Protein 3WOL (pdb70)

Nearest PDB structures (foldseek):
  3wop-assembly1_B  TM=1.001E+00  e=0.000E+00  Pseudoxanthomonas mexicana
  3wor-assembly1_B  TM=1.001E+00  e=0.000E+00  Pseudoxanthomonas mexicana
  4y06-assembly2_B  TM=1.000E+00  e=0.000E+00  Pseudoxanthomonas mexicana
  3woj-assembly1_B  TM=9.665E-01  e=0.000E+00  Pseudoxanthomonas mexicana
  3wok-assembly1_B  TM=9.609E-01  e=0.000E+00  Pseudoxanthomonas mexicana

InterPro domains:
  IPR009003 Peptidase S1, PA clan [SSF50494] (29-682)
  IPR019500 Peptidase S46 [PF10459] (24-719)
  IPR019500 Peptidase S46 [PTHR38469] (14-720)

B-factor: mean 26.21, std 12.06, range [4.96, 87.22]

Organism: Pseudoxanthomonas mexicana (NCBI:txid128785)

Sequence (1392 aa):
GEGMWVPQQLPEIAGPLKKAGLKLSPQQISDLTGDPMGAVVALGGCTASFVSPNGLVVTNHHCAYGAIQLNSTAENNLIKNGFNAPTTADEVSAGPNARVFVLDEITDVTKDAKAAIAAAGDDALARTKALEAFEKKLIADCEAEAGFRCRLYSFSGGNTYRLFKNLEIKDVRLAYAPPGSVGKFGGDIDNWMWPRHTGDFAFYRAYVGKDGKPAAFSKDNVPYQPKHWLKFADQPLGAGDFVMVAGYPGSTNRYALAAEFDNTAQWTYPTIARHYKNQIAMVEAAGKQNADIQVKYAATMAGWNNTSKNYDGQLEGFKRIDAAGQKLREEAAVLGWLKGQGAKGQPALDAHAKLLDLLEQSKATRDRDLTLALFNNTAMLGSATQLYRLSIEREKPNAERESGYQERDLPAIEGGLKQLERRYVAAMDRQLQEYWLNEYIKLPADQRVAAVDAWLGGNDAAAVKRALDRLAGTKLGSTEERLKWFAADRKAFEASNDPAIQYAVAVMPTLLKLEQERKTRAGENLAARPVYLQALADYKKSQGEFVYPDANLSLRITFGNVMGYAPKDGMEYTPFTTLEGVVAKETGQDPFDSPKALLDAVAAKRYGGLEDKRIGSVPVNYLSDLDITGGNSGSPVLDAHGKLVGLAFDGNWESVSSNWVFDPKMTRMIAVDGRYLRWIMQEVYPAPQLLKEMNVGEGMWVPQQLPEIAGPLKKAGLKLSPQQISDLTGDPMGAVVALGGCTASFVSPNGLVVTNHHCAYGAIQLNSTAENNLIKNGFNAPTTADEVSAGPNARVFVLDEITDVTKDAKAAIAAAGDDALARTKALEAFEKKLIADCEAEAGFRCRLYSFSGGNTYRLFKNLEIKDVRLAYAPPGSVGKFGGDIDNWMWPRHTGDFAFYRAYVGKDGKPAAFSKDNVPYQPKHWLKFADQPLGAGDFVMVAGYPGSTNRYALAAEFDNTAQWTYPTIARHYKNQIAMVEAAGKQNADIQVKYAATMAGWNNTSKNYDGQLEGFKRIDAAGQKLREEAAVLGWLKGQGAKGQPALDAHAKLLDLLEQSKATRDRDLTLALFNNTAMLGSATQLYRLSIEREKPNAERESGYQERDLPAIEGGLKQLERRYVAAMDRQLQEYWLNEYIKLPADQRVAAVDAWLGGNDAAAVKRALDRLAGTKLGSTEERLKWFAADRKAFEASNDPAIQYAVAVMPTLLKLEQERKTRAGENLAARPVYLQALADYKKSQGEFVYPDANLSLRITFGNVMGYAPKDGMEYTPFTTLEGVVAKETGQDPFDSPKALLDAVAAKRYGGLEDKRIGSVPVNYLSDLDITGGNSGSPVLDAHGKLVGLAFDGNWESVSSNWVFDPKMTRMIAVDGRYLRWIMQEVYPAPQLLKEMNV

Structure (mmCIF, N/CA/C/O backbone):
data_3WOL
#
_entry.id   3WOL
#
_cell.length_a   121.860
_cell.length_b   121.860
_cell.length_c   219.410
_cell.angle_alpha   90.00
_cell.angle_beta   90.00
_cell.angle_gamma   90.00
#
_symmetry.space_group_name_H-M   'P 43 21 2'
#
loop_
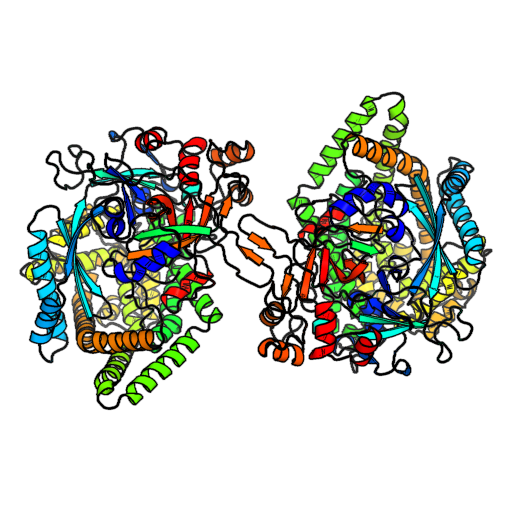_entity.id
_entity.type
_entity.pdbx_description
1 polymer 'dipeptidyl aminopeptidase BII'
2 non-polymer VALINE
3 non-polymer TYROSINE
4 non-polymer GLYCEROL
5 non-polymer 'ZINC ION'
6 water water
#
loop_
_atom_site.group_PDB
_atom_site.id
_atom_site.type_symbol
_atom_site.label_atom_id
_atom_site.label_alt_id
_atom_site.label_comp_id
_atom_site.label_asym_id
_atom_site.label_entity_id
_atom_site.label_seq_id
_atom_site.pdbx_PDB_ins_code
_atom_site.Cartn_x
_atom_site.Cartn_y
_atom_site.Cartn_z
_atom_site.occupancy
_atom_site.B_iso_or_equiv
_atom_site.auth_seq_id
_atom_site.auth_comp_id
_atom_site.auth_asym_id
_atom_site.auth_atom_id
_atom_site.pdbx_PDB_model_num
ATOM 1 N N . GLY A 1 1 ? 0.049 12.710 36.229 1.00 14.21 25 GLY A N 1
ATOM 2 C CA . GLY A 1 1 ? 1.246 12.313 35.424 1.00 15.47 25 GLY A CA 1
ATOM 3 C C . GLY A 1 1 ? 1.403 13.291 34.245 1.00 15.89 25 GLY A C 1
ATOM 4 O O . GLY A 1 1 ? 0.640 14.302 34.107 1.00 14.31 25 GLY A O 1
ATOM 5 N N . GLU A 1 2 ? 2.392 12.958 33.433 1.00 14.35 26 GLU A N 1
ATOM 6 C CA . GLU A 1 2 ? 2.826 13.717 32.295 1.00 15.66 26 GLU A CA 1
ATOM 7 C C . GLU A 1 2 ? 1.731 14.028 31.317 1.00 14.72 26 GLU A C 1
ATOM 8 O O . GLU A 1 2 ? 0.978 13.153 30.908 1.00 15.34 26 GLU A O 1
ATOM 14 N N . GLY A 1 3 ? 1.708 15.276 30.861 1.00 14.52 27 GLY A N 1
ATOM 15 C CA . GLY A 1 3 ? 1.061 15.584 29.626 1.00 14.57 27 GLY A CA 1
ATOM 16 C C . GLY A 1 3 ? 0.169 16.794 29.747 1.00 13.96 27 GLY A C 1
ATOM 17 O O . GLY A 1 3 ? -0.689 16.873 30.658 1.00 11.39 27 GLY A O 1
ATOM 18 N N . MET A 1 4 ? 0.441 17.792 28.860 1.00 13.54 28 MET A N 1
ATOM 19 C CA . MET A 1 4 ? -0.418 18.895 28.730 1.00 12.91 28 MET A CA 1
ATOM 20 C C . MET A 1 4 ? -1.278 18.651 27.488 1.00 13.36 28 MET A C 1
ATOM 21 O O . MET A 1 4 ? -0.935 19.092 26.344 1.00 11.29 28 MET A O 1
ATOM 26 N N . TRP A 1 5 ? -2.407 17.985 27.756 1.00 13.59 29 TRP A N 1
ATOM 27 C CA . TRP A 1 5 ? -3.249 17.407 26.701 1.00 14.95 29 TRP A CA 1
ATOM 28 C C . TRP A 1 5 ? -4.179 18.465 26.077 1.00 13.24 29 TRP A C 1
ATOM 29 O O . TRP A 1 5 ? -4.761 19.227 26.783 1.00 14.62 29 TRP A O 1
ATOM 40 N N . VAL A 1 6 ? -4.252 18.532 24.750 1.00 12.40 30 VAL A N 1
ATOM 41 C CA . VAL A 1 6 ? -5.191 19.421 24.132 1.00 12.38 30 VAL A CA 1
ATOM 42 C C . VAL A 1 6 ? -6.566 18.767 24.291 1.00 13.64 30 VAL A C 1
ATOM 43 O O . VAL A 1 6 ? -6.655 17.528 24.450 1.00 12.55 30 VAL A O 1
ATOM 47 N N . PRO A 1 7 ? -7.597 19.560 24.343 1.00 15.10 31 PRO A N 1
ATOM 48 C CA . PRO A 1 7 ? -8.973 19.032 24.376 1.00 18.10 31 PRO A CA 1
ATOM 49 C C . PRO A 1 7 ? -9.260 17.934 23.334 1.00 19.78 31 PRO A C 1
ATOM 50 O O . PRO A 1 7 ? -10.005 16.989 23.624 1.00 19.93 31 PRO A O 1
ATOM 54 N N . GLN A 1 8 ? -8.670 18.051 22.141 1.00 19.10 32 GLN A N 1
ATOM 55 C CA . GLN A 1 8 ? -8.958 17.129 21.081 1.00 18.80 32 GLN A CA 1
ATOM 56 C C . GLN A 1 8 ? -8.408 15.763 21.378 1.00 18.83 32 GLN A C 1
ATOM 57 O O . GLN A 1 8 ? -8.828 14.828 20.776 1.00 16.61 32 GLN A O 1
ATOM 63 N N . GLN A 1 9 ? -7.424 15.649 22.293 1.00 17.63 33 GLN A N 1
ATOM 64 C CA . GLN A 1 9 ? -6.925 14.372 22.780 1.00 16.38 33 GLN A CA 1
ATOM 65 C C . GLN A 1 9 ? -7.768 13.696 23.900 1.00 18.91 33 GLN A C 1
ATOM 66 O O . GLN A 1 9 ? -7.380 12.668 24.442 1.00 23.10 33 GLN A O 1
ATOM 72 N N . LEU A 1 10 ? -8.931 14.219 24.227 1.00 20.56 34 LEU A N 1
ATOM 73 C CA . LEU A 1 10 ? -9.743 13.539 25.244 1.00 22.46 34 LEU A CA 1
ATOM 74 C C . LEU A 1 10 ? -9.998 12.062 25.018 1.00 21.43 34 LEU A C 1
ATOM 75 O O . LEU A 1 10 ? -9.959 11.289 26.006 1.00 18.15 34 LEU A O 1
ATOM 80 N N . PRO A 1 11 ? -10.210 11.641 23.754 1.00 20.93 35 PRO A N 1
ATOM 81 C CA . PRO A 1 11 ? -10.465 10.190 23.573 1.00 22.49 35 PRO A CA 1
ATOM 82 C C . PRO A 1 11 ? -9.327 9.370 24.052 1.00 21.54 35 PRO A C 1
ATOM 83 O O . PRO A 1 11 ? -9.517 8.321 24.640 1.00 23.02 35 PRO A O 1
ATOM 87 N N . GLU A 1 12 ? -8.131 9.856 23.830 1.00 21.32 36 GLU A N 1
ATOM 88 C CA . GLU A 1 12 ? -6.924 9.200 24.250 1.00 22.26 36 GLU A CA 1
ATOM 89 C C . GLU A 1 12 ? -6.660 9.236 25.797 1.00 20.67 36 GLU A C 1
ATOM 90 O O . GLU A 1 12 ? -6.068 8.326 26.363 1.00 23.50 36 GLU A O 1
ATOM 96 N N . ILE A 1 13 ? -7.072 10.291 26.481 1.00 19.49 37 ILE A N 1
ATOM 97 C CA . ILE A 1 13 ? -6.918 10.261 27.924 1.00 17.55 37 ILE A CA 1
ATOM 98 C C . ILE A 1 13 ? -8.137 9.814 28.673 1.00 17.85 37 ILE A C 1
ATOM 99 O O . ILE A 1 13 ? -8.101 9.828 29.899 1.00 17.27 37 ILE A O 1
ATOM 104 N N . ALA A 1 14 ? -9.207 9.400 27.974 1.00 16.73 38 ALA A N 1
ATOM 105 C CA . ALA A 1 14 ? -10.475 9.067 28.670 1.00 17.89 38 ALA A CA 1
ATOM 106 C C . ALA A 1 14 ? -10.311 7.941 29.667 1.00 17.38 38 ALA A C 1
ATOM 107 O O . ALA A 1 14 ? -10.771 8.012 30.806 1.00 20.81 38 ALA A O 1
ATOM 109 N N . GLY A 1 15 ? -9.601 6.909 29.240 1.00 20.40 39 GLY A N 1
ATOM 110 C CA . GLY A 1 15 ? -9.290 5.741 30.035 1.00 19.00 39 GLY A CA 1
ATOM 111 C C . GLY A 1 15 ? -8.389 6.101 31.192 1.00 18.82 39 GLY A C 1
ATOM 112 O O . GLY A 1 15 ? -8.724 5.855 32.367 1.00 19.13 39 GLY A O 1
ATOM 113 N N . PRO A 1 16 ? -7.252 6.721 30.887 1.00 17.71 40 PRO A N 1
ATOM 114 C CA . PRO A 1 16 ? -6.412 7.157 31.980 1.00 17.44 40 PRO A CA 1
ATOM 115 C C . PRO A 1 16 ? -7.129 8.070 33.016 1.00 14.47 40 PRO A C 1
ATOM 116 O O . PRO A 1 16 ? -6.920 7.927 34.225 1.00 14.56 40 PRO A O 1
ATOM 120 N N . LEU A 1 17 ? -7.990 8.932 32.575 1.00 15.26 41 LEU A N 1
ATOM 121 C CA . LEU A 1 17 ? -8.718 9.789 33.516 1.00 15.64 41 LEU A CA 1
ATOM 122 C C . LEU A 1 17 ? -9.581 8.987 34.513 1.00 16.52 41 LEU A C 1
ATOM 123 O O . LEU A 1 17 ? -9.573 9.243 35.722 1.00 14.42 41 LEU A O 1
ATOM 128 N N . LYS A 1 18 ? -10.315 8.016 33.974 1.00 18.00 42 LYS A N 1
ATOM 129 C CA . LYS A 1 18 ? -11.128 7.075 34.772 1.00 19.04 42 LYS A CA 1
ATOM 130 C C . LYS A 1 18 ? -10.293 6.242 35.728 1.00 17.41 42 LYS A C 1
ATOM 131 O O . LYS A 1 18 ? -10.595 6.157 36.900 1.00 16.47 42 LYS A O 1
ATOM 137 N N . LYS A 1 19 ? -9.178 5.712 35.266 1.00 19.20 43 LYS A N 1
ATOM 138 C CA . LYS A 1 19 ? -8.283 4.977 36.126 1.00 19.95 43 LYS A CA 1
ATOM 139 C C . LYS A 1 19 ? -7.769 5.809 37.282 1.00 20.45 43 LYS A C 1
ATOM 140 O O . LYS A 1 19 ? -7.655 5.315 38.370 1.00 18.65 43 LYS A O 1
ATOM 146 N N . ALA A 1 20 ? -7.393 7.068 37.002 1.00 19.33 44 ALA A N 1
ATOM 147 C CA . ALA A 1 20 ? -6.900 7.980 38.022 1.00 17.80 44 ALA A CA 1
ATOM 148 C C . ALA A 1 20 ? -7.980 8.381 39.048 1.00 16.04 44 ALA A C 1
ATOM 149 O O . ALA A 1 20 ? -7.628 8.758 40.164 1.00 13.85 44 ALA A O 1
ATOM 151 N N . GLY A 1 21 ? -9.275 8.266 38.685 1.00 16.62 45 GLY A N 1
ATOM 152 C CA . GLY A 1 21 ? -10.379 8.506 39.593 1.00 16.41 45 GLY A CA 1
ATOM 153 C C . GLY A 1 21 ? -11.510 9.460 39.128 1.00 17.90 45 GLY A C 1
ATOM 154 O O . GLY A 1 21 ? -12.328 9.809 39.914 1.00 15.57 45 GLY A O 1
ATOM 155 N N . LEU A 1 22 ? -11.521 9.965 37.869 1.00 16.54 46 LEU A N 1
ATOM 156 C CA . LEU A 1 22 ? -12.515 10.944 37.452 1.00 15.85 46 LEU A CA 1
ATOM 157 C C . LEU A 1 22 ? -13.845 10.232 37.465 1.00 17.09 46 LEU A C 1
ATOM 158 O O . LEU A 1 22 ? -13.920 9.094 37.019 1.00 16.12 46 LEU A O 1
ATOM 163 N N . LYS A 1 23 ? -14.828 10.850 38.077 1.00 18.01 47 LYS A N 1
ATOM 164 C CA . LYS A 1 23 ? -16.183 10.272 38.160 1.00 20.30 47 LYS A CA 1
ATOM 165 C C . LYS A 1 23 ? -17.129 10.909 37.160 1.00 22.28 47 LYS A C 1
ATOM 166 O O . LYS A 1 23 ? -18.158 10.303 36.842 1.00 27.33 47 LYS A O 1
ATOM 172 N N . LEU A 1 24 ? -16.835 12.121 36.658 1.00 21.31 48 LEU A N 1
ATOM 173 C CA . LEU A 1 24 ? -17.536 12.708 35.487 1.00 23.00 48 LEU A CA 1
ATOM 174 C C . LEU A 1 24 ? -17.303 11.853 34.262 1.00 25.61 48 LEU A C 1
ATOM 175 O O . LEU A 1 24 ? -16.264 11.246 34.116 1.00 23.14 48 LEU A O 1
ATOM 180 N N . SER A 1 25 ? -18.262 11.811 33.352 1.00 28.88 49 SER A N 1
ATOM 181 C CA . SER A 1 25 ? -17.997 11.205 32.069 1.00 31.04 49 SER A CA 1
ATOM 182 C C . SER A 1 25 ? -17.004 12.045 31.316 1.00 33.05 49 SER A C 1
ATOM 183 O O . SER A 1 25 ? -16.996 13.278 31.399 1.00 25.61 49 SER A O 1
ATOM 186 N N . PRO A 1 26 ? -16.204 11.393 30.483 1.00 40.47 50 PRO A N 1
ATOM 187 C CA . PRO A 1 26 ? -15.362 12.174 29.577 1.00 37.82 50 PRO A CA 1
ATOM 188 C C . PRO A 1 26 ? -16.120 13.059 28.599 1.00 34.98 50 PRO A C 1
ATOM 189 O O . PRO A 1 26 ? -15.585 14.082 28.177 1.00 40.50 50 PRO A O 1
ATOM 193 N N . GLN A 1 27 ? -17.345 12.726 28.235 1.00 32.65 51 GLN A N 1
ATOM 194 C CA . GLN A 1 27 ? -18.046 13.613 27.324 1.00 37.34 51 GLN A CA 1
ATOM 195 C C . GLN A 1 27 ? -18.363 14.844 28.087 1.00 31.94 51 GLN A C 1
ATOM 196 O O . GLN A 1 27 ? -18.476 15.876 27.471 1.00 34.03 51 GLN A O 1
ATOM 202 N N . GLN A 1 28 ? -18.554 14.765 29.402 1.00 30.05 52 GLN A N 1
ATOM 203 C CA . GLN A 1 28 ? -18.948 15.966 30.130 1.00 29.14 52 GLN A CA 1
ATOM 204 C C . GLN A 1 28 ? -17.791 16.961 30.130 1.00 28.18 52 GLN A C 1
ATOM 205 O O . GLN A 1 28 ? -18.023 18.133 29.998 1.00 29.41 52 GLN A O 1
ATOM 211 N N . ILE A 1 29 ? -16.568 16.465 30.303 1.00 29.38 53 ILE A N 1
ATOM 212 C CA . ILE A 1 29 ? -15.313 17.222 30.142 1.00 30.55 53 ILE A CA 1
ATOM 213 C C . ILE A 1 29 ? -15.067 17.712 28.727 1.00 31.58 53 ILE A C 1
ATOM 214 O O . ILE A 1 29 ? -14.373 18.692 28.542 1.00 31.72 53 ILE A O 1
ATOM 219 N N . SER A 1 30 ? -15.583 17.008 27.712 1.00 28.64 54 SER A N 1
ATOM 220 C CA . SER A 1 30 ? -15.292 17.389 26.324 1.00 27.89 54 SER A CA 1
ATOM 221 C C . SER A 1 30 ? -16.103 18.600 25.880 1.00 26.33 54 SER A C 1
ATOM 222 O O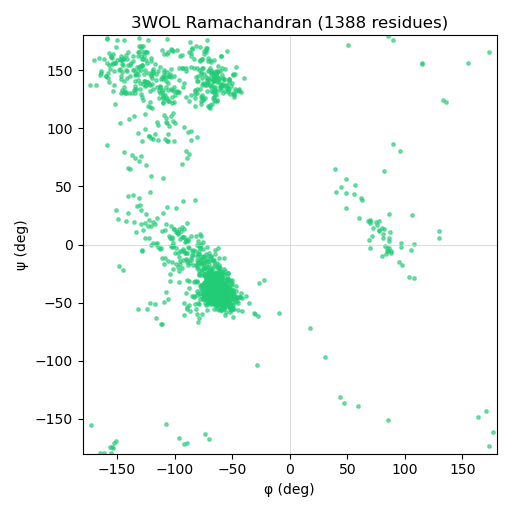 . SER A 1 30 ? -15.828 19.147 24.836 1.00 26.95 54 SER A O 1
ATOM 225 N N . ASP A 1 31 ? -17.120 18.993 26.633 1.00 25.85 55 ASP A N 1
ATOM 226 C CA . ASP A 1 31 ? -17.893 20.179 26.308 1.00 26.93 55 ASP A CA 1
ATOM 227 C C . ASP A 1 31 ? -17.225 21.482 26.904 1.00 24.20 55 ASP A C 1
ATOM 228 O O . ASP A 1 31 ? -17.378 21.856 28.066 1.00 21.71 55 ASP A O 1
ATOM 233 N N . LEU A 1 32 ? -16.481 22.174 26.071 1.00 23.52 56 LEU A N 1
ATOM 234 C CA . LEU A 1 32 ? -15.562 23.144 26.590 1.00 24.10 56 LEU A CA 1
ATOM 235 C C . LEU A 1 32 ? -16.286 24.417 26.930 1.00 24.97 56 LEU A C 1
ATOM 236 O O . LEU A 1 32 ? -15.708 25.310 27.563 1.00 23.32 56 LEU A O 1
ATOM 241 N N . THR A 1 33 ? -17.554 24.523 26.530 1.00 22.44 57 THR A N 1
ATOM 242 C CA . THR A 1 33 ? -18.386 25.641 26.966 1.00 22.54 57 THR A CA 1
ATOM 243 C C . THR A 1 33 ? -19.452 25.236 27.951 1.00 24.03 57 THR A C 1
ATOM 244 O O . THR A 1 33 ? -20.320 26.031 28.314 1.00 24.65 57 THR A O 1
ATOM 248 N N . GLY A 1 34 ? -19.324 24.013 28.469 1.00 24.85 58 GLY A N 1
ATOM 249 C CA . GLY A 1 34 ? -20.297 23.477 29.385 1.00 24.31 58 GLY A CA 1
ATOM 250 C C . GLY A 1 34 ? -19.830 23.398 30.819 1.00 25.89 58 GLY A C 1
ATOM 251 O O . GLY A 1 34 ? -18.954 24.151 31.250 1.00 22.25 58 GLY A O 1
ATOM 252 N N . ASP A 1 35 ? -20.425 22.488 31.564 1.00 22.03 59 ASP A N 1
ATOM 253 C CA . ASP A 1 35 ? -20.222 22.460 32.979 1.00 25.66 59 ASP A CA 1
ATOM 254 C C . ASP A 1 35 ? -19.329 21.288 33.208 1.00 24.26 59 ASP A C 1
ATOM 255 O O . ASP A 1 35 ? -19.677 20.194 32.773 1.00 26.07 59 ASP A O 1
ATOM 260 N N . PRO A 1 36 ? -18.136 21.488 33.850 1.00 23.21 60 PRO A N 1
ATOM 261 C CA . PRO A 1 36 ? -17.548 22.692 34.428 1.00 20.74 60 PRO A CA 1
ATOM 262 C C . PRO A 1 36 ? -16.503 23.412 33.552 1.00 20.28 60 PRO A C 1
ATOM 263 O O . PRO A 1 36 ? -16.058 24.479 33.958 1.00 19.21 60 PRO A O 1
ATOM 267 N N . MET A 1 37 ? -16.157 22.885 32.381 1.00 19.74 61 MET A N 1
ATOM 268 C CA . MET A 1 37 ? -15.021 23.424 31.632 1.00 18.49 61 MET A CA 1
ATOM 269 C C . MET A 1 37 ? -15.287 24.858 31.187 1.00 16.63 61 MET A C 1
ATOM 270 O O . MET A 1 37 ? -14.380 25.668 31.072 1.00 15.70 61 MET A O 1
ATOM 275 N N . GLY A 1 38 ? -16.561 25.212 30.953 1.00 14.55 62 GLY A N 1
ATOM 276 C CA . GLY A 1 38 ? -16.885 26.565 30.505 1.00 14.69 62 GLY A CA 1
ATOM 277 C C . GLY A 1 38 ? -16.701 27.634 31.553 1.00 14.53 62 GLY A C 1
ATOM 278 O O . GLY A 1 38 ? -16.732 28.871 31.217 1.00 16.69 62 GLY A O 1
ATOM 279 N N . ALA A 1 39 ? -16.408 27.218 32.789 1.00 15.44 63 ALA A N 1
ATOM 280 C CA . ALA A 1 39 ? -16.151 28.174 33.940 1.00 14.45 63 ALA A CA 1
ATOM 281 C C . ALA A 1 39 ? -14.697 28.591 33.946 1.00 14.85 63 ALA A C 1
ATOM 282 O O . ALA A 1 39 ? -14.348 29.602 34.581 1.00 15.65 63 ALA A O 1
ATOM 284 N N . VAL A 1 40 ? -13.885 27.885 33.191 1.00 13.67 64 VAL A N 1
ATOM 285 C CA . VAL A 1 40 ? -12.438 28.182 33.131 1.00 13.65 64 VAL A CA 1
ATOM 286 C C . VAL A 1 40 ? -12.143 29.267 32.108 1.00 14.53 64 VAL A C 1
ATOM 287 O O . VAL A 1 40 ? -12.650 29.210 30.965 1.00 13.63 64 VAL A O 1
ATOM 291 N N . VAL A 1 41 ? -11.405 30.282 32.550 1.00 13.52 65 VAL A N 1
ATOM 292 C CA . VAL A 1 41 ? -11.117 31.419 31.676 1.00 13.82 65 VAL A CA 1
ATOM 293 C C . VAL A 1 41 ? -9.666 31.738 31.568 1.00 14.49 65 VAL A C 1
ATOM 294 O O . VAL A 1 41 ? -8.875 31.388 32.431 1.00 14.45 65 VAL A O 1
ATOM 298 N N . ALA A 1 42 ? -9.329 32.449 30.506 1.00 15.00 66 ALA A N 1
ATOM 299 C CA . ALA A 1 42 ? -7.967 32.924 30.353 1.00 13.48 66 ALA A CA 1
ATOM 300 C C . ALA A 1 42 ? -7.873 34.358 30.737 1.00 13.72 66 ALA A C 1
ATOM 301 O O . ALA A 1 42 ? -8.766 35.157 30.474 1.00 14.05 66 ALA A O 1
ATOM 303 N N . LEU A 1 43 ? -6.746 34.750 31.326 1.00 13.11 67 LEU A N 1
ATOM 304 C CA . LEU A 1 43 ? -6.539 36.159 31.672 1.00 13.52 67 LEU A CA 1
ATOM 305 C C . LEU A 1 43 ? -5.489 36.875 30.775 1.00 16.32 67 LEU A C 1
ATOM 306 O O . LEU A 1 43 ? -5.384 38.131 30.787 1.00 16.83 67 LEU A O 1
ATOM 311 N N . GLY A 1 44 ? -4.755 36.079 29.984 1.00 17.62 68 GLY A N 1
ATOM 312 C CA . GLY A 1 44 ? -3.588 36.531 29.200 1.00 19.40 68 GLY A CA 1
ATOM 313 C C . GLY A 1 44 ? -2.371 36.382 30.063 1.00 19.74 68 GLY A C 1
ATOM 314 O O . GLY A 1 44 ? -2.055 37.280 30.767 1.00 25.41 68 GLY A O 1
ATOM 315 N N . GLY A 1 45 ? -1.764 35.200 30.059 1.00 17.22 69 GLY A N 1
ATOM 316 C CA . GLY A 1 45 ? -0.621 34.836 30.884 1.00 16.56 69 GLY A CA 1
ATOM 317 C C . GLY A 1 45 ? -0.928 34.264 32.290 1.00 15.54 69 GLY A C 1
ATOM 318 O O . GLY A 1 45 ? -0.051 33.853 32.983 1.00 15.34 69 GLY A O 1
ATOM 319 N N . CYS A 1 46 ? -2.181 34.237 32.700 1.00 14.52 70 CYS A N 1
ATOM 320 C CA . CYS A 1 46 ? -2.601 33.514 33.905 1.00 15.98 70 CYS A CA 1
ATOM 321 C C . CYS A 1 46 ? -3.946 32.882 33.518 1.00 14.42 70 CYS A C 1
ATOM 322 O O . CYS A 1 46 ? -4.535 33.256 32.498 1.00 12.45 70 CYS A O 1
ATOM 325 N N . THR A 1 47 ? -4.406 31.932 34.329 1.00 11.98 71 THR A N 1
ATOM 326 C CA . THR A 1 47 ? -5.747 31.363 34.193 1.00 11.71 71 THR A CA 1
ATOM 327 C C . THR A 1 47 ? -6.626 31.819 35.350 1.00 10.13 71 THR A C 1
ATOM 328 O O . THR A 1 47 ? -6.171 32.332 36.352 1.00 13.19 71 THR A O 1
ATOM 332 N N . ALA A 1 48 ? -7.924 31.670 35.219 1.00 10.47 72 ALA A N 1
ATOM 333 C CA . ALA A 1 48 ? -8.838 31.929 36.314 1.00 10.37 72 ALA A CA 1
ATOM 334 C C . ALA A 1 48 ? -10.090 31.087 36.102 1.00 11.66 72 ALA A C 1
ATOM 335 O O . ALA A 1 48 ? -10.152 30.248 35.164 1.00 11.74 72 ALA A O 1
ATOM 337 N N . SER A 1 49 ? -11.076 31.271 36.967 1.00 12.67 73 SER A N 1
ATOM 338 C CA . SER A 1 49 ? -12.393 30.656 36.767 1.00 12.33 73 SER A CA 1
ATOM 339 C C . SER A 1 49 ? -13.515 31.472 37.420 1.00 11.74 73 SER A C 1
ATOM 340 O O . SER A 1 49 ? -13.370 32.102 38.435 1.00 12.22 73 SER A O 1
ATOM 343 N N . PHE A 1 50 ? -14.685 31.398 36.824 1.00 12.10 74 PHE A N 1
ATOM 344 C CA . PHE A 1 50 ? -15.875 31.885 37.483 1.00 13.29 74 PHE A CA 1
ATOM 345 C C . PHE A 1 50 ? -16.293 30.999 38.613 1.00 13.89 74 PHE A C 1
ATOM 346 O O . PHE A 1 50 ? -16.328 29.786 38.458 1.00 14.79 74 PHE A O 1
ATOM 354 N N . VAL A 1 51 ? -16.725 31.602 39.683 1.00 13.93 75 VAL A N 1
ATOM 355 C CA . VAL A 1 51 ? -17.169 30.911 40.873 1.00 14.30 75 VAL A CA 1
ATOM 356 C C . VAL A 1 51 ? -18.479 31.461 41.405 1.00 15.11 75 VAL A C 1
ATOM 357 O O . VAL A 1 51 ? -18.837 31.117 42.533 1.00 14.11 75 VAL A O 1
ATOM 361 N N . SER A 1 52 ? -19.163 32.334 40.629 1.00 15.42 76 SER A N 1
ATOM 362 C CA . SER A 1 52 ? -20.571 32.707 40.909 1.00 16.53 76 SER A CA 1
ATOM 363 C C . SER A 1 52 ? -21.328 33.091 39.674 1.00 18.52 76 SER A C 1
ATOM 364 O O . SER A 1 52 ? -20.771 33.524 38.642 1.00 17.58 76 SER A O 1
ATOM 367 N N . PRO A 1 53 ? -22.659 32.956 39.759 1.00 18.63 77 PRO A N 1
ATOM 368 C CA . PRO A 1 53 ? -23.461 33.331 38.625 1.00 21.03 77 PRO A CA 1
ATOM 369 C C . PRO A 1 53 ? -23.463 34.820 38.377 1.00 21.03 77 PRO A C 1
ATOM 370 O O . PRO A 1 53 ? -23.953 35.252 37.336 1.00 23.85 77 PRO A O 1
ATOM 374 N N . ASN A 1 54 ? -22.915 35.600 39.307 1.00 19.66 78 ASN A N 1
ATOM 375 C CA . ASN A 1 54 ? -22.811 37.047 39.129 1.00 18.47 78 ASN A CA 1
ATOM 376 C C . ASN A 1 54 ? -21.359 37.535 38.826 1.00 17.77 78 ASN A C 1
ATOM 377 O O . ASN A 1 54 ? -21.003 38.654 39.110 1.00 17.96 78 ASN A O 1
ATOM 382 N N . GLY A 1 55 ? -20.594 36.702 38.130 1.00 19.38 79 GLY A N 1
ATOM 383 C CA . GLY A 1 55 ? -19.392 37.168 37.457 1.00 18.61 79 GLY A CA 1
ATOM 384 C C . GLY A 1 55 ? -18.133 37.168 38.336 1.00 16.82 79 GLY A C 1
ATOM 385 O O . GLY A 1 55 ? -17.116 37.676 37.921 1.00 15.58 79 GLY A O 1
ATOM 386 N N . LEU A 1 56 ? -18.199 36.555 39.509 1.00 15.20 80 LEU A N 1
ATOM 387 C CA . LEU A 1 56 ? -17.045 36.488 40.382 1.00 13.28 80 LEU A CA 1
ATOM 388 C C . LEU A 1 56 ? -16.051 35.490 39.801 1.00 13.68 80 LEU A C 1
ATOM 389 O O . LEU A 1 56 ? -16.438 34.355 39.439 1.00 13.01 80 LEU A O 1
ATOM 394 N N . VAL A 1 57 ? -14.772 35.885 39.839 1.00 13.44 81 VAL A N 1
ATOM 395 C CA . VAL A 1 57 ? -13.663 35.187 39.180 1.00 14.37 81 VAL A CA 1
ATOM 396 C C . VAL A 1 57 ? -12.554 34.976 40.232 1.00 13.25 81 VAL A C 1
ATOM 397 O O . VAL A 1 57 ? -12.178 35.885 40.915 1.00 14.30 81 VAL A O 1
ATOM 401 N N . VAL A 1 58 ? -12.052 33.762 40.377 1.00 11.92 82 VAL A N 1
ATOM 402 C CA . VAL A 1 58 ? -10.985 33.541 41.350 1.00 11.75 82 VAL A CA 1
ATOM 403 C C . VAL A 1 58 ? -9.714 33.222 40.554 1.00 10.79 82 VAL A C 1
ATOM 404 O O . VAL A 1 58 ? -9.764 32.476 39.532 1.00 9.00 82 VAL A O 1
ATOM 408 N N . THR A 1 59 ? -8.589 33.731 41.050 1.00 10.94 83 THR A N 1
ATOM 409 C CA . THR A 1 59 ? -7.260 33.478 40.466 1.00 10.72 83 THR A CA 1
ATOM 410 C C . THR A 1 59 ? -6.189 33.591 41.539 1.00 9.69 83 THR A C 1
ATOM 411 O O . THR A 1 59 ? -6.539 33.656 42.700 1.00 10.85 83 THR A O 1
ATOM 415 N N . ASN A 1 60 ? -4.885 33.588 41.218 1.00 9.70 84 ASN A N 1
ATOM 416 C CA . ASN A 1 60 ? -3.890 33.689 42.228 1.00 9.50 84 ASN A CA 1
ATOM 417 C C . ASN A 1 60 ? -3.686 35.133 42.570 1.00 11.33 84 ASN A C 1
ATOM 418 O O . ASN A 1 60 ? -4.009 36.006 41.757 1.00 13.11 84 ASN A O 1
ATOM 423 N N . HIS A 1 61 ? -3.271 35.370 43.805 1.00 11.94 85 HIS A N 1
ATOM 424 C CA . HIS A 1 61 ? -2.781 36.694 44.242 1.00 11.98 85 HIS A CA 1
ATOM 425 C C . HIS A 1 61 ? -1.690 37.140 43.295 1.00 12.37 85 HIS A C 1
ATOM 426 O O . HIS A 1 61 ? -1.692 38.288 42.873 1.00 14.53 85 HIS A O 1
ATOM 433 N N . HIS A 1 62 ? -0.718 36.298 43.008 1.00 14.00 86 HIS A N 1
ATOM 434 C CA . HIS A 1 62 ? 0.388 36.774 42.144 1.00 13.54 86 HIS A CA 1
ATOM 435 C C . HIS A 1 62 ? -0.109 37.097 40.702 1.00 15.75 86 HIS A C 1
ATOM 436 O O . HIS A 1 62 ? 0.488 37.960 40.005 1.00 19.85 86 HIS A O 1
ATOM 443 N N . CYS A 1 63 ? -1.281 36.589 40.296 1.00 14.64 87 CYS A N 1
ATOM 444 C CA . CYS A 1 63 ? -1.854 36.957 38.995 1.00 15.09 87 CYS A CA 1
ATOM 445 C C . CYS A 1 63 ? -2.497 38.328 39.085 1.00 15.20 87 CYS A C 1
ATOM 446 O O . CYS A 1 63 ? -2.456 39.061 38.106 1.00 17.00 87 CYS A O 1
ATOM 449 N N . ALA A 1 64 ? -3.109 38.670 40.239 1.00 13.54 88 ALA A N 1
ATOM 450 C CA . ALA A 1 64 ? -3.790 39.910 40.409 1.00 14.40 88 ALA A CA 1
ATOM 451 C C . ALA A 1 64 ? -2.824 40.941 40.884 1.00 15.01 88 ALA A C 1
ATOM 452 O O . ALA A 1 64 ? -3.226 42.115 41.143 1.00 14.03 88 ALA A O 1
ATOM 454 N N . TYR A 1 65 ? -1.573 40.538 41.100 1.00 16.61 89 TYR A N 1
ATOM 455 C CA . TYR A 1 65 ? -0.593 41.384 41.773 1.00 17.49 89 TYR A CA 1
ATOM 456 C C . TYR A 1 65 ? -0.430 42.717 41.001 1.00 20.38 89 TYR A C 1
ATOM 457 O O . TYR A 1 65 ? -0.337 43.794 41.603 1.00 19.22 89 TYR A O 1
ATOM 466 N N . GLY A 1 66 ? -0.374 42.619 39.674 1.00 19.90 90 GLY A N 1
ATOM 467 C CA . GLY A 1 66 ? -0.314 43.792 38.856 1.00 20.07 90 GLY A CA 1
ATOM 468 C C . GLY A 1 66 ? -1.470 44.704 39.188 1.00 19.38 90 GLY A C 1
ATOM 469 O O . GLY A 1 66 ? -1.292 45.876 39.346 1.00 17.57 90 GLY A O 1
ATOM 470 N N . ALA A 1 67 ? -2.676 44.182 39.280 1.00 20.38 91 ALA A N 1
ATOM 471 C CA . ALA A 1 67 ? -3.831 45.035 39.531 1.00 19.46 91 ALA A CA 1
ATOM 472 C C . ALA A 1 67 ? -3.905 45.636 40.919 1.00 23.06 91 ALA A C 1
ATOM 473 O O . ALA A 1 67 ? -4.348 46.772 41.123 1.00 23.18 91 ALA A O 1
ATOM 475 N N . ILE A 1 68 ? -3.533 44.836 41.905 1.00 20.30 92 ILE A N 1
ATOM 476 C CA . ILE A 1 68 ? -3.440 45.283 43.259 1.00 20.52 92 ILE A CA 1
ATOM 477 C C . ILE A 1 68 ? -2.386 46.444 43.315 1.00 22.11 92 ILE A C 1
ATOM 478 O O . ILE A 1 68 ? -2.615 47.494 43.940 1.00 22.31 92 ILE A O 1
ATOM 483 N N . GLN A 1 69 ? -1.234 46.208 42.683 1.00 22.42 93 GLN A N 1
ATOM 484 C CA . GLN A 1 69 ? -0.130 47.220 42.644 1.00 22.59 93 GLN A CA 1
ATOM 485 C C . GLN A 1 69 ? -0.544 48.513 41.950 1.00 23.17 93 GLN A C 1
ATOM 486 O O . GLN A 1 69 ? -0.166 49.616 42.376 1.00 23.91 93 GLN A O 1
ATOM 492 N N . LEU A 1 70 ? -1.327 48.384 40.871 1.00 23.29 94 LEU A N 1
ATOM 493 C CA . LEU A 1 70 ? -1.797 49.585 40.153 1.00 24.06 94 LEU A CA 1
ATOM 494 C C . LEU A 1 70 ? -2.751 50.371 41.016 1.00 23.15 94 LEU A C 1
ATOM 495 O O . LEU A 1 70 ? -2.825 51.576 40.884 1.00 25.35 94 LEU A O 1
ATOM 500 N N . ASN A 1 71 ? -3.425 49.731 41.947 1.00 20.84 95 ASN A N 1
ATOM 501 C CA . ASN A 1 71 ? -4.344 50.441 42.864 1.00 21.47 95 ASN A CA 1
ATOM 502 C C . ASN A 1 71 ? -3.685 50.783 44.193 1.00 21.91 95 ASN A C 1
ATOM 503 O O . ASN A 1 71 ? -4.381 51.153 45.153 1.00 21.27 95 ASN A O 1
ATOM 508 N N . SER A 1 72 ? -2.352 50.670 44.251 1.00 21.57 96 SER A N 1
ATOM 509 C CA . SER A 1 72 ? -1.615 50.890 45.512 1.00 24.29 96 SER A CA 1
ATOM 510 C C . SER A 1 72 ? -0.814 52.200 45.438 1.00 26.61 96 SER A C 1
ATOM 511 O O . SER A 1 72 ? -0.363 52.598 44.339 1.00 24.67 96 SER A O 1
ATOM 514 N N . THR A 1 73 ? -0.630 52.816 46.617 1.00 29.11 97 THR A N 1
ATOM 515 C CA . THR A 1 73 ? 0.318 53.952 46.837 1.00 32.35 97 THR A CA 1
ATOM 516 C C . THR A 1 73 ? 1.207 53.646 48.045 1.00 30.54 97 THR A C 1
ATOM 517 O O . THR A 1 73 ? 0.905 52.728 48.840 1.00 30.50 97 THR A O 1
ATOM 521 N N . ALA A 1 74 ? 2.329 54.355 48.162 1.00 28.99 98 ALA A N 1
ATOM 522 C CA . ALA A 1 74 ? 3.125 54.291 49.396 1.00 33.31 98 ALA A CA 1
ATOM 523 C C . ALA A 1 74 ? 2.216 54.472 50.630 1.00 33.14 98 ALA A C 1
ATOM 524 O O . ALA A 1 74 ? 2.317 53.711 51.571 1.00 33.43 98 ALA A O 1
ATOM 526 N N . GLU A 1 75 ? 1.279 55.419 50.578 1.00 31.34 99 GLU A N 1
ATOM 527 C CA . GLU A 1 75 ? 0.471 55.746 51.759 1.00 39.22 99 GLU A CA 1
ATOM 528 C C . GLU A 1 75 ? -0.665 54.762 51.946 1.00 38.86 99 GLU A C 1
ATOM 529 O O . GLU A 1 75 ? -1.067 54.539 53.056 1.00 36.77 99 GLU A O 1
ATOM 535 N N . ASN A 1 76 ? -1.211 54.232 50.846 1.00 35.55 100 ASN A N 1
ATOM 536 C CA . ASN A 1 76 ? -2.250 53.247 50.943 1.00 35.06 100 ASN A CA 1
ATOM 537 C C . ASN A 1 76 ? -1.967 51.979 50.105 1.00 34.28 100 ASN A C 1
ATOM 538 O O . ASN A 1 76 ? -2.375 51.855 48.932 1.00 31.16 100 ASN A O 1
ATOM 543 N N . ASN A 1 77 ? -1.283 51.041 50.747 1.00 29.52 101 ASN A N 1
ATOM 544 C CA . ASN A 1 77 ? -0.603 49.999 50.040 1.00 27.66 101 ASN A CA 1
ATOM 545 C C . ASN A 1 77 ? -1.409 48.718 50.192 1.00 23.39 101 ASN A C 1
ATOM 546 O O . ASN A 1 77 ? -1.388 48.097 51.250 1.00 25.10 101 ASN A O 1
ATOM 551 N N . LEU A 1 78 ? -2.142 48.386 49.132 1.00 21.77 102 LEU A N 1
ATOM 552 C CA . LEU A 1 78 ? -3.034 47.205 49.098 1.00 22.32 102 LEU A CA 1
ATOM 553 C C . LEU A 1 78 ? -2.260 45.915 49.033 1.00 20.11 102 LEU A C 1
ATOM 554 O O . LEU A 1 78 ? -2.794 44.829 49.406 1.00 21.37 102 LEU A O 1
ATOM 559 N N . ILE A 1 79 ? -1.037 45.970 48.498 1.00 20.68 103 ILE A N 1
ATOM 560 C CA . ILE A 1 79 ? -0.212 44.779 48.470 1.00 21.52 103 ILE A CA 1
ATOM 561 C C . ILE A 1 79 ? 0.003 44.402 49.917 1.00 25.04 103 ILE A C 1
ATOM 562 O O . ILE A 1 79 ? -0.185 43.218 50.284 1.00 23.33 103 ILE A O 1
ATOM 567 N N . LYS A 1 80 ? 0.385 45.394 50.738 1.00 23.24 104 LYS A N 1
ATOM 568 C CA . LYS A 1 80 ? 0.604 45.151 52.193 1.00 27.58 104 LYS A CA 1
ATOM 569 C C . LYS A 1 80 ? -0.727 44.772 52.882 1.00 22.54 104 LYS A C 1
ATOM 570 O O . LYS A 1 80 ? -0.838 43.728 53.504 1.00 24.05 104 LYS A O 1
ATOM 576 N N . ASN A 1 81 ? -1.785 45.535 52.659 1.00 21.88 105 ASN A N 1
ATOM 577 C CA . ASN A 1 81 ? -2.954 45.444 53.522 1.00 20.92 105 ASN A CA 1
ATOM 578 C C . ASN A 1 81 ? -4.110 44.552 53.096 1.00 22.31 105 ASN A C 1
ATOM 579 O O . ASN A 1 81 ? -4.974 44.263 53.919 1.00 18.62 105 ASN A O 1
ATOM 584 N N . GLY A 1 82 ? -4.155 44.164 51.813 1.00 19.80 106 GLY A N 1
ATOM 585 C CA . GLY A 1 82 ? -5.282 43.451 51.271 1.00 20.06 106 GLY A CA 1
ATOM 586 C C . GLY A 1 82 ? -6.273 44.441 50.746 1.00 22.82 106 GLY A C 1
ATOM 587 O O . GLY A 1 82 ? -6.077 45.653 50.883 1.00 23.36 106 GLY A O 1
ATOM 588 N N . PHE A 1 83 ? -7.329 43.923 50.146 1.00 22.10 107 PHE A N 1
ATOM 589 C CA . PHE A 1 83 ? -8.407 44.709 49.661 1.00 20.83 107 PHE A CA 1
ATOM 590 C C . PHE A 1 83 ? -9.650 43.920 49.810 1.00 22.75 107 PHE A C 1
ATOM 591 O O . PHE A 1 83 ? -9.670 42.676 49.615 1.00 19.16 107 PHE A O 1
ATOM 599 N N . ASN A 1 84 ? -10.735 44.620 50.118 1.00 24.38 108 ASN A N 1
ATOM 600 C CA . ASN A 1 84 ? -12.005 43.965 50.299 1.00 24.91 108 ASN A CA 1
ATOM 601 C C . ASN A 1 84 ? -13.148 44.922 49.958 1.00 27.71 108 ASN A C 1
ATOM 602 O O . ASN A 1 84 ? -13.247 45.961 50.543 1.00 32.49 108 ASN A O 1
ATOM 607 N N . ALA A 1 85 ? -13.983 44.569 49.000 1.00 27.35 109 ALA A N 1
ATOM 608 C CA . ALA A 1 85 ? -15.127 45.367 48.606 1.00 28.50 109 ALA A CA 1
ATOM 609 C C . ALA A 1 85 ? -16.407 44.830 49.223 1.00 29.01 109 ALA A C 1
ATOM 610 O O . ALA A 1 85 ? -16.962 43.815 48.758 1.00 30.11 109 ALA A O 1
ATOM 612 N N . PRO A 1 86 ? -16.926 45.520 50.258 1.00 33.48 110 PRO A N 1
ATOM 613 C CA . PRO A 1 86 ? -18.144 44.956 50.881 1.00 31.98 110 PRO A CA 1
ATOM 614 C C . PRO A 1 86 ? -19.320 44.822 49.933 1.00 33.98 110 PRO A C 1
ATOM 615 O O . PRO A 1 86 ? -20.117 43.899 50.074 1.00 37.74 110 PRO A O 1
ATOM 619 N N . THR A 1 87 ? -19.432 45.707 48.952 1.00 31.74 111 THR A N 1
ATOM 620 C CA . THR A 1 87 ? -20.457 45.565 47.919 1.00 30.52 111 THR A CA 1
ATOM 621 C C . THR A 1 87 ? -19.820 45.739 46.568 1.00 28.41 111 THR A C 1
ATOM 622 O O . THR A 1 87 ? -18.748 46.329 46.456 1.00 30.64 111 THR A O 1
ATOM 626 N N . THR A 1 88 ? -20.496 45.289 45.535 1.00 28.71 112 THR A N 1
ATOM 627 C CA . THR A 1 88 ? -19.936 45.369 44.187 1.00 29.58 112 THR A CA 1
ATOM 628 C C . THR A 1 88 ? -19.630 46.790 43.739 1.00 28.68 112 THR A C 1
ATOM 629 O O . THR A 1 88 ? -18.727 46.968 42.923 1.00 29.60 112 THR A O 1
ATOM 633 N N . ALA A 1 89 ? -20.299 47.808 44.302 1.00 28.22 113 ALA A N 1
ATOM 634 C CA . ALA A 1 89 ? -19.938 49.236 44.028 1.00 27.92 113 ALA A CA 1
ATOM 635 C C . ALA A 1 89 ? -18.586 49.633 44.540 1.00 27.53 113 ALA A C 1
ATOM 636 O O . ALA A 1 89 ? -17.959 50.579 44.027 1.00 26.49 113 ALA A O 1
ATOM 638 N N . ASP A 1 90 ? -18.146 48.939 45.576 1.00 25.47 114 ASP A N 1
ATOM 639 C CA . ASP A 1 90 ? -16.827 49.184 46.117 1.00 27.02 114 ASP A CA 1
ATOM 640 C C . ASP A 1 90 ? -15.649 48.553 45.332 1.00 25.61 114 ASP A C 1
ATOM 641 O O . ASP A 1 90 ? -14.492 48.783 45.645 1.00 28.94 114 ASP A O 1
ATOM 646 N N . GLU A 1 91 ? -15.923 47.763 44.330 1.00 23.96 115 GLU A N 1
ATOM 647 C CA . GLU A 1 91 ? -14.851 47.161 43.558 1.00 24.51 115 GLU A CA 1
ATOM 648 C C . GLU A 1 91 ? -14.077 48.234 42.811 1.00 24.98 115 GLU A C 1
ATOM 649 O O . GLU A 1 91 ? -14.677 49.176 42.385 1.00 27.64 115 GLU A O 1
ATOM 655 N N . VAL A 1 92 ? -12.751 48.130 42.727 1.00 26.64 116 VAL A N 1
ATOM 656 C CA . VAL A 1 92 ? -11.927 49.070 41.949 1.00 25.39 116 VAL A CA 1
ATOM 657 C C . VAL A 1 92 ? -11.480 48.464 40.609 1.00 25.29 116 VAL A C 1
ATOM 658 O O . VAL A 1 92 ? -11.256 47.249 40.503 1.00 20.56 116 VAL A O 1
ATOM 662 N N . SER A 1 93 ? -11.275 49.313 39.602 1.00 21.74 117 SER A N 1
ATOM 663 C CA . SER A 1 93 ? -10.833 48.806 38.309 1.00 22.14 117 SER A CA 1
ATOM 664 C C . SER A 1 93 ? -9.506 48.109 38.400 1.00 20.76 117 SER A C 1
ATOM 665 O O . SER A 1 93 ? -8.571 48.592 39.062 1.00 19.71 117 SER A O 1
ATOM 668 N N . ALA A 1 94 ? -9.393 46.965 37.731 1.00 19.58 118 ALA A N 1
ATOM 669 C CA . ALA A 1 94 ? -8.114 46.272 37.697 1.00 20.26 118 ALA A CA 1
ATOM 670 C C . ALA A 1 94 ? -7.101 46.866 36.715 1.00 18.84 118 ALA A C 1
ATOM 671 O O . ALA A 1 94 ? -5.982 46.349 36.583 1.00 21.18 118 ALA A O 1
ATOM 673 N N . GLY A 1 95 ? -7.509 47.893 36.007 1.00 19.64 119 GLY A N 1
ATOM 674 C CA . GLY A 1 95 ? -6.618 48.552 35.082 1.00 21.60 119 GLY A CA 1
ATOM 675 C C . GLY A 1 95 ? -7.124 48.366 33.665 1.00 22.52 119 GLY A C 1
ATOM 676 O O . GLY A 1 95 ? -7.871 47.412 33.364 1.00 17.70 119 GLY A O 1
ATOM 677 N N . PRO A 1 96 ? -6.739 49.281 32.773 1.00 21.61 120 PRO A N 1
ATOM 678 C CA . PRO A 1 96 ? -7.422 49.259 31.489 1.00 22.19 120 PRO A CA 1
ATOM 679 C C . PRO A 1 96 ? -7.046 48.032 30.653 1.00 19.54 120 PRO A C 1
ATOM 680 O O . PRO A 1 96 ? -7.797 47.613 29.744 1.00 21.40 120 PRO A O 1
ATOM 684 N N . ASN A 1 97 ? -5.894 47.459 30.926 1.00 18.97 121 ASN A N 1
ATOM 685 C CA . ASN A 1 97 ? -5.445 46.268 30.147 1.00 18.12 121 ASN A CA 1
ATOM 686 C C . ASN A 1 97 ? -5.870 44.929 30.743 1.00 18.44 121 ASN A C 1
ATOM 687 O O . ASN A 1 97 ? -5.546 43.864 30.163 1.00 16.98 121 ASN A O 1
ATOM 692 N N . ALA A 1 98 ? -6.609 44.945 31.840 1.00 17.20 122 ALA A N 1
ATOM 693 C CA . ALA A 1 98 ? -7.004 43.660 32.445 1.00 16.89 122 ALA A CA 1
ATOM 694 C C . ALA A 1 98 ? -8.092 43.029 31.601 1.00 17.60 122 ALA A C 1
ATOM 695 O O . ALA A 1 98 ? -8.915 43.706 30.985 1.00 17.98 122 ALA A O 1
ATOM 697 N N . ARG A 1 99 ? -8.100 41.699 31.528 1.00 17.56 123 ARG A N 1
ATOM 698 C CA . ARG A 1 99 ? -8.984 40.998 30.620 1.00 17.66 123 ARG A CA 1
ATOM 699 C C . ARG A 1 99 ? -9.441 39.659 31.268 1.00 17.85 123 ARG A C 1
ATOM 700 O O . ARG A 1 99 ? -8.713 39.025 32.043 1.00 16.66 123 ARG A O 1
ATOM 708 N N . VAL A 1 100 ? -10.643 39.277 30.906 1.00 16.33 124 VAL A N 1
ATOM 709 C CA . VAL A 1 100 ? -11.114 37.902 31.093 1.00 15.71 124 VAL A CA 1
ATOM 710 C C . VAL A 1 100 ? -11.633 37.431 29.768 1.00 16.54 124 VAL A C 1
ATOM 711 O O . VAL A 1 100 ? -12.531 38.048 29.202 1.00 17.58 124 VAL A O 1
ATOM 715 N N . PHE A 1 101 ? -11.090 36.312 29.284 1.00 17.11 125 PHE A N 1
ATOM 716 C CA . PHE A 1 101 ? -11.427 35.757 28.031 1.00 15.59 125 PHE A CA 1
ATOM 717 C C . PHE A 1 101 ? -12.218 34.450 28.224 1.00 16.59 125 PHE A C 1
ATOM 718 O O . PHE A 1 101 ? -11.822 33.573 2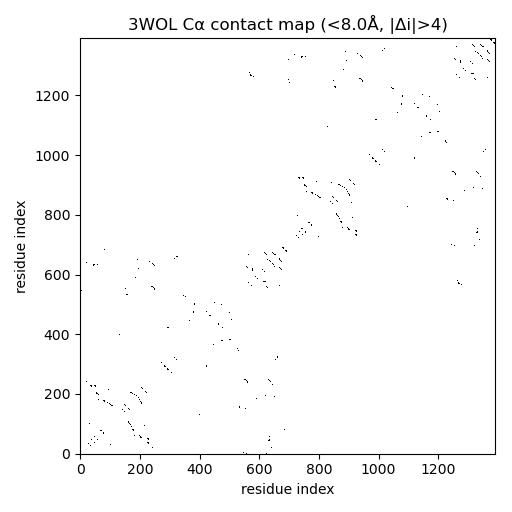8.952 1.00 15.24 125 PHE A O 1
ATOM 726 N N . VAL A 1 102 ? -13.415 34.398 27.665 1.00 15.45 126 VAL A N 1
ATOM 727 C CA . VAL A 1 102 ? -14.331 33.285 27.871 1.00 16.50 126 VAL A CA 1
ATOM 728 C C . VAL A 1 102 ? -14.401 32.562 26.566 1.00 16.88 126 VAL A C 1
ATOM 729 O O . VAL A 1 102 ? -14.813 33.143 25.541 1.00 17.87 126 VAL A O 1
ATOM 733 N N . LEU A 1 103 ? -14.053 31.288 26.581 1.00 17.50 127 LEU A N 1
ATOM 734 C CA . LEU A 1 103 ? -13.984 30.492 25.348 1.00 18.40 127 LEU A CA 1
ATOM 735 C C . LEU A 1 103 ? -15.385 30.334 24.711 1.00 19.05 127 LEU A C 1
ATOM 736 O O . LEU A 1 103 ? -16.372 30.036 25.377 1.00 18.18 127 LEU A O 1
ATOM 741 N N . ASP A 1 104 ? -15.427 30.639 23.436 1.00 20.47 128 ASP A N 1
ATOM 742 C CA . ASP A 1 104 ? -16.646 30.579 22.632 1.00 22.54 128 ASP A CA 1
ATOM 743 C C . ASP A 1 104 ? -16.568 29.441 21.660 1.00 21.35 128 ASP A C 1
ATOM 744 O O . ASP A 1 104 ? -17.488 28.638 21.639 1.00 24.76 128 ASP A O 1
ATOM 749 N N . GLU A 1 105 ? -15.461 29.332 20.911 1.00 22.20 129 GLU A N 1
ATOM 750 C CA . GLU A 1 105 ? -15.315 28.364 19.818 1.00 22.37 129 GLU A CA 1
ATOM 751 C C . GLU A 1 105 ? -13.827 28.060 19.479 1.00 20.44 129 GLU A C 1
ATOM 752 O O . GLU A 1 105 ? -12.983 28.936 19.579 1.00 20.08 129 GLU A O 1
ATOM 758 N N . ILE A 1 106 ? -13.544 26.821 19.051 1.00 19.16 130 ILE A N 1
ATOM 759 C CA . ILE A 1 106 ? -12.223 26.435 18.525 1.00 20.35 130 ILE A CA 1
ATOM 760 C C . ILE A 1 106 ? -12.418 25.785 17.164 1.00 23.72 130 ILE A C 1
ATOM 761 O O . ILE A 1 106 ? -13.338 24.961 17.012 1.00 23.63 130 ILE A O 1
ATOM 766 N N . THR A 1 107 ? -11.560 26.112 16.202 1.00 21.72 131 THR A N 1
ATOM 767 C CA . THR A 1 107 ? -11.730 25.699 14.798 1.00 22.80 131 THR A CA 1
ATOM 768 C C . THR A 1 107 ? -10.405 25.216 14.354 1.00 21.73 131 THR A C 1
ATOM 769 O O . THR A 1 107 ? -9.387 25.894 14.510 1.00 19.94 131 THR A O 1
ATOM 773 N N . ASP A 1 108 ? -10.379 24.038 13.756 1.00 19.43 132 ASP A N 1
ATOM 774 C CA . ASP A 1 108 ? -9.173 23.649 13.105 1.00 18.64 132 ASP A CA 1
ATOM 775 C C . ASP A 1 108 ? -9.004 24.354 11.757 1.00 21.21 132 ASP A C 1
ATOM 776 O O . ASP A 1 108 ? -9.896 24.270 10.922 1.00 20.76 132 ASP A O 1
ATOM 781 N N . VAL A 1 109 ? -7.869 25.020 11.517 1.00 19.19 133 VAL A N 1
ATOM 782 C CA . VAL A 1 109 ? -7.637 25.694 10.239 1.00 17.99 133 VAL A CA 1
ATOM 783 C C . VAL A 1 109 ? -6.366 25.229 9.595 1.00 18.23 133 VAL A C 1
ATOM 784 O O . VAL A 1 109 ? -5.786 25.946 8.796 1.00 19.42 133 VAL A O 1
ATOM 788 N N . THR A 1 110 ? -5.938 23.997 9.899 1.00 19.75 134 THR A N 1
ATOM 789 C CA . THR A 1 110 ? -4.595 23.462 9.493 1.00 18.98 134 THR A CA 1
ATOM 790 C C . THR A 1 110 ? -4.405 23.430 7.945 1.00 19.64 134 THR A C 1
ATOM 791 O O . THR A 1 110 ? -3.382 23.827 7.444 1.00 18.43 134 THR A O 1
ATOM 795 N N . LYS A 1 111 ? -5.425 22.959 7.240 1.00 21.75 135 LYS A N 1
ATOM 796 C CA . LYS A 1 111 ? -5.371 22.765 5.790 1.00 26.31 135 LYS A CA 1
ATOM 797 C C . LYS A 1 111 ? -5.205 24.154 5.130 1.00 23.92 135 LYS A C 1
ATOM 798 O O . LYS A 1 111 ? -4.285 24.371 4.336 1.00 25.76 135 LYS A O 1
ATOM 804 N N . ASP A 1 112 ? -6.058 25.087 5.511 1.00 23.80 136 ASP A N 1
ATOM 805 C CA . ASP A 1 112 ? -5.978 26.455 4.964 1.00 23.17 136 ASP A CA 1
ATOM 806 C C . ASP A 1 112 ? -4.654 27.170 5.295 1.00 23.87 136 ASP A C 1
ATOM 807 O O . ASP A 1 112 ? -4.030 27.860 4.442 1.00 21.71 136 ASP A O 1
ATOM 812 N N . ALA A 1 113 ? -4.212 27.026 6.538 1.00 22.08 137 ALA A N 1
ATOM 813 C CA . ALA A 1 113 ? -2.943 27.627 6.927 1.00 19.57 137 ALA A CA 1
ATOM 814 C C . ALA A 1 113 ? -1.803 27.056 6.152 1.00 18.92 137 ALA A C 1
ATOM 815 O O . ALA A 1 113 ? -0.986 27.809 5.665 1.00 19.89 137 ALA A O 1
ATOM 817 N N . LYS A 1 114 ? -1.719 25.738 5.997 1.00 18.80 138 LYS A N 1
ATOM 818 C CA . LYS A 1 114 ? -0.598 25.138 5.308 1.00 19.76 138 LYS A CA 1
ATOM 819 C C . LYS A 1 114 ? -0.570 25.479 3.764 1.00 21.17 138 LYS A C 1
ATOM 820 O O . LYS A 1 114 ? 0.475 25.476 3.129 1.00 23.17 138 LYS A O 1
ATOM 826 N N . ALA A 1 115 ? -1.730 25.697 3.210 1.00 21.06 139 ALA A N 1
ATOM 827 C CA . ALA A 1 115 ? -1.895 26.157 1.806 1.00 21.67 139 ALA A CA 1
ATOM 828 C C . ALA A 1 115 ? -1.444 27.569 1.616 1.00 21.96 139 ALA A C 1
ATOM 829 O O . ALA A 1 115 ? -0.854 27.885 0.607 1.00 20.04 139 ALA A O 1
ATOM 831 N N . ALA A 1 116 ? -1.834 28.443 2.555 1.00 22.55 140 ALA A N 1
ATOM 832 C CA . ALA A 1 116 ? -1.375 29.819 2.519 1.00 21.24 140 ALA A CA 1
ATOM 833 C C . ALA A 1 116 ? 0.145 29.863 2.520 1.00 22.09 140 ALA A C 1
ATOM 834 O O . ALA A 1 116 ? 0.781 30.641 1.783 1.00 23.24 140 ALA A O 1
ATOM 836 N N . ILE A 1 117 ? 0.758 29.022 3.349 1.00 22.26 141 ILE A N 1
ATOM 837 C CA . ILE A 1 117 ? 2.224 28.933 3.434 1.00 21.63 141 ILE A CA 1
ATOM 838 C C . ILE A 1 117 ? 2.821 28.361 2.134 1.00 24.75 141 ILE A C 1
ATOM 839 O O . ILE A 1 117 ? 3.866 28.857 1.598 1.00 23.57 141 ILE A O 1
ATOM 844 N N . ALA A 1 118 ? 2.230 27.268 1.669 1.00 22.65 142 ALA A N 1
ATOM 845 C CA . ALA A 1 118 ? 2.750 26.615 0.455 1.00 25.44 142 ALA A CA 1
ATOM 846 C C . ALA A 1 118 ? 2.704 27.574 -0.718 1.00 26.16 142 ALA A C 1
ATOM 847 O O . ALA A 1 118 ? 3.618 27.604 -1.511 1.00 24.95 142 ALA A O 1
ATOM 849 N N . ALA A 1 119 ? 1.621 28.359 -0.816 1.00 27.18 143 ALA A N 1
ATOM 850 C CA . ALA A 1 119 ? 1.485 29.337 -1.908 1.00 25.61 143 ALA A CA 1
ATOM 851 C C . ALA A 1 119 ? 2.556 30.420 -1.957 1.00 30.06 143 ALA A C 1
ATOM 852 O O . ALA A 1 119 ? 2.646 31.112 -2.968 1.00 29.21 143 ALA A O 1
ATOM 854 N N . ALA A 1 120 ? 3.396 30.581 -0.927 1.00 26.78 144 ALA A N 1
ATOM 855 C CA . ALA A 1 120 ? 4.497 31.550 -0.991 1.00 25.82 144 ALA A CA 1
ATOM 856 C C . ALA A 1 120 ? 5.680 31.123 -1.788 1.00 27.64 144 ALA A C 1
ATOM 857 O O . ALA A 1 120 ? 6.491 31.965 -2.141 1.00 34.54 144 ALA A O 1
ATOM 859 N N . GLY A 1 121 ? 5.873 29.826 -1.976 1.00 27.70 145 GLY A N 1
ATOM 860 C CA . GLY A 1 121 ? 7.009 29.347 -2.720 1.00 29.33 145 GLY A CA 1
ATOM 861 C C . GLY A 1 121 ? 8.283 29.171 -1.943 1.00 32.42 145 GLY A C 1
ATOM 862 O O . GLY A 1 121 ? 8.238 28.888 -0.718 1.00 31.01 145 GLY A O 1
ATOM 863 N N . ASP A 1 122 ? 9.426 29.326 -2.631 1.00 29.01 146 ASP A N 1
ATOM 864 C CA . ASP A 1 122 ? 10.716 29.080 -2.021 1.00 31.29 146 ASP A CA 1
ATOM 865 C C . ASP A 1 122 ? 11.191 30.129 -1.049 1.00 28.80 146 ASP A C 1
ATOM 866 O O . ASP A 1 122 ? 12.141 29.849 -0.379 1.00 29.91 146 ASP A O 1
ATOM 871 N N . ASP A 1 123 ? 10.623 31.332 -1.011 1.00 26.53 147 ASP A N 1
ATOM 872 C CA . ASP A 1 123 ? 11.296 32.448 -0.346 1.00 25.26 147 ASP A CA 1
ATOM 873 C C . ASP A 1 123 ? 10.887 32.507 1.133 1.00 22.37 147 ASP A C 1
ATOM 874 O O . ASP A 1 123 ? 9.684 32.624 1.433 1.00 23.30 147 ASP A O 1
ATOM 879 N N . ALA A 1 124 ? 11.878 32.529 2.022 1.00 19.85 148 ALA A N 1
ATOM 880 C CA . ALA A 1 124 ? 11.614 32.466 3.470 1.00 19.34 148 ALA A CA 1
ATOM 881 C C . ALA A 1 124 ? 10.867 33.663 3.939 1.00 17.43 148 ALA A C 1
ATOM 882 O O . ALA A 1 124 ? 9.852 33.529 4.641 1.00 19.53 148 ALA A O 1
ATOM 884 N N . LEU A 1 125 ? 11.268 34.880 3.524 1.00 19.13 149 LEU A N 1
ATOM 885 C CA . LEU A 1 125 ? 10.564 36.057 3.995 1.00 17.56 149 LEU A CA 1
ATOM 886 C C . LEU A 1 125 ? 9.129 36.098 3.440 1.00 18.70 149 LEU A C 1
ATOM 887 O O . LEU A 1 125 ? 8.219 36.486 4.124 1.00 18.14 149 LEU A O 1
ATOM 892 N N . ALA A 1 126 ? 8.908 35.731 2.178 1.00 18.34 150 ALA A N 1
ATOM 893 C CA . ALA A 1 126 ? 7.523 35.638 1.696 1.00 19.00 150 ALA A CA 1
ATOM 894 C C . ALA A 1 126 ? 6.636 34.673 2.474 1.00 18.22 150 ALA A C 1
ATOM 895 O O . ALA A 1 126 ? 5.403 34.907 2.614 1.00 17.09 150 ALA A O 1
ATOM 897 N N . ARG A 1 127 ? 7.229 33.563 2.877 1.00 18.41 151 ARG A N 1
ATOM 898 C CA . ARG A 1 127 ? 6.518 32.518 3.583 1.00 21.42 151 ARG A CA 1
ATOM 899 C C . ARG A 1 127 ? 6.002 33.060 4.941 1.00 20.98 151 ARG A C 1
ATOM 900 O O . ARG A 1 127 ? 4.810 32.941 5.297 1.00 19.09 151 ARG A O 1
ATOM 908 N N . THR A 1 128 ? 6.898 33.684 5.688 1.00 23.01 152 THR A N 1
ATOM 909 C CA . THR A 1 128 ? 6.456 34.491 6.867 1.00 21.13 152 THR A CA 1
ATOM 910 C C . THR A 1 128 ? 5.346 35.459 6.579 1.00 21.95 152 THR A C 1
ATOM 911 O O . THR A 1 128 ? 4.345 35.444 7.313 1.00 16.92 152 THR A O 1
ATOM 915 N N . LYS A 1 129 ? 5.495 36.323 5.541 1.00 19.67 153 LYS A N 1
ATOM 916 C CA . LYS A 1 129 ? 4.446 37.301 5.240 1.00 20.96 153 LYS A CA 1
ATOM 917 C C . LYS A 1 129 ? 3.141 36.665 4.804 1.00 19.26 153 LYS A C 1
ATOM 918 O O . LYS A 1 129 ? 2.051 37.178 5.127 1.00 19.98 153 LYS A O 1
ATOM 924 N N . ALA A 1 130 ? 3.221 35.490 4.166 1.00 17.80 154 ALA A N 1
ATOM 925 C CA . ALA A 1 130 ? 1.978 34.767 3.742 1.00 20.10 154 ALA A CA 1
ATOM 926 C C . ALA A 1 130 ? 1.221 34.304 4.985 1.00 19.09 154 ALA A C 1
ATOM 927 O O . ALA A 1 130 ? 0.003 34.341 5.042 1.00 15.59 154 ALA A O 1
ATOM 929 N N . LEU A 1 131 ? 1.983 33.841 5.980 1.00 20.28 155 LEU A N 1
ATOM 930 C CA . LEU A 1 131 ? 1.353 33.284 7.163 1.00 21.10 155 LEU A CA 1
ATOM 931 C C . LEU A 1 131 ? 0.796 34.435 7.938 1.00 20.57 155 LEU A C 1
ATOM 932 O O . LEU A 1 131 ? -0.334 34.389 8.390 1.00 17.31 155 LEU A O 1
ATOM 937 N N . GLU A 1 132 ? 1.551 35.526 8.015 1.00 22.12 156 GLU A N 1
ATOM 938 C CA . GLU A 1 132 ? 0.975 36.718 8.670 1.00 20.20 156 GLU A CA 1
ATOM 939 C C . GLU A 1 132 ? -0.375 37.130 8.063 1.00 19.78 156 GLU A C 1
ATOM 940 O O . GLU A 1 132 ? -1.380 37.431 8.757 1.00 17.73 156 GLU A O 1
ATOM 946 N N . ALA A 1 133 ? -0.432 37.163 6.721 1.00 19.24 157 ALA A N 1
ATOM 947 C CA . ALA A 1 133 ? -1.640 37.696 6.053 1.00 18.40 157 ALA A CA 1
ATOM 948 C C . ALA A 1 133 ? -2.781 36.771 6.207 1.00 18.23 157 ALA A C 1
ATOM 949 O O . ALA A 1 133 ? -3.903 37.183 6.420 1.00 16.70 157 ALA A O 1
ATOM 951 N N . PHE A 1 134 ? -2.515 35.474 6.079 1.00 19.90 158 PHE A N 1
ATOM 952 C CA . PHE A 1 134 ? -3.489 34.467 6.465 1.00 20.05 158 PHE A CA 1
ATOM 953 C C . PHE A 1 134 ? -4.081 34.673 7.890 1.00 19.45 158 PHE A C 1
ATOM 954 O O . PHE A 1 134 ? -5.313 34.771 8.099 1.00 19.62 158 PHE A O 1
ATOM 962 N N . GLU A 1 135 ? -3.203 34.773 8.870 1.00 18.48 159 GLU A N 1
ATOM 963 C CA . GLU A 1 135 ? -3.648 35.043 10.216 1.00 17.69 159 GLU A CA 1
ATOM 964 C C . GLU A 1 135 ? -4.452 36.342 10.343 1.00 15.85 159 GLU A C 1
ATOM 965 O O . GLU A 1 135 ? -5.536 36.384 10.877 1.00 15.87 159 GLU A O 1
ATOM 971 N N . LYS A 1 136 ? -3.910 37.424 9.816 1.00 17.78 160 LYS A N 1
ATOM 972 C CA . LYS A 1 136 ? -4.613 38.679 9.925 1.00 17.39 160 LYS A CA 1
ATOM 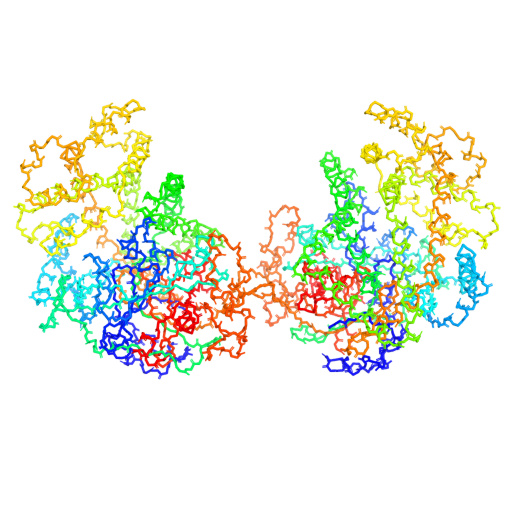973 C C . LYS A 1 136 ? -6.038 38.604 9.339 1.00 17.86 160 LYS A C 1
ATOM 974 O O . LYS A 1 136 ? -6.969 39.118 9.932 1.00 18.94 160 LYS A O 1
ATOM 980 N N . LYS A 1 137 ? -6.175 37.993 8.179 1.00 18.90 161 LYS A N 1
ATOM 981 C CA . LYS A 1 137 ? -7.489 37.849 7.553 1.00 24.73 161 LYS A CA 1
ATOM 982 C C . LYS A 1 137 ? -8.442 36.982 8.400 1.00 22.07 161 LYS A C 1
ATOM 983 O O . LYS A 1 137 ? -9.588 37.380 8.700 1.00 21.71 161 LYS A O 1
ATOM 989 N N . LEU A 1 138 ? -7.976 35.794 8.741 1.00 22.01 162 LEU A N 1
ATOM 990 C CA . LEU A 1 138 ? -8.703 34.908 9.653 1.00 22.36 162 LEU A CA 1
ATOM 991 C C . LEU A 1 138 ? -9.218 35.586 10.935 1.00 19.91 162 LEU A C 1
ATOM 992 O O . LEU A 1 138 ? -10.439 35.478 11.333 1.00 19.14 162 LEU A O 1
ATOM 997 N N . ILE A 1 139 ? -8.341 36.372 11.566 1.00 20.58 163 ILE A N 1
ATOM 998 C CA . ILE A 1 139 ? -8.665 37.058 12.817 1.00 19.66 163 ILE A CA 1
ATOM 999 C C . ILE A 1 139 ? -9.629 38.206 12.518 1.00 18.69 163 ILE A C 1
ATOM 1000 O O . ILE A 1 139 ? -10.589 38.376 13.239 1.00 20.11 163 ILE A O 1
ATOM 1005 N N . ALA A 1 140 ? -9.402 38.979 11.450 1.00 20.18 164 ALA A N 1
ATOM 1006 C CA . ALA A 1 140 ? -10.380 40.042 11.104 1.00 21.12 164 ALA A CA 1
ATOM 1007 C C . ALA A 1 140 ? -11.776 39.484 10.867 1.00 21.10 164 ALA A C 1
ATOM 1008 O O . ALA A 1 140 ? -12.751 40.009 11.351 1.00 22.50 164 ALA A O 1
ATOM 1010 N N . ASP A 1 141 ? -11.866 38.396 10.127 1.00 22.66 165 ASP A N 1
ATOM 1011 C CA . ASP A 1 141 ? -13.160 37.757 9.954 1.00 23.55 165 ASP A CA 1
ATOM 1012 C C . ASP A 1 141 ? -13.808 37.313 11.279 1.00 24.33 165 ASP A C 1
ATOM 1013 O O . ASP A 1 141 ? -15.001 37.470 11.490 1.00 22.19 165 ASP A O 1
ATOM 1018 N N . CYS A 1 142 ? -13.015 36.721 12.152 1.00 23.75 166 CYS A N 1
ATOM 1019 C CA . CYS A 1 142 ? -13.513 36.127 13.383 1.00 25.01 166 CYS A CA 1
ATOM 1020 C C . CYS A 1 142 ? -13.927 37.198 14.352 1.00 23.16 166 CYS A C 1
ATOM 1021 O O . CYS A 1 142 ? -14.886 37.029 15.092 1.00 26.44 166 CYS A O 1
ATOM 1024 N N . GLU A 1 143 ? -13.267 38.351 14.276 1.00 22.59 167 GLU A N 1
ATOM 1025 C CA . GLU A 1 143 ? -13.517 39.465 15.206 1.00 22.23 167 GLU A CA 1
ATOM 1026 C C . GLU A 1 143 ? -14.558 40.452 14.654 1.00 23.65 167 GLU A C 1
ATOM 1027 O O . GLU A 1 143 ? -14.809 41.480 15.285 1.00 22.84 167 GLU A O 1
ATOM 1033 N N . ALA A 1 144 ? -15.177 40.114 13.518 1.00 27.35 168 ALA A N 1
ATOM 1034 C CA . ALA A 1 144 ? -16.242 40.940 12.952 1.00 30.31 168 ALA A CA 1
ATOM 1035 C C . ALA A 1 144 ? -17.405 41.002 13.950 1.00 34.78 168 ALA A C 1
ATOM 1036 O O . ALA A 1 144 ? -17.962 42.049 14.144 1.00 38.62 168 ALA A O 1
ATOM 1038 N N . GLU A 1 145 ? -17.727 39.905 14.642 1.00 33.96 169 GLU A N 1
ATOM 1039 C CA . GLU A 1 145 ? -18.697 39.980 15.746 1.00 37.49 169 GLU A CA 1
ATOM 1040 C C . GLU A 1 145 ? -18.120 40.766 16.969 1.00 37.61 169 GLU A C 1
ATOM 1041 O O . GLU A 1 145 ? -17.096 40.396 17.582 1.00 32.76 169 GLU A O 1
ATOM 1047 N N . ALA A 1 146 ? -18.762 41.875 17.293 1.00 32.09 170 ALA A N 1
ATOM 1048 C CA . ALA A 1 146 ? -18.254 42.762 18.281 1.00 33.28 170 ALA A CA 1
ATOM 1049 C C . ALA A 1 146 ? -18.219 42.047 19.647 1.00 29.35 170 ALA A C 1
ATOM 1050 O O . ALA A 1 146 ? -19.115 41.260 19.989 1.00 25.71 170 ALA A O 1
ATOM 1052 N N . GLY A 1 147 ? -17.159 42.332 20.395 1.00 27.58 171 GLY A N 1
ATOM 1053 C CA . GLY A 1 147 ? -16.972 41.733 21.742 1.00 25.54 171 GLY A CA 1
ATOM 1054 C C . GLY A 1 147 ? -16.083 40.511 21.811 1.00 22.68 171 GLY A C 1
ATOM 1055 O O . GLY A 1 147 ? -15.764 40.045 22.920 1.00 26.49 171 GLY A O 1
ATOM 1056 N N . PHE A 1 148 ? -15.593 40.063 20.674 1.00 18.28 172 PHE A N 1
ATOM 1057 C CA . PHE A 1 148 ? -14.830 38.849 20.598 1.00 21.15 172 PHE A CA 1
ATOM 1058 C C . PHE A 1 148 ? -13.396 39.104 20.179 1.00 21.37 172 PHE A C 1
ATOM 1059 O O . PHE A 1 148 ? -13.115 39.893 19.263 1.00 21.49 172 PHE A O 1
ATOM 1067 N N . ARG A 1 149 ? -12.478 38.440 20.876 1.00 20.84 173 ARG A N 1
ATOM 1068 C CA . ARG A 1 149 ? -11.082 38.392 20.457 1.00 19.20 173 ARG A CA 1
ATOM 1069 C C . ARG A 1 149 ? -10.645 37.011 20.031 1.00 17.16 173 ARG A C 1
ATOM 1070 O O . ARG A 1 149 ? -10.928 36.090 20.733 1.00 18.93 173 ARG A O 1
ATOM 1078 N N . CYS A 1 150 ? -9.946 36.886 18.912 1.00 15.94 174 CYS A N 1
ATOM 1079 C CA . CYS A 1 150 ? -9.579 35.603 18.383 1.00 18.63 174 CYS A CA 1
ATOM 1080 C C . CYS A 1 150 ? -8.081 35.489 18.383 1.00 19.53 174 CYS A C 1
ATOM 1081 O O . CYS A 1 150 ? -7.383 36.505 18.380 1.00 18.70 174 CYS A O 1
ATOM 1084 N N . ARG A 1 151 ? -7.607 34.251 18.421 1.00 17.59 175 ARG A N 1
ATOM 1085 C CA . ARG A 1 151 ? -6.171 33.971 18.406 1.00 16.68 175 ARG A CA 1
ATOM 1086 C C . ARG A 1 151 ? -5.859 32.712 17.628 1.00 16.92 175 ARG A C 1
ATOM 1087 O O . ARG A 1 151 ? -6.545 31.681 17.727 1.00 17.52 175 ARG A O 1
ATOM 1095 N N . LEU A 1 152 ? -4.841 32.782 16.806 1.00 15.38 176 LEU A N 1
ATOM 1096 C CA . LEU A 1 152 ? -4.381 31.645 16.054 1.00 14.94 176 LEU A CA 1
ATOM 1097 C C . LEU A 1 152 ? -3.223 30.971 16.727 1.00 16.73 176 LEU A C 1
ATOM 1098 O O . LEU A 1 152 ? -2.203 31.614 17.037 1.00 16.26 176 LEU A O 1
ATOM 1103 N N . TYR A 1 153 ? -3.310 29.663 16.860 1.00 15.86 177 TYR A N 1
ATOM 1104 C CA . TYR A 1 153 ? -2.264 28.896 17.505 1.00 15.90 177 TYR A CA 1
ATOM 1105 C C . TYR A 1 153 ? -1.684 27.902 16.547 1.00 14.96 177 TYR A C 1
ATOM 1106 O O . TYR A 1 153 ? -2.428 27.220 15.847 1.00 14.20 177 TYR A O 1
ATOM 1115 N N . SER A 1 154 ? -0.372 27.834 16.517 1.00 13.65 178 SER A N 1
ATOM 1116 C CA . SER A 1 154 ? 0.397 26.772 15.875 1.00 15.17 178 SER A CA 1
ATOM 1117 C C . SER A 1 154 ? 0.832 25.744 16.892 1.00 16.40 178 SER A C 1
ATOM 1118 O O . SER A 1 154 ? 1.403 26.120 17.945 1.00 15.99 178 SER A O 1
ATOM 1121 N N . PHE A 1 155 ? 0.613 24.467 16.587 1.00 15.60 179 PHE A N 1
ATOM 1122 C CA . PHE A 1 155 ? 0.922 23.355 17.521 1.00 18.76 179 PHE A CA 1
ATOM 1123 C C . PHE A 1 155 ? 1.948 22.484 16.823 1.00 19.10 179 PHE A C 1
ATOM 1124 O O . PHE A 1 155 ? 1.928 22.363 15.583 1.00 17.40 179 PHE A O 1
ATOM 1132 N N . SER A 1 156 ? 2.798 21.853 17.613 1.00 19.74 180 SER A N 1
ATOM 1133 C CA . SER A 1 156 ? 3.683 20.761 17.199 1.00 21.71 180 SER A CA 1
ATOM 1134 C C . SER A 1 156 ? 4.556 21.215 15.997 1.00 22.44 180 SER A C 1
ATOM 1135 O O . SER A 1 156 ? 4.652 20.533 15.002 1.00 19.02 180 SER A O 1
ATOM 1138 N N . GLY A 1 157 ? 5.077 22.439 16.080 1.00 20.93 181 GLY A N 1
ATOM 1139 C CA . GLY A 1 157 ? 6.001 22.934 15.084 1.00 22.64 181 GLY A CA 1
ATOM 1140 C C . GLY A 1 157 ? 5.383 23.398 13.773 1.00 22.16 181 GLY A C 1
ATOM 1141 O O . GLY A 1 157 ? 6.083 23.484 12.756 1.00 22.98 181 GLY A O 1
ATOM 1142 N N . GLY A 1 158 ? 4.074 23.709 13.805 1.00 19.10 182 GLY A N 1
ATOM 1143 C CA . GLY A 1 158 ? 3.326 23.965 12.617 1.00 20.28 182 GLY A CA 1
ATOM 1144 C C . GLY A 1 158 ? 2.722 22.756 11.909 1.00 20.61 182 GLY A C 1
ATOM 1145 O O . GLY A 1 158 ? 2.452 22.869 10.709 1.00 19.81 182 GLY A O 1
ATOM 1146 N N . ASN A 1 159 ? 2.438 21.652 12.629 1.00 16.05 183 ASN A N 1
ATOM 1147 C CA . ASN A 1 159 ? 1.757 20.546 12.026 1.00 17.33 183 ASN A CA 1
ATOM 1148 C C . ASN A 1 159 ? 0.274 20.707 12.143 1.00 17.44 183 ASN A C 1
ATOM 1149 O O . ASN A 1 159 ? -0.422 20.093 11.402 1.00 19.23 183 ASN A O 1
ATOM 1154 N N . THR A 1 160 ? -0.195 21.564 13.025 1.00 15.44 184 THR A N 1
ATOM 1155 C CA . THR A 1 160 ? -1.643 21.713 13.273 1.00 16.36 184 THR A CA 1
ATOM 1156 C C . THR A 1 160 ? -1.801 23.208 13.615 1.00 16.57 184 THR A C 1
ATOM 1157 O O . THR A 1 160 ? -0.933 23.774 14.332 1.00 16.66 184 THR A O 1
ATOM 1161 N N . TYR A 1 161 ? -2.872 23.829 13.166 1.00 15.00 185 TYR A N 1
ATOM 1162 C CA . TYR A 1 161 ? -3.200 25.209 13.487 1.00 16.20 185 TYR A CA 1
ATOM 1163 C C . TYR A 1 161 ? -4.633 25.205 13.937 1.00 17.60 185 TYR A C 1
ATOM 1164 O O . TYR A 1 161 ? -5.481 24.550 13.255 1.00 20.35 185 TYR A O 1
ATOM 1173 N N . ARG A 1 162 ? -4.942 25.894 15.052 1.00 14.99 186 ARG A N 1
ATOM 1174 C CA . ARG A 1 162 ? -6.318 26.113 15.442 1.00 16.17 186 ARG A CA 1
ATOM 1175 C C . ARG A 1 162 ? -6.583 27.565 15.788 1.00 17.51 186 ARG A C 1
ATOM 1176 O O . ARG A 1 162 ? -5.718 28.299 16.341 1.00 15.74 186 ARG A O 1
ATOM 1184 N N . LEU A 1 163 ? -7.815 27.966 15.529 1.00 16.33 187 LEU A N 1
ATOM 1185 C CA . LEU A 1 163 ? -8.243 29.254 15.852 1.00 17.99 187 LEU A CA 1
ATOM 1186 C C . LEU A 1 163 ? -9.154 29.211 17.053 1.00 18.93 187 LEU A C 1
ATOM 1187 O O . LEU A 1 163 ? -10.126 28.418 17.095 1.00 19.96 187 LEU A O 1
ATOM 1192 N N . PHE A 1 164 ? -8.902 30.102 18.009 1.00 18.19 188 PHE A N 1
ATOM 1193 C CA . PHE A 1 164 ? -9.716 30.241 19.185 1.00 17.09 188 PHE A CA 1
ATOM 1194 C C . PHE A 1 164 ? -10.441 31.536 19.106 1.00 17.68 188 PHE A C 1
ATOM 1195 O O . PHE A 1 164 ? -9.788 32.588 18.957 1.00 22.94 188 PHE A O 1
ATOM 1203 N N . LYS A 1 165 ? -11.751 31.503 19.344 1.00 15.31 189 LYS A N 1
ATOM 1204 C CA . LYS A 1 165 ? -12.594 32.714 19.577 1.00 17.06 189 LYS A CA 1
ATOM 1205 C C . LYS A 1 165 ? -13.084 32.836 21.024 1.00 16.27 189 LYS A C 1
ATOM 1206 O O . LYS A 1 165 ? -13.611 31.887 21.609 1.00 15.15 189 LYS A O 1
ATOM 1212 N N . ASN A 1 166 ? -12.948 34.018 21.595 1.00 14.82 190 ASN A N 1
ATOM 1213 C CA . ASN A 1 166 ? -13.183 34.254 23.013 1.00 16.15 190 ASN A CA 1
ATOM 1214 C C . ASN A 1 166 ? -13.999 35.508 23.146 1.00 18.50 190 ASN A C 1
ATOM 1215 O O . ASN A 1 166 ? -13.731 36.497 22.402 1.00 18.27 190 ASN A O 1
ATOM 1220 N N . LEU A 1 167 ? -15.023 35.488 24.025 1.00 18.41 191 LEU A N 1
ATOM 1221 C CA . LEU A 1 167 ? -15.615 36.708 24.511 1.00 19.07 191 LEU A CA 1
ATOM 1222 C C . LEU A 1 167 ? -14.526 37.479 25.330 1.00 19.25 191 LEU A C 1
ATOM 1223 O O . LEU A 1 167 ? -13.853 36.905 26.194 1.00 16.70 191 LEU A O 1
ATOM 1228 N N . GLU A 1 168 ? -14.332 38.733 25.000 1.00 19.07 192 GLU A N 1
ATOM 1229 C CA . GLU A 1 168 ? -13.314 39.574 25.586 1.00 19.26 192 GLU A CA 1
ATOM 1230 C C . GLU A 1 168 ? -13.925 40.570 26.545 1.00 19.94 192 GLU A C 1
ATOM 1231 O O . GLU A 1 168 ? -14.414 41.642 26.173 1.00 19.77 192 GLU A O 1
ATOM 1237 N N . ILE A 1 169 ? -13.934 40.222 27.816 1.00 19.23 193 ILE A N 1
ATOM 1238 C CA . ILE A 1 169 ? -14.434 41.116 28.814 1.00 18.59 193 ILE A CA 1
ATOM 1239 C C . ILE A 1 169 ? -13.356 42.081 29.181 1.00 21.28 193 ILE A C 1
ATOM 1240 O O . ILE A 1 169 ? -12.189 41.709 29.418 1.00 21.00 193 ILE A O 1
ATOM 1245 N N . LYS A 1 170 ? -13.712 43.351 29.161 1.00 22.66 194 LYS A N 1
ATOM 1246 C CA . LYS A 1 170 ? -12.697 44.389 29.251 1.00 22.18 194 LYS A CA 1
ATOM 1247 C C . LYS A 1 170 ? -12.888 45.314 30.391 1.00 23.46 194 LYS A C 1
ATOM 1248 O O . LYS A 1 170 ? -12.244 46.348 30.393 1.00 22.63 194 LYS A O 1
ATOM 1254 N N . ASP A 1 171 ? -13.864 45.062 31.263 1.00 21.27 195 ASP A N 1
ATOM 1255 C CA . ASP A 1 171 ? -14.032 45.820 32.494 1.00 21.24 195 ASP A CA 1
ATOM 1256 C C . ASP A 1 171 ? -13.910 44.775 33.633 1.00 19.80 195 ASP A C 1
ATOM 1257 O O . ASP A 1 171 ? -14.863 44.079 33.933 1.00 19.82 195 ASP A O 1
ATOM 1262 N N . VAL A 1 172 ? -12.699 44.598 34.130 1.00 18.74 196 VAL A N 1
ATOM 1263 C CA . VAL A 1 172 ? -12.376 43.568 35.165 1.00 16.77 196 VAL A CA 1
ATOM 1264 C C . VAL A 1 172 ? -12.093 44.376 36.421 1.00 17.15 196 VAL A C 1
ATOM 1265 O O . VAL A 1 172 ? -11.338 45.331 36.357 1.00 18.93 196 VAL A O 1
ATOM 1269 N N . ARG A 1 173 ? -12.769 44.081 37.515 1.00 17.79 197 ARG A N 1
ATOM 1270 C CA . ARG A 1 173 ? -12.545 44.808 38.768 1.00 19.95 197 ARG A CA 1
ATOM 1271 C C . ARG A 1 173 ? -12.061 43.908 39.890 1.00 20.99 197 ARG A C 1
ATOM 1272 O O . ARG A 1 173 ? -12.461 42.726 39.987 1.00 18.70 197 ARG A O 1
ATOM 1280 N N . LEU A 1 174 ? -11.244 44.484 40.750 1.00 19.44 198 LEU A N 1
ATOM 1281 C CA . LEU A 1 174 ? -10.715 43.799 41.937 1.00 20.01 198 LEU A CA 1
ATOM 1282 C C . LEU A 1 174 ? -11.788 43.752 43.005 1.00 22.23 198 LEU A C 1
ATOM 1283 O O . LEU A 1 174 ? -12.282 44.808 43.415 1.00 21.71 198 LEU A O 1
ATOM 1288 N N . ALA A 1 175 ? -12.157 42.540 43.442 1.00 18.21 199 ALA A N 1
ATOM 1289 C CA . ALA A 1 175 ? -13.161 42.354 44.466 1.00 19.30 199 ALA A CA 1
ATOM 1290 C C . ALA A 1 175 ? -12.563 41.998 45.811 1.00 19.61 199 ALA A C 1
ATOM 1291 O O . ALA A 1 175 ? -13.123 42.366 46.843 1.00 21.59 199 ALA A O 1
ATOM 1293 N N . TYR A 1 176 ? -11.367 41.403 45.830 1.00 17.16 200 TYR A N 1
ATOM 1294 C CA . TYR A 1 176 ? -10.782 40.911 47.104 1.00 16.86 200 TYR A CA 1
ATOM 1295 C C . TYR A 1 176 ? -9.357 40.428 46.909 1.00 15.18 200 TYR A C 1
ATOM 1296 O O . TYR A 1 176 ? -9.094 39.774 45.928 1.00 13.53 200 TYR A O 1
ATOM 1305 N N . ALA A 1 177 ? -8.497 40.781 47.845 1.00 14.21 201 ALA A N 1
ATOM 1306 C CA . ALA A 1 177 ? -7.129 40.315 47.884 1.00 15.21 201 ALA A CA 1
ATOM 1307 C C . ALA A 1 177 ? -6.758 40.194 49.331 1.00 16.94 201 ALA A C 1
ATOM 1308 O O . ALA A 1 177 ? -6.962 41.130 50.111 1.00 17.03 201 ALA A O 1
ATOM 1310 N N . PRO A 1 178 ? -6.192 39.032 49.726 1.00 15.83 202 PRO A N 1
ATOM 1311 C CA . PRO A 1 178 ? -5.821 38.939 51.108 1.00 15.70 202 PRO A CA 1
ATOM 1312 C C . PRO A 1 178 ? -4.590 39.819 51.305 1.00 15.17 202 PRO A C 1
ATOM 1313 O O . PRO A 1 178 ? -3.992 40.247 50.355 1.00 15.13 202 PRO A O 1
ATOM 1317 N N . PRO A 1 179 ? -4.206 40.062 52.521 1.00 15.47 203 PRO A N 1
ATOM 1318 C CA . PRO A 1 179 ? -2.928 40.744 52.740 1.00 15.13 203 PRO A CA 1
ATOM 1319 C C . PRO A 1 179 ? -1.800 40.055 52.006 1.00 14.73 203 PRO A C 1
ATOM 1320 O O . PRO A 1 179 ? -1.827 38.831 51.861 1.00 12.71 203 PRO A O 1
ATOM 1324 N N . GLY A 1 180 ? -0.877 40.844 51.468 1.00 13.25 204 GLY A N 1
ATOM 1325 C CA . GLY A 1 180 ? 0.390 40.406 50.922 1.00 12.73 204 GLY A CA 1
ATOM 1326 C C . GLY A 1 180 ? 1.077 39.275 51.676 1.00 13.70 204 GLY A C 1
ATOM 1327 O O . GLY A 1 180 ? 1.627 38.373 51.065 1.00 12.40 204 GLY A O 1
ATOM 1328 N N . SER A 1 181 ? 1.118 39.346 53.007 1.00 13.52 205 SER A N 1
ATOM 1329 C CA . SER A 1 181 ? 1.823 38.359 53.790 1.00 14.53 205 SER A CA 1
ATOM 1330 C C . SER A 1 181 ? 1.043 37.050 53.847 1.00 13.55 205 SER A C 1
ATOM 1331 O O . SER A 1 181 ? 1.557 36.061 54.307 1.00 15.13 205 SER A O 1
ATOM 1334 N N . VAL A 1 182 ? -0.196 37.043 53.389 1.00 11.82 206 VAL A N 1
ATOM 1335 C CA . VAL A 1 182 ? -0.876 35.766 53.115 1.00 11.13 206 VAL A CA 1
ATOM 1336 C C . VAL A 1 182 ? -0.654 35.361 51.630 1.00 10.47 206 VAL A C 1
ATOM 1337 O O . VAL A 1 182 ? -0.207 34.233 51.323 1.00 10.69 206 VAL A O 1
ATOM 1341 N N . GLY A 1 183 ? -0.926 36.292 50.727 1.00 9.60 207 GLY A N 1
ATOM 1342 C CA . GLY A 1 183 ? -0.889 36.081 49.310 1.00 9.62 207 GLY A CA 1
ATOM 1343 C C . GLY A 1 183 ? 0.445 35.678 48.712 1.00 10.30 207 GLY A C 1
ATOM 1344 O O . GLY A 1 183 ? 0.487 34.935 47.693 1.00 12.59 207 GLY A O 1
ATOM 1345 N N . LYS A 1 184 ? 1.476 36.165 49.353 1.00 9.45 208 LYS A N 1
ATOM 1346 C CA . LYS A 1 184 ? 2.907 35.956 49.073 1.00 11.53 208 LYS A CA 1
ATOM 1347 C C . LYS A 1 184 ? 3.695 35.609 50.320 1.00 10.45 208 LYS A C 1
ATOM 1348 O O . LYS A 1 184 ? 4.943 35.871 50.431 1.00 11.37 208 LYS A O 1
ATOM 1354 N N . PHE A 1 185 ? 3.075 34.897 51.269 1.00 10.30 209 PHE A N 1
ATOM 1355 C CA . PHE A 1 185 ? 3.785 34.416 52.422 1.00 10.78 209 PHE A CA 1
ATOM 1356 C C . PHE A 1 185 ? 5.039 33.652 52.040 1.00 10.76 209 PHE A C 1
ATOM 1357 O O . PHE A 1 185 ? 4.982 32.776 51.177 1.00 10.05 209 PHE A O 1
ATOM 1365 N N . GLY A 1 186 ? 6.158 34.029 52.654 1.00 10.84 210 GLY A N 1
ATOM 1366 C CA . GLY A 1 186 ? 7.477 33.454 52.294 1.00 11.06 210 GLY A CA 1
ATOM 1367 C C . GLY A 1 186 ? 8.217 34.059 51.097 1.00 11.20 210 GLY A C 1
ATOM 1368 O O . GLY A 1 186 ? 9.412 33.751 50.870 1.00 11.71 210 GLY A O 1
ATOM 1369 N N . GLY A 1 187 ? 7.541 34.932 50.381 1.00 11.14 211 GLY A N 1
ATOM 1370 C CA . GLY A 1 187 ? 8.149 35.740 49.317 1.00 13.12 211 GLY A CA 1
ATOM 1371 C C . GLY A 1 187 ? 9.017 34.961 48.356 1.00 12.18 211 GLY A C 1
ATOM 1372 O O . GLY A 1 187 ? 8.729 33.810 47.929 1.00 11.53 211 GLY A O 1
ATOM 1373 N N . ASP A 1 188 ? 10.142 35.552 48.062 1.00 12.82 212 ASP A N 1
ATOM 1374 C CA . ASP A 1 188 ? 11.110 34.919 47.168 1.00 13.22 212 ASP A CA 1
ATOM 1375 C C . ASP A 1 188 ? 11.909 33.813 47.781 1.00 12.11 212 ASP A C 1
ATOM 1376 O O . ASP A 1 188 ? 12.586 33.010 47.090 1.00 12.95 212 ASP A O 1
ATOM 1381 N N . ILE A 1 189 ? 11.911 33.734 49.090 1.00 11.65 213 ILE A N 1
ATOM 1382 C CA . ILE A 1 189 ? 12.623 32.633 49.758 1.00 11.81 213 ILE A CA 1
ATOM 1383 C C . ILE A 1 189 ? 11.872 31.340 49.547 1.00 10.40 213 ILE A C 1
ATOM 1384 O O . ILE A 1 189 ? 12.462 30.353 49.187 1.00 10.77 213 ILE A O 1
ATOM 1389 N N . ASP A 1 190 ? 10.509 31.359 49.633 1.00 10.30 214 ASP A N 1
ATOM 1390 C CA . ASP A 1 190 ? 9.729 30.126 49.413 1.00 9.60 214 ASP A CA 1
ATOM 1391 C C . ASP A 1 190 ? 9.240 29.881 47.970 1.00 8.53 214 ASP A C 1
ATOM 1392 O O . ASP A 1 190 ? 8.741 28.806 47.643 1.00 8.30 214 ASP A O 1
ATOM 1397 N N . ASN A 1 191 ? 9.324 30.943 47.132 1.00 8.28 215 ASN A N 1
ATOM 1398 C CA . ASN A 1 191 ? 9.126 30.808 45.669 1.00 8.21 215 ASN A CA 1
ATOM 1399 C C . ASN A 1 191 ? 9.849 29.615 45.113 1.00 7.97 215 ASN A C 1
ATOM 1400 O O . ASN A 1 191 ? 11.074 29.442 45.386 1.00 6.95 215 ASN A O 1
ATOM 1405 N N . TRP A 1 192 ? 9.136 28.881 44.298 1.00 7.50 216 TRP A N 1
ATOM 1406 C CA . TRP A 1 192 ? 9.599 27.618 43.666 1.00 8.85 216 TRP A CA 1
ATOM 1407 C C . TRP A 1 192 ? 9.950 26.586 44.690 1.00 9.98 216 TRP A C 1
ATOM 1408 O O . TRP A 1 192 ? 10.792 25.696 44.399 1.00 10.92 216 TRP A O 1
ATOM 1419 N N . MET A 1 193 ? 9.409 26.680 45.924 1.00 10.05 217 MET A N 1
ATOM 1420 C CA . MET A 1 193 ? 9.745 25.646 46.962 1.00 12.41 217 MET A CA 1
ATOM 1421 C C . MET A 1 193 ? 8.562 25.037 47.649 1.00 10.69 217 MET A C 1
ATOM 1422 O O . MET A 1 193 ? 7.468 25.660 47.722 1.00 9.08 217 MET A O 1
ATOM 1427 N N . TRP A 1 194 ? 8.784 23.789 48.043 1.00 9.93 218 TRP A N 1
ATOM 1428 C CA . TRP A 1 194 ? 7.992 23.030 49.017 1.00 9.97 218 TRP A CA 1
ATOM 1429 C C . TRP A 1 194 ? 8.876 22.642 50.155 1.00 9.65 218 TRP A C 1
ATOM 1430 O O . TRP A 1 194 ? 10.083 22.292 49.910 1.00 10.10 218 TRP A O 1
ATOM 1441 N N . PRO A 1 195 ? 8.383 22.635 51.394 1.00 9.45 219 PRO A N 1
ATOM 1442 C CA . PRO A 1 195 ? 7.074 22.974 51.910 1.00 8.93 219 PRO A CA 1
ATOM 1443 C C . PRO A 1 195 ? 6.648 24.380 51.600 1.00 10.28 219 PRO A C 1
ATOM 1444 O O . PRO A 1 195 ? 7.448 25.299 51.670 1.00 8.94 219 PRO A O 1
ATOM 1448 N N . ARG A 1 196 ? 5.360 24.578 51.318 1.00 8.73 220 ARG A N 1
ATOM 1449 C CA . ARG A 1 196 ? 4.930 25.816 50.917 1.00 9.30 220 ARG A CA 1
ATOM 1450 C C . ARG A 1 196 ? 3.660 26.180 51.746 1.00 9.73 220 ARG A C 1
ATOM 1451 O O . ARG A 1 196 ? 2.922 25.272 52.098 1.00 9.83 220 ARG A O 1
ATOM 1459 N N . HIS A 1 197 ? 3.515 27.446 52.144 1.00 9.13 221 HIS A N 1
ATOM 1460 C CA . HIS A 1 197 ? 2.478 27.906 53.118 1.00 9.49 221 HIS A CA 1
ATOM 1461 C C . HIS A 1 197 ? 1.779 29.238 52.641 1.00 8.69 221 HIS A C 1
ATOM 1462 O O . HIS A 1 197 ? 1.515 30.137 53.432 1.00 9.80 221 HIS A O 1
ATOM 1469 N N . THR A 1 198 ? 1.454 29.331 51.388 1.00 7.86 222 THR A N 1
ATOM 1470 C CA . THR A 1 198 ? 1.168 30.571 50.731 1.00 7.89 222 THR A CA 1
ATOM 1471 C C . THR A 1 198 ? -0.335 30.524 50.389 1.00 9.29 222 THR A C 1
ATOM 1472 O O . THR A 1 198 ? -0.779 29.685 49.624 1.00 10.35 222 THR A O 1
ATOM 1476 N N . GLY A 1 199 ? -1.022 31.598 50.758 1.00 9.59 223 GLY A N 1
ATOM 1477 C CA . GLY A 1 199 ? -2.443 31.761 50.440 1.00 9.32 223 GLY A CA 1
ATOM 1478 C C . GLY A 1 199 ? -2.565 32.542 49.146 1.00 9.31 223 GLY A C 1
ATOM 1479 O O . GLY A 1 199 ? -2.975 33.752 49.122 1.00 10.18 223 GLY A O 1
ATOM 1480 N N . ASP A 1 200 ? -2.178 31.905 48.058 1.00 10.16 224 ASP A N 1
ATOM 1481 C CA . ASP A 1 200 ? -2.051 32.611 46.765 1.00 10.35 224 ASP A CA 1
ATOM 1482 C C . ASP A 1 200 ? -3.346 32.634 45.975 1.00 9.76 224 ASP A C 1
ATOM 1483 O O . ASP A 1 200 ? -3.551 31.824 45.064 1.00 11.28 224 ASP A O 1
ATOM 1488 N N . PHE A 1 201 ? -4.262 33.535 46.386 1.00 10.63 225 PHE A N 1
ATOM 1489 C CA . PHE A 1 201 ? -5.584 33.752 45.754 1.00 10.11 225 PHE A CA 1
ATOM 1490 C C . PHE A 1 201 ? -5.996 35.231 45.791 1.00 10.94 225 PHE A C 1
ATOM 1491 O O . PHE A 1 201 ? -5.517 35.962 46.676 1.00 10.60 225 PHE A O 1
ATOM 1499 N N . ALA A 1 202 ? -6.938 35.587 44.914 1.00 11.16 226 ALA A N 1
ATOM 1500 C CA . ALA A 1 202 ? -7.531 36.870 44.834 1.00 11.30 226 ALA A CA 1
ATOM 1501 C C . ALA A 1 202 ? -8.763 36.726 43.959 1.00 11.56 226 ALA A C 1
ATOM 1502 O O . ALA A 1 202 ? -8.925 35.739 43.204 1.00 10.18 226 ALA A O 1
ATOM 1504 N N . PHE A 1 203 ? -9.670 37.673 44.063 1.00 10.71 227 PHE A N 1
ATOM 1505 C CA . PHE A 1 203 ? -10.877 37.645 43.262 1.00 11.17 227 PHE A CA 1
ATOM 1506 C C . PHE A 1 203 ? -11.058 38.953 42.470 1.00 12.48 227 PHE A C 1
ATOM 1507 O O . PHE A 1 203 ? -10.811 40.080 43.027 1.00 13.90 227 PHE A O 1
ATOM 1515 N N . TYR A 1 204 ? -11.502 38.763 41.242 1.00 13.41 228 TYR A N 1
ATOM 1516 C CA . TYR A 1 204 ? -12.023 39.785 40.349 1.00 14.03 228 TYR A CA 1
ATOM 1517 C C . TYR A 1 204 ? -13.534 39.639 40.227 1.00 15.82 228 TYR A C 1
ATOM 1518 O O . TYR A 1 204 ? -14.063 38.572 40.540 1.00 15.85 228 TYR A O 1
ATOM 1527 N N . ARG A 1 205 ? -14.210 40.677 39.725 1.00 15.95 229 ARG A N 1
ATOM 1528 C CA . ARG A 1 205 ? -15.533 40.529 39.081 1.00 16.90 229 ARG A CA 1
ATOM 1529 C C . ARG A 1 205 ? -15.497 41.038 37.661 1.00 17.90 229 ARG A C 1
ATOM 1530 O O . ARG A 1 205 ? -14.952 42.087 37.366 1.00 18.05 229 ARG A O 1
ATOM 1538 N N . ALA A 1 206 ? -16.028 40.222 36.773 1.00 18.69 230 ALA A N 1
ATOM 1539 C CA . ALA A 1 206 ? -16.181 40.561 35.393 1.00 17.64 230 ALA A CA 1
ATOM 1540 C C . ALA A 1 206 ? -17.476 41.416 35.141 1.00 18.68 230 ALA A C 1
ATOM 1541 O O . ALA A 1 206 ? -18.566 41.101 35.644 1.00 16.55 230 ALA A O 1
ATOM 1543 N N . TYR A 1 207 ? -17.310 42.504 34.387 1.00 18.71 231 TYR A N 1
ATOM 1544 C CA . TYR A 1 207 ? -18.419 43.461 34.036 1.00 21.02 231 TYR A CA 1
ATOM 1545 C C . TYR A 1 207 ? -18.644 43.592 32.493 1.00 20.25 231 TYR A C 1
ATOM 1546 O O . TYR A 1 207 ? -17.709 43.518 31.666 1.00 19.45 231 TYR A O 1
ATOM 1555 N N . VAL A 1 208 ? -19.898 43.765 32.100 1.00 21.56 232 VAL A N 1
ATOM 1556 C CA . VAL A 1 208 ? -20.231 44.055 30.694 1.00 24.34 232 VAL A CA 1
ATOM 1557 C C . VAL A 1 208 ? -21.192 45.279 30.666 1.00 24.38 232 VAL A C 1
ATOM 1558 O O . VAL A 1 208 ? -21.530 45.815 31.703 1.00 23.34 232 VAL A O 1
ATOM 1562 N N . GLY A 1 209 ? -21.559 45.721 29.469 1.00 28.89 233 GLY A N 1
ATOM 1563 C CA . GLY A 1 209 ? -22.560 46.805 29.301 1.00 31.29 233 GLY A CA 1
ATOM 1564 C C . GLY A 1 209 ? -23.912 46.358 29.778 1.00 31.03 233 GLY A C 1
ATOM 1565 O O . GLY A 1 209 ? -24.209 45.138 29.813 1.00 30.50 233 GLY A O 1
ATOM 1566 N N . LYS A 1 210 ? -24.769 47.331 30.095 1.00 35.97 234 LYS A N 1
ATOM 1567 C CA . LYS A 1 210 ? -26.184 47.039 30.319 1.00 37.91 234 LYS A CA 1
ATOM 1568 C C . LYS A 1 210 ? -26.812 46.275 29.164 1.00 34.65 234 LYS A C 1
ATOM 1569 O O . LYS A 1 210 ? -27.689 45.446 29.393 1.00 33.89 234 LYS A O 1
ATOM 1575 N N . ASP A 1 211 ? -26.330 46.493 27.937 1.00 32.30 235 ASP A N 1
ATOM 1576 C CA . ASP A 1 211 ? -26.790 45.681 26.804 1.00 33.70 235 ASP A CA 1
ATOM 1577 C C . ASP A 1 211 ? -26.166 44.276 26.714 1.00 37.80 235 ASP A C 1
ATOM 1578 O O . ASP A 1 211 ? -26.322 43.626 25.693 1.00 31.67 235 ASP A O 1
ATOM 1583 N N . GLY A 1 212 ? -25.416 43.824 27.730 1.00 35.47 236 GLY A N 1
ATOM 1584 C CA . GLY A 1 212 ? -24.811 42.487 27.710 1.00 33.94 236 GLY A CA 1
ATOM 1585 C C . GLY A 1 212 ? -23.469 42.356 26.998 1.00 32.53 236 GLY A C 1
ATOM 1586 O O . GLY A 1 212 ? -22.843 41.302 26.990 1.00 33.20 236 GLY A O 1
ATOM 1587 N N . LYS A 1 213 ? -23.012 43.415 26.364 1.00 32.61 237 LYS A N 1
ATOM 1588 C CA . LYS A 1 213 ? -21.919 43.277 25.438 1.00 30.97 237 LYS A CA 1
ATOM 1589 C C . LYS A 1 213 ? -20.663 43.848 26.139 1.00 27.81 237 LYS A C 1
ATOM 1590 O O . LYS A 1 213 ? -20.769 44.828 26.848 1.00 26.66 237 LYS A O 1
ATOM 1596 N N . PRO A 1 214 ? -19.461 43.260 25.908 1.00 25.25 238 PRO A N 1
ATOM 1597 C CA . PRO A 1 214 ? -18.252 43.801 26.529 1.00 23.62 238 PRO A CA 1
ATOM 1598 C C . PRO A 1 214 ? -18.105 45.315 26.357 1.00 24.55 238 PRO A C 1
ATOM 1599 O O . PRO A 1 214 ? -18.519 45.855 25.332 1.00 20.45 238 PRO A O 1
ATOM 1603 N N . ALA A 1 215 ? -17.540 45.980 27.352 1.00 24.68 239 ALA A N 1
ATOM 1604 C CA . ALA A 1 215 ? -17.211 47.409 27.271 1.00 27.51 239 ALA A CA 1
ATOM 1605 C C . ALA A 1 215 ? -16.022 47.696 28.113 1.00 29.10 239 ALA A C 1
ATOM 1606 O O . ALA A 1 215 ? -15.784 46.990 29.092 1.00 29.96 239 ALA A O 1
ATOM 1608 N N . ALA A 1 216 ? -15.341 48.793 27.827 1.00 26.42 240 ALA A N 1
ATOM 1609 C CA . ALA A 1 216 ? -14.304 49.270 28.743 1.00 27.13 240 ALA A CA 1
ATOM 1610 C C . ALA A 1 216 ? -14.963 49.843 29.992 1.00 26.33 240 ALA A C 1
ATOM 1611 O O . ALA A 1 216 ? -16.211 49.886 30.085 1.00 26.80 240 ALA A O 1
ATOM 1613 N N . PHE A 1 217 ? -14.152 50.245 30.954 1.00 24.97 241 PHE A N 1
ATOM 1614 C CA . PHE A 1 217 ? -14.655 50.461 32.297 1.00 27.93 241 PHE A CA 1
ATOM 1615 C C . PHE A 1 217 ? -15.635 51.599 32.231 1.00 31.58 241 PHE A C 1
ATOM 1616 O O . PHE A 1 217 ? -15.350 52.630 31.597 1.00 24.83 241 PHE A O 1
ATOM 1624 N N . SER A 1 218 ? -16.767 51.430 32.897 1.00 30.14 242 SER A N 1
ATOM 1625 C CA . SER A 1 218 ? -17.732 52.498 33.031 1.00 32.53 242 SER A CA 1
ATOM 1626 C C . SER A 1 218 ? -18.556 52.176 34.238 1.00 32.53 242 SER A C 1
ATOM 1627 O O . SER A 1 218 ? -18.876 51.018 34.487 1.00 30.87 242 SER A O 1
ATOM 1630 N N . LYS A 1 219 ? -18.938 53.203 34.985 1.00 34.73 243 LYS A N 1
ATOM 1631 C CA . LYS A 1 219 ? -19.915 53.033 36.059 1.00 34.52 243 LYS A CA 1
ATOM 1632 C C . LYS A 1 219 ? -21.326 52.633 35.656 1.00 29.87 243 LYS A C 1
ATOM 1633 O O . LYS A 1 219 ? -22.124 52.310 36.524 1.00 32.31 243 LYS A O 1
ATOM 1639 N N . ASP A 1 220 ? -21.667 52.618 34.380 1.00 30.73 244 ASP A N 1
ATOM 1640 C CA . ASP A 1 220 ? -22.944 52.054 33.964 1.00 32.72 244 ASP A CA 1
ATOM 1641 C C . ASP A 1 220 ? -22.855 50.560 33.661 1.00 30.38 244 ASP A C 1
ATOM 1642 O O . ASP A 1 220 ? -23.890 49.913 33.442 1.00 29.67 244 ASP A O 1
ATOM 1647 N N . ASN A 1 221 ? -21.645 49.995 33.668 1.00 28.66 245 ASN A N 1
ATOM 1648 C CA . ASN A 1 221 ? -21.524 48.549 33.459 1.00 26.44 245 ASN A CA 1
ATOM 1649 C C . ASN A 1 221 ? -22.069 47.772 34.631 1.00 25.67 245 ASN A C 1
ATOM 1650 O O . ASN A 1 221 ? -22.141 48.244 35.776 1.00 25.92 245 ASN A O 1
ATOM 1655 N N . VAL A 1 222 ? -22.406 46.530 34.358 1.00 24.19 246 VAL A N 1
ATOM 1656 C CA . VAL A 1 222 ? -22.936 45.670 35.403 1.00 24.68 246 VAL A CA 1
ATOM 1657 C C . VAL A 1 222 ? -22.298 44.267 35.339 1.00 22.04 246 VAL A C 1
ATOM 1658 O O . VAL A 1 222 ? -21.734 43.905 34.295 1.00 21.70 246 VAL A O 1
ATOM 1662 N N . PRO A 1 223 ? -22.419 43.499 36.442 1.00 22.54 247 PRO A N 1
ATOM 1663 C CA . PRO A 1 223 ? -21.712 42.226 36.431 1.00 23.83 247 PRO A CA 1
ATOM 1664 C C . PRO A 1 223 ? -22.116 41.315 35.296 1.00 23.83 247 PRO A C 1
ATOM 1665 O O . PRO A 1 223 ? -23.289 41.109 35.008 1.00 23.38 247 PRO A O 1
ATOM 1669 N N . TYR A 1 224 ? -21.132 40.699 34.695 1.00 22.70 248 TYR A N 1
ATOM 1670 C CA . TYR A 1 224 ? -21.361 39.620 33.767 1.00 23.81 248 TYR A CA 1
ATOM 1671 C C . TYR A 1 224 ? -22.016 38.423 34.463 1.00 22.28 248 TYR A C 1
ATOM 1672 O O . TYR A 1 224 ? -21.696 38.136 35.602 1.00 23.36 248 TYR A O 1
ATOM 1681 N N . GLN A 1 225 ? -22.965 37.794 33.764 1.00 21.65 249 GLN A N 1
ATOM 1682 C CA . GLN A 1 225 ? -23.693 36.607 34.173 1.00 22.73 249 GLN A CA 1
ATOM 1683 C C . GLN A 1 225 ? -23.203 35.398 33.384 1.00 23.62 249 GLN A C 1
ATOM 1684 O O . GLN A 1 225 ? -23.679 35.110 32.281 1.00 25.65 249 GLN A O 1
ATOM 1690 N N . PRO A 1 226 ? -22.173 34.704 33.907 1.00 22.10 250 PRO A N 1
ATOM 1691 C CA . PRO A 1 226 ? -21.600 33.541 33.204 1.00 21.43 250 PRO A CA 1
ATOM 1692 C C . PRO A 1 226 ? -22.566 32.395 33.058 1.00 21.16 250 PRO A C 1
ATOM 1693 O O . PRO A 1 226 ? -23.377 32.141 33.962 1.00 20.38 250 PRO A O 1
ATOM 1697 N N . LYS A 1 227 ? -22.406 31.687 31.956 1.00 20.61 251 LYS A N 1
ATOM 1698 C CA . LYS A 1 227 ? -23.168 30.476 31.689 1.00 26.34 251 LYS A CA 1
ATOM 1699 C C . LYS A 1 227 ? -22.836 29.418 32.711 1.00 23.37 251 LYS A C 1
ATOM 1700 O O . LYS A 1 227 ? -23.726 28.775 33.237 1.00 25.31 251 LYS A O 1
ATOM 1706 N N . HIS A 1 228 ? -21.549 29.266 33.033 1.00 18.94 252 HIS A N 1
ATOM 1707 C CA . HIS A 1 228 ? -21.168 28.255 33.988 1.00 22.27 252 HIS A CA 1
ATOM 1708 C C . HIS A 1 228 ? -20.175 28.804 34.987 1.00 20.28 252 HIS A C 1
ATOM 1709 O O . HIS A 1 228 ? -19.398 29.724 34.689 1.00 19.55 252 HIS A O 1
ATOM 1716 N N . TRP A 1 229 ? -20.234 28.247 36.177 1.00 18.69 253 TRP A N 1
ATOM 1717 C CA . TRP A 1 229 ? -19.292 28.602 37.262 1.00 18.92 253 TRP A CA 1
ATOM 1718 C C . TRP A 1 229 ? -18.983 27.399 38.122 1.00 18.35 253 TRP A C 1
ATOM 1719 O O . TRP A 1 229 ? -19.720 26.373 38.133 1.00 16.96 253 TRP A O 1
ATOM 1730 N N . LEU A 1 230 ? -17.821 27.438 38.763 1.00 14.57 254 LEU A N 1
ATOM 1731 C CA . LEU A 1 230 ? -17.424 26.317 39.613 1.00 13.67 254 LEU A CA 1
ATOM 1732 C C . LEU A 1 230 ? -18.116 26.344 40.976 1.00 15.78 254 LEU A C 1
ATOM 1733 O O . LEU A 1 230 ? -18.473 27.421 41.555 1.00 15.96 254 LEU A O 1
ATOM 1738 N N . LYS A 1 231 ? -18.318 25.156 41.517 1.00 13.63 255 LYS A N 1
ATOM 1739 C CA . LYS A 1 231 ? -18.619 25.061 42.933 1.00 16.00 255 LYS A CA 1
ATOM 1740 C C . LYS A 1 231 ? -17.519 24.478 43.819 1.00 15.60 255 LYS A C 1
ATOM 1741 O O . LYS A 1 231 ? -16.934 23.493 43.418 1.00 13.50 255 LYS A O 1
ATOM 1747 N N . PHE A 1 232 ? -17.430 24.928 45.089 1.00 14.62 256 PHE A N 1
ATOM 1748 C CA . PHE A 1 232 ? -16.517 24.360 46.024 1.00 16.42 256 PHE A CA 1
ATOM 1749 C C . PHE A 1 232 ? -16.884 22.909 46.372 1.00 16.69 256 PHE A C 1
ATOM 1750 O O . PHE A 1 232 ? -18.052 22.539 46.501 1.00 14.36 256 PHE A O 1
ATOM 1758 N N . ALA A 1 233 ? -15.864 22.091 46.492 1.00 15.26 257 ALA A N 1
ATOM 1759 C CA . ALA A 1 233 ? -16.033 20.736 46.935 1.00 16.62 257 ALA A CA 1
ATOM 1760 C C . ALA A 1 233 ? -16.812 20.672 48.263 1.00 16.60 257 ALA A C 1
ATOM 1761 O O . ALA A 1 233 ? -16.625 21.493 49.173 1.00 15.53 257 ALA A O 1
ATOM 1763 N N . ASP A 1 234 ? -17.676 19.663 48.369 1.00 18.48 258 ASP A N 1
ATOM 1764 C CA . ASP A 1 234 ? -18.275 19.301 49.652 1.00 20.76 258 ASP A CA 1
ATOM 1765 C C . ASP A 1 234 ? -17.601 18.050 50.197 1.00 20.57 258 ASP A C 1
ATOM 1766 O O . ASP A 1 234 ? -17.899 17.650 51.323 1.00 24.06 258 ASP A O 1
ATOM 1771 N N . GLN A 1 235 ? -16.642 17.460 49.480 1.00 17.47 259 GLN A N 1
ATOM 1772 C CA . GLN A 1 235 ? -15.896 16.306 50.055 1.00 17.33 259 GLN A CA 1
ATOM 1773 C C . GLN A 1 235 ? -14.457 16.739 50.288 1.00 17.94 259 GLN A C 1
ATOM 1774 O O . GLN A 1 235 ? -13.894 17.432 49.414 1.00 19.48 259 GLN A O 1
ATOM 1780 N N . PRO A 1 236 ? -13.904 16.378 51.434 1.00 16.64 260 PRO A N 1
ATOM 1781 C CA . PRO A 1 236 ? -12.549 16.747 51.860 1.00 16.40 260 PRO A CA 1
ATOM 1782 C C . PRO A 1 236 ? -11.481 16.121 51.012 1.00 14.93 260 PRO A C 1
ATOM 1783 O O . PRO A 1 236 ? -11.495 14.903 50.821 1.00 13.65 260 PRO A O 1
ATOM 1787 N N . LEU A 1 237 ? -10.584 16.934 50.469 1.00 13.44 261 LEU A N 1
ATOM 1788 C CA . LEU A 1 237 ? -9.520 16.383 49.610 1.00 13.39 261 LEU A CA 1
ATOM 1789 C C . LEU A 1 237 ? -8.466 15.738 50.418 1.00 11.91 261 LEU A C 1
ATOM 1790 O O . LEU A 1 237 ? -7.939 16.327 51.372 1.00 14.01 261 LEU A O 1
ATOM 1795 N N . GLY A 1 238 ? -8.129 14.494 50.059 1.00 12.37 262 GLY A N 1
ATOM 1796 C CA . GLY A 1 238 ? -7.063 13.791 50.738 1.00 12.23 262 GLY A CA 1
ATOM 1797 C C . GLY A 1 238 ? -5.962 13.205 49.874 1.00 11.74 262 GLY A C 1
ATOM 1798 O O . GLY A 1 238 ? -6.070 13.102 48.661 1.00 10.35 262 GLY A O 1
ATOM 1799 N N . ALA A 1 239 ? -4.925 12.735 50.535 1.00 12.93 263 ALA A N 1
ATOM 1800 C CA . ALA A 1 239 ? -3.826 12.121 49.864 1.00 13.94 263 ALA A CA 1
ATOM 1801 C C . ALA A 1 239 ? -4.313 10.963 48.949 1.00 14.49 263 ALA A C 1
ATOM 1802 O O . ALA A 1 239 ? -5.218 10.226 49.301 1.00 13.32 263 ALA A O 1
ATOM 1804 N N . GLY A 1 240 ? -3.758 10.891 47.754 1.00 13.75 264 GLY A N 1
ATOM 1805 C CA . GLY A 1 240 ? -4.114 9.935 46.702 1.00 13.00 264 GLY A CA 1
ATOM 1806 C C . GLY A 1 240 ? -5.353 10.267 45.872 1.00 12.43 264 GLY A C 1
ATOM 1807 O O . GLY A 1 240 ? -5.527 9.671 44.863 1.00 11.97 264 GLY A O 1
ATOM 1808 N N . ASP A 1 241 ? -6.154 11.282 46.259 1.00 13.99 265 ASP A N 1
ATOM 1809 C CA . ASP A 1 241 ? -7.412 11.617 45.583 1.00 15.58 265 ASP A CA 1
ATOM 1810 C C . ASP A 1 241 ? -7.107 12.187 44.170 1.00 13.20 265 ASP A C 1
ATOM 1811 O O . ASP A 1 241 ? -6.122 12.850 43.974 1.00 11.85 265 ASP A O 1
ATOM 1816 N N . PHE A 1 242 ? -7.999 11.895 43.240 1.00 12.08 266 PHE A N 1
ATOM 1817 C CA . PHE A 1 242 ? -7.953 12.445 41.857 1.00 11.20 266 PHE A CA 1
ATOM 1818 C C . PHE A 1 242 ? -8.019 13.990 41.882 1.00 9.63 266 PHE A C 1
ATOM 1819 O O . PHE A 1 242 ? -8.878 14.563 42.577 1.00 10.27 266 PHE A O 1
ATOM 1827 N N . VAL A 1 243 ? -7.161 14.601 41.072 1.00 9.33 267 VAL A N 1
ATOM 1828 C CA . VAL A 1 243 ? -7.317 15.988 40.723 1.00 9.04 267 VAL A CA 1
ATOM 1829 C C . VAL A 1 243 ? -7.037 16.218 39.216 1.00 10.06 267 VAL A C 1
ATOM 1830 O O . VAL A 1 243 ? -6.254 15.488 38.585 1.00 9.79 267 VAL A O 1
ATOM 1834 N N . MET A 1 244 ? -7.608 17.311 38.663 1.00 11.19 268 MET A N 1
ATOM 1835 C CA . MET A 1 244 ? -7.397 17.691 37.288 1.00 10.88 268 MET A CA 1
ATOM 1836 C C . MET A 1 244 ? -7.378 19.220 37.236 1.00 11.04 268 MET A C 1
ATOM 1837 O O . MET A 1 244 ? -7.939 19.835 38.089 1.00 11.56 268 MET A O 1
ATOM 1842 N N . VAL A 1 245 ? -6.700 19.743 36.241 1.00 11.06 269 VAL A N 1
ATOM 1843 C CA . VAL A 1 245 ? -6.542 21.189 36.042 1.00 11.03 269 VAL A CA 1
ATOM 1844 C C . VAL A 1 245 ? -6.811 21.367 34.578 1.00 11.21 269 VAL A C 1
ATOM 1845 O O . VAL A 1 245 ? -6.367 20.615 33.724 1.00 12.12 269 VAL A O 1
ATOM 1849 N N . ALA A 1 246 ? -7.493 22.439 34.266 1.00 11.91 270 ALA A N 1
ATOM 1850 C CA . ALA A 1 246 ? -7.549 22.910 32.903 1.00 12.11 270 ALA A CA 1
ATOM 1851 C C . ALA A 1 246 ? -7.082 24.358 32.979 1.00 10.96 270 ALA A C 1
ATOM 1852 O O . ALA A 1 246 ? -7.387 25.080 33.953 1.00 11.46 270 ALA A O 1
ATOM 1854 N N . GLY A 1 247 ? -6.254 24.733 32.032 1.00 11.78 271 GLY A N 1
ATOM 1855 C CA . GLY A 1 247 ? -5.759 26.135 32.009 1.00 10.61 271 GLY A CA 1
ATOM 1856 C C . GLY A 1 247 ? -4.975 26.408 30.740 1.00 11.59 271 GLY A C 1
ATOM 1857 O O . GLY A 1 247 ? -5.010 25.617 29.777 1.00 12.71 271 GLY A O 1
ATOM 1858 N N . TYR A 1 248 ? -4.074 27.392 30.801 1.00 10.54 272 TYR A N 1
ATOM 1859 C CA . TYR A 1 248 ? -3.463 27.906 29.605 1.00 9.88 272 TYR A CA 1
ATOM 1860 C C . TYR A 1 248 ? -1.944 27.978 29.758 1.00 10.20 272 TYR A C 1
ATOM 1861 O O . TYR A 1 248 ? -1.392 29.073 29.834 1.00 9.09 272 TYR A O 1
ATOM 1870 N N . PRO A 1 249 ? -1.286 26.842 29.760 1.00 10.19 273 PRO A N 1
ATOM 1871 C CA . PRO A 1 249 ? 0.170 26.913 29.901 1.00 10.40 273 PRO A CA 1
ATOM 1872 C C . PRO A 1 249 ? 0.858 27.594 28.707 1.00 11.77 273 PRO A C 1
ATOM 1873 O O . PRO A 1 249 ? 0.443 27.408 27.594 1.00 10.65 273 PRO A O 1
ATOM 1877 N N . GLY A 1 250 ? 1.905 28.382 28.961 1.00 11.13 274 GLY A N 1
ATOM 1878 C CA . GLY A 1 250 ? 2.384 29.332 28.002 1.00 14.15 274 GLY A CA 1
ATOM 1879 C C . GLY A 1 250 ? 3.359 28.686 27.055 1.00 13.79 274 GLY A C 1
ATOM 1880 O O . GLY A 1 250 ? 3.105 28.644 25.818 1.00 13.76 274 GLY A O 1
ATOM 1881 N N . SER A 1 251 ? 4.438 28.110 27.596 1.00 14.14 275 SER A N 1
ATOM 1882 C CA . SER A 1 251 ? 5.507 27.584 26.732 1.00 16.22 275 SER A CA 1
ATOM 1883 C C . SER A 1 251 ? 6.317 26.423 27.372 1.00 14.65 275 SER A C 1
ATOM 1884 O O . SER A 1 251 ? 6.591 26.428 28.563 1.00 11.80 275 SER A O 1
ATOM 1887 N N . THR A 1 252 ? 6.512 25.343 26.635 1.00 13.54 276 THR A N 1
ATOM 1888 C CA . THR A 1 252 ? 7.467 24.309 27.024 1.00 12.40 276 THR A CA 1
ATOM 1889 C C . THR A 1 252 ? 8.412 24.061 25.850 1.00 12.95 276 THR A C 1
ATOM 1890 O O . THR A 1 252 ? 8.095 24.425 24.716 1.00 12.36 276 THR A O 1
ATOM 1894 N N . ASN A 1 253 ? 9.518 23.365 26.125 1.00 11.53 277 ASN A N 1
ATOM 1895 C CA . ASN A 1 253 ? 10.538 23.086 25.131 1.00 11.82 277 ASN A CA 1
ATOM 1896 C C . ASN A 1 253 ? 10.957 21.639 25.088 1.00 10.66 277 ASN A C 1
ATOM 1897 O O . ASN A 1 253 ? 12.115 21.337 24.961 1.00 12.79 277 ASN A O 1
ATOM 1902 N N . ARG A 1 254 ? 9.995 20.786 25.224 1.00 9.96 278 ARG A N 1
ATOM 1903 C CA . ARG A 1 254 ? 10.267 19.341 25.313 1.00 10.60 278 ARG A CA 1
ATOM 1904 C C . ARG A 1 254 ? 10.645 18.743 23.957 1.00 12.37 278 ARG A C 1
ATOM 1905 O O . ARG A 1 254 ? 11.317 17.674 23.906 1.00 11.45 278 ARG A O 1
ATOM 1913 N N . TYR A 1 255 ? 10.247 19.401 22.884 1.00 13.39 279 TYR A N 1
ATOM 1914 C CA . TYR A 1 255 ? 10.635 19.004 21.512 1.00 13.93 279 TYR A CA 1
ATOM 1915 C C . TYR A 1 255 ? 11.647 20.069 21.135 1.00 16.73 279 TYR A C 1
ATOM 1916 O O . TYR A 1 255 ? 11.297 21.250 21.029 1.00 19.81 279 TYR A O 1
ATOM 1925 N N . ALA A 1 256 ? 12.914 19.755 21.136 1.00 17.57 280 ALA A N 1
ATOM 1926 C CA . ALA A 1 256 ? 13.897 20.799 20.966 1.00 18.00 280 ALA A CA 1
ATOM 1927 C C . ALA A 1 256 ? 15.125 20.038 20.505 1.00 17.15 280 ALA A C 1
ATOM 1928 O O . ALA A 1 256 ? 15.364 18.877 20.946 1.00 16.12 280 ALA A O 1
ATOM 1930 N N . LEU A 1 257 ? 15.899 20.669 19.636 1.00 16.89 281 LEU A N 1
ATOM 1931 C CA . LEU A 1 257 ? 17.237 20.129 19.285 1.00 18.84 281 LEU A CA 1
ATOM 1932 C C . LEU A 1 257 ? 18.121 20.123 20.531 1.00 19.06 281 LEU A C 1
ATOM 1933 O O . LEU A 1 257 ? 17.999 21.023 21.397 1.00 17.67 281 LEU A O 1
ATOM 1938 N N . ALA A 1 258 ? 19.040 19.171 20.628 1.00 18.32 282 ALA A N 1
ATOM 1939 C CA . ALA A 1 258 ? 20.021 19.210 21.684 1.00 19.32 282 ALA A CA 1
ATOM 1940 C C . ALA A 1 258 ? 20.807 20.486 21.739 1.00 19.74 282 ALA A C 1
ATOM 1941 O O . ALA A 1 258 ? 21.074 21.005 22.829 1.00 16.19 282 ALA A O 1
ATOM 1943 N N . ALA A 1 259 ? 21.106 21.056 20.579 1.00 20.22 283 ALA A N 1
ATOM 1944 C CA . ALA A 1 259 ? 21.754 22.349 20.526 1.00 18.66 283 ALA A CA 1
ATOM 1945 C C . ALA A 1 259 ? 20.970 23.536 21.047 1.00 16.42 283 ALA A C 1
ATOM 1946 O O . ALA A 1 259 ? 21.593 24.451 21.583 1.00 15.72 283 ALA A O 1
ATOM 1948 N N . GLU A 1 260 ? 19.647 23.522 20.906 1.00 14.17 284 GLU A N 1
ATOM 1949 C CA . GLU A 1 260 ? 18.791 24.540 21.443 1.00 16.08 284 GLU A CA 1
ATOM 1950 C C . GLU A 1 260 ? 18.872 24.434 22.984 1.00 13.78 284 GLU A C 1
ATOM 1951 O O . GLU A 1 260 ? 18.975 25.404 23.647 1.00 14.07 284 GLU A O 1
ATOM 1957 N N . PHE A 1 261 ? 18.830 23.216 23.513 1.00 12.94 285 PHE A N 1
ATOM 1958 C CA . PHE A 1 261 ? 18.989 22.991 24.930 1.00 13.56 285 PHE A CA 1
ATOM 1959 C C . PHE A 1 261 ? 20.369 23.458 25.392 1.00 14.82 285 PHE A C 1
ATOM 1960 O O . PHE A 1 261 ? 20.508 24.203 26.386 1.00 13.82 285 PHE A O 1
ATOM 1968 N N . ASP A 1 262 ? 21.407 23.140 24.629 1.00 14.78 286 ASP A N 1
ATOM 1969 C CA . ASP A 1 262 ? 22.740 23.470 25.068 1.00 15.13 286 ASP A CA 1
ATOM 1970 C C . ASP A 1 262 ? 22.917 24.991 25.130 1.00 14.79 286 ASP A C 1
ATOM 1971 O O . ASP A 1 262 ? 23.518 25.473 26.040 1.00 15.29 286 ASP A O 1
ATOM 1976 N N . ASN A 1 263 ? 22.457 25.704 24.140 1.00 14.23 287 ASN A N 1
ATOM 1977 C CA . ASN A 1 263 ? 22.533 27.175 24.202 1.00 16.36 287 ASN A CA 1
ATOM 1978 C C . ASN A 1 263 ? 21.750 27.806 25.329 1.00 15.34 287 ASN A C 1
ATOM 1979 O O . ASN A 1 263 ? 22.170 28.815 25.879 1.00 15.95 287 ASN A O 1
ATOM 1984 N N . THR A 1 264 ? 20.577 27.251 25.609 1.00 16.13 288 THR A N 1
ATOM 1985 C CA . THR A 1 264 ? 19.761 27.722 26.688 1.00 15.27 288 THR A CA 1
ATOM 1986 C C . THR A 1 264 ? 20.445 27.569 28.070 1.00 14.08 288 THR A C 1
ATOM 1987 O O . THR A 1 264 ? 20.541 28.533 28.826 1.00 13.64 288 THR A O 1
ATOM 1991 N N . ALA A 1 265 ? 20.982 26.390 28.340 1.00 12.80 289 ALA A N 1
ATOM 1992 C CA . ALA A 1 265 ? 21.593 26.061 29.587 1.00 15.12 289 ALA A CA 1
ATOM 1993 C C . ALA A 1 265 ? 22.921 26.744 29.737 1.00 15.14 289 ALA A C 1
ATOM 1994 O O . ALA A 1 265 ? 23.247 27.218 30.785 1.00 14.52 289 ALA A O 1
ATOM 1996 N N . GLN A 1 266 ? 23.622 26.957 28.619 1.00 18.49 290 GLN A N 1
ATOM 1997 C CA . GLN A 1 266 ? 24.977 27.455 28.729 1.00 16.63 290 GLN A CA 1
ATOM 1998 C C . GLN A 1 266 ? 25.065 28.960 28.568 1.00 16.28 290 GLN A C 1
ATOM 1999 O O . GLN A 1 266 ? 26.006 29.523 29.015 1.00 17.85 290 GLN A O 1
ATOM 2005 N N . TRP A 1 267 ? 24.102 29.570 27.931 1.00 14.00 291 TRP A N 1
ATOM 2006 C CA . TRP A 1 267 ? 24.128 30.975 27.659 1.00 15.57 291 TRP A CA 1
ATOM 2007 C C . TRP A 1 267 ? 22.827 31.683 28.033 1.00 14.35 291 TRP A C 1
ATOM 2008 O O . TRP A 1 267 ? 22.874 32.598 28.857 1.00 15.39 291 TRP A O 1
ATOM 2019 N N . THR A 1 268 ? 21.685 31.247 27.521 1.00 14.85 292 THR A N 1
ATOM 2020 C CA . THR A 1 268 ? 20.466 32.041 27.701 1.00 14.85 292 THR A CA 1
ATOM 2021 C C . THR A 1 268 ? 20.066 32.270 29.201 1.00 14.61 292 THR A C 1
ATOM 2022 O O . THR A 1 268 ? 19.896 33.382 29.655 1.00 14.58 292 THR A O 1
ATOM 2026 N N . TYR A 1 269 ? 19.898 31.179 29.910 1.00 13.94 293 TYR A N 1
ATOM 2027 C CA . TYR A 1 269 ? 19.540 31.191 31.348 1.00 12.09 293 TYR A CA 1
ATOM 2028 C C . TYR A 1 269 ? 20.561 31.858 32.215 1.00 12.49 293 TYR A C 1
ATOM 2029 O O . TYR A 1 269 ? 20.203 32.768 32.940 1.00 12.55 293 TYR A O 1
ATOM 2038 N N . PRO A 1 270 ? 21.849 31.495 32.111 1.00 13.11 294 PRO A N 1
ATOM 2039 C CA . PRO A 1 270 ? 22.746 32.242 32.978 1.00 12.73 294 PRO A CA 1
ATOM 2040 C C . PRO A 1 270 ? 22.800 33.714 32.699 1.00 13.09 294 PRO A C 1
ATOM 2041 O O . PRO A 1 270 ? 22.921 34.490 33.613 1.00 15.50 294 PRO A O 1
ATOM 2045 N N . THR A 1 271 ? 22.818 34.095 31.446 1.00 13.30 295 THR A N 1
ATOM 2046 C CA . THR A 1 271 ? 22.910 35.547 31.077 1.00 13.31 295 THR A CA 1
ATOM 2047 C C . THR A 1 271 ? 21.724 36.309 31.600 1.00 13.56 295 THR A C 1
ATOM 2048 O O . THR A 1 271 ? 21.876 37.399 32.255 1.00 14.20 295 THR A O 1
ATOM 2052 N N . ILE A 1 272 ? 20.527 35.806 31.314 1.00 12.81 296 ILE A N 1
ATOM 2053 C CA . ILE A 1 272 ? 19.303 36.486 31.811 1.00 13.43 296 ILE A CA 1
ATOM 2054 C C . ILE A 1 272 ? 19.202 36.560 33.339 1.00 13.28 296 ILE A C 1
ATOM 2055 O O . ILE A 1 272 ? 18.884 37.602 33.919 1.00 13.45 296 ILE A O 1
ATOM 2060 N N . ALA A 1 273 ? 19.514 35.458 33.981 1.00 12.96 297 ALA A N 1
ATOM 2061 C CA . ALA A 1 273 ? 19.535 35.414 35.427 1.00 13.21 297 ALA A CA 1
ATOM 2062 C C . ALA A 1 273 ? 20.458 36.466 36.005 1.00 14.09 297 ALA A C 1
ATOM 2063 O O . ALA A 1 273 ? 20.110 37.125 36.959 1.00 14.56 297 ALA A O 1
ATOM 2065 N N . ARG A 1 274 ? 21.666 36.593 35.461 1.00 14.98 298 ARG A N 1
ATOM 2066 C CA . ARG A 1 274 ? 22.594 37.579 35.946 1.00 16.10 298 ARG A CA 1
ATOM 2067 C C . ARG A 1 274 ? 22.022 38.997 35.781 1.00 14.39 298 ARG A C 1
ATOM 2068 O O . ARG A 1 274 ? 22.119 39.792 36.713 1.00 13.64 298 ARG A O 1
ATOM 2076 N N . HIS A 1 275 ? 21.515 39.338 34.584 1.00 16.09 299 HIS A N 1
ATOM 2077 C CA . HIS A 1 275 ? 20.993 40.680 34.310 1.00 16.73 299 HIS A CA 1
ATOM 2078 C C . HIS A 1 275 ? 19.821 41.028 35.259 1.00 15.35 299 HIS A C 1
ATOM 2079 O O . HIS A 1 275 ? 19.667 42.140 35.777 1.00 14.40 299 HIS A O 1
ATOM 2086 N N . TYR A 1 276 ? 18.977 40.048 35.458 1.00 14.56 300 TYR A N 1
ATOM 2087 C CA . TYR A 1 276 ? 17.850 40.231 36.337 1.00 14.94 300 TYR A CA 1
ATOM 2088 C C . TYR A 1 276 ? 18.299 40.385 37.779 1.00 15.47 300 TYR A C 1
ATOM 2089 O O . TYR A 1 276 ? 17.747 41.217 38.447 1.00 15.52 300 TYR A O 1
ATOM 2098 N N . LYS A 1 277 ? 19.284 39.619 38.238 1.00 16.52 301 LYS A N 1
ATOM 2099 C CA . LYS A 1 277 ? 19.773 39.789 39.589 1.00 17.62 301 LYS A CA 1
ATOM 2100 C C . LYS A 1 277 ? 20.457 41.155 39.820 1.00 17.84 301 LYS A C 1
ATOM 2101 O O . LYS A 1 277 ? 20.285 41.759 40.891 1.00 15.27 301 LYS A O 1
ATOM 2107 N N . ASN A 1 278 ? 21.140 41.673 38.793 1.00 16.48 302 ASN A N 1
ATOM 2108 C CA . ASN A 1 278 ? 21.780 42.995 38.855 1.00 16.69 302 ASN A CA 1
ATOM 2109 C C . ASN A 1 278 ? 20.776 44.068 38.944 1.00 15.52 302 ASN A C 1
ATOM 2110 O O . ASN A 1 278 ? 20.935 45.012 39.737 1.00 18.26 302 ASN A O 1
ATOM 2115 N N . GLN A 1 279 ? 19.686 43.968 38.185 1.00 14.23 303 GLN A N 1
ATOM 2116 C CA . GLN A 1 279 ? 18.610 44.940 38.267 1.00 14.26 303 GLN A CA 1
ATOM 2117 C C . GLN A 1 279 ? 17.849 44.886 39.587 1.00 13.30 303 GLN A C 1
ATOM 2118 O O . GLN A 1 279 ? 17.473 45.916 40.162 1.00 13.81 303 GLN A O 1
ATOM 2124 N N . ILE A 1 280 ? 17.589 43.674 40.072 1.00 13.81 304 ILE A N 1
ATOM 2125 C CA . ILE A 1 280 ? 16.969 43.473 41.404 1.00 12.80 304 ILE A CA 1
ATOM 2126 C C . ILE A 1 280 ? 17.772 44.235 42.424 1.00 12.71 304 ILE A C 1
ATOM 2127 O O . ILE A 1 280 ? 17.220 44.973 43.246 1.00 14.21 304 ILE A O 1
ATOM 2132 N N . ALA A 1 281 ? 19.081 44.069 42.406 1.00 12.79 305 ALA A N 1
ATOM 2133 C CA . ALA A 1 281 ? 19.875 44.562 43.484 1.00 13.81 305 ALA A CA 1
ATOM 2134 C C . ALA A 1 281 ? 19.806 46.089 43.491 1.00 13.67 305 ALA A C 1
ATOM 2135 O O . ALA A 1 281 ? 19.667 46.676 44.530 1.00 14.76 305 ALA A O 1
ATOM 2137 N N . MET A 1 282 ? 19.782 46.723 42.331 1.00 14.39 306 MET A N 1
ATOM 2138 C CA . MET A 1 282 ? 19.717 48.233 42.268 1.00 16.35 306 MET A CA 1
ATOM 2139 C C . MET A 1 282 ? 18.392 48.734 42.716 1.00 16.32 306 MET A C 1
ATOM 2140 O O . MET A 1 282 ? 18.289 49.730 43.422 1.00 16.39 306 MET A O 1
ATOM 2145 N N . VAL A 1 283 ? 17.331 48.064 42.284 1.00 15.24 307 VAL A N 1
ATOM 2146 C CA . VAL A 1 283 ? 15.989 48.520 42.626 1.00 17.15 307 VAL A CA 1
ATOM 2147 C C . VAL A 1 283 ? 15.637 48.313 44.124 1.00 17.67 307 VAL A C 1
ATOM 2148 O O . VAL A 1 283 ? 14.928 49.088 44.715 1.00 18.16 307 VAL A O 1
ATOM 2152 N N . GLU A 1 284 ? 16.022 47.155 44.637 1.00 19.81 308 GLU A N 1
ATOM 2153 C CA . GLU A 1 284 ? 15.980 46.826 46.046 1.00 21.89 308 GLU A CA 1
ATOM 2154 C C . GLU A 1 284 ? 16.655 47.893 46.893 1.00 21.99 308 GLU A C 1
ATOM 2155 O O . GLU A 1 284 ? 16.043 48.371 47.837 1.00 21.40 308 GLU A O 1
ATOM 2161 N N . ALA A 1 285 ? 17.920 48.175 46.601 1.00 21.96 309 ALA A N 1
ATOM 2162 C CA . ALA A 1 285 ? 18.671 49.235 47.294 1.00 24.96 309 ALA A CA 1
ATOM 2163 C C . ALA A 1 285 ? 17.975 50.591 47.246 1.00 24.54 309 ALA A C 1
ATOM 2164 O O . ALA A 1 285 ? 17.906 51.300 48.257 1.00 25.59 309 ALA A O 1
ATOM 2166 N N . ALA A 1 286 ? 17.391 50.968 46.120 1.00 23.76 310 ALA A N 1
ATOM 2167 C CA . ALA A 1 286 ? 16.795 52.302 46.034 1.00 21.18 310 ALA A CA 1
ATOM 2168 C C . ALA A 1 286 ? 15.401 52.333 46.676 1.00 22.23 310 ALA A C 1
ATOM 2169 O O . ALA A 1 286 ? 14.950 53.357 47.271 1.00 22.35 310 ALA A O 1
ATOM 2171 N N . GLY A 1 287 ? 14.699 51.217 46.603 1.00 19.94 311 GLY A N 1
ATOM 2172 C CA . GLY A 1 287 ? 13.394 51.156 47.200 1.00 21.47 311 GLY A CA 1
ATOM 2173 C C . GLY A 1 287 ? 13.448 51.229 48.741 1.00 24.71 311 GLY A C 1
ATOM 2174 O O . GLY A 1 287 ? 12.464 51.546 49.367 1.00 27.63 311 GLY A O 1
ATOM 2175 N N . LYS A 1 288 ? 14.577 50.842 49.328 1.00 29.61 312 LYS A N 1
ATOM 2176 C CA . LYS A 1 288 ? 14.778 50.931 50.775 1.00 37.20 312 LYS A CA 1
ATOM 2177 C C . LYS A 1 288 ? 14.742 52.385 51.247 1.00 41.28 312 LYS A C 1
ATOM 2178 O O . LYS A 1 288 ? 14.268 52.634 52.335 1.00 45.45 312 LYS A O 1
ATOM 2184 N N . GLN A 1 289 ? 15.192 53.322 50.404 1.00 40.26 313 GLN A N 1
ATOM 2185 C CA . GLN A 1 289 ? 15.208 54.765 50.727 1.00 42.93 313 GLN A CA 1
ATOM 2186 C C . GLN A 1 289 ? 13.931 55.489 50.310 1.00 39.98 313 GLN A C 1
ATOM 2187 O O . GLN A 1 289 ? 13.715 56.637 50.668 1.00 40.90 313 GLN A O 1
ATOM 2193 N N . ASN A 1 290 ? 13.103 54.853 49.509 1.00 31.66 314 ASN A N 1
ATOM 2194 C CA . ASN A 1 290 ? 12.118 55.577 48.798 1.00 25.98 314 ASN A CA 1
ATOM 2195 C C . ASN A 1 290 ? 10.947 54.673 48.671 1.00 25.98 314 ASN A C 1
ATOM 2196 O O . ASN A 1 290 ? 10.937 53.753 47.847 1.00 24.76 314 ASN A O 1
ATOM 2201 N N . ALA A 1 291 ? 9.929 54.914 49.451 1.00 25.47 315 ALA A N 1
ATOM 2202 C CA . ALA A 1 291 ? 8.818 54.010 49.431 1.00 25.98 315 ALA A CA 1
ATOM 2203 C C . ALA A 1 291 ? 7.993 54.173 48.149 1.00 26.38 315 ALA A C 1
ATOM 2204 O O . ALA A 1 291 ? 7.252 53.274 47.800 1.00 25.07 315 ALA A O 1
ATOM 2206 N N . ASP A 1 292 ? 8.104 55.310 47.459 1.00 27.10 316 ASP A N 1
ATOM 2207 C CA . ASP A 1 292 ? 7.469 55.455 46.124 1.00 25.19 316 ASP A CA 1
ATOM 2208 C C . ASP A 1 292 ? 8.121 54.545 45.072 1.00 21.84 316 ASP A C 1
ATOM 2209 O O . ASP A 1 292 ? 7.409 53.880 44.322 1.00 21.64 316 ASP A O 1
ATOM 2214 N N . ILE A 1 293 ? 9.447 54.486 44.992 1.00 18.03 317 ILE A N 1
ATOM 2215 C CA . ILE A 1 293 ? 10.060 53.524 44.102 1.00 18.48 317 ILE A CA 1
ATOM 2216 C C . ILE A 1 293 ? 9.680 52.063 44.479 1.00 18.56 317 ILE A C 1
ATOM 2217 O O . ILE A 1 293 ? 9.508 51.159 43.595 1.00 15.34 317 ILE A O 1
ATOM 2222 N N . GLN A 1 294 ? 9.578 51.789 45.787 1.00 18.77 318 GLN A N 1
ATOM 2223 C CA . GLN A 1 294 ? 9.367 50.396 46.213 1.00 18.91 318 GLN A CA 1
ATOM 2224 C C . GLN A 1 294 ? 8.017 49.950 45.737 1.00 18.49 318 GLN A C 1
ATOM 2225 O O . GLN A 1 294 ? 7.897 48.852 45.224 1.00 19.50 318 GLN A O 1
ATOM 2231 N N . VAL A 1 295 ? 7.004 50.774 45.909 1.00 16.79 319 VAL A N 1
ATOM 2232 C CA . VAL A 1 295 ? 5.673 50.392 45.461 1.00 20.42 319 VAL A CA 1
ATOM 2233 C C . VAL A 1 295 ? 5.474 50.410 43.923 1.00 18.51 319 VAL A C 1
ATOM 2234 O O . VAL A 1 295 ? 4.864 49.525 43.335 1.00 17.21 319 VAL A O 1
ATOM 2238 N N . LYS A 1 296 ? 6.094 51.377 43.258 1.00 17.33 320 LYS A N 1
ATOM 2239 C CA . LYS A 1 296 ? 6.025 51.443 41.817 1.00 15.97 320 LYS A CA 1
ATOM 2240 C C . LYS A 1 296 ? 6.788 50.322 41.082 1.00 15.76 320 LYS A C 1
ATOM 2241 O O . LYS A 1 296 ? 6.338 49.916 40.018 1.00 16.38 320 LYS A O 1
ATOM 2247 N N . TYR A 1 297 ? 7.906 49.849 41.612 1.00 14.71 321 TYR A N 1
ATOM 2248 C CA . TYR A 1 297 ? 8.692 48.793 40.958 1.00 16.86 321 TYR A CA 1
ATOM 2249 C C . TYR A 1 297 ? 8.329 47.362 41.460 1.00 17.56 321 TYR A C 1
ATOM 2250 O O . TYR A 1 297 ? 9.017 46.418 41.095 1.00 16.79 321 TYR A O 1
ATOM 2259 N N . ALA A 1 298 ? 7.294 47.228 42.290 1.00 16.54 322 ALA A N 1
ATOM 2260 C CA . ALA A 1 298 ? 7.118 45.949 42.992 1.00 16.52 322 ALA A CA 1
ATOM 2261 C C . ALA A 1 298 ? 6.722 44.887 42.006 1.00 15.91 322 ALA A C 1
ATOM 2262 O O . ALA A 1 298 ? 7.127 43.777 42.154 1.00 15.64 322 ALA A O 1
ATOM 2264 N N . ALA A 1 299 ? 5.866 45.176 41.032 1.00 18.08 323 ALA A N 1
ATOM 2265 C CA . ALA A 1 299 ? 5.465 44.112 40.092 1.00 18.37 323 ALA A CA 1
ATOM 2266 C C . ALA A 1 299 ? 6.584 43.699 39.164 1.00 19.71 323 ALA A C 1
ATOM 2267 O O . ALA A 1 299 ? 6.751 42.502 38.885 1.00 17.35 323 ALA A O 1
ATOM 2269 N N . THR A 1 300 ? 7.345 44.679 38.663 1.00 17.31 324 THR A N 1
ATOM 2270 C CA . THR A 1 300 ? 8.610 44.419 37.958 1.00 16.55 324 THR A CA 1
ATOM 2271 C C . THR A 1 300 ? 9.617 43.566 38.731 1.00 16.10 324 THR A C 1
ATOM 2272 O O . THR A 1 300 ? 10.229 42.610 38.209 1.00 15.77 324 THR A O 1
ATOM 2276 N N . MET A 1 301 ? 9.845 43.930 39.979 1.00 14.96 325 MET A N 1
ATOM 2277 C CA . MET A 1 301 ? 10.761 43.218 40.812 1.00 14.73 325 MET A CA 1
ATOM 2278 C C . MET A 1 301 ? 10.235 41.798 41.063 1.00 12.77 325 MET A C 1
ATOM 2279 O O . MET A 1 301 ? 11.001 40.834 41.105 1.00 12.69 325 MET A O 1
ATOM 2284 N N . ALA A 1 302 ? 8.919 41.650 41.211 1.00 12.11 326 ALA A N 1
ATOM 2285 C CA . ALA A 1 302 ? 8.421 40.246 41.354 1.00 12.68 326 ALA A CA 1
ATOM 2286 C C . ALA A 1 302 ? 8.729 39.347 40.130 1.00 12.88 326 ALA A C 1
ATOM 2287 O O . ALA A 1 302 ? 9.112 38.168 40.275 1.00 11.61 326 ALA A O 1
ATOM 2289 N N . GLY A 1 303 ? 8.617 39.917 38.929 1.00 12.53 327 GLY A N 1
ATOM 2290 C CA . GLY A 1 303 ? 8.844 39.171 37.722 1.00 11.85 327 GLY A CA 1
ATOM 2291 C C . GLY A 1 303 ? 10.330 38.832 37.624 1.00 11.80 327 GLY A C 1
ATOM 2292 O O . GLY A 1 303 ? 10.676 37.727 37.267 1.00 11.40 327 GLY A O 1
ATOM 2293 N N . TRP A 1 304 ? 11.194 39.786 37.863 1.00 11.26 328 TRP A N 1
ATOM 2294 C CA . TRP A 1 304 ? 12.626 39.507 37.797 1.00 10.50 328 TRP A CA 1
ATOM 2295 C C . TRP A 1 304 ? 13.049 38.405 38.751 1.00 9.93 328 TRP A C 1
ATOM 2296 O O . TRP A 1 304 ? 13.907 37.577 38.436 1.00 13.24 328 TRP A O 1
ATOM 2307 N N . ASN A 1 305 ? 12.557 38.484 39.981 1.00 10.30 329 ASN A N 1
ATOM 2308 C CA . ASN A 1 305 ? 12.883 37.490 41.041 1.00 10.24 329 ASN A CA 1
ATOM 2309 C C . ASN A 1 305 ? 12.397 36.174 40.530 1.00 9.57 329 ASN A C 1
ATOM 2310 O O . ASN A 1 305 ? 13.090 35.205 40.574 1.00 9.23 329 ASN A O 1
ATOM 2315 N N . ASN A 1 306 ? 11.139 36.121 40.095 1.00 9.44 330 ASN A N 1
ATOM 2316 C CA . ASN A 1 306 ? 10.582 34.817 39.769 1.00 9.72 330 ASN A CA 1
ATOM 2317 C C . ASN A 1 306 ? 11.271 34.122 38.601 1.00 9.01 330 ASN A C 1
ATOM 2318 O O . ASN A 1 306 ? 11.505 32.891 38.627 1.00 8.40 330 ASN A O 1
ATOM 2323 N N . THR A 1 307 ? 11.625 34.880 37.587 1.00 9.25 331 THR A N 1
ATOM 2324 C CA . THR A 1 307 ? 12.268 34.337 36.394 1.00 10.07 331 THR A CA 1
ATOM 2325 C C . THR A 1 307 ? 13.680 33.989 36.707 1.00 9.69 331 THR A C 1
ATOM 2326 O O . THR A 1 307 ? 14.080 32.929 36.370 1.00 9.97 331 THR A O 1
ATOM 2330 N N . SER A 1 308 ? 14.417 34.848 37.380 1.00 10.34 332 SER A N 1
ATOM 2331 C CA . SER A 1 308 ? 15.796 34.544 37.665 1.00 10.10 332 SER A CA 1
ATOM 2332 C C . SER A 1 308 ? 15.897 33.304 38.590 1.00 10.72 332 SER A C 1
ATOM 2333 O O . SER A 1 308 ? 16.807 32.493 38.457 1.00 12.01 332 SER A O 1
ATOM 2336 N N . LYS A 1 309 ? 15.043 33.216 39.601 1.00 9.39 333 LYS A N 1
ATOM 2337 C CA . LYS A 1 309 ? 15.040 31.993 40.425 1.00 9.57 333 LYS A CA 1
ATOM 2338 C C . LYS A 1 309 ? 14.648 30.763 39.660 1.00 9.17 333 LYS A C 1
ATOM 2339 O O . LYS A 1 309 ? 15.215 29.679 39.910 1.00 8.05 333 LYS A O 1
ATOM 2345 N N . ASN A 1 310 ? 13.653 30.870 38.764 1.00 10.00 334 ASN A N 1
ATOM 2346 C CA . ASN A 1 310 ? 13.313 29.765 37.898 1.00 10.75 334 ASN A CA 1
ATOM 2347 C C . ASN A 1 310 ? 14.515 29.281 37.123 1.00 11.39 334 ASN A C 1
ATOM 2348 O O . ASN A 1 310 ? 14.773 28.111 37.060 1.00 10.20 334 ASN A O 1
ATOM 2353 N N . TYR A 1 311 ? 15.251 30.209 36.513 1.00 11.14 335 TYR A N 1
ATOM 2354 C CA . TYR A 1 311 ? 16.436 29.846 35.713 1.00 11.68 335 TYR A CA 1
ATOM 2355 C C . TYR A 1 311 ? 17.540 29.166 36.521 1.00 11.17 335 TYR A C 1
ATOM 2356 O O . TYR A 1 311 ? 18.019 28.131 36.137 1.00 11.95 335 TYR A O 1
ATOM 2365 N N . ASP A 1 312 ? 17.816 29.622 37.741 1.00 11.88 336 ASP A N 1
ATOM 2366 C CA . ASP A 1 312 ? 18.749 28.968 38.662 1.00 11.43 336 ASP A CA 1
ATOM 2367 C C . ASP A 1 312 ? 18.271 27.564 38.932 1.00 11.52 336 ASP A C 1
ATOM 2368 O O . ASP A 1 312 ? 19.061 26.654 38.969 1.00 13.10 336 ASP A O 1
ATOM 2373 N N . GLY A 1 313 ? 16.947 27.393 39.129 1.00 10.48 337 GLY A N 1
ATOM 2374 C CA . GLY A 1 313 ? 16.423 26.075 39.397 1.00 10.86 337 GLY A CA 1
ATOM 2375 C C . GLY A 1 313 ? 16.533 25.167 38.194 1.00 9.83 337 GLY A C 1
ATOM 2376 O O . GLY A 1 313 ? 16.787 23.984 38.332 1.00 10.81 337 GLY A O 1
ATOM 2377 N N . GLN A 1 314 ? 16.269 25.693 37.002 1.00 10.11 338 GLN A N 1
ATOM 2378 C CA . GLN A 1 314 ? 16.410 24.841 35.826 1.00 10.59 338 GLN A CA 1
ATOM 2379 C C . GLN A 1 314 ? 17.844 24.352 35.667 1.00 10.77 338 GLN A C 1
ATOM 2380 O O . GLN A 1 314 ? 18.074 23.144 35.437 1.00 9.85 338 GLN A O 1
ATOM 2386 N N . LEU A 1 315 ? 18.802 25.253 35.851 1.00 10.83 339 LEU A N 1
ATOM 2387 C CA . LEU A 1 315 ? 20.193 24.878 35.709 1.00 12.53 339 LEU A CA 1
ATOM 2388 C C . LEU A 1 315 ? 20.583 23.764 36.699 1.00 15.29 339 LEU A C 1
ATOM 2389 O O . LEU A 1 315 ? 21.275 22.779 36.348 1.00 15.77 339 LEU A O 1
ATOM 2394 N N . GLU A 1 316 ? 20.093 23.874 37.942 1.00 13.52 340 GLU A N 1
ATOM 2395 C CA . GLU A 1 316 ? 20.370 22.879 38.890 1.00 14.47 340 GLU A CA 1
ATOM 2396 C C . GLU A 1 316 ? 19.663 21.572 38.524 1.00 11.70 340 GLU A C 1
ATOM 2397 O O . GLU A 1 316 ? 20.231 20.497 38.682 1.00 11.80 340 GLU A O 1
ATOM 2403 N N . GLY A 1 317 ? 18.375 21.597 38.083 1.00 11.07 341 GLY A N 1
ATOM 2404 C CA . GLY A 1 317 ? 17.694 20.391 37.668 1.00 11.29 341 GLY A CA 1
ATOM 2405 C C . GLY A 1 317 ? 18.370 19.712 36.485 1.00 12.12 341 GLY A C 1
ATOM 2406 O O . GLY A 1 317 ? 18.476 18.479 36.467 1.00 12.52 341 GLY A O 1
ATOM 2407 N N . PHE A 1 318 ? 18.808 20.490 35.502 1.00 12.94 342 PHE A N 1
ATOM 2408 C CA . PHE A 1 318 ? 19.610 19.907 34.390 1.00 15.32 342 PHE A CA 1
ATOM 2409 C C . PHE A 1 318 ? 20.786 19.088 34.916 1.00 16.30 342 PHE A C 1
ATOM 2410 O O . PHE A 1 318 ? 21.081 17.969 34.395 1.00 15.78 342 PHE A O 1
ATOM 2418 N N . LYS A 1 319 ? 21.484 19.602 35.922 1.00 16.77 343 LYS A N 1
ATOM 2419 C CA . LYS A 1 319 ? 22.604 18.842 36.453 1.00 21.82 343 LYS A CA 1
ATOM 2420 C C . LYS A 1 319 ? 22.115 17.597 37.131 1.00 22.24 343 LYS A C 1
ATOM 2421 O O . LYS A 1 319 ? 22.710 16.560 36.923 1.00 20.46 343 LYS A O 1
ATOM 2427 N N . ARG A 1 320 ? 20.991 17.677 37.861 1.00 20.58 344 ARG A N 1
ATOM 2428 C CA . ARG A 1 320 ? 20.520 16.567 38.657 1.00 19.87 344 ARG A CA 1
ATOM 2429 C C . ARG A 1 320 ? 20.144 15.414 37.750 1.00 20.17 344 ARG A C 1
ATOM 2430 O O . ARG A 1 320 ? 20.407 14.300 38.062 1.00 16.91 344 ARG A O 1
ATOM 2438 N N . ILE A 1 321 ? 19.512 15.686 36.617 1.00 19.23 345 ILE A N 1
ATOM 2439 C CA . ILE A 1 321 ? 19.017 14.608 35.748 1.00 18.93 345 ILE A CA 1
ATOM 2440 C C . ILE A 1 321 ? 19.961 14.382 34.518 1.00 18.12 345 ILE A C 1
ATOM 2441 O O . ILE A 1 321 ? 19.670 13.590 33.690 1.00 21.95 345 ILE A O 1
ATOM 2446 N N . ASP A 1 322 ? 21.095 15.073 34.452 1.00 19.65 346 ASP A N 1
ATOM 2447 C CA . ASP A 1 322 ? 21.967 15.127 33.280 1.00 21.02 346 ASP A CA 1
ATOM 2448 C C . ASP A 1 322 ? 21.185 15.429 32.019 1.00 19.35 346 ASP A C 1
ATOM 2449 O O . ASP A 1 322 ? 21.252 14.704 31.052 1.00 21.97 346 ASP A O 1
ATOM 2454 N N . ALA A 1 323 ? 20.447 16.538 31.982 1.00 17.18 347 ALA A N 1
ATOM 2455 C CA . ALA A 1 323 ? 19.619 16.829 30.837 1.00 15.08 347 ALA A CA 1
ATOM 2456 C C . ALA A 1 323 ? 20.437 16.912 29.516 1.00 16.76 347 ALA A C 1
ATOM 2457 O O . ALA A 1 323 ? 19.929 16.517 28.445 1.00 16.39 347 ALA A O 1
ATOM 2459 N N . ALA A 1 324 ? 21.682 17.399 29.607 1.00 15.63 348 ALA A N 1
ATOM 2460 C CA . ALA A 1 324 ? 22.568 17.569 28.452 1.00 18.99 348 ALA A CA 1
ATOM 2461 C C . ALA A 1 324 ? 22.773 16.208 27.818 1.00 22.60 348 ALA A C 1
ATOM 2462 O O . ALA A 1 324 ? 22.564 16.032 26.614 1.00 18.73 348 ALA A O 1
ATOM 2464 N N . GLY A 1 325 ? 23.204 15.261 28.668 1.00 22.96 349 GLY A N 1
ATOM 2465 C CA . GLY A 1 325 ? 23.388 13.869 28.261 1.00 21.41 349 GLY A CA 1
ATOM 2466 C C . GLY A 1 325 ? 22.129 13.218 27.748 1.00 22.53 349 GLY A C 1
ATOM 2467 O O . GLY A 1 325 ? 22.144 12.476 26.729 1.00 20.88 349 GLY A O 1
ATOM 2468 N N . GLN A 1 326 ? 21.001 13.483 28.392 1.00 18.97 350 GLN A N 1
ATOM 2469 C CA . GLN A 1 326 ? 19.785 12.929 27.858 1.00 19.25 350 GLN A CA 1
ATOM 2470 C C . GLN A 1 326 ? 19.464 13.481 26.490 1.00 18.09 350 GLN A C 1
ATOM 2471 O O . GLN A 1 326 ? 19.013 12.756 25.610 1.00 20.42 350 GLN A O 1
ATOM 2477 N N . LYS A 1 327 ? 19.625 14.781 26.299 1.00 17.61 351 LYS A N 1
ATOM 2478 C CA . LYS A 1 327 ? 19.250 15.385 25.037 1.00 18.21 351 LYS A CA 1
ATOM 2479 C C . LYS A 1 327 ? 20.203 14.827 23.919 1.00 19.90 351 LYS A C 1
ATOM 2480 O O . LYS A 1 327 ? 19.788 14.560 22.815 1.00 20.64 351 LYS A O 1
ATOM 2486 N N . LEU A 1 328 ? 21.462 14.609 24.246 1.00 21.47 352 LEU A N 1
ATOM 2487 C CA . LEU A 1 328 ? 22.432 14.148 23.271 1.00 24.46 352 LEU A CA 1
ATOM 2488 C C . LEU A 1 328 ? 22.154 12.717 22.833 1.00 25.59 352 LEU A C 1
ATOM 2489 O O . LEU A 1 328 ? 22.217 12.408 21.662 1.00 25.40 352 LEU A O 1
ATOM 2494 N N . ARG A 1 329 ? 21.863 11.844 23.772 1.00 23.54 353 ARG A N 1
ATOM 2495 C CA . ARG A 1 329 ? 21.551 10.447 23.470 1.00 26.16 353 ARG A CA 1
ATOM 2496 C C . ARG A 1 329 ? 20.219 10.314 22.788 1.00 27.23 353 ARG A C 1
ATOM 2497 O O . ARG A 1 329 ? 20.036 9.480 21.910 1.00 29.07 353 ARG A O 1
ATOM 2505 N N . GLU A 1 330 ? 19.261 11.145 23.155 1.00 27.18 354 GLU A N 1
ATOM 2506 C CA . GLU A 1 330 ? 17.982 11.071 22.488 1.00 27.64 354 GLU A CA 1
ATOM 2507 C C . GLU A 1 330 ? 18.138 11.468 21.017 1.00 25.12 354 GLU A C 1
ATOM 2508 O O . GLU A 1 330 ? 17.610 10.827 20.158 1.00 25.83 354 GLU A O 1
ATOM 2514 N N . GLU A 1 331 ? 18.850 12.540 20.755 1.00 25.66 355 GLU A N 1
ATOM 2515 C CA . GLU A 1 331 ? 19.020 13.020 19.395 1.00 27.94 355 GLU A CA 1
ATOM 2516 C C . GLU A 1 331 ? 19.824 12.019 18.536 1.00 28.55 355 GLU A C 1
ATOM 2517 O O . GLU A 1 331 ? 19.453 11.761 17.395 1.00 21.65 355 GLU A O 1
ATOM 2523 N N . ALA A 1 332 ? 20.940 11.508 19.075 1.00 28.99 356 ALA A N 1
ATOM 2524 C CA . ALA A 1 332 ? 21.636 10.354 18.474 1.00 27.98 356 ALA A CA 1
ATOM 2525 C C . ALA A 1 332 ? 20.667 9.224 18.083 1.00 28.02 356 ALA A C 1
ATOM 2526 O O . ALA A 1 332 ? 20.728 8.719 16.950 1.00 24.82 356 ALA A O 1
ATOM 2528 N N . ALA A 1 333 ? 19.742 8.867 18.969 1.00 25.49 357 ALA A N 1
ATOM 2529 C CA . ALA A 1 333 ? 18.732 7.832 18.668 1.00 27.72 357 ALA A CA 1
ATOM 2530 C C . ALA A 1 333 ? 17.790 8.193 17.545 1.00 28.78 357 ALA A C 1
ATOM 2531 O O . ALA A 1 333 ? 17.433 7.345 16.707 1.00 26.49 357 ALA A O 1
ATOM 2533 N N . VAL A 1 334 ? 17.323 9.432 17.549 1.00 26.68 358 VAL A N 1
ATOM 2534 C CA . VAL A 1 334 ? 16.318 9.842 16.556 1.00 25.63 358 VAL A CA 1
ATOM 2535 C C . VAL A 1 334 ? 16.973 9.878 15.181 1.00 23.58 358 VAL A C 1
ATOM 2536 O O . VAL A 1 334 ? 16.392 9.466 14.197 1.00 23.69 358 VAL A O 1
ATOM 2540 N N . LEU A 1 335 ? 18.198 10.353 15.140 1.00 21.49 359 LEU A N 1
ATOM 2541 C CA . LEU A 1 335 ? 18.930 10.491 13.863 1.00 26.92 359 LEU A CA 1
ATOM 2542 C C . LEU A 1 335 ? 19.331 9.085 13.317 1.00 27.74 359 LEU A C 1
ATOM 2543 O O . LEU A 1 335 ? 19.102 8.806 12.134 1.00 26.96 359 LEU A O 1
ATOM 2548 N N . GLY A 1 336 ? 19.844 8.231 14.189 1.00 26.23 360 GLY A N 1
ATOM 2549 C CA . GLY A 1 336 ? 19.948 6.798 13.907 1.00 28.71 360 GLY A CA 1
ATOM 2550 C C . GLY A 1 336 ? 18.711 6.162 13.300 1.00 31.27 360 GLY A C 1
ATOM 2551 O O . GLY A 1 336 ? 18.800 5.558 12.224 1.00 32.34 360 GLY A O 1
ATOM 2552 N N . TRP A 1 337 ? 17.569 6.299 13.996 1.00 27.76 361 TRP A N 1
ATOM 2553 C CA . TRP A 1 337 ? 16.287 5.782 13.576 1.00 28.20 361 TRP A CA 1
ATOM 2554 C C . TRP A 1 337 ? 15.916 6.338 12.208 1.00 31.91 361 TRP A C 1
ATOM 2555 O O . TRP A 1 337 ? 15.310 5.636 11.383 1.00 31.50 361 TRP A O 1
ATOM 2566 N N . LEU A 1 338 ? 16.258 7.603 11.963 1.00 28.44 362 LEU A N 1
ATOM 2567 C CA . LEU A 1 338 ? 15.901 8.225 10.701 1.00 29.54 362 LEU A CA 1
ATOM 2568 C C . LEU A 1 338 ? 16.744 7.668 9.564 1.00 29.25 362 LEU A C 1
ATOM 2569 O O . LEU A 1 338 ? 16.214 7.373 8.491 1.00 27.96 362 LEU A O 1
ATOM 2574 N N . LYS A 1 339 ? 18.047 7.562 9.794 1.00 31.75 363 LYS A N 1
ATOM 2575 C CA . LYS A 1 339 ? 18.985 7.012 8.835 1.00 36.31 363 LYS A CA 1
ATOM 2576 C C . LYS A 1 339 ? 18.660 5.557 8.498 1.00 37.13 363 LYS A C 1
ATOM 2577 O O . LYS A 1 339 ? 18.562 5.186 7.335 1.00 38.65 363 LYS A O 1
ATOM 2583 N N . GLY A 1 340 ? 18.410 4.767 9.522 1.00 36.90 364 GLY A N 1
ATOM 2584 C CA . GLY A 1 340 ? 17.568 3.594 9.423 1.00 38.42 364 GLY A CA 1
ATOM 2585 C C . GLY A 1 340 ? 16.469 3.521 8.375 1.00 39.29 364 GLY A C 1
ATOM 2586 O O . GLY A 1 340 ? 16.191 2.455 7.890 1.00 41.27 364 GLY A O 1
ATOM 2587 N N . GLN A 1 341 ? 15.820 4.612 8.010 1.00 38.81 365 GLN A N 1
ATOM 2588 C CA . GLN A 1 341 ? 14.586 4.505 7.229 1.00 40.79 365 GLN A CA 1
ATOM 2589 C C . GLN A 1 341 ? 14.790 4.757 5.720 1.00 39.86 365 GLN A C 1
ATOM 2590 O O . GLN A 1 341 ? 13.834 4.938 4.962 1.00 43.43 365 GLN A O 1
ATOM 2596 N N . GLY A 1 342 ? 16.038 4.757 5.283 1.00 42.58 366 GLY A N 1
ATOM 2597 C CA . GLY A 1 342 ? 16.349 5.050 3.908 1.00 40.10 366 GLY A CA 1
ATOM 2598 C C . GLY A 1 342 ? 15.861 6.417 3.524 1.00 42.43 366 GLY A C 1
ATOM 2599 O O . GLY A 1 342 ? 15.943 7.360 4.314 1.00 38.72 366 GLY A O 1
ATOM 2600 N N . ALA A 1 343 ? 15.304 6.493 2.319 1.00 38.62 367 ALA A N 1
ATOM 2601 C CA . ALA A 1 343 ? 15.006 7.733 1.669 1.00 39.87 367 ALA A CA 1
ATOM 2602 C C . ALA A 1 343 ? 13.833 8.441 2.372 1.00 38.89 367 ALA A C 1
ATOM 2603 O O . ALA A 1 343 ? 13.726 9.694 2.360 1.00 34.27 367 ALA A O 1
ATOM 2605 N N . LYS A 1 344 ? 12.940 7.621 2.918 1.00 34.75 368 LYS A N 1
ATOM 2606 C CA . LYS A 1 344 ? 11.778 8.056 3.702 1.00 39.23 368 LYS A CA 1
ATOM 2607 C C . LYS A 1 344 ? 12.169 8.997 4.882 1.00 38.20 368 LYS A C 1
ATOM 2608 O O . LYS A 1 344 ? 11.386 9.869 5.269 1.00 37.06 368 LYS A O 1
ATOM 2614 N N . GLY A 1 345 ? 13.374 8.807 5.413 1.00 30.42 369 GLY A N 1
ATOM 2615 C CA . GLY A 1 345 ? 13.886 9.614 6.506 1.00 32.22 369 GLY A CA 1
ATOM 2616 C C . GLY A 1 345 ? 14.663 10.864 6.116 1.00 28.94 369 GLY A C 1
ATOM 2617 O O . GLY A 1 345 ? 15.001 11.708 6.972 1.00 24.40 369 GLY A O 1
ATOM 2618 N N . GLN A 1 346 ? 14.924 11.018 4.821 1.00 23.74 370 GLN A N 1
ATOM 2619 C CA . GLN A 1 346 ? 15.796 12.068 4.414 1.00 26.88 370 GLN A CA 1
ATOM 2620 C C . GLN A 1 346 ? 15.178 13.429 4.671 1.00 23.78 370 GLN A C 1
ATOM 2621 O O . GLN A 1 346 ? 15.885 14.328 4.976 1.00 22.34 370 GLN A O 1
ATOM 2627 N N . PRO A 1 347 ? 13.866 13.593 4.484 1.00 22.79 371 PRO A N 1
ATOM 2628 C CA . PRO A 1 347 ? 13.438 14.986 4.660 1.00 23.69 371 PRO A CA 1
ATOM 2629 C C . PRO A 1 347 ? 13.623 15.460 6.136 1.00 20.89 371 PRO A C 1
ATOM 2630 O O . PRO A 1 347 ? 13.916 16.623 6.388 1.00 20.24 371 PRO A O 1
ATOM 2634 N N . ALA A 1 348 ? 13.468 14.569 7.074 1.00 20.87 372 ALA A N 1
ATOM 2635 C CA . ALA A 1 348 ? 13.628 14.937 8.520 1.00 22.52 372 ALA A CA 1
ATOM 2636 C C . ALA A 1 348 ? 15.098 15.170 8.843 1.00 22.56 372 ALA A C 1
ATOM 2637 O O . ALA A 1 348 ? 15.424 16.052 9.618 1.00 19.91 372 ALA A O 1
ATOM 2639 N N . LEU A 1 349 ? 15.986 14.393 8.228 1.00 21.36 373 LEU A N 1
ATOM 2640 C CA . LEU A 1 349 ? 17.404 14.569 8.462 1.00 22.32 373 LEU A CA 1
ATOM 2641 C C . LEU A 1 349 ? 17.852 15.905 7.925 1.00 23.19 373 LEU A C 1
ATOM 2642 O O . LEU A 1 349 ? 18.649 16.558 8.555 1.00 23.14 373 LEU A O 1
ATOM 2647 N N . ASP A 1 350 ? 17.342 16.318 6.777 1.00 24.34 374 ASP A N 1
ATOM 2648 C CA . ASP A 1 350 ? 17.733 17.597 6.195 1.00 25.61 374 ASP A CA 1
ATOM 2649 C C . ASP A 1 350 ? 17.140 18.754 6.998 1.00 24.23 374 ASP A C 1
ATOM 2650 O O . ASP A 1 350 ? 17.791 19.788 7.168 1.00 20.84 374 ASP A O 1
ATOM 2655 N N . ALA A 1 351 ? 15.878 18.608 7.380 1.00 22.68 375 ALA A N 1
ATOM 2656 C CA . ALA A 1 351 ? 15.233 19.563 8.288 1.00 20.97 375 ALA A CA 1
ATOM 2657 C C . ALA A 1 351 ? 16.050 19.679 9.565 1.00 20.39 375 ALA A C 1
ATOM 2658 O O . ALA A 1 351 ? 16.331 20.781 9.985 1.00 18.43 375 ALA A O 1
ATOM 2660 N N . HIS A 1 352 ? 16.538 18.573 10.135 1.00 18.52 376 HIS A N 1
ATOM 2661 C CA . HIS A 1 352 ? 17.403 18.723 11.276 1.00 21.97 376 HIS A CA 1
ATOM 2662 C C . HIS A 1 352 ? 18.618 19.611 10.990 1.00 22.33 376 HIS A C 1
ATOM 2663 O O . HIS A 1 352 ? 18.974 20.467 11.796 1.00 21.72 376 HIS A O 1
ATOM 2670 N N . ALA A 1 353 ? 19.261 19.411 9.831 1.00 21.00 377 ALA A N 1
ATOM 2671 C CA . ALA A 1 353 ? 20.400 20.198 9.483 1.00 19.62 377 ALA A CA 1
ATOM 2672 C C . ALA A 1 353 ? 20.059 21.634 9.283 1.00 18.75 377 ALA A C 1
ATOM 2673 O O . ALA A 1 353 ? 20.816 22.486 9.683 1.00 20.32 377 ALA A O 1
ATOM 2675 N N . LYS A 1 354 ? 18.929 21.934 8.691 1.00 19.22 378 LYS A N 1
ATOM 2676 C CA . LYS A 1 354 ? 18.539 23.321 8.500 1.00 20.26 378 LYS A CA 1
ATOM 2677 C C . LYS A 1 354 ? 18.267 24.017 9.831 1.00 19.80 378 LYS A C 1
ATOM 2678 O O . LYS A 1 354 ? 18.629 25.148 10.013 1.00 18.23 378 LYS A O 1
ATOM 2684 N N . LEU A 1 355 ? 17.608 23.321 10.748 1.00 19.39 379 LEU A N 1
ATOM 2685 C CA . LEU A 1 355 ? 17.282 23.889 12.084 1.00 20.21 379 LEU A CA 1
ATOM 2686 C C . LEU A 1 355 ? 18.572 24.187 12.884 1.00 18.89 379 LEU A C 1
ATOM 2687 O O . LEU A 1 355 ? 18.702 25.253 13.475 1.00 19.46 379 LEU A O 1
ATOM 2692 N N . LEU A 1 356 ? 19.532 23.290 12.797 1.00 17.88 380 LEU A N 1
ATOM 2693 C CA . LEU A 1 356 ? 20.822 23.501 13.397 1.00 21.24 380 LEU A CA 1
ATOM 2694 C C . LEU A 1 356 ? 21.535 24.748 12.855 1.00 23.55 380 LEU A C 1
ATOM 2695 O O . LEU A 1 356 ? 22.055 25.591 13.624 1.00 21.16 380 LEU A O 1
ATOM 2700 N N . ASP A 1 357 ? 21.476 24.934 11.533 1.00 23.03 381 ASP A N 1
ATOM 2701 C CA . ASP A 1 357 ? 22.049 26.124 10.938 1.00 22.97 381 ASP A CA 1
ATOM 2702 C C . ASP A 1 357 ? 21.366 27.411 11.354 1.00 21.88 381 ASP A C 1
ATOM 2703 O O . ASP A 1 357 ? 22.011 28.404 11.518 1.00 25.23 381 ASP A O 1
ATOM 2708 N N . LEU A 1 358 ? 20.045 27.410 11.447 1.00 18.80 382 LEU A N 1
ATOM 2709 C CA . LEU A 1 358 ? 19.355 28.600 11.838 1.00 21.26 382 LEU A CA 1
ATOM 2710 C C . LEU A 1 358 ? 19.655 28.959 13.285 1.00 20.32 382 LEU A C 1
ATOM 2711 O O . LEU A 1 358 ? 19.687 30.175 13.638 1.00 21.04 382 LEU A O 1
ATOM 2716 N N . LEU A 1 359 ? 19.892 27.934 14.117 1.00 21.83 383 LEU A N 1
ATOM 2717 C CA . LEU A 1 359 ? 20.334 28.189 15.509 1.00 24.52 383 LEU A CA 1
ATOM 2718 C C . LEU A 1 359 ? 21.676 28.837 15.523 1.00 23.87 383 LEU A C 1
ATOM 2719 O O . LEU A 1 359 ? 21.891 29.781 16.301 1.00 21.76 383 LEU A O 1
ATOM 2724 N N . GLU A 1 360 ? 22.572 28.372 14.656 1.00 26.36 384 GLU A N 1
ATOM 2725 C CA . GLU A 1 360 ? 23.888 29.022 14.524 1.00 28.42 384 GLU A CA 1
ATOM 2726 C C . GLU A 1 360 ? 23.828 30.480 14.067 1.00 25.91 384 GLU A C 1
ATOM 2727 O O . GLU A 1 360 ? 24.560 31.346 14.559 1.00 27.50 384 GLU A O 1
ATOM 2733 N N . GLN A 1 361 ? 22.941 30.765 13.158 1.00 23.73 385 GLN A N 1
ATOM 2734 C CA . GLN A 1 361 ? 22.714 32.124 12.727 1.00 23.55 385 GLN A CA 1
ATOM 2735 C C . GLN A 1 361 ? 22.201 33.041 13.823 1.00 21.66 385 GLN A C 1
ATOM 2736 O O . GLN A 1 361 ? 22.678 34.186 13.977 1.00 18.80 385 GLN A O 1
ATOM 2742 N N . SER A 1 362 ? 21.182 32.607 14.556 1.00 22.03 386 SER A N 1
ATOM 2743 C CA . SER A 1 362 ? 20.745 33.429 15.713 1.00 23.96 386 SER A CA 1
ATOM 2744 C C . SER A 1 362 ? 21.840 33.580 16.810 1.00 21.90 386 SER A C 1
ATOM 2745 O O . SER A 1 362 ? 21.970 34.646 17.394 1.00 22.87 386 SER A O 1
ATOM 2748 N N . LYS A 1 363 ? 22.688 32.581 16.972 1.00 22.14 387 LYS A N 1
ATOM 2749 C CA . LYS A 1 363 ? 23.729 32.595 17.980 1.00 25.18 387 LYS A CA 1
ATOM 2750 C C . LYS A 1 363 ? 24.811 33.650 17.713 1.00 25.53 387 LYS A C 1
ATOM 2751 O O . LYS A 1 363 ? 25.237 34.353 18.629 1.00 25.60 387 LYS A O 1
ATOM 2757 N N . ALA A 1 364 ? 25.180 33.840 16.456 1.00 24.70 388 ALA A N 1
ATOM 2758 C CA . ALA A 1 364 ? 26.190 34.808 16.089 1.00 22.23 388 ALA A CA 1
ATOM 2759 C C . ALA A 1 364 ? 25.887 36.210 16.603 1.00 24.38 388 ALA A C 1
ATOM 2760 O O . ALA A 1 364 ? 26.786 36.991 16.777 1.00 24.81 388 ALA A O 1
ATOM 2762 N N . THR A 1 365 ? 24.621 36.557 16.749 1.00 19.60 389 THR A N 1
ATOM 2763 C CA . THR A 1 365 ? 24.303 37.911 17.207 1.00 19.67 389 THR A CA 1
ATOM 2764 C C . THR A 1 365 ? 23.536 37.967 18.540 1.00 17.73 389 THR A C 1
ATOM 2765 O O . THR A 1 365 ? 22.914 38.988 18.872 1.00 18.56 389 THR A O 1
ATOM 2769 N N . ARG A 1 366 ? 23.586 36.893 19.321 1.00 16.18 390 ARG A N 1
ATOM 2770 C CA . ARG A 1 366 ? 22.736 36.793 20.506 1.00 17.71 390 ARG A CA 1
ATOM 2771 C C . ARG A 1 366 ? 23.007 37.864 21.581 1.00 19.18 390 ARG A C 1
ATOM 2772 O O . ARG A 1 366 ? 22.085 38.382 22.193 1.00 18.96 390 ARG A O 1
ATOM 2780 N N . ASP A 1 367 ? 24.255 38.243 21.796 1.00 19.08 391 ASP A N 1
ATOM 2781 C CA . ASP A 1 367 ? 24.553 39.224 22.793 1.00 21.04 391 ASP A CA 1
ATOM 2782 C C . ASP A 1 367 ? 24.017 40.576 22.381 1.00 19.28 391 ASP A C 1
ATOM 2783 O O . ASP A 1 367 ? 23.406 41.262 23.206 1.00 17.15 391 ASP A O 1
ATOM 2788 N N . ARG A 1 368 ? 24.205 40.934 21.113 1.00 18.58 392 ARG A N 1
ATOM 2789 C CA . ARG A 1 368 ? 23.763 42.204 20.593 1.00 17.33 392 ARG A CA 1
ATOM 2790 C C . ARG A 1 368 ? 22.246 42.226 20.704 1.00 16.37 392 ARG A C 1
ATOM 2791 O O . ARG A 1 368 ? 21.627 43.199 21.091 1.00 15.36 392 ARG A O 1
ATOM 2799 N N . ASP A 1 369 ? 21.661 41.108 20.338 1.00 16.42 393 ASP A N 1
ATOM 2800 C CA . ASP A 1 369 ? 20.177 41.055 20.154 1.00 18.17 393 ASP A CA 1
ATOM 2801 C C . ASP A 1 369 ? 19.542 41.180 21.493 1.00 17.43 393 ASP A C 1
ATOM 2802 O O . ASP A 1 369 ? 18.609 41.939 21.626 1.00 20.43 393 ASP A O 1
ATOM 2807 N N . LEU A 1 370 ? 20.070 40.497 22.499 1.00 18.73 394 LEU A N 1
ATOM 2808 C CA . LEU A 1 370 ? 19.513 40.565 23.812 1.00 18.72 394 LEU A CA 1
ATOM 2809 C C . LEU A 1 370 ? 19.761 41.921 24.475 1.00 17.97 394 LEU A C 1
ATOM 2810 O O . LEU A 1 370 ? 18.895 42.511 25.067 1.00 15.11 394 LEU A O 1
ATOM 2815 N N . THR A 1 371 ? 21.004 42.362 24.455 1.00 17.83 395 THR A N 1
ATOM 2816 C CA . THR A 1 371 ? 21.312 43.602 25.051 1.00 17.03 395 THR A CA 1
ATOM 2817 C C . THR A 1 371 ? 20.559 44.776 24.481 1.00 17.27 395 THR A C 1
ATOM 2818 O O . THR A 1 371 ? 20.138 45.645 25.229 1.00 17.43 395 THR A O 1
ATOM 2822 N N . LEU A 1 372 ? 20.404 44.838 23.152 1.00 16.53 396 LEU A N 1
ATOM 2823 C CA . LEU A 1 372 ? 19.642 45.914 22.533 1.00 16.90 396 LEU A CA 1
ATOM 2824 C C . LEU A 1 372 ? 18.146 45.827 22.914 1.00 16.66 396 LEU A C 1
ATOM 2825 O O . LEU A 1 372 ? 17.564 46.816 23.304 1.00 15.43 396 LEU A O 1
ATOM 2830 N N . ALA A 1 373 ? 17.597 44.623 22.890 1.00 15.05 397 ALA A N 1
ATOM 2831 C CA . ALA A 1 373 ? 16.160 44.434 23.257 1.00 16.70 397 ALA A CA 1
ATOM 2832 C C . ALA A 1 373 ? 15.917 44.929 24.705 1.00 18.01 397 ALA A C 1
ATOM 2833 O O . ALA A 1 373 ? 14.958 45.667 24.952 1.00 17.98 397 ALA A O 1
ATOM 2835 N N . LEU A 1 374 ? 16.797 44.592 25.656 1.00 15.28 398 LEU A N 1
ATOM 2836 C CA . LEU A 1 374 ? 16.564 44.991 27.069 1.00 16.13 398 LEU A CA 1
ATOM 2837 C C . LEU A 1 374 ? 16.867 46.457 27.432 1.00 15.78 398 LEU A C 1
ATOM 2838 O O . LEU A 1 374 ? 16.138 47.083 28.182 1.00 15.01 398 LEU A O 1
ATOM 2843 N N . PHE A 1 375 ? 17.885 47.011 26.796 1.00 16.82 399 PHE A N 1
ATOM 2844 C CA . PHE A 1 375 ? 18.087 48.452 26.773 1.00 18.10 399 PHE A CA 1
ATOM 2845 C C . PHE A 1 375 ? 16.862 49.193 26.310 1.00 18.01 399 PHE A C 1
ATOM 2846 O O . PHE A 1 375 ? 16.439 50.106 26.966 1.00 17.86 399 PHE A O 1
ATOM 2854 N N . ASN A 1 376 ? 16.296 48.793 25.176 1.00 18.54 400 ASN A N 1
ATOM 2855 C CA . ASN A 1 376 ? 15.118 49.453 24.659 1.00 18.16 400 ASN A CA 1
ATOM 2856 C C . ASN A 1 376 ? 13.878 49.094 25.397 1.00 19.28 400 ASN A C 1
ATOM 2857 O O . ASN A 1 376 ? 12.824 49.660 25.079 1.00 19.55 400 ASN A O 1
ATOM 2862 N N . ASN A 1 377 ? 13.971 48.182 26.367 1.00 18.63 401 ASN A N 1
ATOM 2863 C CA . ASN A 1 377 ? 12.775 47.824 27.254 1.00 20.07 401 ASN A CA 1
ATOM 2864 C C . ASN A 1 377 ? 12.745 48.647 28.557 1.00 19.16 401 ASN A C 1
ATOM 2865 O O . ASN A 1 377 ? 11.753 48.643 29.233 1.00 20.96 401 ASN A O 1
ATOM 2870 N N . THR A 1 378 ? 13.755 49.466 28.839 1.00 18.11 402 THR A N 1
ATOM 2871 C CA . THR A 1 378 ? 13.576 50.522 29.854 1.00 18.81 402 THR A CA 1
ATOM 2872 C C . THR A 1 378 ? 12.443 51.464 29.455 1.00 17.64 402 THR A C 1
ATOM 2873 O O . THR A 1 378 ? 11.987 51.460 28.305 1.00 17.53 402 THR A O 1
ATOM 2877 N N . ALA A 1 379 ? 11.928 52.236 30.403 1.00 17.40 403 ALA A N 1
ATOM 2878 C CA . ALA A 1 379 ? 10.571 52.702 30.357 1.00 18.70 403 ALA A CA 1
ATOM 2879 C C . ALA A 1 379 ? 10.415 53.836 29.329 1.00 18.31 403 ALA A C 1
ATOM 2880 O O . ALA A 1 379 ? 9.416 53.891 28.633 1.00 16.68 403 ALA A O 1
ATOM 2882 N N . MET A 1 380 ? 11.383 54.752 29.310 1.00 17.43 404 MET A N 1
ATOM 2883 C CA . MET A 1 380 ? 11.323 55.862 28.369 1.00 16.79 404 MET A CA 1
ATOM 2884 C C . MET A 1 380 ? 11.714 55.454 26.961 1.00 16.26 404 MET A C 1
ATOM 2885 O O . MET A 1 380 ? 11.043 55.845 25.984 1.00 16.38 404 MET A O 1
ATOM 2890 N N . LEU A 1 381 ? 12.780 54.693 26.819 1.00 15.68 405 LEU A N 1
ATOM 2891 C CA . LEU A 1 381 ? 13.185 54.219 25.496 1.00 16.92 405 LEU A CA 1
ATOM 2892 C C . LEU A 1 381 ? 12.159 53.268 24.887 1.00 17.26 405 LEU A C 1
ATOM 2893 O O . LEU A 1 381 ? 11.935 53.244 23.675 1.00 17.81 405 LEU A O 1
ATOM 2898 N N . GLY A 1 382 ? 11.516 52.482 25.743 1.00 17.19 406 GLY A N 1
ATOM 2899 C CA . GLY A 1 382 ? 10.474 51.548 25.319 1.00 16.37 406 GLY A CA 1
ATOM 2900 C C . GLY A 1 382 ? 9.236 52.323 24.874 1.00 16.96 406 GLY A C 1
ATOM 2901 O O . GLY A 1 382 ? 8.709 52.062 23.819 1.00 17.92 406 GLY A O 1
ATOM 2902 N N . SER A 1 383 ? 8.836 53.320 25.625 1.00 16.82 407 SER A N 1
ATOM 2903 C CA . SER A 1 383 ? 7.723 54.171 25.210 1.00 17.73 407 SER A CA 1
ATOM 2904 C C . SER A 1 383 ? 8.056 54.882 23.865 1.00 15.91 407 SER A C 1
ATOM 2905 O O . SER A 1 383 ? 7.243 54.882 22.951 1.00 15.38 407 SER A O 1
ATOM 2908 N N . ALA A 1 384 ? 9.279 55.417 23.761 1.00 16.39 408 ALA A N 1
ATOM 2909 C CA . ALA A 1 384 ? 9.673 56.192 22.577 1.00 15.27 408 ALA A CA 1
ATOM 2910 C C . ALA A 1 384 ? 9.646 55.311 21.347 1.00 14.77 408 ALA A C 1
ATOM 2911 O O . ALA A 1 384 ? 8.986 55.646 20.336 1.00 14.25 408 ALA A O 1
ATOM 2913 N N . THR A 1 385 ? 10.303 54.158 21.426 1.00 14.76 409 THR A N 1
ATOM 2914 C CA . THR A 1 385 ? 10.381 53.248 20.287 1.00 14.53 409 THR A CA 1
ATOM 2915 C C . THR A 1 385 ? 9.009 52.655 19.895 1.00 15.58 409 THR A C 1
ATOM 2916 O O . THR A 1 385 ? 8.729 52.565 18.687 1.00 16.55 409 THR A O 1
ATOM 2920 N N . GLN A 1 386 ? 8.184 52.288 20.869 1.00 14.46 410 GLN A N 1
ATOM 2921 C CA . GLN A 1 386 ? 6.849 51.736 20.592 1.00 16.18 410 GLN A CA 1
ATOM 2922 C C . GLN A 1 386 ? 6.022 52.785 19.839 1.00 16.94 410 GLN A C 1
ATOM 2923 O O . GLN A 1 386 ? 5.356 52.521 18.851 1.00 16.35 410 GLN A O 1
ATOM 2929 N N . LEU A 1 387 ? 6.054 53.990 20.338 1.00 15.26 411 LEU A N 1
ATOM 2930 C CA . LEU A 1 387 ? 5.156 54.992 19.835 1.00 17.18 411 LEU A CA 1
ATOM 2931 C C . LEU A 1 387 ? 5.643 55.458 18.451 1.00 15.44 411 LEU A C 1
ATOM 2932 O O . LEU A 1 387 ? 4.880 55.698 17.551 1.00 18.02 411 LEU A O 1
ATOM 2937 N N . TYR A 1 388 ? 6.932 55.630 18.299 1.00 13.25 412 TYR A N 1
ATOM 2938 C CA . TYR A 1 388 ? 7.467 55.916 16.983 1.00 14.95 412 TYR A CA 1
ATOM 2939 C C . TYR A 1 388 ? 7.087 54.825 15.979 1.00 14.33 412 TYR A C 1
ATOM 2940 O O . TYR A 1 388 ? 6.660 55.107 14.860 1.00 14.78 412 TYR A O 1
ATOM 2949 N N . ARG A 1 389 ? 7.183 53.557 16.370 1.00 14.54 413 ARG A N 1
ATOM 2950 C CA . ARG A 1 389 ? 6.828 52.484 15.449 1.00 13.38 413 ARG A CA 1
ATOM 2951 C C . ARG A 1 389 ? 5.344 52.549 15.077 1.00 13.15 413 ARG A C 1
ATOM 2952 O O . ARG A 1 389 ? 4.965 52.406 13.927 1.00 14.95 413 ARG A O 1
ATOM 2960 N N . LEU A 1 390 ? 4.518 52.840 16.053 1.00 13.31 414 LEU A N 1
ATOM 2961 C CA . LEU A 1 390 ? 3.052 52.991 15.782 1.00 14.50 414 LEU A CA 1
ATOM 2962 C C . LEU A 1 390 ? 2.801 54.069 14.739 1.00 17.14 414 LEU A C 1
ATOM 2963 O O . LEU A 1 390 ? 2.049 53.845 13.780 1.00 18.88 414 LEU A O 1
ATOM 2968 N N . SER A 1 391 ? 3.524 55.193 14.866 1.00 19.49 415 SER A N 1
ATOM 2969 C CA . SER A 1 391 ? 3.345 56.311 13.920 1.00 21.37 415 SER A CA 1
ATOM 2970 C C . SER A 1 391 ? 3.726 55.852 12.497 1.00 19.86 415 SER A C 1
ATOM 2971 O O . SER A 1 391 ? 3.078 56.195 11.543 1.00 21.12 415 SER A O 1
ATOM 2974 N N . ILE A 1 392 ? 4.729 55.000 12.373 1.00 19.85 416 ILE A N 1
ATOM 2975 C CA . ILE A 1 392 ? 5.107 54.434 11.082 1.00 21.22 416 ILE A CA 1
ATOM 2976 C C . ILE A 1 392 ? 4.024 53.473 10.561 1.00 22.23 416 ILE A C 1
ATOM 2977 O O . ILE A 1 392 ? 3.635 53.561 9.416 1.00 21.25 416 ILE A O 1
ATOM 2982 N N . GLU A 1 393 ? 3.548 52.568 11.408 1.00 20.33 417 GLU A N 1
ATOM 2983 C CA . GLU A 1 393 ? 2.613 51.570 10.995 1.00 20.57 417 GLU A CA 1
ATOM 2984 C C . GLU A 1 393 ? 1.315 52.240 10.611 1.00 20.16 417 GLU A C 1
ATOM 2985 O O . GLU A 1 393 ? 0.634 51.797 9.682 1.00 20.68 417 GLU A O 1
ATOM 2991 N N . ARG A 1 394 ? 0.980 53.346 11.276 1.00 23.70 418 ARG A N 1
ATOM 2992 C CA . ARG A 1 394 ? -0.337 54.016 11.071 1.00 24.40 418 ARG A CA 1
ATOM 2993 C C . ARG A 1 394 ? -0.490 54.533 9.590 1.00 28.47 418 ARG A C 1
ATOM 2994 O O . ARG A 1 394 ? -1.602 54.741 9.086 1.00 26.53 418 ARG A O 1
ATOM 3002 N N . GLU A 1 395 ? 0.619 54.684 8.879 1.00 26.62 419 GLU A N 1
ATOM 3003 C CA . GLU A 1 395 ? 0.597 55.156 7.502 1.00 32.86 419 GLU A CA 1
ATOM 3004 C C . GLU A 1 395 ? 0.332 54.073 6.478 1.00 33.22 419 GLU A C 1
ATOM 3005 O O . GLU A 1 395 ? 0.126 54.370 5.318 1.00 36.81 419 GLU A O 1
ATOM 3011 N N . LYS A 1 396 ? 0.339 52.813 6.894 1.00 28.98 420 LYS A N 1
ATOM 3012 C CA . LYS A 1 396 ? -0.054 51.703 6.028 1.00 28.28 420 LYS A CA 1
ATOM 3013 C C . LYS A 1 396 ? -1.507 51.360 6.255 1.00 26.83 420 LYS A C 1
ATOM 3014 O O . LYS A 1 396 ? -2.101 51.752 7.272 1.00 23.99 420 LYS A O 1
ATOM 3020 N N . PRO A 1 397 ? -2.108 50.637 5.293 1.00 28.42 421 PRO A N 1
ATOM 3021 C CA . PRO A 1 397 ? -3.460 50.191 5.507 1.00 27.41 421 PRO A CA 1
ATOM 3022 C C . PRO A 1 397 ? -3.422 49.191 6.671 1.00 25.70 421 PRO A C 1
ATOM 3023 O O . PRO A 1 397 ? -2.426 48.476 6.813 1.00 23.98 421 PRO A O 1
ATOM 3027 N N . ASN A 1 398 ? -4.474 49.161 7.483 1.00 26.10 422 ASN A N 1
ATOM 3028 C CA . ASN A 1 398 ? -4.516 48.292 8.678 1.00 23.47 422 ASN A CA 1
ATOM 3029 C C . ASN A 1 398 ? -4.099 46.839 8.428 1.00 25.28 422 ASN A C 1
ATOM 3030 O O . ASN A 1 398 ? -3.353 46.244 9.220 1.00 21.97 422 ASN A O 1
ATOM 3035 N N . ALA A 1 399 ? -4.570 46.248 7.341 1.00 22.24 423 ALA A N 1
ATOM 3036 C CA . ALA A 1 399 ? -4.265 44.851 7.062 1.00 23.16 423 ALA A CA 1
ATOM 3037 C C . ALA A 1 399 ? -2.797 44.614 6.882 1.00 22.31 423 ALA A C 1
ATOM 3038 O O . ALA A 1 399 ? -2.373 43.492 6.969 1.00 24.50 423 ALA A O 1
ATOM 3040 N N . GLU A 1 400 ? -2.028 45.638 6.587 1.00 21.54 424 GLU A N 1
ATOM 3041 C CA . GLU A 1 400 ? -0.617 45.475 6.354 1.00 23.97 424 GLU A CA 1
ATOM 3042 C C . GLU A 1 400 ? 0.202 45.927 7.573 1.00 21.79 424 GLU A C 1
ATOM 3043 O O . GLU A 1 400 ? 1.443 45.856 7.564 1.00 22.00 424 GLU A O 1
ATOM 3049 N N . ARG A 1 401 ? -0.468 46.432 8.609 1.00 21.79 425 ARG A N 1
ATOM 3050 C CA . ARG A 1 401 ? 0.247 46.904 9.816 1.00 21.30 425 ARG A CA 1
ATOM 3051 C C . ARG A 1 401 ? 0.767 45.690 10.592 1.00 20.55 425 ARG A C 1
ATOM 3052 O O . ARG A 1 401 ? 0.162 44.658 10.613 1.00 18.47 425 ARG A O 1
ATOM 3060 N N . GLU A 1 402 ? 1.941 45.842 11.185 1.00 20.15 426 GLU A N 1
ATOM 3061 C CA . GLU A 1 402 ? 2.609 44.796 11.952 1.00 21.18 426 GLU A CA 1
ATOM 3062 C C . GLU A 1 402 ? 1.699 44.405 13.113 1.00 19.97 426 GLU A C 1
ATOM 3063 O O . GLU A 1 402 ? 1.096 45.242 13.767 1.00 16.56 426 GLU A O 1
ATOM 3069 N N . SER A 1 403 ? 1.553 43.112 13.324 1.00 19.70 427 SER A N 1
ATOM 3070 C CA . SER A 1 403 ? 0.919 42.621 14.525 1.00 19.92 427 SER A CA 1
ATOM 3071 C C . SER A 1 403 ? 1.388 43.314 15.802 1.00 17.55 427 SER A C 1
ATOM 3072 O O . SER A 1 403 ? 2.552 43.513 16.020 1.00 16.17 427 SER A O 1
ATOM 3075 N N . GLY A 1 404 ? 0.470 43.704 16.631 1.00 18.77 428 GLY A N 1
ATOM 3076 C CA . GLY A 1 404 ? 0.810 44.560 17.772 1.00 18.11 428 GLY A CA 1
ATOM 3077 C C . GLY A 1 404 ? 0.612 46.057 17.529 1.00 19.98 428 GLY A C 1
ATOM 3078 O O . GLY A 1 404 ? 0.613 46.840 18.473 1.00 18.29 428 GLY A O 1
ATOM 3079 N N . TYR A 1 405 ? 0.459 46.458 16.259 1.00 18.25 429 TYR A N 1
ATOM 3080 C CA . TYR A 1 405 ? 0.309 47.872 15.897 1.00 16.87 429 TYR A CA 1
ATOM 3081 C C . TYR A 1 405 ? -0.906 48.078 14.991 1.00 19.39 429 TYR A C 1
ATOM 3082 O O . TYR A 1 405 ? -1.050 49.179 14.431 1.00 16.59 429 TYR A O 1
ATOM 3091 N N . GLN A 1 406 ? -1.825 47.097 14.966 1.00 16.18 430 GLN A N 1
ATOM 3092 C CA . GLN A 1 406 ? -3.089 47.247 14.242 1.00 17.23 430 GLN A CA 1
ATOM 3093 C C . GLN A 1 406 ? -4.151 47.942 15.031 1.00 17.44 430 GLN A C 1
ATOM 3094 O O . GLN A 1 406 ? -4.024 48.125 16.226 1.00 17.14 430 GLN A O 1
ATOM 3100 N N . GLU A 1 407 ? -5.254 48.317 14.392 1.00 17.80 431 GLU A N 1
ATOM 3101 C CA . GLU A 1 407 ? -6.365 48.924 15.137 1.00 20.64 431 GLU A CA 1
ATOM 3102 C C . GLU A 1 407 ? -6.820 48.119 16.374 1.00 18.97 431 GLU A C 1
ATOM 3103 O O . GLU A 1 407 ? -7.071 48.684 17.445 1.00 18.07 431 GLU A O 1
ATOM 3109 N N . ARG A 1 408 ? -6.834 46.795 16.240 1.00 18.01 432 ARG A N 1
ATOM 3110 C CA . ARG A 1 408 ? -7.205 45.910 17.329 1.00 17.54 432 ARG A CA 1
ATOM 3111 C C . ARG A 1 408 ? -6.220 45.895 18.516 1.00 18.42 432 ARG A C 1
ATOM 3112 O O . ARG A 1 408 ? -6.567 45.424 19.628 1.00 16.43 432 ARG A O 1
ATOM 3120 N N . ASP A 1 409 ? -5.029 46.460 18.303 1.00 16.09 433 ASP A N 1
ATOM 3121 C CA . ASP A 1 409 ? -4.046 46.580 19.346 1.00 17.18 433 ASP A CA 1
ATOM 3122 C C . ASP A 1 409 ? -4.067 47.936 20.066 1.00 16.83 433 ASP A C 1
ATOM 3123 O O . ASP A 1 409 ? -3.447 48.094 21.123 1.00 15.01 433 ASP A O 1
ATOM 3128 N N . LEU A 1 410 ? -4.741 48.909 19.490 1.00 15.70 434 LEU A N 1
ATOM 3129 C CA . LEU A 1 410 ? -4.649 50.281 20.032 1.00 16.15 434 LEU A CA 1
ATOM 3130 C C . LEU A 1 410 ? -5.105 50.361 21.501 1.00 17.68 434 LEU A C 1
ATOM 3131 O O . LEU A 1 410 ? -4.484 51.051 22.262 1.00 18.92 434 LEU A O 1
ATOM 3136 N N . PRO A 1 411 ? -6.211 49.679 21.892 1.00 18.37 435 PRO A N 1
ATOM 3137 C CA . PRO A 1 411 ? -6.553 49.686 23.305 1.00 19.20 435 PRO A CA 1
ATOM 3138 C C . PRO A 1 411 ? -5.432 49.244 24.217 1.00 19.27 435 PRO A C 1
ATOM 3139 O O . PRO A 1 411 ? -5.206 49.914 25.181 1.00 19.50 435 PRO A O 1
ATOM 3143 N N . ALA A 1 412 ? -4.774 48.105 23.968 1.00 18.91 436 ALA A N 1
ATOM 3144 C CA . ALA A 1 412 ? -3.619 47.682 24.791 1.00 17.83 436 ALA A CA 1
ATOM 3145 C C . ALA A 1 412 ? -2.479 48.688 24.844 1.00 17.44 436 ALA A C 1
ATOM 3146 O O . ALA A 1 412 ? -1.891 48.887 25.888 1.00 16.15 436 ALA A O 1
ATOM 3148 N N . ILE A 1 413 ? -2.110 49.254 23.697 1.00 15.62 437 ILE A N 1
ATOM 3149 C CA . ILE A 1 413 ? -0.981 50.161 23.624 1.00 19.14 437 ILE A CA 1
ATOM 3150 C C . ILE A 1 413 ? -1.316 51.365 24.510 1.00 16.88 437 ILE A C 1
ATOM 3151 O O . ILE A 1 413 ? -0.541 51.722 25.380 1.00 16.98 437 ILE A O 1
ATOM 3156 N N . GLU A 1 414 ? -2.513 51.935 24.354 1.00 16.53 438 GLU A N 1
ATOM 3157 C CA . GLU A 1 414 ? -2.926 53.104 25.154 1.00 18.00 438 GLU A CA 1
ATOM 3158 C C . GLU A 1 414 ? -2.957 52.807 26.654 1.00 17.17 438 GLU A C 1
ATOM 3159 O O . GLU A 1 414 ? -2.446 53.579 27.477 1.00 18.81 438 GLU A O 1
ATOM 3165 N N . GLY A 1 415 ? -3.551 51.666 27.005 1.00 16.33 439 GLY A N 1
ATOM 3166 C CA . GLY A 1 415 ? -3.600 51.160 28.391 1.00 15.16 439 GLY A CA 1
ATOM 3167 C C . GLY A 1 415 ? -2.254 51.019 29.002 1.00 13.97 439 GLY A C 1
ATOM 3168 O O . GLY A 1 415 ? -2.060 51.339 30.171 1.00 17.49 439 GLY A O 1
ATOM 3169 N N . GLY A 1 416 ? -1.344 50.512 28.208 1.00 13.12 440 GLY A N 1
ATOM 3170 C CA . GLY A 1 416 ? 0.073 50.304 28.655 1.00 14.48 440 GLY A CA 1
ATOM 3171 C C . GLY A 1 416 ? 0.651 51.654 29.042 1.00 15.36 440 GLY A C 1
ATOM 3172 O O . GLY A 1 416 ? 1.216 51.827 30.148 1.00 15.37 440 GLY A O 1
ATOM 3173 N N . LEU A 1 417 ? 0.435 52.630 28.157 1.00 15.27 441 LEU A N 1
ATOM 3174 C CA . LEU A 1 417 ? 0.990 54.006 28.412 1.00 16.13 441 LEU A CA 1
ATOM 3175 C C . LEU A 1 417 ? 0.481 54.654 29.708 1.00 18.81 441 LEU A C 1
ATOM 3176 O O . LEU A 1 417 ? 1.207 55.441 30.334 1.00 17.86 441 LEU A O 1
ATOM 3181 N N . LYS A 1 418 ? -0.790 54.407 30.078 1.00 18.25 442 LYS A N 1
ATOM 3182 C CA . LYS A 1 418 ? -1.352 54.906 31.280 1.00 19.07 442 LYS A CA 1
ATOM 3183 C C . LYS A 1 418 ? -0.888 54.116 32.490 1.00 20.27 442 LYS A C 1
ATOM 3184 O O . LYS A 1 418 ? -0.644 54.683 33.554 1.00 20.50 442 LYS A O 1
ATOM 3190 N N . GLN A 1 419 ? -0.769 52.795 32.347 1.00 18.74 443 GLN A N 1
ATOM 3191 C CA . GLN A 1 419 ? -0.426 51.957 33.492 1.00 18.24 443 GLN A CA 1
ATOM 3192 C C . GLN A 1 419 ? 0.982 52.223 33.930 1.00 18.35 443 GLN A C 1
ATOM 3193 O O . GLN A 1 419 ? 1.310 52.091 35.089 1.00 19.94 443 GLN A O 1
ATOM 3199 N N . LEU A 1 420 ? 1.815 52.642 32.988 1.00 18.79 444 LEU A N 1
ATOM 3200 C CA . LEU A 1 420 ? 3.188 52.988 33.310 1.00 18.79 444 LEU A CA 1
ATOM 3201 C C . LEU A 1 420 ? 3.360 54.106 34.379 1.00 17.52 444 LEU A C 1
ATOM 3202 O O . LEU A 1 420 ? 4.398 54.167 35.065 1.00 15.64 444 LEU A O 1
ATOM 3207 N N . GLU A 1 421 ? 2.376 54.951 34.525 1.00 19.53 445 GLU A N 1
ATOM 3208 C CA . GLU A 1 421 ? 2.393 56.005 35.549 1.00 23.14 445 GLU A CA 1
ATOM 3209 C C . GLU A 1 421 ? 2.621 55.403 36.922 1.00 23.72 445 GLU A C 1
ATOM 3210 O O . GLU A 1 421 ? 3.193 56.029 37.762 1.00 20.59 445 GLU A O 1
ATOM 3216 N N . ARG A 1 422 ? 2.180 54.161 37.117 1.00 24.06 446 ARG A N 1
ATOM 3217 C CA . ARG A 1 422 ? 2.249 53.499 38.413 1.00 23.80 446 ARG A CA 1
ATOM 3218 C C . ARG A 1 422 ? 3.441 52.625 38.510 1.00 20.08 446 ARG A C 1
ATOM 3219 O O . ARG A 1 422 ? 3.609 51.951 39.486 1.00 17.41 446 ARG A O 1
ATOM 3227 N N . ARG A 1 423 ? 4.344 52.713 37.556 1.00 21.24 447 ARG A N 1
ATOM 3228 C CA . ARG A 1 423 ? 5.415 51.779 37.435 1.00 19.54 447 ARG A CA 1
ATOM 3229 C C . ARG A 1 423 ? 6.732 52.408 37.013 1.00 19.11 447 ARG A C 1
ATOM 3230 O O . ARG A 1 423 ? 7.627 51.740 36.562 1.00 18.67 447 ARG A O 1
ATOM 3238 N N . TYR A 1 424 ? 6.888 53.707 37.193 1.00 18.99 448 TYR A N 1
ATOM 3239 C CA . TYR A 1 424 ? 8.045 54.441 36.607 1.00 18.93 448 TYR A CA 1
ATOM 3240 C C . TYR A 1 424 ? 8.433 55.524 37.600 1.00 15.84 448 TYR A C 1
ATOM 3241 O O . TYR A 1 424 ? 7.582 56.272 38.055 1.00 16.16 448 TYR A O 1
ATOM 3250 N N . VAL A 1 425 ? 9.699 55.593 37.894 1.00 17.06 449 VAL A N 1
ATOM 3251 C CA . VAL A 1 425 ? 10.289 56.754 38.576 1.00 17.07 449 VAL A CA 1
ATOM 3252 C C . VAL A 1 425 ? 11.600 57.080 37.891 1.00 16.78 449 VAL A C 1
ATOM 3253 O O . VAL A 1 425 ? 12.407 56.208 37.638 1.00 16.24 449 VAL A O 1
ATOM 3257 N N . ALA A 1 426 ? 11.803 58.362 37.540 1.00 18.97 450 ALA A N 1
ATOM 3258 C CA . ALA A 1 426 ? 12.880 58.777 36.643 1.00 16.53 450 ALA A CA 1
ATOM 3259 C C . ALA A 1 426 ? 14.192 58.396 37.211 1.00 14.31 450 ALA A C 1
ATOM 3260 O O . ALA A 1 426 ? 15.067 57.964 36.514 1.00 17.63 450 ALA A O 1
ATOM 3262 N N . ALA A 1 427 ? 14.357 58.571 38.496 1.00 15.64 451 ALA A N 1
ATOM 3263 C CA . ALA A 1 427 ? 15.693 58.371 39.070 1.00 15.36 451 ALA A CA 1
ATOM 3264 C C . ALA A 1 427 ? 15.956 56.865 39.131 1.00 14.91 451 ALA A C 1
ATOM 3265 O O . ALA A 1 427 ? 17.097 56.424 39.088 1.00 15.07 451 ALA A O 1
ATOM 3267 N N . MET A 1 428 ? 14.889 56.090 39.210 1.00 13.86 452 MET A N 1
ATOM 3268 C CA . MET A 1 428 ? 15.074 54.599 39.118 1.00 14.81 452 MET A CA 1
ATOM 3269 C C . MET A 1 428 ? 15.413 54.160 37.677 1.00 14.36 452 MET A C 1
ATOM 3270 O O . MET A 1 428 ? 16.390 53.454 37.461 1.00 16.20 452 MET A O 1
ATOM 3275 N N . ASP A 1 429 ? 14.617 54.580 36.723 1.00 15.25 453 ASP A N 1
ATOM 3276 C CA . ASP A 1 429 ? 14.854 54.264 35.302 1.00 15.62 453 ASP A CA 1
ATOM 3277 C C . ASP A 1 429 ? 16.253 54.690 34.819 1.00 16.05 453 ASP A C 1
ATOM 3278 O O . ASP A 1 429 ? 16.915 53.958 34.100 1.00 14.35 453 ASP A O 1
ATOM 3283 N N . ARG A 1 430 ? 16.692 55.890 35.213 1.00 16.17 454 ARG A N 1
ATOM 3284 C CA . ARG A 1 430 ? 18.052 56.269 34.965 1.00 17.38 454 ARG A CA 1
ATOM 3285 C C . ARG A 1 430 ? 19.155 55.214 35.318 1.00 15.98 454 ARG A C 1
ATOM 3286 O O . ARG A 1 430 ? 20.051 54.959 34.536 1.00 16.40 454 ARG A O 1
ATOM 3294 N N . GLN A 1 431 ? 19.081 54.618 36.494 1.00 15.35 455 GLN A N 1
ATOM 3295 C CA . GLN A 1 431 ? 20.042 53.642 36.877 1.00 15.29 455 GLN A CA 1
ATOM 3296 C C . GLN A 1 431 ? 19.946 52.363 36.012 1.00 12.79 455 GLN A C 1
ATOM 3297 O O . GLN A 1 431 ? 20.919 51.743 35.756 1.00 11.60 455 GLN A O 1
ATOM 3303 N N . LEU A 1 432 ? 18.758 52.008 35.579 1.00 13.80 456 LEU A N 1
ATOM 3304 C CA . LEU A 1 432 ? 18.550 50.873 34.638 1.00 13.21 456 LEU A CA 1
ATOM 3305 C C . LEU A 1 432 ? 19.093 51.194 33.259 1.00 13.74 456 LEU A C 1
ATOM 3306 O O . LEU A 1 432 ? 19.793 50.388 32.673 1.00 13.21 456 LEU A O 1
ATOM 3311 N N . GLN A 1 433 ? 18.819 52.396 32.787 1.00 14.51 457 GLN A N 1
ATOM 3312 C CA . GLN A 1 433 ? 19.455 52.884 31.513 1.00 15.77 457 GLN A CA 1
ATOM 3313 C C . GLN A 1 433 ? 20.955 52.733 31.668 1.00 14.54 457 GLN A C 1
ATOM 3314 O O . GLN A 1 433 ? 21.617 52.270 30.782 1.00 15.18 457 GLN A O 1
ATOM 3320 N N . GLU A 1 434 ? 21.501 53.132 32.802 1.00 16.71 458 GLU A N 1
ATOM 3321 C CA . GLU A 1 434 ? 22.961 53.149 32.973 1.00 18.16 458 GLU A CA 1
ATOM 3322 C C . GLU A 1 434 ? 23.520 51.773 32.990 1.00 17.40 458 GLU A C 1
ATOM 3323 O O . GLU A 1 434 ? 24.560 51.528 32.379 1.00 18.23 458 GLU A O 1
ATOM 3329 N N . TYR A 1 435 ? 22.846 50.852 33.721 1.00 16.34 459 TYR A N 1
ATOM 3330 C CA . TYR A 1 435 ? 23.244 49.433 33.666 1.00 14.74 459 TYR A CA 1
ATOM 3331 C C . TYR A 1 435 ? 23.330 48.977 32.216 1.00 14.36 459 TYR A C 1
ATOM 3332 O O . TYR A 1 435 ? 24.352 48.371 31.768 1.00 13.09 459 TYR A O 1
ATOM 3341 N N . TRP A 1 436 ? 22.278 49.231 31.437 1.00 15.00 460 TRP A N 1
ATOM 3342 C CA . TRP A 1 436 ? 22.265 48.647 30.084 1.00 16.85 460 TRP A CA 1
ATOM 3343 C C . TRP A 1 436 ? 23.285 49.308 29.125 1.00 16.35 460 TRP A C 1
ATOM 3344 O O . TRP A 1 436 ? 23.884 48.639 28.322 1.00 18.41 460 TRP A O 1
ATOM 3355 N N . LEU A 1 437 ? 23.477 50.619 29.264 1.00 18.19 461 LEU A N 1
ATOM 3356 C CA . LEU A 1 437 ? 24.546 51.284 28.551 1.00 19.55 461 LEU A CA 1
ATOM 3357 C C . LEU A 1 437 ? 25.893 50.673 28.860 1.00 17.40 461 LEU A C 1
ATOM 3358 O O . LEU A 1 437 ? 26.650 50.413 27.912 1.00 19.82 461 LEU A O 1
ATOM 3363 N N . ASN A 1 438 ? 26.186 50.376 30.143 1.00 16.75 462 ASN A N 1
ATOM 3364 C CA . ASN A 1 438 ? 27.455 49.773 30.521 1.00 17.67 462 ASN A CA 1
ATOM 3365 C C . ASN A 1 438 ? 27.567 48.354 29.995 1.00 18.45 462 ASN A C 1
ATOM 3366 O O . ASN A 1 438 ? 28.657 47.932 29.608 1.00 19.35 462 ASN A O 1
ATOM 3371 N N . GLU A 1 439 ? 26.449 47.611 29.959 1.00 17.28 463 GLU A N 1
ATOM 3372 C CA . GLU A 1 439 ? 26.431 46.300 29.285 1.00 18.69 463 GLU A CA 1
ATOM 3373 C C . GLU A 1 439 ? 26.652 46.417 27.754 1.00 18.55 463 GLU A C 1
ATOM 3374 O O . GLU A 1 439 ? 27.380 45.647 27.178 1.00 19.36 463 GLU A O 1
ATOM 3380 N N . TYR A 1 440 ? 26.012 47.397 27.122 1.00 18.53 464 TYR A N 1
ATOM 3381 C CA . TYR A 1 440 ? 26.201 47.646 25.709 1.00 17.50 464 TYR A CA 1
ATOM 3382 C C . TYR A 1 440 ? 27.718 47.792 25.366 1.00 18.76 464 TYR A C 1
ATOM 3383 O O . TYR A 1 440 ? 28.189 47.224 24.416 1.00 18.63 464 TYR A O 1
ATOM 3392 N N . ILE A 1 441 ? 28.440 48.513 26.200 1.00 19.74 465 ILE A N 1
ATOM 3393 C CA . ILE A 1 441 ? 29.796 48.980 25.930 1.00 24.13 465 ILE A CA 1
ATOM 3394 C C . ILE A 1 441 ? 30.755 47.857 26.045 1.00 24.94 465 ILE A C 1
ATOM 3395 O O . ILE A 1 441 ? 31.857 47.902 25.514 1.00 26.31 465 ILE A O 1
ATOM 3400 N N . LYS A 1 442 ? 30.328 46.831 26.745 1.00 27.68 466 LYS A N 1
ATOM 3401 C CA . LYS A 1 442 ? 31.118 45.630 26.867 1.00 28.99 466 LYS A CA 1
ATOM 3402 C C . LYS A 1 442 ? 31.032 44.741 25.684 1.00 29.09 466 LYS A C 1
ATOM 3403 O O . LYS A 1 442 ? 31.829 43.837 25.560 1.00 28.26 466 LYS A O 1
ATOM 3409 N N . LEU A 1 443 ? 30.033 44.944 24.824 1.00 28.78 467 LEU A N 1
ATOM 3410 C CA . LEU A 1 443 ? 29.956 44.156 23.628 1.00 26.87 467 LEU A CA 1
ATOM 3411 C C . LEU A 1 443 ? 31.196 44.404 22.780 1.00 29.05 467 LEU A C 1
ATOM 3412 O O . LEU A 1 443 ? 31.645 45.569 22.614 1.00 25.18 467 LEU A O 1
ATOM 3417 N N . PRO A 1 444 ? 31.661 43.350 22.145 1.00 28.24 468 PRO A N 1
ATOM 3418 C CA . PRO A 1 444 ? 32.717 43.472 21.156 1.00 29.15 468 PRO A CA 1
ATOM 3419 C C . PRO A 1 444 ? 32.223 44.088 19.885 1.00 33.99 468 PRO A C 1
ATOM 3420 O O . PRO A 1 444 ? 31.002 44.199 19.636 1.00 32.98 468 PRO A O 1
ATOM 3424 N N . ALA A 1 445 ? 33.202 44.460 19.076 1.00 36.12 469 ALA A N 1
ATOM 3425 C CA . ALA A 1 445 ? 33.031 45.354 17.962 1.00 37.16 469 ALA A CA 1
ATOM 3426 C C . ALA A 1 445 ? 32.057 44.793 16.959 1.00 35.91 469 ALA A C 1
ATOM 3427 O O . ALA A 1 445 ? 31.322 45.524 16.357 1.00 37.20 469 ALA A O 1
ATOM 3429 N N . ASP A 1 446 ? 32.018 43.483 16.792 1.00 35.55 470 ASP A N 1
ATOM 3430 C CA . ASP A 1 446 ? 31.093 42.922 15.843 1.00 34.13 470 ASP A CA 1
ATOM 3431 C C . ASP A 1 446 ? 29.661 42.701 16.404 1.00 30.43 470 ASP A C 1
ATOM 3432 O O . ASP A 1 446 ? 28.758 42.310 15.684 1.00 30.36 470 ASP A O 1
ATOM 3437 N N . GLN A 1 447 ? 29.444 42.935 17.676 1.00 28.32 471 GLN A N 1
ATOM 3438 C CA . GLN A 1 447 ? 28.085 42.861 18.224 1.00 29.92 471 GLN A CA 1
ATOM 3439 C C . GLN A 1 447 ? 27.492 44.224 18.472 1.00 29.10 471 GLN A C 1
ATOM 3440 O O . GLN A 1 447 ? 26.446 44.334 19.110 1.00 34.48 471 GLN A O 1
ATOM 3446 N N . ARG A 1 448 ? 28.204 45.267 18.065 1.00 25.01 472 ARG A N 1
ATOM 3447 C CA . ARG A 1 448 ? 27.750 46.654 18.249 1.00 23.00 472 ARG A CA 1
ATOM 3448 C C . ARG A 1 448 ? 26.841 47.116 17.102 1.00 20.85 472 ARG A C 1
ATOM 3449 O O . ARG A 1 448 ? 26.811 46.519 16.038 1.00 20.07 472 ARG A O 1
ATOM 3457 N N . VAL A 1 449 ? 26.147 48.210 17.326 1.00 21.10 473 VAL A N 1
ATOM 3458 C CA . VAL A 1 449 ? 25.110 48.725 16.448 1.00 21.51 473 VAL A CA 1
ATOM 3459 C C . VAL A 1 449 ? 25.597 50.150 16.137 1.00 19.05 473 VAL A C 1
ATOM 3460 O O . VAL A 1 449 ? 25.766 50.936 17.038 1.00 19.85 473 VAL A O 1
ATOM 3464 N N . ALA A 1 450 ? 25.847 50.465 14.879 1.00 17.27 474 ALA A N 1
ATOM 3465 C CA . ALA A 1 450 ? 26.343 51.822 14.538 1.00 16.09 474 ALA A CA 1
ATOM 3466 C C . ALA A 1 450 ? 25.483 52.903 15.079 1.00 17.01 474 ALA A C 1
ATOM 3467 O O . ALA A 1 450 ? 25.988 53.914 15.543 1.00 17.81 474 ALA A O 1
ATOM 3469 N N . ALA A 1 451 ? 24.175 52.756 15.024 1.00 16.02 475 ALA A N 1
ATOM 3470 C CA . ALA A 1 451 ? 23.327 53.841 15.418 1.00 16.88 475 ALA A CA 1
ATOM 3471 C C . ALA A 1 451 ? 23.453 54.182 16.894 1.00 17.23 475 ALA A C 1
ATOM 3472 O O . ALA A 1 451 ? 23.367 55.334 17.298 1.00 18.14 475 ALA A O 1
ATOM 3474 N N . VAL A 1 452 ? 23.578 53.159 17.719 1.00 17.27 476 VAL A N 1
ATOM 3475 C CA . VAL A 1 452 ? 23.752 53.386 19.139 1.00 17.54 476 VAL A CA 1
ATOM 3476 C C . VAL A 1 452 ? 25.184 53.913 19.414 1.00 17.26 476 VAL A C 1
ATOM 3477 O O . VAL A 1 452 ? 25.361 54.770 20.240 1.00 20.13 476 VAL A O 1
ATOM 3481 N N . ASP A 1 453 ? 26.195 53.323 18.809 1.00 20.55 477 ASP A N 1
ATOM 3482 C CA . ASP A 1 453 ? 27.546 53.849 18.967 1.00 20.72 477 ASP A CA 1
ATOM 3483 C C . ASP A 1 453 ? 27.638 55.344 18.596 1.00 22.53 477 ASP A C 1
ATOM 3484 O O . ASP A 1 453 ? 28.172 56.102 19.355 1.00 19.38 477 ASP A O 1
ATOM 3489 N N . ALA A 1 454 ? 27.119 55.751 17.446 1.00 22.38 478 ALA A N 1
ATOM 3490 C CA . ALA A 1 454 ? 27.087 57.168 17.119 1.00 25.74 478 ALA A CA 1
ATOM 3491 C C . ALA A 1 454 ? 26.292 57.974 18.109 1.00 27.06 478 ALA A C 1
ATOM 3492 O O . ALA A 1 454 ? 26.707 59.055 18.463 1.00 23.30 478 ALA A O 1
ATOM 3494 N N . TRP A 1 455 ? 25.147 57.485 18.578 1.00 25.56 479 TRP A N 1
ATOM 3495 C CA . TRP A 1 455 ? 24.368 58.283 19.538 1.00 23.05 479 TRP A CA 1
ATOM 3496 C C . TRP A 1 455 ? 25.140 58.425 20.860 1.00 23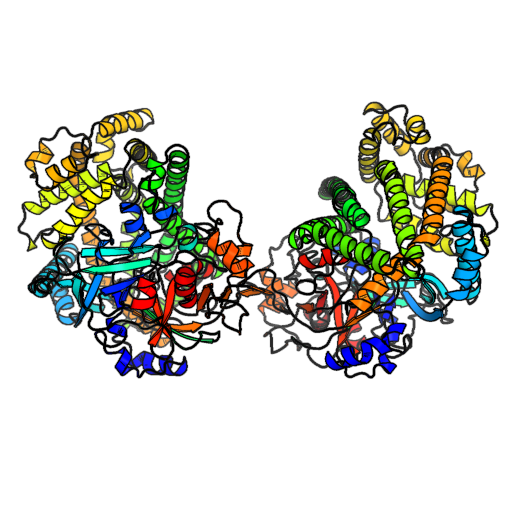.42 479 TRP A C 1
ATOM 3497 O O . TRP A 1 455 ? 25.200 59.487 21.457 1.00 22.83 479 TRP A O 1
ATOM 3508 N N . LEU A 1 456 ? 25.789 57.383 21.288 1.00 24.65 480 LEU A N 1
ATOM 3509 C CA . LEU A 1 456 ? 26.611 57.456 22.493 1.00 29.18 480 LEU A CA 1
ATOM 3510 C C . LEU A 1 456 ? 27.820 58.370 22.318 1.00 33.77 480 LEU A C 1
ATOM 3511 O O . LEU A 1 456 ? 28.194 59.104 23.263 1.00 29.93 480 LEU A O 1
ATOM 3516 N N . GLY A 1 457 ? 28.458 58.281 21.137 1.00 33.12 481 GLY A N 1
ATOM 3517 C CA . GLY A 1 457 ? 29.581 59.162 20.762 1.00 36.94 481 GLY A CA 1
ATOM 3518 C C . GLY A 1 457 ? 30.676 59.062 21.796 1.00 38.28 481 GLY A C 1
ATOM 3519 O O . GLY A 1 457 ? 31.122 60.061 22.335 1.00 46.71 481 GLY A O 1
ATOM 3520 N N . GLY A 1 458 ? 31.091 57.847 22.115 1.00 35.95 482 GLY A N 1
ATOM 3521 C CA . GLY A 1 458 ? 32.006 57.631 23.207 1.00 34.67 482 GLY A CA 1
ATOM 3522 C C . GLY A 1 458 ? 31.872 56.227 23.766 1.00 39.38 482 GLY A C 1
ATOM 3523 O O . GLY A 1 458 ? 30.816 55.603 23.650 1.00 39.21 482 GLY A O 1
ATOM 3524 N N . ASN A 1 459 ? 32.929 55.742 24.408 1.00 36.13 483 ASN A N 1
ATOM 3525 C CA . ASN A 1 459 ? 32.952 54.379 24.882 1.00 37.90 483 ASN A CA 1
ATOM 3526 C C . ASN A 1 459 ? 33.340 54.175 26.341 1.00 36.41 483 ASN A C 1
ATOM 3527 O O . ASN A 1 459 ? 33.893 53.151 26.701 1.00 38.39 483 ASN A O 1
ATOM 3532 N N . ASP A 1 460 ? 33.035 55.162 27.175 1.00 35.48 484 ASP A N 1
ATOM 3533 C CA . ASP A 1 460 ? 33.605 55.263 28.518 1.00 34.37 484 ASP A CA 1
ATOM 3534 C C . ASP A 1 460 ? 32.572 55.810 29.450 1.00 30.93 484 ASP A C 1
ATOM 3535 O O . ASP A 1 460 ? 31.481 56.196 29.013 1.00 26.99 484 ASP A O 1
ATOM 3540 N N . ALA A 1 461 ? 32.928 55.882 30.727 1.00 34.15 485 ALA A N 1
ATOM 3541 C CA . ALA A 1 461 ? 31.998 56.307 31.764 1.00 30.63 485 ALA A CA 1
ATOM 3542 C C . ALA A 1 461 ? 31.513 57.741 31.508 1.00 32.20 485 ALA A C 1
ATOM 3543 O O . ALA A 1 461 ? 30.334 58.046 31.732 1.00 29.05 485 ALA A O 1
ATOM 3545 N N . ALA A 1 462 ? 32.370 58.625 30.984 1.00 32.21 486 ALA A N 1
ATOM 3546 C CA . ALA A 1 462 ? 31.893 59.995 30.711 1.00 31.16 486 ALA A CA 1
ATOM 3547 C C . ALA A 1 462 ? 30.850 60.019 29.599 1.00 29.81 486 ALA A C 1
ATOM 3548 O O . ALA A 1 462 ? 29.844 60.767 29.714 1.00 28.52 486 ALA A O 1
ATOM 3550 N N . ALA A 1 463 ? 31.051 59.222 28.538 1.00 24.97 487 ALA A N 1
ATOM 3551 C CA . ALA A 1 463 ? 30.041 59.218 27.456 1.00 26.22 487 ALA A CA 1
ATOM 3552 C C . ALA A 1 463 ? 28.678 58.696 28.011 1.00 25.83 487 ALA A C 1
ATOM 3553 O O . ALA A 1 463 ? 27.592 59.218 27.681 1.00 24.43 487 ALA A O 1
ATOM 3555 N N . VAL A 1 464 ? 28.757 57.687 28.888 1.00 26.51 488 VAL A N 1
ATOM 3556 C CA . VAL A 1 464 ? 27.541 57.119 29.503 1.00 23.01 488 VAL A CA 1
ATOM 3557 C C . VAL A 1 464 ? 26.850 58.196 30.285 1.00 23.45 488 VAL A C 1
ATOM 3558 O O . VAL A 1 464 ? 25.654 58.429 30.078 1.00 22.12 488 VAL A O 1
ATOM 3562 N N . LYS A 1 465 ? 27.595 58.957 31.093 1.00 22.83 489 LYS A N 1
ATOM 3563 C CA . LYS A 1 465 ? 26.962 59.986 31.864 1.00 25.22 489 LYS A CA 1
ATOM 3564 C C . LYS A 1 465 ? 26.361 61.043 30.965 1.00 24.03 489 LYS A C 1
ATOM 3565 O O . LYS A 1 465 ? 25.237 61.478 31.237 1.00 22.13 489 LYS A O 1
ATOM 3571 N N . ARG A 1 466 ? 27.044 61.414 29.867 1.00 24.21 490 ARG A N 1
ATOM 3572 C CA . ARG A 1 466 ? 26.485 62.478 28.997 1.00 25.05 490 ARG A CA 1
ATOM 3573 C C . ARG A 1 466 ? 25.174 61.990 28.346 1.00 24.18 490 ARG A C 1
ATOM 3574 O O . ARG A 1 466 ? 24.171 62.724 28.305 1.00 21.40 490 ARG A O 1
ATOM 3582 N N . ALA A 1 467 ? 25.152 60.724 27.920 1.00 22.29 491 ALA A N 1
ATOM 3583 C CA . ALA A 1 467 ? 23.907 60.173 27.363 1.00 21.73 491 ALA A CA 1
ATOM 3584 C C . ALA A 1 467 ? 22.742 60.149 28.334 1.00 22.38 491 ALA A C 1
ATOM 3585 O O . ALA A 1 467 ? 21.579 60.440 27.968 1.00 24.32 491 ALA A O 1
ATOM 3587 N N . LEU A 1 468 ? 23.024 59.818 29.575 1.00 21.73 492 LEU A N 1
ATOM 3588 C CA . LEU A 1 468 ? 21.970 59.762 30.556 1.00 24.41 492 LEU A CA 1
ATOM 3589 C C . LEU A 1 468 ? 21.422 61.135 30.854 1.00 23.42 492 LEU A C 1
ATOM 3590 O O . LEU A 1 468 ? 20.202 61.295 31.058 1.00 22.24 492 LEU A O 1
ATOM 3595 N N . ASP A 1 469 ? 22.348 62.081 30.987 1.00 21.30 493 ASP A N 1
ATOM 3596 C CA . ASP A 1 469 ? 22.001 63.479 31.178 1.00 21.66 493 ASP A CA 1
ATOM 3597 C C . ASP A 1 469 ? 21.121 64.005 30.017 1.00 23.97 493 ASP A C 1
ATOM 3598 O O . ASP A 1 469 ? 20.124 64.741 30.232 1.00 20.02 493 ASP A O 1
ATOM 3603 N N . ARG A 1 470 ? 21.479 63.629 28.800 1.00 23.12 494 ARG A N 1
ATOM 3604 C CA . ARG A 1 470 ? 20.641 63.928 27.646 1.00 26.45 494 ARG A CA 1
ATOM 3605 C C . ARG A 1 470 ? 19.260 63.273 27.791 1.00 24.66 494 ARG A C 1
ATOM 3606 O O . ARG A 1 470 ? 18.250 63.953 27.751 1.00 20.64 494 ARG A O 1
ATOM 3614 N N . LEU A 1 471 ? 19.195 61.945 27.990 1.00 21.73 495 LEU A N 1
ATOM 3615 C CA . LEU A 1 471 ? 17.870 61.358 28.077 1.00 21.15 495 LEU A CA 1
ATOM 3616 C C . LEU A 1 471 ? 17.015 61.895 29.202 1.00 22.50 495 LEU A C 1
ATOM 3617 O O . LEU A 1 471 ? 15.795 61.906 29.120 1.00 20.85 495 LEU A O 1
ATOM 3622 N N . ALA A 1 472 ? 17.634 62.345 30.278 1.00 24.66 496 ALA A N 1
ATOM 3623 C CA . ALA A 1 472 ? 16.861 62.827 31.404 1.00 25.64 496 ALA A CA 1
ATOM 3624 C C . ALA A 1 472 ? 15.979 64.031 31.058 1.00 26.84 496 ALA A C 1
ATOM 3625 O O . ALA A 1 472 ? 14.996 64.274 31.736 1.00 30.28 496 ALA A O 1
ATOM 3627 N N . GLY A 1 473 ? 16.253 64.720 29.946 1.00 26.39 497 GLY A N 1
ATOM 3628 C CA . GLY A 1 473 ? 15.431 65.834 29.477 1.00 23.86 497 GLY A CA 1
ATOM 3629 C C . GLY A 1 473 ? 14.168 65.458 28.730 1.00 23.22 497 GLY A C 1
ATOM 3630 O O . GLY A 1 473 ? 13.360 66.336 28.325 1.00 19.57 497 GLY A O 1
ATOM 3631 N N . THR A 1 474 ? 13.925 64.147 28.564 1.00 21.17 498 THR A N 1
ATOM 3632 C CA . THR A 1 474 ? 12.652 63.727 27.958 1.00 18.51 498 THR A CA 1
ATOM 3633 C C . THR A 1 474 ? 11.477 64.195 28.707 1.00 17.40 498 THR A C 1
ATOM 3634 O O . THR A 1 474 ? 11.542 64.350 29.935 1.00 19.40 498 THR A O 1
ATOM 3638 N N . LYS A 1 475 ? 10.368 64.391 27.999 1.00 17.91 499 LYS A N 1
ATOM 3639 C CA . LYS A 1 475 ? 9.092 64.676 28.653 1.00 21.21 499 LYS A CA 1
ATOM 3640 C C . LYS A 1 475 ? 8.113 63.466 28.747 1.00 20.88 499 LYS A C 1
ATOM 3641 O O . LYS A 1 475 ? 6.957 63.600 29.174 1.00 20.26 499 LYS A O 1
ATOM 3647 N N . LEU A 1 476 ? 8.544 62.330 28.256 1.00 21.48 500 LEU A N 1
ATOM 3648 C CA . LEU A 1 476 ? 7.697 61.127 28.221 1.00 20.87 500 LEU A CA 1
ATOM 3649 C C . LEU A 1 476 ? 7.483 60.534 29.600 1.00 20.61 500 LEU A C 1
ATOM 3650 O O . LEU A 1 476 ? 6.746 59.537 29.736 1.00 18.79 500 LEU A O 1
ATOM 3655 N N . GLY A 1 477 ? 8.102 61.123 30.605 1.00 19.60 501 GLY A N 1
ATOM 3656 C CA . GLY A 1 477 ? 7.847 60.774 32.007 1.00 20.16 501 GLY A CA 1
ATOM 3657 C C . GLY A 1 477 ? 6.386 60.922 32.408 1.00 20.69 501 GLY A C 1
ATOM 3658 O O . GLY A 1 477 ? 5.977 60.299 33.386 1.00 21.28 501 GLY A O 1
ATOM 3659 N N . SER A 1 478 ? 5.619 61.781 31.738 1.00 20.38 502 SER A N 1
ATOM 3660 C CA . SER A 1 478 ? 4.204 61.971 32.154 1.00 21.17 502 SER A CA 1
ATOM 3661 C C . SER A 1 478 ? 3.257 61.260 31.204 1.00 21.13 502 SER A C 1
ATOM 3662 O O . SER A 1 478 ? 3.520 61.126 30.008 1.00 22.57 502 SER A O 1
ATOM 3665 N N . THR A 1 479 ? 2.164 60.766 31.766 1.00 20.86 503 THR A N 1
ATOM 3666 C CA . THR A 1 479 ? 1.176 60.065 31.016 1.00 22.47 503 THR A CA 1
ATOM 3667 C C . THR A 1 479 ? 0.642 60.945 29.871 1.00 21.39 503 THR A C 1
ATOM 3668 O O . THR A 1 479 ? 0.416 60.485 28.751 1.00 18.97 503 THR A O 1
ATOM 3672 N N . GLU A 1 480 ? 0.467 62.246 30.138 1.00 20.54 504 GLU A N 1
ATOM 3673 C CA . GLU A 1 480 ? -0.201 63.103 29.160 1.00 22.90 504 GLU A CA 1
ATOM 3674 C C . GLU A 1 480 ? 0.657 63.283 27.928 1.00 18.72 504 GLU A C 1
ATOM 3675 O O . GLU A 1 480 ? 0.161 63.304 26.819 1.00 20.16 504 GLU A O 1
ATOM 3681 N N . GLU A 1 481 ? 1.957 63.389 28.132 1.00 18.92 505 GLU A N 1
ATOM 3682 C CA . GLU A 1 481 ? 2.894 63.440 27.032 1.00 19.82 505 GLU A CA 1
ATOM 3683 C C . GLU A 1 481 ? 2.975 62.132 26.233 1.00 19.18 505 GLU A C 1
ATOM 3684 O O . GLU A 1 481 ? 3.098 62.146 25.004 1.00 18.57 505 GLU A O 1
ATOM 3690 N N . ARG A 1 482 ? 2.981 61.009 26.927 1.00 16.91 506 ARG A N 1
ATOM 3691 C CA . ARG A 1 482 ? 2.890 59.752 26.214 1.00 16.21 506 ARG A CA 1
ATOM 3692 C C . ARG A 1 482 ? 1.621 59.655 25.404 1.00 14.90 506 ARG A C 1
ATOM 3693 O O . ARG A 1 482 ? 1.672 59.245 24.251 1.00 15.95 506 ARG A O 1
ATOM 3701 N N . LEU A 1 483 ? 0.483 60.050 25.925 1.00 17.10 507 LEU A N 1
ATOM 3702 C CA . LEU A 1 483 ? -0.733 59.960 25.074 1.00 17.40 507 LEU A CA 1
ATOM 3703 C C . LEU A 1 483 ? -0.789 60.959 23.893 1.00 18.09 507 LEU A C 1
ATOM 3704 O O . LEU A 1 483 ? -1.372 60.687 22.837 1.00 20.74 507 LEU A O 1
ATOM 3709 N N . LYS A 1 484 ? -0.178 62.123 24.066 1.00 19.42 508 LYS A N 1
ATOM 3710 C CA . LYS A 1 484 ? -0.036 63.054 22.965 1.00 20.40 508 LYS A CA 1
ATOM 3711 C C . LYS A 1 484 ? 0.701 62.345 21.827 1.00 20.72 508 LYS A C 1
ATOM 3712 O O . LYS A 1 484 ? 0.223 62.267 20.666 1.00 18.99 508 LYS A O 1
ATOM 3718 N N . TRP A 1 485 ? 1.857 61.786 22.154 1.00 19.04 509 TRP A N 1
ATOM 3719 C CA . TRP A 1 485 ? 2.655 61.081 21.146 1.00 20.35 509 TRP A CA 1
ATOM 3720 C C . TRP A 1 485 ? 1.966 59.834 20.564 1.00 19.01 509 TRP A C 1
ATOM 3721 O O . TRP A 1 485 ? 2.216 59.444 19.422 1.00 19.80 509 TRP A O 1
ATOM 3732 N N . PHE A 1 486 ? 1.061 59.242 21.341 1.00 20.57 510 PHE A N 1
ATOM 3733 C CA . PHE A 1 486 ? 0.266 58.096 20.870 1.00 19.30 510 PHE A CA 1
ATOM 3734 C C . PHE A 1 486 ? -0.572 58.418 19.679 1.00 18.60 510 PHE A C 1
ATOM 3735 O O . PHE A 1 486 ? -0.739 57.560 18.844 1.00 19.11 510 PHE A O 1
ATOM 3743 N N . ALA A 1 487 ? -1.104 59.643 19.607 1.00 18.90 511 ALA A N 1
ATOM 3744 C CA . ALA A 1 487 ? -1.943 60.119 18.519 1.00 20.46 511 ALA A CA 1
ATOM 3745 C C . ALA A 1 487 ? -1.221 60.900 17.423 1.00 23.08 511 ALA A C 1
ATOM 3746 O O . ALA A 1 487 ? -1.842 61.266 16.440 1.00 24.10 511 ALA A O 1
ATOM 3748 N N . ALA A 1 488 ? 0.077 61.182 17.602 1.00 21.50 512 ALA A N 1
ATOM 3749 C CA . ALA A 1 488 ? 0.840 62.115 16.722 1.00 22.39 512 ALA A CA 1
ATOM 3750 C C . ALA A 1 488 ? 1.332 61.367 15.463 1.00 24.44 512 ALA A C 1
ATOM 3751 O O . ALA A 1 488 ? 1.476 60.131 15.450 1.00 20.96 512 ALA A O 1
ATOM 3753 N N . ASP A 1 489 ? 1.646 62.104 14.414 1.00 23.21 513 ASP A N 1
ATOM 3754 C CA . ASP A 1 489 ? 2.112 61.409 13.237 1.00 25.39 513 ASP A CA 1
ATOM 3755 C C . ASP A 1 489 ? 3.598 61.396 13.114 1.00 22.11 513 ASP A C 1
ATOM 3756 O O . ASP A 1 489 ? 4.363 62.041 13.866 1.00 23.69 513 ASP A O 1
ATOM 3761 N N . ARG A 1 490 ? 4.008 60.550 12.191 1.00 22.87 514 ARG A N 1
ATOM 3762 C CA . ARG A 1 490 ? 5.385 60.267 11.947 1.00 24.71 514 ARG A CA 1
ATOM 3763 C C . ARG A 1 490 ? 6.255 61.558 11.805 1.00 26.72 514 ARG A C 1
ATOM 3764 O O . ARG A 1 490 ? 7.399 61.654 12.340 1.00 23.25 514 ARG A O 1
ATOM 3772 N N . LYS A 1 491 ? 5.743 62.559 11.111 1.00 28.04 515 LYS A N 1
ATOM 3773 C CA . LYS A 1 491 ? 6.594 63.712 10.844 1.00 30.68 515 LYS A CA 1
ATOM 3774 C C . LYS A 1 491 ? 6.761 64.437 12.137 1.00 27.01 515 LYS A C 1
ATOM 3775 O O . LYS A 1 491 ? 7.809 64.996 12.369 1.00 27.63 515 LYS A O 1
ATOM 3781 N N . ALA A 1 492 ? 5.725 64.464 12.980 1.00 28.34 516 ALA A N 1
ATOM 3782 C CA . ALA A 1 492 ? 5.887 65.060 14.299 1.00 24.83 516 ALA A CA 1
ATOM 3783 C C . ALA A 1 492 ? 6.979 64.386 15.153 1.00 25.65 516 ALA A C 1
ATOM 3784 O O . ALA A 1 492 ? 7.680 65.080 15.877 1.00 25.14 516 ALA A O 1
ATOM 3786 N N . PHE A 1 493 ? 7.105 63.053 15.105 1.00 23.08 517 PHE A N 1
ATOM 3787 C CA . PHE A 1 493 ? 8.178 62.387 15.831 1.00 20.90 517 PHE A CA 1
ATOM 3788 C C . PHE A 1 493 ? 9.542 62.804 15.261 1.00 22.56 517 PHE A C 1
ATOM 3789 O O . PHE A 1 493 ? 10.488 63.040 16.011 1.00 20.84 517 PHE A O 1
ATOM 3797 N N . GLU A 1 494 ? 9.619 62.841 13.923 1.00 23.67 518 GLU A N 1
ATOM 3798 C CA . GLU A 1 494 ? 10.863 63.189 13.246 1.00 24.94 518 GLU A CA 1
ATOM 3799 C C . GLU A 1 494 ? 11.306 64.662 13.447 1.00 24.67 518 GLU A C 1
ATOM 3800 O O . GLU A 1 494 ? 12.495 64.934 13.301 1.00 25.05 518 GLU A O 1
ATOM 3806 N N . ALA A 1 495 ? 10.383 65.556 13.819 1.00 27.06 519 ALA A N 1
ATOM 3807 C CA . ALA A 1 495 ? 10.728 66.973 14.093 1.00 28.34 519 ALA A CA 1
ATOM 3808 C C . ALA A 1 495 ? 11.068 67.194 15.578 1.00 31.49 519 ALA A C 1
ATOM 3809 O O . ALA A 1 495 ? 11.467 68.297 15.951 1.00 27.42 519 ALA A O 1
ATOM 3811 N N . SER A 1 496 ? 10.875 66.186 16.441 1.00 26.05 520 SER A N 1
ATOM 3812 C CA . SER A 1 496 ? 10.843 66.467 17.883 1.00 26.66 520 SER A CA 1
ATOM 3813 C C . SER A 1 496 ? 12.255 66.651 18.322 1.00 23.69 520 SER A C 1
ATOM 3814 O O . SER A 1 496 ? 13.115 65.974 17.827 1.00 25.49 520 SER A O 1
ATOM 3817 N N . ASN A 1 497 ? 12.472 67.528 19.303 1.00 25.85 521 ASN A N 1
ATOM 3818 C CA . ASN A 1 497 ? 13.716 67.596 20.028 1.00 28.74 521 ASN A CA 1
ATOM 3819 C C . ASN A 1 497 ? 13.666 66.872 21.368 1.00 26.10 521 ASN A C 1
ATOM 3820 O O . ASN A 1 497 ? 14.577 67.032 22.166 1.00 24.23 521 ASN A O 1
ATOM 3825 N N . ASP A 1 498 ? 12.622 66.093 21.652 1.00 24.88 522 ASP A N 1
ATOM 3826 C CA . ASP A 1 498 ? 12.658 65.213 22.846 1.00 23.26 522 ASP A CA 1
ATOM 3827 C C . ASP A 1 498 ? 13.733 64.152 22.708 1.00 23.58 522 ASP A C 1
ATOM 3828 O O . ASP A 1 498 ? 13.731 63.396 21.765 1.00 21.32 522 ASP A O 1
ATOM 3833 N N . PRO A 1 499 ? 14.667 64.082 23.665 1.00 23.44 523 PRO A N 1
ATOM 3834 C CA . PRO A 1 499 ? 15.836 63.224 23.474 1.00 23.16 523 PRO A CA 1
ATOM 3835 C C . PRO A 1 499 ? 15.563 61.700 23.428 1.00 23.12 523 PRO A C 1
ATOM 3836 O O . PRO A 1 499 ? 16.348 60.917 22.810 1.00 20.07 523 PRO A O 1
ATOM 3840 N N . ALA A 1 500 ? 14.470 61.274 24.062 1.00 21.57 524 ALA A N 1
ATOM 3841 C CA . ALA A 1 500 ? 14.089 59.839 23.955 1.00 19.03 524 ALA A CA 1
ATOM 3842 C C . ALA A 1 500 ? 13.470 59.593 22.588 1.00 18.15 524 ALA A C 1
ATOM 3843 O O . ALA A 1 500 ? 13.772 58.574 21.938 1.00 17.89 524 ALA A O 1
ATOM 3845 N N . ILE A 1 501 ? 12.661 60.533 22.091 1.00 18.20 525 ILE A N 1
ATOM 3846 C CA . ILE A 1 501 ? 12.140 60.451 20.698 1.00 19.06 525 ILE A CA 1
ATOM 3847 C C . ILE A 1 501 ? 13.302 60.452 19.715 1.00 21.61 525 ILE A C 1
ATOM 3848 O O . ILE A 1 501 ? 13.366 59.634 18.767 1.00 18.25 525 ILE A O 1
ATOM 3853 N N . GLN A 1 502 ? 14.266 61.321 19.975 1.00 20.50 526 GLN A N 1
ATOM 3854 C CA . GLN A 1 502 ? 15.427 61.366 19.089 1.00 22.37 526 GLN A CA 1
ATOM 3855 C C . GLN A 1 502 ? 16.160 60.065 19.057 1.00 19.43 526 GLN A C 1
ATOM 3856 O O . GLN A 1 502 ? 16.615 59.619 18.013 1.00 19.29 526 GLN A O 1
ATOM 3862 N N . TYR A 1 503 ? 16.292 59.422 20.218 1.00 20.21 527 TYR A N 1
ATOM 3863 C CA . TYR A 1 503 ? 16.851 58.081 20.206 1.00 17.73 527 TYR A CA 1
ATOM 3864 C C . TYR A 1 503 ? 16.046 57.077 19.374 1.00 17.56 527 TYR A C 1
ATOM 3865 O O . TYR A 1 503 ? 16.602 56.353 18.597 1.00 16.04 527 TYR A O 1
ATOM 3874 N N . ALA A 1 504 ? 14.726 57.026 19.556 1.00 16.82 528 ALA A N 1
ATOM 3875 C CA . ALA A 1 504 ? 13.868 56.100 18.863 1.00 16.71 528 ALA A CA 1
ATOM 3876 C C . ALA A 1 504 ? 14.052 56.372 17.352 1.00 18.76 528 ALA A C 1
ATOM 3877 O O . ALA A 1 504 ? 14.205 55.472 16.558 1.00 18.36 528 ALA A O 1
ATOM 3879 N N . VAL A 1 505 ? 14.107 57.634 16.946 1.00 18.84 529 VAL A N 1
ATOM 3880 C CA . VAL A 1 505 ? 14.237 57.915 15.506 1.00 17.72 529 VAL A CA 1
ATOM 3881 C C . VAL A 1 505 ? 15.576 57.436 14.958 1.00 17.78 529 VAL A C 1
ATOM 3882 O O . VAL A 1 505 ? 15.653 56.856 13.873 1.00 16.66 529 VAL A O 1
ATOM 3886 N N . ALA A 1 506 ? 16.624 57.645 15.714 1.00 18.36 530 ALA A N 1
ATOM 3887 C CA . ALA A 1 506 ? 17.928 57.254 15.301 1.00 18.13 530 ALA A CA 1
ATOM 3888 C C . ALA A 1 506 ? 18.058 55.705 15.134 1.00 17.93 530 ALA A C 1
ATOM 3889 O O . ALA A 1 506 ? 18.816 55.243 14.295 1.00 16.31 530 ALA A O 1
ATOM 3891 N N . VAL A 1 507 ? 17.435 54.940 16.017 1.00 17.27 531 VAL A N 1
ATOM 3892 C CA . VAL A 1 507 ? 17.641 53.484 15.999 1.00 17.66 531 VAL A CA 1
ATOM 3893 C C . VAL A 1 507 ? 16.655 52.676 15.222 1.00 17.50 531 VAL A C 1
ATOM 3894 O O . VAL A 1 507 ? 16.962 51.461 14.901 1.00 17.96 531 VAL A O 1
ATOM 3898 N N . MET A 1 508 ? 15.495 53.257 14.975 1.00 16.37 532 MET A N 1
ATOM 3899 C CA . MET A 1 508 ? 14.408 52.565 14.321 1.00 17.25 532 MET A CA 1
ATOM 3900 C C . MET A 1 508 ? 14.794 51.834 13.025 1.00 17.34 532 MET A C 1
ATOM 3901 O O . MET A 1 508 ? 14.432 50.640 12.866 1.00 15.96 532 MET A O 1
ATOM 3906 N N . PRO A 1 509 ? 15.588 52.491 12.120 1.00 18.38 533 PRO A N 1
ATOM 3907 C CA . PRO A 1 509 ? 15.938 51.702 10.900 1.00 20.07 533 PRO A CA 1
ATOM 3908 C C . PRO A 1 509 ? 16.667 50.422 11.222 1.00 17.98 533 PRO A C 1
ATOM 3909 O O . PRO A 1 509 ? 16.378 49.382 10.567 1.00 21.63 533 PRO A O 1
ATOM 3913 N N . THR A 1 510 ? 17.510 50.443 12.253 1.00 17.54 534 THR A N 1
ATOM 3914 C CA . THR A 1 510 ? 18.236 49.249 12.690 1.00 19.37 534 THR A CA 1
ATOM 3915 C C . THR A 1 510 ? 17.271 48.171 13.310 1.00 18.87 534 THR A C 1
ATOM 3916 O O . THR A 1 510 ? 17.377 46.950 13.026 1.00 19.66 534 THR A O 1
ATOM 3920 N N . LEU A 1 511 ? 16.403 48.639 14.189 1.00 17.27 535 LEU A N 1
ATOM 3921 C CA . LEU A 1 511 ? 15.310 47.757 14.709 1.00 19.10 535 LEU A CA 1
ATOM 3922 C C . LEU A 1 511 ? 14.545 47.070 13.617 1.00 18.81 535 LEU A C 1
ATOM 3923 O O . LEU A 1 511 ? 14.332 45.839 13.672 1.00 18.42 535 LEU A O 1
ATOM 3928 N N . LEU A 1 512 ? 14.176 47.835 12.593 1.00 19.13 536 LEU A N 1
ATOM 3929 C CA . LEU A 1 512 ? 13.422 47.260 11.473 1.00 20.61 536 LEU A CA 1
ATOM 3930 C C . LEU A 1 512 ? 14.237 46.268 10.647 1.00 21.83 536 LEU A C 1
ATOM 3931 O O . LEU A 1 512 ? 13.714 45.204 10.245 1.00 21.73 536 LEU A O 1
ATOM 3936 N N . LYS A 1 513 ? 15.525 46.527 10.461 1.00 21.62 537 LYS A N 1
ATOM 3937 C CA . LYS A 1 513 ? 16.390 45.572 9.790 1.00 23.96 537 LYS A CA 1
ATOM 3938 C C . LYS A 1 513 ? 16.453 44.306 10.611 1.00 22.48 537 LYS A C 1
ATOM 3939 O O . LYS A 1 513 ? 16.279 43.213 10.086 1.00 24.78 537 LYS A O 1
ATOM 3945 N N . LEU A 1 514 ? 16.725 44.436 11.911 1.00 23.15 538 LEU A N 1
ATOM 3946 C CA . LEU A 1 514 ? 16.798 43.255 12.776 1.00 22.68 538 LEU A CA 1
ATOM 3947 C C . LEU A 1 514 ? 15.508 42.413 12.754 1.00 20.71 538 LEU A C 1
ATOM 3948 O O . LEU A 1 514 ? 15.542 41.179 12.725 1.00 21.27 538 LEU A O 1
ATOM 3953 N N . GLU A 1 515 ? 14.373 43.079 12.701 1.00 20.37 539 GLU A N 1
ATOM 3954 C CA . GLU A 1 515 ? 13.070 42.420 12.652 1.00 19.91 539 GLU A CA 1
ATOM 3955 C C . GLU A 1 515 ? 12.904 41.628 11.322 1.00 20.38 539 GLU A C 1
ATOM 3956 O O . GLU A 1 515 ? 12.444 40.447 11.308 1.00 19.99 539 GLU A O 1
ATOM 3962 N N . GLN A 1 516 ? 13.286 42.247 10.198 1.00 21.30 540 GLN A N 1
ATOM 3963 C CA . GLN A 1 516 ? 13.310 41.516 8.925 1.00 24.03 540 GLN A CA 1
ATOM 3964 C C . GLN A 1 516 ? 14.162 40.262 8.973 1.00 23.10 540 GLN A C 1
ATOM 3965 O O . GLN A 1 516 ? 13.754 39.216 8.407 1.00 18.70 540 GLN A O 1
ATOM 3971 N N . GLU A 1 517 ? 15.329 40.364 9.590 1.00 24.26 541 GLU A N 1
ATOM 3972 C CA . GLU A 1 517 ? 16.176 39.201 9.816 1.00 26.49 541 GLU A CA 1
ATOM 3973 C C . GLU A 1 517 ? 15.441 38.132 10.613 1.00 26.70 541 GLU A C 1
ATOM 3974 O O . GLU A 1 517 ? 15.511 36.936 10.263 1.00 22.93 541 GLU A O 1
ATOM 3980 N N . ARG A 1 518 ? 14.794 38.519 11.733 1.00 23.75 542 ARG A N 1
ATOM 3981 C CA . ARG A 1 518 ? 14.110 37.503 12.525 1.00 21.34 542 ARG A CA 1
ATOM 3982 C C . ARG A 1 518 ? 12.963 36.898 11.691 1.00 22.12 542 ARG A C 1
ATOM 3983 O O . ARG A 1 518 ? 12.719 35.698 11.774 1.00 21.18 542 ARG A O 1
ATOM 3991 N N . LYS A 1 519 ? 12.279 37.704 10.893 1.00 18.19 543 LYS A N 1
ATOM 3992 C CA . LYS A 1 519 ? 11.186 37.151 10.044 1.00 21.07 543 LYS A CA 1
ATOM 3993 C C . LYS A 1 519 ? 11.681 36.179 8.959 1.00 20.40 543 LYS A C 1
ATOM 3994 O O . LYS A 1 519 ? 11.045 35.160 8.641 1.00 17.68 543 LYS A O 1
ATOM 4000 N N . THR A 1 520 ? 12.877 36.472 8.463 1.00 21.56 544 THR A N 1
ATOM 4001 C CA . THR A 1 520 ? 13.518 35.623 7.489 1.00 22.16 544 THR A CA 1
ATOM 4002 C C . THR A 1 520 ? 13.865 34.303 8.091 1.00 20.39 544 THR A C 1
ATOM 4003 O O . THR A 1 520 ? 13.510 33.285 7.528 1.00 18.39 544 THR A O 1
ATOM 4007 N N . ARG A 1 521 ? 14.548 34.278 9.234 1.00 20.98 545 ARG A N 1
ATOM 4008 C CA . ARG A 1 521 ? 14.748 33.008 9.937 1.00 21.79 545 ARG A CA 1
ATOM 4009 C C . ARG A 1 521 ? 13.458 32.285 10.248 1.00 22.24 545 ARG A C 1
ATOM 4010 O O . ARG A 1 521 ? 13.444 31.028 10.187 1.00 23.17 545 ARG A O 1
ATOM 4018 N N . ALA A 1 522 ? 12.415 33.019 10.662 1.00 21.13 546 ALA A N 1
ATOM 4019 C CA . ALA A 1 522 ? 11.179 32.403 11.086 1.00 21.96 546 ALA A CA 1
ATOM 4020 C C . ALA A 1 522 ? 10.609 31.690 9.850 1.00 20.50 546 ALA A C 1
ATOM 4021 O O . ALA A 1 522 ? 10.046 30.608 9.976 1.00 16.59 546 ALA A O 1
ATOM 4023 N N . GLY A 1 523 ? 10.781 32.307 8.666 1.00 19.51 547 GLY A N 1
ATOM 4024 C CA . GLY A 1 523 ? 10.225 31.725 7.454 1.00 19.43 547 GLY A CA 1
ATOM 4025 C C . GLY A 1 523 ? 10.942 30.428 7.077 1.00 18.99 547 GLY A C 1
ATOM 4026 O O . GLY A 1 523 ? 10.342 29.476 6.573 1.00 20.26 547 GLY A O 1
ATOM 4027 N N . GLU A 1 524 ? 12.228 30.377 7.319 1.00 18.53 548 GLU A N 1
ATOM 4028 C CA . GLU A 1 524 ? 12.960 29.113 7.092 1.00 22.77 548 GLU A CA 1
ATOM 4029 C C . GLU A 1 524 ? 12.568 28.069 8.105 1.00 22.07 548 GLU A C 1
ATOM 4030 O O . GLU A 1 524 ? 12.406 26.893 7.779 1.00 20.67 548 GLU A O 1
ATOM 4036 N N . ASN A 1 525 ? 12.435 28.490 9.368 1.00 22.15 549 ASN A N 1
ATOM 4037 C CA . ASN A 1 525 ? 11.853 27.615 10.381 1.00 23.63 549 ASN A CA 1
ATOM 4038 C C . ASN A 1 525 ? 10.475 27.043 10.022 1.00 22.99 549 ASN A C 1
ATOM 4039 O O . ASN A 1 525 ? 10.186 25.819 10.287 1.00 21.52 549 ASN A O 1
ATOM 4044 N N . LEU A 1 526 ? 9.649 27.857 9.382 1.00 23.04 550 LEU A N 1
ATOM 4045 C CA . LEU A 1 526 ? 8.330 27.345 8.977 1.00 25.38 550 LEU A CA 1
ATOM 4046 C C . LEU A 1 526 ? 8.498 26.123 8.035 1.00 22.83 550 LEU A C 1
ATOM 4047 O O . LEU A 1 526 ? 7.638 25.307 7.984 1.00 25.27 550 LEU A O 1
ATOM 4052 N N . ALA A 1 527 ? 9.588 26.035 7.298 1.00 20.28 551 ALA A N 1
ATOM 4053 C CA . ALA A 1 527 ? 9.721 24.974 6.317 1.00 23.94 551 ALA A CA 1
ATOM 4054 C C . ALA A 1 527 ? 10.209 23.711 7.037 1.00 25.36 551 ALA A C 1
ATOM 4055 O O . ALA A 1 527 ? 9.643 22.621 6.849 1.00 30.73 551 ALA A O 1
ATOM 4057 N N . ALA A 1 528 ? 11.193 23.883 7.921 1.00 21.14 552 ALA A N 1
ATOM 4058 C CA . ALA A 1 528 ? 11.912 22.768 8.519 1.00 20.77 552 ALA A CA 1
ATOM 4059 C C . ALA A 1 528 ? 11.277 22.240 9.831 1.00 20.36 552 ALA A C 1
ATOM 4060 O O . ALA A 1 528 ? 11.215 21.036 10.066 1.00 21.27 552 ALA A O 1
ATOM 4062 N N . ARG A 1 529 ? 10.833 23.152 10.669 1.00 20.72 553 ARG A N 1
ATOM 4063 C CA . ARG A 1 529 ? 10.254 22.786 11.978 1.00 21.91 553 ARG A CA 1
ATOM 4064 C C . ARG A 1 529 ? 9.163 21.705 11.906 1.00 18.35 553 ARG A C 1
ATOM 4065 O O . ARG A 1 529 ? 9.325 20.691 12.608 1.00 18.38 553 ARG A O 1
ATOM 4073 N N . PRO A 1 530 ? 8.090 21.849 11.071 1.00 18.34 554 PRO A N 1
ATOM 4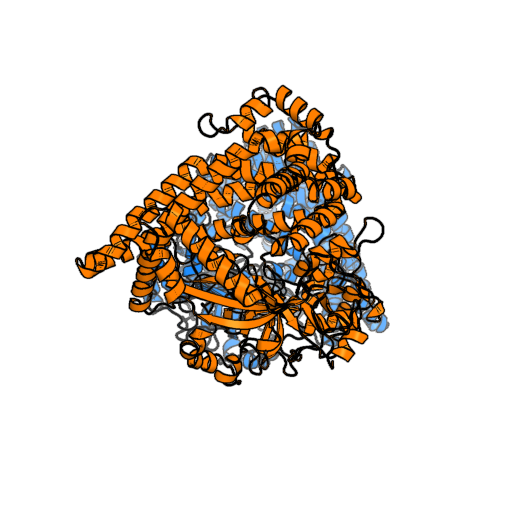074 C CA . PRO A 1 530 ? 7.056 20.814 11.127 1.00 20.95 554 PRO A CA 1
ATOM 4075 C C . PRO A 1 530 ? 7.599 19.448 10.802 1.00 21.89 554 PRO A C 1
ATOM 4076 O O . PRO A 1 530 ? 7.220 18.444 11.419 1.00 19.80 554 PRO A O 1
ATOM 4080 N N . VAL A 1 531 ? 8.544 19.390 9.872 1.00 21.16 555 VAL A N 1
ATOM 4081 C CA . VAL A 1 531 ? 8.972 18.065 9.431 1.00 21.01 555 VAL A CA 1
ATOM 4082 C C . VAL A 1 531 ? 9.841 17.364 10.485 1.00 19.69 555 VAL A C 1
ATOM 4083 O O . VAL A 1 531 ? 9.720 16.162 10.733 1.00 20.17 555 VAL A O 1
ATOM 4087 N N . TYR A 1 532 ? 10.775 18.060 11.087 1.00 19.30 556 TYR A N 1
ATOM 4088 C CA . TYR A 1 532 ? 11.553 17.446 12.160 1.00 19.48 556 TYR A CA 1
ATOM 4089 C C . TYR A 1 532 ? 10.695 17.096 13.391 1.00 19.42 556 TYR A C 1
ATOM 4090 O O . TYR A 1 532 ? 10.827 16.026 13.952 1.00 18.34 556 TYR A O 1
ATOM 4099 N N . LEU A 1 533 ? 9.774 17.971 13.759 1.00 21.53 557 LEU A N 1
ATOM 4100 C CA . LEU A 1 533 ? 9.016 17.768 15.019 1.00 20.24 557 LEU A CA 1
ATOM 4101 C C . LEU A 1 533 ? 8.031 16.633 14.790 1.00 23.40 557 LEU A C 1
ATOM 4102 O O . LEU A 1 533 ? 7.791 15.839 15.723 1.00 20.49 557 LEU A O 1
ATOM 4107 N N . GLN A 1 534 ? 7.524 16.481 13.552 1.00 22.40 558 GLN A N 1
ATOM 4108 C CA . GLN A 1 534 ? 6.737 15.258 13.229 1.00 23.28 558 GLN A CA 1
ATOM 4109 C C . GLN A 1 534 ? 7.553 13.993 13.335 1.00 21.19 558 GLN A C 1
ATOM 4110 O O . GLN A 1 534 ? 7.066 12.990 13.873 1.00 19.77 558 GLN A O 1
ATOM 4116 N N . ALA A 1 535 ? 8.816 14.032 12.906 1.00 19.56 559 ALA A N 1
ATOM 4117 C CA . ALA A 1 535 ? 9.697 12.922 13.142 1.00 19.39 559 ALA A CA 1
ATOM 4118 C C . ALA A 1 535 ? 9.915 12.573 14.618 1.00 20.61 559 ALA A C 1
ATOM 4119 O O . ALA A 1 535 ? 9.896 11.384 14.976 1.00 21.30 559 ALA A O 1
ATOM 4121 N N . LEU A 1 536 ? 10.172 13.584 15.437 1.00 19.80 560 LEU A N 1
ATOM 4122 C CA . LEU A 1 536 ? 10.303 13.462 16.904 1.00 19.42 560 LEU A CA 1
ATOM 4123 C C . LEU A 1 536 ? 9.055 12.834 17.482 1.00 18.78 560 LEU A C 1
ATOM 4124 O O . LEU A 1 536 ? 9.176 11.918 18.240 1.00 20.28 560 LEU A O 1
ATOM 4129 N N . ALA A 1 537 ? 7.869 13.268 17.069 1.00 20.06 561 ALA A N 1
ATOM 4130 C CA . ALA A 1 537 ? 6.650 12.706 17.559 1.00 22.58 561 ALA A CA 1
ATOM 4131 C C . ALA A 1 537 ? 6.477 11.229 17.178 1.00 26.52 561 ALA A C 1
ATOM 4132 O O . ALA A 1 537 ? 6.037 10.403 17.981 1.00 27.99 561 ALA A O 1
ATOM 4134 N N . ASP A 1 538 ? 6.759 10.936 15.918 1.00 27.60 562 ASP A N 1
ATOM 4135 C CA . ASP A 1 538 ? 6.691 9.595 15.395 1.00 28.02 562 ASP A CA 1
ATOM 4136 C C . ASP A 1 538 ? 7.700 8.735 16.157 1.00 24.85 562 ASP A C 1
ATOM 4137 O O . ASP A 1 538 ? 7.423 7.584 16.507 1.00 30.12 562 ASP A O 1
ATOM 4142 N N . TYR A 1 539 ? 8.876 9.254 16.435 1.00 25.66 563 TYR A N 1
ATOM 4143 C CA . TYR A 1 539 ? 9.879 8.449 17.136 1.00 24.39 563 TYR A CA 1
ATOM 4144 C C . TYR A 1 539 ? 9.427 8.109 18.567 1.00 26.34 563 TYR A C 1
ATOM 4145 O O . TYR A 1 539 ? 9.477 6.946 19.026 1.00 25.27 563 TYR A O 1
ATOM 4154 N N . LYS A 1 540 ? 8.959 9.133 19.277 1.00 27.46 564 LYS A N 1
ATOM 4155 C CA . LYS A 1 540 ? 8.430 8.959 20.636 1.00 26.34 564 LYS A CA 1
ATOM 4156 C C . LYS A 1 540 ? 7.300 7.942 20.679 1.00 23.81 564 LYS A C 1
ATOM 4157 O O . LYS A 1 540 ? 7.261 7.105 21.584 1.00 22.67 564 LYS A O 1
ATOM 4163 N N . LYS A 1 541 ? 6.407 7.990 19.701 1.00 22.94 565 LYS A N 1
ATOM 4164 C CA . LYS A 1 541 ? 5.315 7.037 19.667 1.00 28.82 565 LYS A CA 1
ATOM 4165 C C . LYS A 1 541 ? 5.872 5.606 19.441 1.00 31.02 565 LYS A C 1
ATOM 4166 O O . LYS A 1 541 ? 5.319 4.618 19.969 1.00 29.48 565 LYS A O 1
ATOM 4172 N N . SER A 1 542 ? 6.989 5.489 18.716 1.00 29.77 566 SER A N 1
ATOM 4173 C CA . SER A 1 542 ? 7.523 4.160 18.362 1.00 29.79 566 SER A CA 1
ATOM 4174 C C . SER A 1 542 ? 8.180 3.624 19.615 1.00 30.98 566 SER A C 1
ATOM 4175 O O . SER A 1 542 ? 8.330 2.453 19.745 1.00 30.98 566 SER A O 1
ATOM 4178 N N . GLN A 1 543 ? 8.543 4.497 20.550 1.00 28.63 567 GLN A N 1
ATOM 4179 C CA . GLN A 1 543 ? 9.047 4.106 21.859 1.00 28.57 567 GLN A CA 1
ATOM 4180 C C . GLN A 1 543 ? 7.979 3.951 22.934 1.00 28.84 567 GLN A C 1
ATOM 4181 O O . GLN A 1 543 ? 8.329 3.737 24.101 1.00 28.47 567 GLN A O 1
ATOM 4187 N N . GLY A 1 544 ? 6.705 4.115 22.582 1.00 27.59 568 GLY A N 1
ATOM 4188 C CA . GLY A 1 544 ? 5.633 4.055 23.531 1.00 29.47 568 GLY A CA 1
ATOM 4189 C C . GLY A 1 544 ? 5.546 5.221 24.531 1.00 33.90 568 GLY A C 1
ATOM 4190 O O . GLY A 1 544 ? 4.930 5.058 25.571 1.00 33.06 568 GLY A O 1
ATOM 4191 N N . GLU A 1 545 ? 6.146 6.382 24.232 1.00 25.91 569 GLU A N 1
ATOM 4192 C CA . GLU A 1 545 ? 6.081 7.568 25.096 1.00 25.54 569 GLU A CA 1
ATOM 4193 C C . GLU A 1 545 ? 4.831 8.425 24.831 1.00 24.08 569 GLU A C 1
ATOM 4194 O O . GLU A 1 545 ? 4.198 8.334 23.776 1.00 25.43 569 GLU A O 1
ATOM 4200 N N . PHE A 1 546 ? 4.501 9.289 25.785 1.00 20.91 570 PHE A N 1
ATOM 4201 C CA . PHE A 1 546 ? 3.335 10.125 25.689 1.00 21.78 570 PHE A CA 1
ATOM 4202 C C . PHE A 1 546 ? 3.620 11.187 24.628 1.00 19.24 570 PHE A C 1
ATOM 4203 O O . PHE A 1 546 ? 4.747 11.749 24.581 1.00 18.51 570 PHE A O 1
ATOM 4211 N N . VAL A 1 547 ? 2.632 11.438 23.785 1.00 20.47 571 VAL A N 1
ATOM 4212 C CA . VAL A 1 547 ? 2.774 12.442 22.746 1.00 19.25 571 VAL A CA 1
ATOM 4213 C C . VAL A 1 547 ? 1.747 13.524 22.843 1.00 18.04 571 VAL A C 1
ATOM 4214 O O . VAL A 1 547 ? 0.572 13.295 22.638 1.00 16.02 571 VAL A O 1
ATOM 4218 N N . TYR A 1 548 ? 2.226 14.751 23.049 1.00 16.54 572 TYR A N 1
ATOM 4219 C CA . TYR A 1 548 ? 1.320 15.860 23.204 1.00 13.91 572 TYR A CA 1
ATOM 4220 C C . TYR A 1 548 ? 2.178 17.074 22.803 1.00 13.56 572 TYR A C 1
ATOM 4221 O O . TYR A 1 548 ? 3.398 17.110 22.993 1.00 13.41 572 TYR A O 1
ATOM 4230 N N . PRO A 1 549 ? 1.544 18.094 22.279 1.00 13.86 573 PRO A N 1
ATOM 4231 C CA . PRO A 1 549 ? 2.302 19.279 21.849 1.00 14.20 573 PRO A CA 1
ATOM 4232 C C . PRO A 1 549 ? 2.885 20.084 23.010 1.00 13.89 573 PRO A C 1
ATOM 4233 O O . PRO A 1 549 ? 2.284 20.204 24.069 1.00 12.39 573 PRO A O 1
ATOM 4237 N N . ASP A 1 550 ? 4.081 20.601 22.833 1.00 14.68 574 ASP A N 1
ATOM 4238 C CA . ASP A 1 550 ? 4.534 21.744 23.637 1.00 14.69 574 ASP A CA 1
ATOM 4239 C C . ASP A 1 550 ? 3.438 22.798 23.886 1.00 14.02 574 ASP A C 1
ATOM 4240 O O . ASP A 1 550 ? 2.521 23.077 23.022 1.00 13.40 574 ASP A O 1
ATOM 4245 N N . ALA A 1 551 ? 3.485 23.359 25.098 1.00 11.27 575 ALA A N 1
ATOM 4246 C CA . ALA A 1 551 ? 2.645 24.470 25.450 1.00 12.29 575 ALA A CA 1
ATOM 4247 C C . ALA A 1 551 ? 2.815 25.656 24.545 1.00 11.71 575 ALA A C 1
ATOM 4248 O O . ALA A 1 551 ? 3.895 25.965 24.119 1.00 12.09 575 ALA A O 1
ATOM 4250 N N . ASN A 1 552 ? 1.698 26.304 24.280 1.00 11.65 576 ASN A N 1
ATOM 4251 C CA . ASN A 1 552 ? 1.641 27.415 23.370 1.00 12.25 576 ASN A CA 1
ATOM 4252 C C . ASN A 1 552 ? 0.567 28.429 23.662 1.00 12.78 576 ASN A C 1
ATOM 4253 O O . ASN A 1 552 ? 0.108 29.067 22.752 1.00 12.91 576 ASN A O 1
ATOM 4258 N N . LEU A 1 553 ? 0.209 28.580 24.933 1.00 12.89 577 LEU A N 1
ATOM 4259 C CA . LEU A 1 553 ? -0.794 29.476 25.479 1.00 14.70 577 LEU A CA 1
ATOM 4260 C C . LEU A 1 553 ? -2.237 29.132 25.222 1.00 13.16 577 LEU A C 1
ATOM 4261 O O . LEU A 1 553 ? -3.129 29.969 25.471 1.00 15.22 577 LEU A O 1
ATOM 4266 N N . SER A 1 554 ? -2.508 27.913 24.770 1.00 13.34 578 SER A N 1
ATOM 4267 C CA . SER A 1 554 ? -3.902 27.495 24.539 1.00 13.53 578 SER A CA 1
ATOM 4268 C C . SER A 1 554 ? -4.281 26.517 25.659 1.00 13.15 578 SER A C 1
ATOM 4269 O O . SER A 1 554 ? -3.442 26.127 26.465 1.00 11.99 578 SER A O 1
ATOM 4272 N N . LEU A 1 555 ? -5.539 26.104 25.630 1.00 13.23 579 LEU A N 1
ATOM 4273 C CA . LEU A 1 555 ? -6.192 25.446 26.690 1.00 12.30 579 LEU A CA 1
ATOM 4274 C C . LEU A 1 555 ? -5.711 24.039 26.743 1.00 11.83 579 LEU A C 1
ATOM 4275 O O . LEU A 1 555 ? -5.790 23.362 25.725 1.00 11.68 579 LEU A O 1
ATOM 4280 N N . ARG A 1 556 ? -5.208 23.617 27.902 1.00 10.52 580 ARG A N 1
ATOM 4281 C CA . ARG A 1 556 ? -4.807 22.212 28.110 1.00 10.97 580 ARG A CA 1
ATOM 4282 C C . ARG A 1 556 ? -5.406 21.587 29.352 1.00 10.98 580 ARG A C 1
ATOM 4283 O O . ARG A 1 556 ? -5.806 22.270 30.269 1.00 10.53 580 ARG A O 1
ATOM 4291 N N . ILE A 1 557 ? -5.455 20.245 29.407 1.00 10.95 581 ILE A N 1
ATOM 4292 C CA . ILE A 1 557 ? -5.884 19.502 30.589 1.00 14.34 581 ILE A CA 1
ATOM 4293 C C . ILE A 1 557 ? -4.764 18.616 31.071 1.00 12.80 581 ILE A C 1
ATOM 4294 O O . ILE A 1 557 ? -4.043 18.013 30.249 1.00 12.26 581 ILE A O 1
ATOM 4299 N N . THR A 1 558 ? -4.589 18.575 32.382 1.00 12.04 582 THR A N 1
ATOM 4300 C CA . THR A 1 558 ? -3.652 17.679 33.050 1.00 11.93 582 THR A CA 1
ATOM 4301 C C . THR A 1 558 ? -4.342 17.096 34.257 1.00 11.53 582 THR A C 1
ATOM 4302 O O . THR A 1 558 ? -5.353 17.678 34.728 1.00 12.05 582 THR A O 1
ATOM 4306 N N . PHE A 1 559 ? -3.956 15.889 34.623 1.00 10.48 583 PHE A N 1
ATOM 4307 C CA . PHE A 1 559 ? -4.619 15.106 35.653 1.00 11.22 583 PHE A CA 1
ATOM 4308 C C . PHE A 1 559 ? -3.704 14.113 36.279 1.00 10.81 583 PHE A C 1
ATOM 4309 O O . PHE A 1 559 ? -2.548 13.870 35.803 1.00 12.16 583 PHE A O 1
ATOM 4317 N N . GLY A 1 560 ? -4.105 13.647 37.448 1.00 11.81 584 GLY A N 1
ATOM 4318 C CA . GLY A 1 560 ? -3.235 12.874 38.336 1.00 11.83 584 GLY A CA 1
ATOM 4319 C C . GLY A 1 560 ? -3.856 12.846 39.727 1.00 12.14 584 GLY A C 1
ATOM 4320 O O . GLY A 1 560 ? -5.104 12.789 39.885 1.00 10.22 584 GLY A O 1
ATOM 4321 N N . ASN A 1 561 ? -3.012 12.800 40.721 1.00 11.22 585 ASN A N 1
ATOM 4322 C CA . ASN A 1 561 ? -3.499 12.567 42.060 1.00 10.08 585 ASN A CA 1
ATOM 4323 C C . ASN A 1 561 ? -2.655 13.384 43.042 1.00 10.78 585 ASN A C 1
ATOM 4324 O O . ASN A 1 561 ? -1.471 13.644 42.765 1.00 9.24 585 ASN A O 1
ATOM 4329 N N . VAL A 1 562 ? -3.221 13.611 44.215 1.00 10.19 586 VAL A N 1
ATOM 4330 C CA . VAL A 1 562 ? -2.530 14.232 45.338 1.00 10.25 586 VAL A CA 1
ATOM 4331 C C . VAL A 1 562 ? -1.501 13.312 45.872 1.00 10.48 586 VAL A C 1
ATOM 4332 O O . VAL A 1 562 ? -1.802 12.146 46.254 1.00 11.86 586 VAL A O 1
ATOM 4336 N N . MET A 1 563 ? -0.272 13.759 45.846 1.00 10.64 587 MET A N 1
ATOM 4337 C CA . MET A 1 563 ? 0.903 13.003 46.363 1.00 11.31 587 MET A CA 1
ATOM 4338 C C . MET A 1 563 ? 2.091 13.872 46.555 1.00 11.60 587 MET A C 1
ATOM 4339 O O . MET A 1 563 ? 2.276 14.877 45.840 1.00 11.38 587 MET A O 1
ATOM 4344 N N . GLY A 1 564 ? 2.881 13.495 47.528 1.00 9.77 588 GLY A N 1
ATOM 4345 C CA . GLY A 1 564 ? 4.234 14.042 47.770 1.00 10.11 588 GLY A CA 1
ATOM 4346 C C . GLY A 1 564 ? 5.274 13.613 46.829 1.00 10.02 588 GLY A C 1
ATOM 4347 O O . GLY A 1 564 ? 4.967 13.064 45.747 1.00 10.44 588 GLY A O 1
ATOM 4348 N N . TYR A 1 565 ? 6.559 13.804 47.216 1.00 9.50 589 TYR A N 1
ATOM 4349 C CA . TYR A 1 565 ? 7.643 13.286 46.438 1.00 11.26 589 TYR A CA 1
ATOM 4350 C C . TYR A 1 565 ? 8.841 13.135 47.344 1.00 11.08 589 TYR A C 1
ATOM 4351 O O . TYR A 1 565 ? 8.818 13.735 48.459 1.00 10.30 589 TYR A O 1
ATOM 4360 N N . ALA A 1 566 ? 9.873 12.393 46.928 1.00 12.50 590 ALA A N 1
ATOM 4361 C CA . ALA A 1 566 ? 11.052 12.107 47.755 1.00 14.81 590 ALA A CA 1
ATOM 4362 C C . ALA A 1 566 ? 12.311 12.753 47.172 1.00 17.03 590 ALA A C 1
ATOM 4363 O O . ALA A 1 566 ? 12.797 12.340 46.133 1.00 17.82 590 ALA A O 1
ATOM 4365 N N . PRO A 1 567 ? 12.753 13.866 47.762 1.00 18.73 591 PRO A N 1
ATOM 4366 C CA . PRO A 1 567 ? 13.868 14.642 47.226 1.00 19.40 591 PRO A CA 1
ATOM 4367 C C . PRO A 1 567 ? 15.233 13.961 47.461 1.00 19.57 591 PRO A C 1
ATOM 4368 O O . PRO A 1 567 ? 16.154 14.165 46.678 1.00 18.21 591 PRO A O 1
ATOM 4372 N N . LYS A 1 568 ? 15.352 13.121 48.489 1.00 16.59 592 LYS A N 1
ATOM 4373 C CA . LYS A 1 568 ? 16.593 12.430 48.799 1.00 16.77 592 LYS A CA 1
ATOM 4374 C C . LYS A 1 568 ? 16.317 11.214 49.717 1.00 15.88 592 LYS A C 1
ATOM 4375 O O . LYS A 1 568 ? 15.248 11.099 50.335 1.00 13.78 592 LYS A O 1
ATOM 4381 N N . ASP A 1 569 ? 17.243 10.261 49.753 1.00 12.53 593 ASP A N 1
ATOM 4382 C CA . ASP A 1 569 ? 17.070 9.061 50.500 1.00 13.57 593 ASP A CA 1
ATOM 4383 C C . ASP A 1 569 ? 16.870 9.456 51.985 1.00 14.41 593 ASP A C 1
ATOM 4384 O O . ASP A 1 569 ? 17.560 10.366 52.495 1.00 14.06 593 ASP A O 1
ATOM 4389 N N . GLY A 1 570 ? 15.919 8.795 52.638 1.00 13.00 594 GLY A N 1
ATOM 4390 C CA . GLY A 1 570 ? 15.661 8.981 54.091 1.00 12.59 594 GLY A CA 1
ATOM 4391 C C . GLY A 1 570 ? 14.714 10.152 54.381 1.00 14.28 594 GLY A C 1
ATOM 4392 O O . GLY A 1 570 ? 14.407 10.369 55.547 1.00 12.15 594 GLY A O 1
ATOM 4393 N N . MET A 1 571 ? 14.141 10.786 53.343 1.00 13.27 595 MET A N 1
ATOM 4394 C CA . MET A 1 571 ? 13.178 11.841 53.503 1.00 15.57 595 MET A CA 1
ATOM 4395 C C . MET A 1 571 ? 12.064 11.738 52.467 1.00 14.65 595 MET A C 1
ATOM 4396 O O . MET A 1 571 ? 12.246 11.201 51.362 1.00 14.63 595 MET A O 1
ATOM 4401 N N . GLU A 1 572 ? 10.906 12.286 52.820 1.00 13.95 596 GLU A N 1
ATOM 4402 C CA . GLU A 1 572 ? 9.788 12.436 51.935 1.00 16.33 596 GLU A CA 1
ATOM 4403 C C . GLU A 1 572 ? 9.116 13.757 52.222 1.00 14.70 596 GLU A C 1
ATOM 4404 O O . GLU A 1 572 ? 9.094 14.224 53.415 1.00 13.26 596 GLU A O 1
ATOM 4410 N N . TYR A 1 573 ? 8.504 14.354 51.195 1.00 11.49 597 TYR A N 1
ATOM 4411 C CA . TYR A 1 573 ? 7.684 15.528 51.426 1.00 11.56 597 TYR A CA 1
ATOM 4412 C C . TYR A 1 573 ? 6.267 15.027 51.421 1.00 11.05 597 TYR A C 1
ATOM 4413 O O . TYR A 1 573 ? 5.935 14.177 50.618 1.00 13.11 597 TYR A O 1
ATOM 4422 N N . THR A 1 574 ? 5.513 15.427 52.409 1.00 10.30 598 THR A N 1
ATOM 4423 C CA . THR A 1 574 ? 4.109 14.988 52.551 1.00 10.17 598 THR A CA 1
ATOM 4424 C C . THR A 1 574 ? 3.289 15.789 51.590 1.00 10.62 598 THR A C 1
ATOM 4425 O O . THR A 1 574 ? 3.655 16.954 51.192 1.00 9.31 598 THR A O 1
ATOM 4429 N N . PRO A 1 575 ? 2.100 15.242 51.262 1.00 10.31 599 PRO A N 1
ATOM 4430 C CA . PRO A 1 575 ? 1.262 15.901 50.278 1.00 10.49 599 PRO A CA 1
ATOM 4431 C C . PRO A 1 575 ? 0.741 17.297 50.736 1.00 11.07 599 PRO A C 1
ATOM 4432 O O . PRO A 1 575 ? 0.527 18.139 49.876 1.00 10.59 599 PRO A O 1
ATOM 4436 N N . PHE A 1 576 ? 0.477 17.477 52.040 1.00 9.63 600 PHE A N 1
ATOM 4437 C CA . PHE A 1 576 ? -0.143 18.707 52.580 1.00 9.51 600 PHE A CA 1
ATOM 4438 C C . PHE A 1 576 ? 0.776 19.469 53.484 1.00 8.37 600 PHE A C 1
ATOM 4439 O O . PHE A 1 576 ? 1.688 18.894 54.135 1.00 9.92 600 PHE A O 1
ATOM 4447 N N . THR A 1 577 ? 0.625 20.810 53.514 1.00 7.44 601 THR A N 1
ATOM 4448 C CA . THR A 1 577 ? 0.969 21.569 54.647 1.00 7.47 601 THR A CA 1
ATOM 4449 C C . THR A 1 577 ? -0.255 22.003 55.446 1.00 8.48 601 THR A C 1
ATOM 4450 O O . THR A 1 577 ? -1.362 21.934 54.940 1.00 7.83 601 THR A O 1
ATOM 4454 N N . THR A 1 578 ? -0.007 22.512 56.656 1.00 9.02 602 THR A N 1
ATOM 4455 C CA . THR A 1 578 ? -1.083 22.826 57.612 1.00 10.92 602 THR A CA 1
ATOM 4456 C C . THR A 1 578 ? -0.965 24.219 58.215 1.00 10.85 602 THR A C 1
ATOM 4457 O O . THR A 1 578 ? 0.077 24.832 58.133 1.00 11.41 602 THR A O 1
ATOM 4461 N N . LEU A 1 579 ? -2.002 24.659 58.941 1.00 10.98 603 LEU A N 1
ATOM 4462 C CA . LEU A 1 579 ? -1.934 26.007 59.545 1.00 11.37 603 LEU A CA 1
ATOM 4463 C C . LEU A 1 579 ? -0.743 26.168 60.453 1.00 11.43 603 LEU A C 1
ATOM 4464 O O . LEU A 1 579 ? -0.186 27.265 60.534 1.00 11.92 603 LEU A O 1
ATOM 4469 N N . GLU A 1 580 ? -0.457 25.141 61.257 1.00 12.49 604 GLU A N 1
ATOM 4470 C CA . GLU A 1 580 ? 0.636 25.233 62.242 1.00 13.49 604 GLU A CA 1
ATOM 4471 C C . GLU A 1 580 ? 1.979 25.401 61.532 1.00 13.23 604 GLU A C 1
ATOM 4472 O O . GLU A 1 580 ? 2.903 25.966 62.102 1.00 10.64 604 GLU A O 1
ATOM 4478 N N . GLY A 1 581 ? 2.092 24.978 60.271 1.00 12.15 605 GLY A N 1
ATOM 4479 C CA . GLY A 1 581 ? 3.382 25.144 59.620 1.00 11.05 605 GLY A CA 1
ATOM 4480 C C . GLY A 1 581 ? 3.542 26.588 59.155 1.00 10.77 605 GLY A C 1
ATOM 4481 O O . GLY A 1 581 ? 4.644 27.026 58.948 1.00 10.27 605 GLY A O 1
ATOM 4482 N N . VAL A 1 582 ? 2.457 27.278 58.914 1.00 10.31 606 VAL A N 1
ATOM 4483 C CA . VAL A 1 582 ? 2.548 28.683 58.588 1.00 11.88 606 VAL A CA 1
ATOM 4484 C C . VAL A 1 582 ? 3.118 29.461 59.820 1.00 13.08 606 VAL A C 1
ATOM 4485 O O . VAL A 1 582 ? 4.010 30.319 59.733 1.00 12.08 606 VAL A O 1
ATOM 4489 N N . VAL A 1 583 ? 2.507 29.210 60.964 1.00 13.86 607 VAL A N 1
ATOM 4490 C CA . VAL A 1 583 ? 2.902 29.907 62.197 1.00 14.77 607 VAL A CA 1
ATOM 4491 C C . VAL A 1 583 ? 4.334 29.568 62.575 1.00 13.28 607 VAL A C 1
ATOM 4492 O O . VAL A 1 583 ? 5.042 30.454 63.055 1.00 14.48 607 VAL A O 1
ATOM 4496 N N . ALA A 1 584 ? 4.746 28.311 62.348 1.00 12.45 608 ALA A N 1
ATOM 4497 C CA . ALA A 1 584 ? 6.118 27.875 62.657 1.00 13.32 608 ALA A CA 1
ATOM 4498 C C . ALA A 1 584 ? 7.147 28.646 61.930 1.00 12.00 608 ALA A C 1
ATOM 4499 O O . ALA A 1 584 ? 8.286 28.764 62.453 1.00 13.34 608 ALA A O 1
ATOM 4501 N N . LYS A 1 585 ? 6.818 29.185 60.737 1.00 12.50 609 LYS A N 1
ATOM 4502 C CA . LYS A 1 585 ? 7.755 30.007 59.936 1.00 12.19 609 LYS A CA 1
ATOM 4503 C C . LYS A 1 585 ? 7.739 31.497 60.281 1.00 12.90 609 LYS A C 1
ATOM 4504 O O . LYS A 1 585 ? 8.547 32.254 59.780 1.00 12.86 609 LYS A O 1
ATOM 4510 N N . GLU A 1 586 ? 6.864 31.894 61.194 1.00 13.63 610 GLU A N 1
ATOM 4511 C CA . GLU A 1 586 ? 6.743 33.285 61.584 1.00 14.49 610 GLU A CA 1
ATOM 4512 C C . GLU A 1 586 ? 8.013 33.910 62.112 1.00 16.74 610 GLU A C 1
ATOM 4513 O O . GLU A 1 586 ? 8.612 33.351 62.983 1.00 16.60 610 GLU A O 1
ATOM 4519 N N . THR A 1 587 ? 8.419 35.094 61.617 1.00 15.96 611 THR A N 1
ATOM 4520 C CA . THR A 1 587 ? 9.535 35.791 62.213 1.00 16.03 611 THR A CA 1
ATOM 4521 C C . THR A 1 587 ? 9.180 37.237 62.543 1.00 16.23 611 THR A C 1
ATOM 4522 O O . THR A 1 587 ? 9.993 37.971 63.096 1.00 17.34 611 THR A O 1
ATOM 4526 N N . GLY A 1 588 ? 7.999 37.679 62.184 1.00 16.54 612 GLY A N 1
ATOM 4527 C CA . GLY A 1 588 ? 7.677 39.106 62.317 1.00 17.85 612 GLY A CA 1
ATOM 4528 C C . GLY A 1 588 ? 8.333 40.070 61.388 1.00 18.89 612 GLY A C 1
ATOM 4529 O O . GLY A 1 588 ? 8.156 41.282 61.528 1.00 19.19 612 GLY A O 1
ATOM 4530 N N . GLN A 1 589 ? 9.048 39.569 60.401 1.00 19.06 613 GLN A N 1
ATOM 4531 C CA . GLN A 1 589 ? 9.739 40.378 59.398 1.00 21.52 613 GLN A CA 1
ATOM 4532 C C . GLN A 1 589 ? 9.352 39.812 58.011 1.00 19.69 613 GLN A C 1
ATOM 4533 O O . GLN A 1 589 ? 9.359 38.623 57.828 1.00 18.37 613 GLN A O 1
ATOM 4539 N N . ASP A 1 590 ? 9.104 40.677 57.061 1.00 19.12 614 ASP A N 1
ATOM 4540 C CA . ASP A 1 590 ? 8.961 40.281 55.657 1.00 18.58 614 ASP A CA 1
ATOM 4541 C C . ASP A 1 590 ? 10.029 39.280 55.223 1.00 17.62 614 ASP A C 1
ATOM 4542 O O . ASP A 1 590 ? 11.194 39.497 55.515 1.00 18.23 614 ASP A O 1
ATOM 4547 N N . PRO A 1 591 ? 9.686 38.145 54.544 1.00 16.00 615 PRO A N 1
ATOM 4548 C CA . PRO A 1 591 ? 8.417 37.699 54.037 1.00 16.60 615 PRO A CA 1
ATOM 4549 C C . PRO A 1 591 ? 7.633 36.775 54.980 1.00 15.41 615 PRO A C 1
ATOM 4550 O O . PRO A 1 591 ? 6.664 36.190 54.569 1.00 15.05 615 PRO A O 1
ATOM 4554 N N . PHE A 1 592 ? 8.000 36.698 56.241 1.00 16.22 616 PHE A N 1
ATOM 4555 C CA . PHE A 1 592 ? 7.448 35.680 57.129 1.00 15.43 616 PHE A CA 1
ATOM 4556 C C . PHE A 1 592 ? 6.755 36.460 58.268 1.00 16.13 616 PHE A C 1
ATOM 4557 O O . PHE A 1 592 ? 7.082 36.261 59.444 1.00 16.10 616 PHE A O 1
ATOM 4565 N N . ASP A 1 593 ? 5.775 37.310 57.921 1.00 13.78 617 ASP A N 1
ATOM 4566 C CA . ASP A 1 593 ? 5.145 38.156 58.901 1.00 15.09 617 ASP A CA 1
ATOM 4567 C C . ASP A 1 593 ? 3.650 38.086 58.667 1.00 13.63 617 ASP A C 1
ATOM 4568 O O . ASP A 1 593 ? 3.087 38.996 58.070 1.00 13.16 617 ASP A O 1
ATOM 4573 N N . SER A 1 594 ? 3.035 36.969 59.050 1.00 13.02 618 SER A N 1
ATOM 4574 C CA . SER A 1 594 ? 1.593 36.809 58.858 1.00 14.64 618 SER A CA 1
ATOM 4575 C C . SER A 1 594 ? 0.762 37.832 59.623 1.00 14.48 618 SER A C 1
ATOM 4576 O O . SER A 1 594 ? 1.198 38.336 60.658 1.00 17.12 618 SER A O 1
ATOM 4579 N N . PRO A 1 595 ? -0.421 38.110 59.118 1.00 14.43 619 PRO A N 1
ATOM 4580 C CA . PRO A 1 595 ? -1.386 38.930 59.856 1.00 15.87 619 PRO A CA 1
ATOM 4581 C C . PRO A 1 595 ? -1.615 38.410 61.245 1.00 17.30 619 PRO A C 1
ATOM 4582 O O . PRO A 1 595 ? -1.631 37.210 61.501 1.00 13.68 619 PRO A O 1
ATOM 4586 N N . LYS A 1 596 ? -1.769 39.344 62.175 1.00 18.44 620 LYS A N 1
ATOM 4587 C CA . LYS A 1 596 ? -1.865 38.961 63.567 1.00 19.32 620 LYS A CA 1
ATOM 4588 C C . LYS A 1 596 ? -3.134 38.148 63.776 1.00 16.03 620 LYS A C 1
ATOM 4589 O O . LYS A 1 596 ? -3.177 37.279 64.626 1.00 15.24 620 LYS A O 1
ATOM 4595 N N . ALA A 1 597 ? -4.192 38.414 63.018 1.00 16.63 621 ALA A N 1
ATOM 4596 C CA . ALA A 1 597 ? -5.398 37.612 63.102 1.00 14.72 621 ALA A CA 1
ATOM 4597 C C . ALA A 1 597 ? -5.193 36.117 62.726 1.00 14.96 621 ALA A C 1
ATOM 4598 O O . ALA A 1 597 ? -5.855 35.216 63.242 1.00 12.64 621 ALA A O 1
ATOM 4600 N N . LEU A 1 598 ? -4.167 35.859 61.897 1.00 14.77 622 LEU A N 1
ATOM 4601 C CA . LEU A 1 598 ? -3.802 34.515 61.537 1.00 13.88 622 LEU A CA 1
ATOM 4602 C C . LEU A 1 598 ? -3.120 33.831 62.670 1.00 13.38 622 LEU A C 1
ATOM 4603 O O . LEU A 1 598 ? -3.490 32.689 63.074 1.00 15.95 622 LEU A O 1
ATOM 4608 N N . LEU A 1 599 ? -2.127 34.503 63.215 1.00 14.52 623 LEU A N 1
ATOM 4609 C CA . LEU A 1 599 ? -1.401 33.972 64.320 1.00 16.87 623 LEU A CA 1
ATOM 4610 C C . LEU A 1 599 ? -2.296 33.624 65.504 1.00 17.62 623 LEU A C 1
ATOM 4611 O O . LEU A 1 599 ? -2.156 32.503 66.051 1.00 15.57 623 LEU A O 1
ATOM 4616 N N . ASP A 1 600 ? -3.232 34.529 65.802 1.00 18.27 624 ASP A N 1
ATOM 4617 C CA . ASP A 1 600 ? -4.216 34.354 66.894 1.00 19.72 624 ASP A CA 1
ATOM 4618 C C . ASP A 1 600 ? -5.157 33.196 66.596 1.00 16.78 624 ASP A C 1
ATOM 4619 O O . ASP A 1 600 ? -5.399 32.423 67.475 1.00 17.18 624 ASP A O 1
ATOM 4624 N N . ALA A 1 601 ? -5.692 33.096 65.366 1.00 13.85 625 ALA A N 1
ATOM 4625 C CA . ALA A 1 601 ? -6.669 32.074 65.042 1.00 13.42 625 ALA A CA 1
ATOM 4626 C C . ALA A 1 601 ? -6.043 30.703 65.066 1.00 14.55 625 ALA A C 1
ATOM 4627 O O . ALA A 1 601 ? -6.630 29.731 65.531 1.00 13.93 625 ALA A O 1
ATOM 4629 N N . VAL A 1 602 ? -4.779 30.597 64.694 1.00 15.50 626 VAL A N 1
ATOM 4630 C CA . VAL A 1 602 ? -4.174 29.281 64.743 1.00 15.27 626 VAL A CA 1
ATOM 4631 C C . VAL A 1 602 ? -3.861 28.831 66.186 1.00 16.66 626 VAL A C 1
ATOM 4632 O O . VAL A 1 602 ? -4.116 27.670 66.525 1.00 16.18 626 VAL A O 1
ATOM 4636 N N . ALA A 1 603 ? -3.280 29.742 66.963 1.00 17.85 627 ALA A N 1
ATOM 4637 C CA . ALA A 1 603 ? -3.017 29.591 68.415 1.00 20.58 627 ALA A CA 1
ATOM 4638 C C . ALA A 1 603 ? -4.278 29.148 69.105 1.00 21.45 627 ALA A C 1
ATOM 4639 O O . ALA A 1 603 ? -4.270 28.121 69.813 1.00 21.93 627 ALA A O 1
ATOM 4641 N N . ALA A 1 604 ? -5.396 29.810 68.783 1.00 20.39 628 ALA A N 1
ATOM 4642 C CA . ALA A 1 604 ? -6.705 29.425 69.383 1.00 20.14 628 ALA A CA 1
ATOM 4643 C C . ALA A 1 604 ? -7.374 28.232 68.767 1.00 24.16 628 ALA A C 1
ATOM 4644 O O . ALA A 1 604 ? -8.465 27.863 69.184 1.00 21.52 628 ALA A O 1
ATOM 4646 N N . LYS A 1 605 ? -6.714 27.594 67.783 1.00 23.17 629 LYS A N 1
ATOM 4647 C CA . LYS A 1 605 ? -7.280 26.465 67.045 1.00 23.17 629 LYS A CA 1
ATOM 4648 C C . LYS A 1 605 ? -8.671 26.715 66.544 1.00 21.03 629 LYS A C 1
ATOM 4649 O O . LYS A 1 605 ? -9.492 25.829 66.607 1.00 20.14 629 LYS A O 1
ATOM 4655 N N . ARG A 1 606 ? -8.926 27.895 65.982 1.00 17.57 630 ARG A N 1
ATOM 4656 C CA . ARG A 1 606 ? -10.188 28.151 65.351 1.00 16.87 630 ARG A CA 1
ATOM 4657 C C . ARG A 1 606 ? -10.070 27.703 63.914 1.00 17.40 630 ARG A C 1
ATOM 4658 O O . ARG A 1 606 ? -9.574 28.451 63.056 1.00 17.44 630 ARG A O 1
ATOM 4666 N N . TYR A 1 607 ? -10.538 26.496 63.645 1.00 15.63 631 TYR A N 1
ATOM 4667 C CA . TYR A 1 607 ? -10.457 25.842 62.330 1.00 16.79 631 TYR A CA 1
ATOM 4668 C C . TYR A 1 607 ? -11.677 26.073 61.461 1.00 17.88 631 TYR A C 1
ATOM 4669 O O . TYR A 1 607 ? -11.769 25.660 60.253 1.00 17.42 631 TYR A O 1
ATOM 4678 N N . GLY A 1 608 ? -12.664 26.754 62.034 1.00 19.22 632 GLY A N 1
ATOM 4679 C CA . GLY A 1 608 ? -13.684 27.356 61.210 1.00 18.26 632 GLY A CA 1
ATOM 4680 C C . GLY A 1 608 ? -14.612 26.384 60.542 1.00 17.99 632 GLY A C 1
ATOM 4681 O O . GLY A 1 608 ? -15.260 26.736 59.595 1.00 19.98 632 GLY A O 1
ATOM 4682 N N . GLY A 1 609 ? -14.685 25.133 61.028 1.00 18.52 633 GLY A N 1
ATOM 4683 C CA . GLY A 1 609 ? -15.407 24.074 60.334 1.00 16.84 633 GLY A CA 1
ATOM 4684 C C . GLY A 1 609 ? -14.680 23.467 59.144 1.00 17.16 633 GLY A C 1
ATOM 4685 O O . GLY A 1 609 ? -15.237 22.740 58.351 1.00 18.15 633 GLY A O 1
ATOM 4686 N N . LEU A 1 610 ? -13.387 23.751 59.005 1.00 15.93 634 LEU A N 1
ATOM 4687 C CA . LEU A 1 610 ? -12.643 23.352 57.759 1.00 16.94 634 LEU A CA 1
ATOM 4688 C C . LEU A 1 610 ? -11.525 22.317 58.009 1.00 16.95 634 LEU A C 1
ATOM 4689 O O . LEU A 1 610 ? -10.787 21.863 57.099 1.00 19.10 634 LEU A O 1
ATOM 4694 N N . GLU A 1 611 ? -11.398 21.919 59.261 1.00 16.15 635 GLU A N 1
ATOM 4695 C CA . GLU A 1 611 ? -10.418 20.936 59.652 1.00 16.95 635 GLU A CA 1
ATOM 4696 C C . GLU A 1 611 ? -10.554 19.643 58.811 1.00 18.52 635 GLU A C 1
ATOM 4697 O O . GLU A 1 611 ? -11.644 19.102 58.607 1.00 17.26 635 GLU A O 1
ATOM 4703 N N . ASP A 1 612 ? -9.434 19.116 58.338 1.00 16.00 636 ASP A N 1
ATOM 4704 C CA . ASP A 1 612 ? -9.422 17.741 57.819 1.00 16.34 636 ASP A CA 1
ATOM 4705 C C . ASP A 1 612 ? -8.830 16.896 58.900 1.00 15.77 636 ASP A C 1
ATOM 4706 O O . ASP A 1 612 ? -7.623 16.975 59.269 1.00 14.60 636 ASP A O 1
ATOM 4711 N N . LYS A 1 613 ? -9.684 16.041 59.432 1.00 18.77 637 LYS A N 1
ATOM 4712 C CA . LYS A 1 613 ? -9.326 15.161 60.515 1.00 20.28 637 LYS A CA 1
ATOM 4713 C C . LYS A 1 613 ? -8.052 14.420 60.215 1.00 20.40 637 LYS A C 1
ATOM 4714 O O . LYS A 1 613 ? -7.277 14.135 61.129 1.00 21.77 637 LYS A O 1
ATOM 4720 N N . ARG A 1 614 ? -7.808 14.093 58.946 1.00 18.24 638 ARG A N 1
ATOM 4721 C CA . ARG A 1 614 ? -6.729 13.178 58.612 1.00 18.97 638 ARG A CA 1
ATOM 4722 C C . ARG A 1 614 ? -5.398 13.822 58.751 1.00 19.61 638 ARG A C 1
ATOM 4723 O O . ARG A 1 614 ? -4.383 13.130 58.872 1.00 19.54 638 ARG A O 1
ATOM 4731 N N . ILE A 1 615 ? -5.360 15.157 58.727 1.00 16.08 639 ILE A N 1
ATOM 4732 C CA . ILE A 1 615 ? -4.099 15.819 58.987 1.00 18.05 639 ILE A CA 1
ATOM 4733 C C . ILE A 1 615 ? -4.173 16.666 60.267 1.00 18.17 639 ILE A C 1
ATOM 4734 O O . ILE A 1 615 ? -3.200 17.276 60.614 1.00 21.72 639 ILE A O 1
ATOM 4739 N N . GLY A 1 616 ? -5.307 16.693 60.960 1.00 18.01 640 GLY A N 1
ATOM 4740 C CA . GLY A 1 616 ? -5.325 17.276 62.300 1.00 16.88 640 GLY A CA 1
ATOM 4741 C C . GLY A 1 616 ? -5.425 18.797 62.237 1.00 13.89 640 GLY A C 1
ATOM 4742 O O . GLY A 1 616 ? -5.276 19.471 63.258 1.00 14.52 640 GLY A O 1
ATOM 4743 N N . SER A 1 617 ? -5.660 19.343 61.055 1.00 14.03 641 SER A N 1
ATOM 4744 C CA . SER A 1 617 ? -5.625 20.821 60.847 1.00 13.31 641 SER A CA 1
ATOM 4745 C C . SER A 1 617 ? -6.398 21.260 59.609 1.00 12.47 641 SER A C 1
ATOM 4746 O O . SER A 1 617 ? -6.908 20.459 58.853 1.00 12.03 641 SER A O 1
ATOM 4749 N N . VAL A 1 618 ? -6.485 22.551 59.353 1.00 11.40 642 VAL A N 1
ATOM 4750 C CA . VAL A 1 618 ? -6.907 23.023 58.027 1.00 10.89 642 VAL A CA 1
ATOM 4751 C C . VAL A 1 618 ? -5.737 22.900 57.048 1.00 10.11 642 VAL A C 1
ATOM 4752 O O . VAL A 1 618 ? -4.587 23.251 57.432 1.00 10.51 642 VAL A O 1
ATOM 4756 N N . PRO A 1 619 ? -5.953 22.370 55.843 1.00 9.97 643 PRO A N 1
ATOM 4757 C CA . PRO A 1 619 ? -4.811 22.273 54.917 1.00 10.57 643 PRO A CA 1
ATOM 4758 C C . PRO A 1 619 ? -4.482 23.634 54.309 1.00 10.33 643 PRO A C 1
ATOM 4759 O O . PRO A 1 619 ? -5.393 24.447 54.178 1.00 12.02 643 PRO A O 1
ATOM 4763 N N . VAL A 1 620 ? -3.246 23.839 53.945 1.00 9.07 644 VAL A N 1
ATOM 4764 C CA . VAL A 1 620 ? -2.850 25.148 53.409 1.00 9.10 644 VAL A CA 1
ATOM 4765 C C . VAL A 1 620 ? -2.522 24.953 51.931 1.00 8.09 644 VAL A C 1
ATOM 4766 O O . VAL A 1 620 ? -3.290 25.376 51.076 1.00 7.94 644 VAL A O 1
ATOM 4770 N N . ASN A 1 621 ? -1.448 24.250 51.606 1.00 7.66 645 ASN A N 1
ATOM 4771 C CA . ASN A 1 621 ? -1.126 23.912 50.261 1.00 6.42 645 ASN A CA 1
ATOM 4772 C C . ASN A 1 621 ? -0.964 22.412 50.104 1.00 6.45 645 ASN A C 1
ATOM 4773 O O . ASN A 1 621 ? -0.833 21.681 51.090 1.00 6.78 645 ASN A O 1
ATOM 4778 N N . TYR A 1 622 ? -0.963 22.000 48.870 1.00 6.58 646 TYR A N 1
ATOM 4779 C CA . TYR A 1 622 ? -0.673 20.603 48.556 1.00 7.56 646 TYR A CA 1
ATOM 4780 C C . TYR A 1 622 ? 0.052 20.384 47.238 1.00 7.66 646 TYR A C 1
ATOM 4781 O O . TYR A 1 622 ? -0.046 21.180 46.332 1.00 7.36 646 TYR A O 1
ATOM 4790 N N . LEU A 1 623 ? 0.628 19.182 47.144 1.00 8.25 647 LEU A N 1
ATOM 4791 C CA . LEU A 1 623 ? 1.382 18.631 46.043 1.00 9.59 647 LEU A CA 1
ATOM 4792 C C . LEU A 1 623 ? 0.549 17.598 45.287 1.00 9.64 647 LEU A C 1
ATOM 4793 O O . LEU A 1 623 ? -0.226 16.828 45.887 1.00 9.39 647 LEU A O 1
ATOM 4798 N N . SER A 1 624 ? 0.749 17.567 43.969 1.00 11.01 648 SER A N 1
ATOM 4799 C CA . SER A 1 624 ? 0.151 16.586 43.091 1.00 10.88 648 SER A CA 1
ATOM 4800 C C . SER A 1 624 ? 0.972 16.374 41.830 1.00 11.38 648 SER A C 1
ATOM 4801 O O . SER A 1 624 ? 1.794 17.190 41.430 1.00 11.32 648 SER A O 1
ATOM 4804 N N . ASP A 1 625 ? 0.827 15.206 41.233 1.00 9.95 649 ASP A N 1
ATOM 4805 C CA . ASP A 1 625 ? 1.611 14.850 40.052 1.00 10.92 649 ASP A CA 1
ATOM 4806 C C . ASP A 1 625 ? 1.058 15.393 38.736 1.00 11.42 649 ASP A C 1
ATOM 4807 O O . ASP A 1 625 ? 1.136 14.768 37.715 1.00 12.85 649 ASP A O 1
ATOM 4812 N N . LEU A 1 626 ? 0.536 16.621 38.723 1.00 11.64 650 LEU A N 1
ATOM 4813 C CA . LEU A 1 626 ? -0.003 17.243 37.473 1.00 11.55 650 LEU A CA 1
ATOM 4814 C C . LEU A 1 626 ? 1.157 17.939 36.747 1.00 12.28 650 LEU A C 1
ATOM 4815 O O . LEU A 1 626 ? 2.280 18.038 37.293 1.00 12.36 650 LEU A O 1
ATOM 4820 N N . ASP A 1 627 ? 0.920 18.291 35.494 1.00 10.90 651 ASP A N 1
ATOM 4821 C CA . ASP A 1 627 ? 1.972 18.717 34.568 1.00 11.60 651 ASP A CA 1
ATOM 4822 C C . ASP A 1 627 ? 1.545 20.103 34.144 1.00 11.33 651 ASP A C 1
ATOM 4823 O O . ASP A 1 627 ? 0.717 20.261 33.256 1.00 11.28 651 ASP A O 1
ATOM 4828 N N . ILE A 1 628 ? 2.067 21.090 34.858 1.00 11.44 652 ILE A N 1
ATOM 4829 C CA . ILE A 1 628 ? 1.754 22.470 34.652 1.00 10.86 652 ILE A CA 1
ATOM 4830 C C . ILE A 1 628 ? 2.991 23.333 34.456 1.00 11.05 652 ILE A C 1
ATOM 4831 O O . ILE A 1 628 ? 4.111 22.959 34.775 1.00 10.04 652 ILE A O 1
ATOM 4836 N N . THR A 1 629 ? 2.791 24.524 33.904 1.00 11.26 653 THR A N 1
ATOM 4837 C CA . THR A 1 629 ? 3.896 25.449 33.805 1.00 10.27 653 THR A CA 1
ATOM 4838 C C . THR A 1 629 ? 3.435 26.910 33.839 1.00 8.80 653 THR A C 1
ATOM 4839 O O . THR A 1 629 ? 2.223 27.174 33.963 1.00 9.73 653 THR A O 1
ATOM 4843 N N . GLY A 1 630 ? 4.309 27.847 33.539 1.00 8.72 654 GLY A N 1
ATOM 4844 C CA . GLY A 1 630 ? 3.970 29.314 33.507 1.00 8.50 654 GLY A CA 1
ATOM 4845 C C . GLY A 1 630 ? 2.750 29.578 32.596 1.00 9.89 654 GLY A C 1
ATOM 4846 O O . GLY A 1 630 ? 2.687 29.044 31.454 1.00 11.09 654 GLY A O 1
ATOM 4847 N N . GLY A 1 631 ? 1.786 30.319 33.084 1.00 9.30 655 GLY A N 1
ATOM 4848 C CA . GLY A 1 631 ? 0.452 30.446 32.465 1.00 11.27 655 GLY A CA 1
ATOM 4849 C C . GLY A 1 631 ? -0.665 29.696 33.116 1.00 10.87 655 GLY A C 1
ATOM 4850 O O . GLY A 1 631 ? -1.876 30.101 33.074 1.00 13.22 655 GLY A O 1
ATOM 4851 N N . ASN A 1 632 ? -0.290 28.572 33.777 1.00 12.15 656 ASN A N 1
ATOM 4852 C CA . ASN A 1 632 ? -1.249 27.806 34.599 1.00 12.27 656 ASN A CA 1
ATOM 4853 C C . ASN A 1 632 ? -1.530 28.396 35.963 1.00 12.68 656 ASN A C 1
ATOM 4854 O O . ASN A 1 632 ? -2.408 27.922 36.648 1.00 15.14 656 ASN A O 1
ATOM 4859 N N . SER A 1 633 ? -0.810 29.440 36.403 1.00 13.08 657 SER A N 1
ATOM 4860 C CA . SER A 1 633 ? -1.135 30.034 37.654 1.00 13.53 657 SER A CA 1
ATOM 4861 C C . SER A 1 633 ? -2.579 30.470 37.604 1.00 12.16 657 SER A C 1
ATOM 4862 O O . SER A 1 633 ? -3.051 30.929 36.546 1.00 11.35 657 SER A O 1
ATOM 4865 N N . GLY A 1 634 ? -3.281 30.207 38.656 1.00 10.53 658 GLY A N 1
ATOM 4866 C CA . GLY A 1 634 ? -4.714 30.495 38.769 1.00 10.75 658 GLY A CA 1
ATOM 4867 C C . GLY A 1 634 ? -5.719 29.502 38.240 1.00 11.73 658 GLY A C 1
ATOM 4868 O O . GLY A 1 634 ? -6.957 29.715 38.393 1.00 12.60 658 GLY A O 1
ATOM 4869 N N . SER A 1 635 ? -5.236 28.465 37.594 1.00 11.26 659 SER A N 1
ATOM 4870 C CA . SER A 1 635 ? -6.041 27.373 37.121 1.00 12.25 659 SER A CA 1
ATOM 4871 C C . SER A 1 635 ? -6.764 26.700 38.297 1.00 11.06 659 SER A C 1
ATOM 4872 O O . SER A 1 635 ? -6.207 26.424 39.344 1.00 10.18 659 SER A O 1
ATOM 4875 N N . PRO A 1 636 ? -8.061 26.463 38.133 1.00 10.18 660 PRO A N 1
ATOM 4876 C CA . PRO A 1 636 ? -8.715 25.710 39.156 1.00 10.38 660 PRO A CA 1
ATOM 4877 C C . PRO A 1 636 ? -8.309 24.234 39.168 1.00 9.86 660 PRO A C 1
ATOM 4878 O O . PRO A 1 636 ? -8.018 23.632 38.112 1.00 11.76 660 PRO A O 1
ATOM 4882 N N . VAL A 1 637 ? -8.223 23.706 40.350 1.00 9.88 661 VAL A N 1
ATOM 4883 C CA . VAL A 1 637 ? -7.994 22.281 40.539 1.00 10.64 661 VAL A CA 1
ATOM 4884 C C . VAL A 1 637 ? -9.391 21.715 40.843 1.00 11.20 661 VAL A C 1
ATOM 4885 O O . VAL A 1 637 ? -10.008 22.153 41.815 1.00 11.19 661 VAL A O 1
ATOM 4889 N N . LEU A 1 638 ? -9.782 20.672 40.115 1.00 12.92 662 LEU A N 1
ATOM 4890 C CA . LEU A 1 638 ? -11.066 20.044 40.249 1.00 11.98 662 LEU A CA 1
ATOM 4891 C C . LEU A 1 638 ? -10.862 18.611 40.735 1.00 11.78 662 LEU A C 1
ATOM 4892 O O . LEU A 1 638 ? -9.893 17.966 40.363 1.00 11.49 662 LEU A O 1
ATOM 4897 N N . ASP A 1 639 ? -11.813 18.178 41.518 1.00 11.42 663 ASP A N 1
ATOM 4898 C CA . ASP A 1 639 ? -11.832 16.838 42.113 1.00 12.11 663 ASP A CA 1
ATOM 4899 C C . ASP A 1 639 ? -12.532 15.840 41.191 1.00 13.41 663 ASP A C 1
ATOM 4900 O O . ASP A 1 639 ? -12.891 16.121 40.016 1.00 12.30 663 ASP A O 1
ATOM 4905 N N . ALA A 1 640 ? -12.781 14.632 41.713 1.00 13.72 664 ALA A N 1
ATOM 4906 C CA . ALA A 1 640 ? -13.390 13.601 40.899 1.00 14.96 664 ALA A CA 1
ATOM 4907 C C . ALA A 1 640 ? -14.803 13.940 40.379 1.00 14.15 664 ALA A C 1
ATOM 4908 O O . ALA A 1 640 ? -15.226 13.417 39.349 1.00 16.44 664 ALA A O 1
ATOM 4910 N N . HIS A 1 641 ? -15.496 14.821 41.081 1.00 14.61 665 HIS A N 1
ATOM 4911 C CA . HIS A 1 641 ? -16.847 15.263 40.705 1.00 16.92 665 HIS A CA 1
ATOM 4912 C C . HIS A 1 641 ? -16.829 16.639 40.073 1.00 16.55 665 HIS A C 1
ATOM 4913 O O . HIS A 1 641 ? -17.858 17.226 39.960 1.00 17.98 665 HIS A O 1
ATOM 4920 N N . GLY A 1 642 ? -15.658 17.104 39.653 1.00 14.55 666 GLY A N 1
ATOM 4921 C CA . GLY A 1 642 ? -15.535 18.400 39.044 1.00 15.07 666 GLY A CA 1
ATOM 4922 C C . GLY A 1 642 ? -15.725 19.628 39.913 1.00 13.97 666 GLY A C 1
ATOM 4923 O O . GLY A 1 642 ? -16.036 20.711 39.405 1.00 16.11 666 GLY A O 1
ATOM 4924 N N . LYS A 1 643 ? -15.584 19.455 41.216 1.00 13.37 667 LYS A N 1
ATOM 4925 C CA . LYS A 1 643 ? -15.700 20.480 42.164 1.00 14.23 667 LYS A CA 1
ATOM 4926 C C . LYS A 1 643 ? -14.333 21.139 42.496 1.00 13.38 667 LYS A C 1
ATOM 4927 O O . LYS A 1 643 ? -13.320 20.486 42.493 1.00 14.52 667 LYS A O 1
ATOM 4933 N N . LEU A 1 644 ? -14.354 22.402 42.883 1.00 11.59 668 LEU A N 1
ATOM 4934 C CA . LEU A 1 644 ? -13.127 23.111 43.125 1.00 12.03 668 LEU A CA 1
ATOM 4935 C C . LEU A 1 644 ? -12.519 22.715 44.489 1.00 10.62 668 LEU A C 1
ATOM 4936 O O . LEU A 1 644 ? -13.129 22.876 45.539 1.00 10.62 668 LEU A O 1
ATOM 4941 N N . VAL A 1 645 ? -11.274 22.249 44.441 1.00 10.09 669 VAL A N 1
ATOM 4942 C CA . VAL A 1 645 ? -10.448 21.922 45.582 1.00 10.55 669 VAL A CA 1
ATOM 4943 C C . VAL A 1 645 ? -9.145 22.699 45.735 1.00 11.54 669 VAL A C 1
ATOM 4944 O O . VAL A 1 645 ? -8.406 22.491 46.665 1.00 12.21 669 VAL A O 1
ATOM 4948 N N . GLY A 1 646 ? -8.876 23.640 44.835 1.00 13.16 670 GLY A N 1
ATOM 4949 C CA . GLY A 1 646 ? -7.663 24.479 44.974 1.00 13.08 670 GLY A CA 1
ATOM 4950 C C . GLY A 1 646 ? -7.449 25.377 43.754 1.00 11.22 670 GLY A C 1
ATOM 4951 O O . GLY A 1 646 ? -8.247 25.369 42.803 1.00 9.93 670 GLY A O 1
ATOM 4952 N N . LEU A 1 647 ? -6.302 26.069 43.745 1.00 10.64 671 LEU A N 1
ATOM 4953 C CA . LEU A 1 647 ? -5.865 26.766 42.615 1.00 9.99 671 LEU A CA 1
ATOM 4954 C C . LEU A 1 647 ? -4.405 26.418 42.474 1.00 8.56 671 LEU A C 1
ATOM 4955 O O . LEU A 1 647 ? -3.680 26.453 43.452 1.00 8.00 671 LEU A O 1
ATOM 4960 N N . ALA A 1 648 ? -4.031 26.104 41.272 1.00 8.41 672 ALA A N 1
ATOM 4961 C CA . ALA A 1 648 ? -2.612 25.936 40.936 1.00 8.27 672 ALA A CA 1
ATOM 4962 C C . ALA A 1 648 ? -1.907 27.246 41.185 1.00 7.93 672 ALA A C 1
ATOM 4963 O O . ALA A 1 648 ? -2.476 28.261 40.797 1.00 10.57 672 ALA A O 1
ATOM 4965 N N . PHE A 1 649 ? -0.641 27.238 41.692 1.00 8.12 673 PHE A N 1
ATOM 4966 C CA . PHE A 1 649 ? 0.147 28.457 41.712 1.00 7.87 673 PHE A CA 1
ATOM 4967 C C . PHE A 1 649 ? 1.643 28.260 41.474 1.00 7.80 673 PHE A C 1
ATOM 4968 O O . PHE A 1 649 ? 2.215 29.187 41.032 1.00 8.04 673 PHE A O 1
ATOM 4976 N N . ASP A 1 650 ? 2.229 27.103 41.679 1.00 7.16 674 ASP A N 1
ATOM 4977 C CA . ASP A 1 650 ? 3.749 27.001 41.576 1.00 7.30 674 ASP A CA 1
ATOM 4978 C C . ASP A 1 650 ? 4.097 25.525 41.334 1.00 8.05 674 ASP A C 1
ATOM 4979 O O . ASP A 1 650 ? 3.236 24.697 41.195 1.00 8.18 674 ASP A O 1
ATOM 4984 N N . GLY A 1 651 ? 5.379 25.285 41.182 1.00 8.22 675 GLY A N 1
ATOM 4985 C CA . GLY A 1 651 ? 5.986 24.008 41.060 1.00 8.86 675 GLY A CA 1
ATOM 4986 C C . GLY A 1 651 ? 7.113 23.935 42.090 1.00 8.15 675 GLY A C 1
ATOM 4987 O O . GLY A 1 651 ? 7.624 24.963 42.649 1.00 8.28 675 GLY A O 1
ATOM 4988 N N . ASN A 1 652 ? 7.434 22.722 42.509 1.00 7.98 676 ASN A N 1
ATOM 4989 C CA . ASN A 1 652 ? 8.535 22.552 43.461 1.00 8.53 676 ASN A CA 1
ATOM 4990 C C . ASN A 1 652 ? 9.842 22.737 42.759 1.00 8.43 676 ASN A C 1
ATOM 4991 O O . ASN A 1 652 ? 9.848 22.752 41.542 1.00 8.90 676 ASN A O 1
ATOM 4996 N N . TRP A 1 653 ? 10.916 22.882 43.551 1.00 8.88 677 TRP A N 1
ATOM 4997 C CA . TRP A 1 653 ? 12.268 23.310 43.079 1.00 9.87 677 TRP A CA 1
ATOM 4998 C C . TRP A 1 653 ? 12.788 22.391 41.956 1.00 10.16 677 TRP A C 1
ATOM 4999 O O . TRP A 1 653 ? 13.215 22.817 40.890 1.00 11.14 677 TRP A O 1
ATOM 5010 N N . GLU A 1 654 ? 12.742 21.105 42.200 1.00 10.38 678 GLU A N 1
ATOM 5011 C CA . GLU A 1 654 ? 13.206 20.161 41.235 1.00 11.46 678 GLU A CA 1
ATOM 5012 C C . GLU A 1 654 ? 12.365 19.965 39.956 1.00 12.33 678 GLU A C 1
ATOM 5013 O O . GLU A 1 654 ? 12.778 19.191 39.096 1.00 13.15 678 GLU A O 1
ATOM 5019 N N . SER A 1 655 ? 11.115 20.468 39.944 1.00 10.71 679 SER A N 1
ATOM 5020 C CA . SER A 1 655 ? 10.212 20.317 38.830 1.00 10.86 679 SER A CA 1
ATOM 5021 C C . SER A 1 655 ? 10.626 21.181 37.636 1.00 10.87 679 SER A C 1
ATOM 5022 O O . SER A 1 655 ? 10.135 20.977 36.527 1.00 11.14 679 SER A O 1
ATOM 5025 N N . VAL A 1 656 ? 11.351 22.265 37.863 1.00 10.90 680 VAL A N 1
ATOM 5026 C CA . VAL A 1 656 ? 11.304 23.363 36.876 1.00 10.35 680 VAL A CA 1
ATOM 5027 C C . VAL A 1 656 ? 12.088 22.961 35.582 1.00 11.41 680 VAL A C 1
ATOM 5028 O O . VAL A 1 656 ? 11.718 23.383 34.466 1.00 10.74 680 VAL A O 1
ATOM 5032 N N . SER A 1 657 ? 13.108 22.108 35.686 1.00 9.63 681 SER A N 1
ATOM 5033 C CA . SER A 1 657 ? 13.754 21.576 34.497 1.00 11.21 681 SER A CA 1
ATOM 5034 C C . SER A 1 657 ? 12.883 20.740 33.581 1.00 11.34 681 SER A C 1
ATOM 5035 O O . SER A 1 657 ? 13.331 20.315 32.503 1.00 13.44 681 SER A O 1
ATOM 5038 N N . SER A 1 658 ? 11.611 20.495 33.963 1.00 12.09 682 SER A N 1
ATOM 5039 C CA . SER A 1 658 ? 10.756 19.666 33.178 1.00 12.64 682 SER A CA 1
ATOM 5040 C C . SER A 1 658 ? 10.299 20.448 31.937 1.00 12.40 682 SER A C 1
ATOM 5041 O O . SER A 1 658 ? 9.708 19.899 31.032 1.00 12.57 682 SER A O 1
ATOM 5044 N N . ASN A 1 659 ? 10.567 21.744 31.917 1.00 12.30 683 ASN A N 1
ATOM 5045 C CA . ASN A 1 659 ? 10.375 22.502 30.726 1.00 12.12 683 ASN A CA 1
ATOM 5046 C C . ASN A 1 659 ? 11.101 21.949 29.525 1.00 11.35 683 ASN A C 1
ATOM 5047 O O . ASN A 1 659 ? 10.637 22.071 28.359 1.00 10.97 683 ASN A O 1
ATOM 5052 N N . TRP A 1 660 ? 12.298 21.373 29.801 1.00 10.42 684 TRP A N 1
ATOM 5053 C CA . TRP A 1 660 ? 13.188 20.775 28.756 1.00 11.15 684 TRP A CA 1
ATOM 5054 C C . TRP A 1 660 ? 13.205 19.244 28.813 1.00 11.98 684 TRP A C 1
ATOM 5055 O O . TRP A 1 660 ? 13.103 18.655 27.776 1.00 12.98 684 TRP A O 1
ATOM 5066 N N . VAL A 1 661 ? 13.241 18.615 30.002 1.00 11.95 685 VAL A N 1
ATOM 5067 C CA . VAL A 1 661 ? 13.307 17.125 30.080 1.00 13.73 685 VAL A CA 1
ATOM 5068 C C . VAL A 1 661 ? 12.385 16.719 31.223 1.00 14.06 685 VAL A C 1
ATOM 5069 O O . VAL A 1 661 ? 12.688 16.990 32.398 1.00 14.97 685 VAL A O 1
ATOM 5073 N N . PHE A 1 662 ? 11.232 16.133 30.915 1.00 12.97 686 PHE A N 1
ATOM 5074 C CA . PHE A 1 662 ? 10.268 15.755 31.938 1.00 13.56 686 PHE A CA 1
ATOM 5075 C C . PHE A 1 662 ? 10.782 14.706 32.912 1.00 15.21 686 PHE A C 1
ATOM 5076 O O . PHE A 1 662 ? 11.146 13.588 32.511 1.00 14.20 686 PHE A O 1
ATOM 5084 N N . ASP A 1 663 ? 10.747 15.025 34.225 1.00 15.98 687 ASP A N 1
ATOM 5085 C CA . ASP A 1 663 ? 11.088 14.019 35.286 1.00 16.89 687 ASP A CA 1
ATOM 5086 C C . ASP A 1 663 ? 9.865 13.690 36.174 1.00 16.68 687 ASP A C 1
ATOM 5087 O O . ASP A 1 663 ? 9.461 14.475 37.066 1.00 14.70 687 ASP A O 1
ATOM 5092 N N . PRO A 1 664 ? 9.281 12.505 35.965 1.00 16.89 688 PRO A N 1
ATOM 5093 C CA . PRO A 1 664 ? 8.086 12.120 36.714 1.00 16.56 688 PRO A CA 1
ATOM 5094 C C . PRO A 1 664 ? 8.244 12.075 38.247 1.00 14.26 688 PRO A C 1
ATOM 5095 O O . PRO A 1 664 ? 7.312 12.430 38.938 1.00 13.38 688 PRO A O 1
ATOM 5099 N N . LYS A 1 665 ? 9.403 11.780 38.779 1.00 13.47 689 LYS A N 1
ATOM 5100 C CA . LYS A 1 665 ? 9.504 11.486 40.196 1.00 14.87 689 LYS A CA 1
ATOM 5101 C C . LYS A 1 665 ? 9.495 12.779 40.978 1.00 14.08 689 LYS A C 1
ATOM 5102 O O . LYS A 1 665 ? 9.094 12.827 42.185 1.00 13.34 689 LYS A O 1
ATOM 5108 N N . MET A 1 666 ? 9.933 13.850 40.330 1.00 13.18 690 MET A N 1
ATOM 5109 C CA . MET A 1 666 ? 10.111 15.094 41.026 1.00 15.18 690 MET A CA 1
ATOM 5110 C C . MET A 1 666 ? 9.406 16.250 40.441 1.00 13.00 690 MET A C 1
ATOM 5111 O O . MET A 1 666 ? 9.711 17.380 40.766 1.00 14.07 690 MET A O 1
ATOM 5116 N N . THR A 1 667 ? 8.418 15.966 39.617 1.00 12.42 691 THR A N 1
ATOM 5117 C CA . THR A 1 667 ? 7.638 16.959 39.041 1.00 12.54 691 THR A CA 1
ATOM 5118 C C . THR A 1 667 ? 6.299 17.021 39.746 1.00 11.01 691 THR A C 1
ATOM 5119 O O . THR A 1 667 ? 5.517 16.096 39.636 1.00 12.96 691 THR A O 1
ATOM 5123 N N . ARG A 1 668 ? 6.072 18.109 40.492 1.00 9.53 692 ARG A N 1
ATOM 5124 C CA . ARG A 1 668 ? 4.783 18.313 41.174 1.00 9.02 692 ARG A CA 1
ATOM 5125 C C . ARG A 1 668 ? 4.225 19.738 41.002 1.00 9.49 692 ARG A C 1
ATOM 5126 O O . ARG A 1 668 ? 4.966 20.683 40.987 1.00 10.39 692 ARG A O 1
ATOM 5134 N N . MET A 1 669 ? 2.923 19.813 40.931 1.00 8.85 693 MET A N 1
ATOM 5135 C CA . MET A 1 669 ? 2.164 21.052 41.091 1.00 10.20 693 MET A CA 1
ATOM 5136 C C . MET A 1 669 ? 2.058 21.350 42.603 1.00 9.63 693 MET A C 1
ATOM 5137 O O . MET A 1 669 ? 1.775 20.474 43.372 1.00 8.78 693 MET A O 1
ATOM 5142 N N . ILE A 1 670 ? 2.185 22.629 42.958 1.00 8.39 694 ILE A N 1
ATOM 5143 C CA . ILE A 1 670 ? 1.803 23.201 44.230 1.00 8.48 694 ILE A CA 1
ATOM 5144 C C . ILE A 1 670 ? 0.537 24.026 44.026 1.00 8.68 694 ILE A C 1
ATOM 5145 O O . ILE A 1 670 ? 0.478 24.909 43.179 1.00 8.68 694 ILE A O 1
ATOM 5150 N N . ALA A 1 671 ? -0.453 23.689 44.836 1.00 7.96 695 ALA A N 1
ATOM 5151 C CA . ALA A 1 671 ? -1.793 24.280 44.820 1.00 8.17 695 ALA A CA 1
ATOM 5152 C C . ALA A 1 671 ? -2.166 24.794 46.187 1.00 7.67 695 ALA A C 1
ATOM 5153 O O . ALA A 1 671 ? -1.658 24.328 47.247 1.00 7.09 695 ALA A O 1
ATOM 5155 N N . VAL A 1 672 ? -3.000 25.839 46.208 1.00 7.80 696 VAL A N 1
ATOM 5156 C CA . VAL A 1 672 ? -3.490 26.342 47.454 1.00 8.05 696 VAL A CA 1
ATOM 5157 C C . VAL A 1 672 ? -4.874 25.670 47.647 1.00 8.47 696 VAL A C 1
ATOM 5158 O O . VAL A 1 672 ? -5.642 25.616 46.669 1.00 9.30 696 VAL A O 1
ATOM 5162 N N . ASP A 1 673 ? -5.111 25.095 48.834 1.00 9.34 697 ASP A N 1
ATOM 5163 C CA . ASP A 1 673 ? -6.360 24.337 49.087 1.00 9.03 697 ASP A CA 1
ATOM 5164 C C . ASP A 1 673 ? -7.523 25.327 49.084 1.00 9.46 697 ASP A C 1
ATOM 5165 O O . ASP A 1 673 ? -7.453 26.408 49.697 1.00 8.48 697 ASP A O 1
ATOM 5170 N N . GLY A 1 674 ? -8.644 24.965 48.448 1.00 10.78 698 GLY A N 1
ATOM 5171 C CA . GLY A 1 674 ? -9.893 25.718 48.624 1.00 10.57 698 GLY A CA 1
ATOM 5172 C C . GLY A 1 674 ? -10.272 25.974 50.085 1.00 10.75 698 GLY A C 1
ATOM 5173 O O . GLY A 1 674 ? -10.877 26.997 50.383 1.00 11.37 698 GLY A O 1
ATOM 5174 N N . ARG A 1 675 ? -9.972 25.024 50.977 1.00 9.72 699 ARG A N 1
ATOM 5175 C CA . ARG A 1 675 ? -10.282 25.222 52.401 1.00 10.37 699 ARG A CA 1
ATOM 5176 C C . ARG A 1 675 ? -9.468 26.306 52.996 1.00 11.27 699 ARG A C 1
ATOM 5177 O O . ARG A 1 675 ? -9.944 26.967 53.920 1.00 11.52 699 ARG A O 1
ATOM 5185 N N . TYR A 1 676 ? -8.218 26.524 52.519 1.00 10.47 700 TYR A N 1
ATOM 5186 C CA . TYR A 1 676 ? -7.497 27.626 53.018 1.00 10.77 700 TYR A CA 1
ATOM 5187 C C . TYR A 1 676 ? -8.019 28.978 52.540 1.00 11.34 700 TYR A C 1
ATOM 5188 O O . TYR A 1 676 ? -8.015 29.910 53.361 1.00 10.42 700 TYR A O 1
ATOM 5197 N N . LEU A 1 677 ? -8.402 29.089 51.266 1.00 12.82 701 LEU A N 1
ATOM 5198 C CA . LEU A 1 677 ? -9.135 30.314 50.757 1.00 14.31 701 LEU A CA 1
ATOM 5199 C C . LEU A 1 677 ? -10.295 30.656 51.681 1.00 12.73 701 LEU A C 1
ATOM 5200 O O . LEU A 1 677 ? -10.427 31.795 52.172 1.00 12.97 701 LEU A O 1
ATOM 5205 N N . ARG A 1 678 ? -11.089 29.639 51.983 1.00 14.21 702 ARG A N 1
ATOM 5206 C CA . ARG A 1 678 ? -12.317 29.790 52.800 1.00 14.80 702 ARG A CA 1
ATOM 5207 C C . ARG A 1 678 ? -11.914 30.151 54.228 1.00 13.31 702 ARG A C 1
ATOM 5208 O O . ARG A 1 678 ? -12.459 31.097 54.821 1.00 14.52 702 ARG A O 1
ATOM 5216 N N . TRP A 1 679 ? -10.914 29.495 54.774 1.00 11.79 703 TRP A N 1
ATOM 5217 C CA . TRP A 1 679 ? -10.481 29.795 56.122 1.00 12.29 703 TRP A CA 1
ATOM 5218 C C . TRP A 1 679 ? -9.947 31.209 56.307 1.00 13.28 703 TRP A C 1
ATOM 5219 O O . TRP A 1 679 ? -10.279 31.880 57.287 1.00 13.14 703 TRP A O 1
ATOM 5230 N N . ILE A 1 680 ? -9.086 31.627 55.396 1.00 12.88 704 ILE A N 1
ATOM 5231 C CA . ILE A 1 680 ? -8.679 33.036 55.363 1.00 13.82 704 ILE A CA 1
ATOM 5232 C C . ILE A 1 680 ? -9.838 34.033 55.339 1.00 12.98 704 ILE A C 1
ATOM 5233 O O . ILE A 1 680 ? -9.838 35.024 56.122 1.00 13.73 704 ILE A O 1
ATOM 5238 N N . MET A 1 681 ? -10.801 33.785 54.497 1.00 12.79 705 MET A N 1
ATOM 5239 C CA . MET A 1 681 ? -11.957 34.617 54.318 1.00 13.12 705 MET A CA 1
ATOM 5240 C C . MET A 1 681 ? -12.958 34.528 55.473 1.00 14.77 705 MET A C 1
ATOM 5241 O O . MET A 1 681 ? -13.898 35.339 55.550 1.00 15.04 705 MET A O 1
ATOM 5246 N N . GLN A 1 682 ? -12.808 33.515 56.306 1.00 15.38 706 GLN A N 1
ATOM 5247 C CA . GLN A 1 682 ? -13.536 33.448 57.587 1.00 17.17 706 GLN A CA 1
ATOM 5248 C C . GLN A 1 682 ? -12.841 34.078 58.751 1.00 18.64 706 GLN A C 1
ATOM 5249 O O . GLN A 1 682 ? -13.480 34.870 59.434 1.00 20.08 706 GLN A O 1
ATOM 5255 N N . GLU A 1 683 ? -11.589 33.705 59.033 1.00 17.31 707 GLU A N 1
ATOM 5256 C CA . GLU A 1 683 ? -10.966 33.928 60.313 1.00 20.22 707 GLU A CA 1
ATOM 5257 C C . GLU A 1 683 ? -9.939 35.037 60.306 1.00 19.60 707 GLU A C 1
ATOM 5258 O O . GLU A 1 683 ? -9.480 35.420 61.400 1.00 22.38 707 GLU A O 1
ATOM 5264 N N . VAL A 1 684 ? -9.493 35.482 59.116 1.00 17.39 708 VAL A N 1
ATOM 5265 C CA . VAL A 1 684 ? -8.205 36.205 59.033 1.00 16.30 708 VAL A CA 1
ATOM 5266 C C . VAL A 1 684 ? -8.426 37.564 58.380 1.00 17.10 708 VAL A C 1
ATOM 5267 O O . VAL A 1 684 ? -8.041 38.510 58.954 1.00 17.02 708 VAL A O 1
ATOM 5271 N N . TYR A 1 685 ? -9.002 37.626 57.181 1.00 17.08 709 TYR A N 1
ATOM 5272 C CA . TYR A 1 685 ? -9.285 38.871 56.430 1.00 16.09 709 TYR A CA 1
ATOM 5273 C C . TYR A 1 685 ? -10.693 38.695 55.843 1.00 17.41 709 TYR A C 1
ATOM 5274 O O . TYR A 1 685 ? -10.862 38.291 54.702 1.00 17.10 709 TYR A O 1
ATOM 5283 N N . PRO A 1 686 ? -11.725 38.860 56.675 1.00 19.60 710 PRO A N 1
ATOM 5284 C CA . PRO A 1 686 ? -13.022 38.317 56.333 1.00 20.16 710 PRO A CA 1
ATOM 5285 C C . PRO A 1 686 ? -13.705 38.928 55.117 1.00 20.71 710 PRO A C 1
ATOM 5286 O O . PRO A 1 686 ? -13.657 40.151 54.923 1.00 20.37 710 PRO A O 1
ATOM 5290 N N . ALA A 1 687 ? -14.420 38.084 54.367 1.00 18.03 711 ALA A N 1
ATOM 5291 C CA . ALA A 1 687 ? -15.179 38.471 53.223 1.00 19.86 711 ALA A CA 1
ATOM 5292 C C . ALA A 1 687 ? -16.489 37.703 53.211 1.00 18.23 711 ALA A C 1
ATOM 5293 O O . ALA A 1 687 ? -16.732 36.859 52.373 1.00 16.66 711 ALA A O 1
ATOM 5295 N N . PRO A 1 688 ? -17.336 37.966 54.205 1.00 21.74 712 PRO A N 1
ATOM 5296 C CA . PRO A 1 688 ? -18.523 37.135 54.365 1.00 21.70 712 PRO A CA 1
ATOM 5297 C C . PRO A 1 688 ? -19.481 37.272 53.193 1.00 21.69 712 PRO A C 1
ATOM 5298 O O . PRO A 1 688 ? -20.158 36.309 52.845 1.00 19.01 712 PRO A O 1
ATOM 5302 N N . GLN A 1 689 ? -19.492 38.432 52.546 1.00 20.78 713 GLN A N 1
ATOM 5303 C CA . GLN A 1 689 ? -20.275 38.629 51.341 1.00 21.92 713 GLN A CA 1
ATOM 5304 C C . GLN A 1 689 ? -19.859 37.678 50.191 1.00 21.83 713 GLN A C 1
ATOM 5305 O O . GLN A 1 689 ? -20.690 37.144 49.469 1.00 22.56 713 GLN A O 1
ATOM 5311 N N . LEU A 1 690 ? -18.560 37.453 50.018 1.00 17.96 714 LEU A N 1
ATOM 5312 C CA . LEU A 1 690 ? -18.136 36.571 48.950 1.00 16.62 714 LEU A CA 1
ATOM 5313 C C . LEU A 1 690 ? -18.417 35.114 49.300 1.00 14.91 714 LEU A C 1
ATOM 5314 O O . LEU A 1 690 ? -18.777 34.354 48.416 1.00 17.84 714 LEU A O 1
ATOM 5319 N N . LEU A 1 691 ? -18.273 34.718 50.561 1.00 14.83 715 LEU A N 1
ATOM 5320 C CA . LEU A 1 691 ? -18.474 33.282 50.908 1.00 16.46 715 LEU A CA 1
ATOM 5321 C C . LEU A 1 691 ? -19.967 33.002 50.716 1.00 17.01 715 LEU A C 1
ATOM 5322 O O . LEU A 1 691 ? -20.395 31.954 50.211 1.00 16.77 715 LEU A O 1
ATOM 5327 N N . LYS A 1 692 ? -20.762 33.998 51.069 1.00 19.21 716 LYS A N 1
ATOM 5328 C CA . LYS A 1 692 ? -22.220 33.894 50.823 1.00 23.81 716 LYS A CA 1
ATOM 5329 C C . LYS A 1 692 ? -22.546 33.684 49.360 1.00 22.33 716 LYS A C 1
ATOM 5330 O O . LYS A 1 692 ? -23.356 32.813 48.982 1.00 22.73 716 LYS A O 1
ATOM 5336 N N . GLU A 1 693 ? -21.880 34.464 48.513 1.00 20.68 717 GLU A N 1
ATOM 5337 C CA . GLU A 1 693 ? -22.182 34.470 47.084 1.00 19.35 717 GLU A CA 1
ATOM 5338 C C . GLU A 1 693 ? -21.708 33.150 46.438 1.00 19.16 717 GLU A C 1
ATOM 5339 O O . GLU A 1 693 ? -22.261 32.708 45.421 1.00 19.44 717 GLU A O 1
ATOM 5345 N N . MET A 1 694 ? -20.681 32.529 47.034 1.00 17.27 718 MET A N 1
ATOM 5346 C CA . MET A 1 694 ? -20.203 31.171 46.672 1.00 17.49 718 MET A CA 1
ATOM 5347 C C . MET A 1 694 ? -20.861 29.977 47.381 1.00 20.17 718 MET A C 1
ATOM 5348 O O . MET A 1 694 ? -20.442 28.810 47.183 1.00 19.84 718 MET A O 1
ATOM 5353 N N . ASN A 1 695 ? -21.883 30.252 48.201 1.00 22.31 719 ASN A N 1
ATOM 5354 C CA . ASN A 1 695 ? -22.700 29.257 48.927 1.00 22.58 719 ASN A CA 1
ATOM 5355 C C . ASN A 1 695 ? -21.908 28.482 49.882 1.00 21.75 719 ASN A C 1
ATOM 5356 O O . ASN A 1 695 ? -22.054 27.248 49.977 1.00 22.95 719 ASN A O 1
ATOM 5361 N N . VAL A 1 696 ? -20.989 29.181 50.516 1.00 21.01 720 VAL A N 1
ATOM 5362 C CA . VAL A 1 696 ? -20.239 28.652 51.600 1.00 20.22 720 VAL A CA 1
ATOM 5363 C C . VAL A 1 696 ? -20.252 29.665 52.725 1.00 20.01 720 VAL A C 1
ATOM 5364 O O . VAL A 1 696 ? -19.291 29.593 53.518 1.00 21.55 720 VAL A O 1
ATOM 5368 N N . GLY B 1 1 ? 8.911 4.078 72.904 1.00 17.86 25 GLY B N 1
ATOM 5369 C CA . GLY B 1 1 ? 8.495 5.325 73.597 1.00 19.71 25 GLY B CA 1
ATOM 5370 C C . GLY B 1 1 ? 9.437 5.562 74.771 1.00 18.41 25 GLY B C 1
ATOM 5371 O O . GLY B 1 1 ? 10.462 4.878 74.906 1.00 15.84 25 GLY B O 1
ATOM 5372 N N . GLU B 1 2 ? 9.138 6.635 75.513 1.00 18.72 26 GLU B N 1
ATOM 5373 C CA . GLU B 1 2 ? 9.938 7.068 76.675 1.00 19.40 26 GLU B CA 1
ATOM 5374 C C . GLU B 1 2 ? 10.194 6.023 77.694 1.00 17.83 26 GLU B C 1
ATOM 5375 O O . GLU B 1 2 ? 9.299 5.212 78.037 1.00 17.80 26 GLU B O 1
ATOM 5381 N N . GLY B 1 3 ? 11.428 6.031 78.208 1.00 17.43 27 GLY B N 1
ATOM 5382 C CA . GLY B 1 3 ? 11.736 5.215 79.405 1.00 18.72 27 GLY B CA 1
ATOM 5383 C C . GLY B 1 3 ? 13.049 4.456 79.317 1.00 20.07 27 GLY B C 1
ATOM 5384 O O . GLY B 1 3 ? 13.278 3.676 78.398 1.00 20.41 27 GLY B O 1
ATOM 5385 N N . MET B 1 4 ? 13.927 4.710 80.276 1.00 18.79 28 MET B N 1
ATOM 5386 C CA . MET B 1 4 ? 15.103 3.866 80.403 1.00 20.55 28 MET B CA 1
ATOM 5387 C C . MET B 1 4 ? 14.893 2.970 81.624 1.00 20.54 28 MET B C 1
ATOM 5388 O O . MET B 1 4 ? 15.230 3.389 82.747 1.00 21.84 28 MET B O 1
ATOM 5393 N N . TRP B 1 5 ? 14.289 1.811 81.418 1.00 19.58 29 TRP B N 1
ATOM 5394 C CA . TRP B 1 5 ? 13.548 1.098 82.469 1.00 22.55 29 TRP B CA 1
ATOM 5395 C C . TRP B 1 5 ? 14.555 0.164 83.117 1.00 23.17 29 TRP B C 1
ATOM 5396 O O . TRP B 1 5 ? 15.314 -0.531 82.402 1.00 19.29 29 TRP B O 1
ATOM 5407 N N . VAL B 1 6 ? 14.523 0.050 84.457 1.00 21.82 30 VAL B N 1
ATOM 5408 C CA . VAL B 1 6 ? 15.427 -0.895 85.119 1.00 22.26 30 VAL B CA 1
ATOM 5409 C C . VAL B 1 6 ? 14.789 -2.236 84.974 1.00 21.78 30 VAL B C 1
ATOM 5410 O O . VAL B 1 6 ? 13.593 -2.323 84.829 1.00 23.89 30 VAL B O 1
ATOM 5414 N N . PRO B 1 7 ? 15.571 -3.298 84.956 1.00 23.67 31 PRO B N 1
ATOM 5415 C CA . PRO B 1 7 ? 15.031 -4.608 84.823 1.00 26.57 31 PRO B CA 1
ATOM 5416 C C . PRO B 1 7 ? 13.969 -4.940 85.924 1.00 29.96 31 PRO B C 1
ATOM 5417 O O . PRO B 1 7 ? 13.013 -5.686 85.656 1.00 29.57 31 PRO B O 1
ATOM 5421 N N . GLN B 1 8 ? 14.131 -4.356 87.116 1.00 29.54 32 GLN B N 1
ATOM 5422 C CA . GLN B 1 8 ? 13.173 -4.539 88.205 1.00 33.51 32 GLN B CA 1
ATOM 5423 C C . GLN B 1 8 ? 11.778 -3.932 87.856 1.00 34.77 32 GLN B C 1
ATOM 5424 O O . GLN B 1 8 ? 10.788 -4.237 88.535 1.00 35.22 32 GLN B O 1
ATOM 5430 N N . GLN B 1 9 ? 11.703 -3.060 86.839 1.00 27.97 33 GLN B N 1
ATOM 5431 C CA . GLN B 1 9 ? 10.416 -2.527 86.369 1.00 24.92 33 GLN B CA 1
ATOM 5432 C C . GLN B 1 9 ? 9.758 -3.386 85.295 1.00 25.81 33 GLN B C 1
ATOM 5433 O O . GLN B 1 9 ? 8.690 -3.086 84.837 1.00 26.84 33 GLN B O 1
ATOM 5439 N N . LEU B 1 10 ? 10.322 -4.514 84.933 1.00 29.10 34 LEU B N 1
ATOM 5440 C CA . LEU B 1 10 ? 9.644 -5.390 83.975 1.00 31.30 34 LEU B CA 1
ATOM 5441 C C . LEU B 1 10 ? 8.114 -5.592 84.198 1.00 32.18 34 LEU B C 1
ATOM 5442 O O . LEU B 1 10 ? 7.367 -5.548 83.223 1.00 27.18 34 LEU B O 1
ATOM 5447 N N . PRO B 1 11 ? 7.653 -5.832 85.465 1.00 33.98 35 PRO B N 1
ATOM 5448 C CA . PRO B 1 11 ? 6.194 -6.002 85.684 1.00 33.73 35 PRO B CA 1
ATOM 5449 C C . PRO B 1 11 ? 5.404 -4.803 85.269 1.00 33.11 35 PRO B C 1
ATOM 5450 O O . PRO B 1 11 ? 4.360 -4.950 84.675 1.00 33.98 35 PRO B O 1
ATOM 5454 N N . GLU B 1 12 ? 5.883 -3.614 85.583 1.00 31.88 36 GLU B N 1
ATOM 5455 C CA . GLU B 1 12 ? 5.216 -2.427 85.091 1.00 36.90 36 GLU B CA 1
ATOM 5456 C C . GLU B 1 12 ? 5.147 -2.368 83.528 1.00 36.61 36 GLU B C 1
ATOM 5457 O O . GLU B 1 12 ? 4.162 -1.864 82.991 1.00 41.49 36 GLU B O 1
ATOM 5463 N N . ILE B 1 13 ? 6.168 -2.839 82.811 1.00 28.25 37 ILE B N 1
ATOM 5464 C CA . ILE B 1 13 ? 6.239 -2.606 81.358 1.00 28.84 37 ILE B CA 1
ATOM 5465 C C . ILE B 1 13 ? 5.880 -3.875 80.553 1.00 29.85 37 ILE B C 1
ATOM 5466 O O . ILE B 1 13 ? 6.008 -3.895 79.321 1.00 24.60 37 ILE B O 1
ATOM 5471 N N . ALA B 1 14 ? 5.420 -4.912 81.234 1.00 28.80 38 ALA B N 1
ATOM 5472 C CA . ALA B 1 14 ? 5.078 -6.148 80.593 1.00 31.89 38 ALA B CA 1
ATOM 5473 C C . ALA B 1 14 ? 3.958 -5.990 79.550 1.00 32.30 38 ALA B C 1
ATOM 5474 O O . ALA B 1 14 ? 4.070 -6.510 78.430 1.00 32.48 38 ALA B O 1
ATOM 5476 N N . GLY B 1 15 ? 2.880 -5.321 79.943 1.00 28.00 39 GLY B N 1
ATOM 5477 C CA . GLY B 1 15 ? 1.723 -5.106 79.078 1.00 28.80 39 GLY B CA 1
ATOM 5478 C C . GLY B 1 15 ? 2.000 -4.132 77.901 1.00 28.35 39 GLY B C 1
ATOM 5479 O O . GLY B 1 15 ? 1.676 -4.439 76.747 1.00 27.09 39 GLY B O 1
ATOM 5480 N N . PRO B 1 16 ? 2.604 -2.989 78.200 1.00 25.73 40 PRO B N 1
ATOM 5481 C CA . PRO B 1 16 ? 3.192 -2.086 77.176 1.00 24.58 40 PRO B CA 1
ATOM 5482 C C . PRO B 1 16 ? 4.086 -2.806 76.203 1.00 21.64 40 PRO B C 1
ATOM 5483 O O . PRO B 1 16 ? 4.031 -2.509 74.979 1.00 20.40 40 PRO B O 1
ATOM 5487 N N . LEU B 1 17 ? 4.874 -3.763 76.695 1.00 22.14 41 LEU B N 1
ATOM 5488 C CA . LEU B 1 17 ? 5.804 -4.500 75.844 1.00 21.60 41 LEU B CA 1
ATOM 5489 C C . LEU B 1 17 ? 5.008 -5.382 74.898 1.00 26.07 41 LEU B C 1
ATOM 5490 O O . LEU B 1 17 ? 5.348 -5.496 73.697 1.00 21.48 41 LEU B O 1
ATOM 5495 N N . LYS B 1 18 ? 3.959 -6.013 75.408 1.00 25.22 42 LYS B N 1
ATOM 5496 C CA . LYS B 1 18 ? 3.161 -6.893 74.578 1.00 27.32 42 LYS B CA 1
ATOM 5497 C C . LYS B 1 18 ? 2.397 -6.095 73.569 1.00 24.39 42 LYS B C 1
ATOM 5498 O O . LYS B 1 18 ? 2.289 -6.506 72.432 1.00 25.38 42 LYS B O 1
ATOM 5504 N N . LYS B 1 19 ? 1.880 -4.954 73.988 1.00 22.85 43 LYS B N 1
ATOM 5505 C CA . LYS B 1 19 ? 1.127 -4.125 73.072 1.00 26.26 43 LYS B CA 1
ATOM 5506 C C . LYS B 1 19 ? 1.992 -3.569 71.931 1.00 25.44 43 LYS B C 1
ATOM 5507 O O . LYS B 1 19 ? 1.495 -3.406 70.802 1.00 22.32 43 LYS B O 1
ATOM 5513 N N . ALA B 1 20 ? 3.257 -3.252 72.215 1.00 21.22 44 ALA B N 1
ATOM 5514 C CA . ALA B 1 20 ? 4.155 -2.791 71.183 1.00 20.48 44 ALA B CA 1
ATOM 5515 C C . ALA B 1 20 ? 4.657 -3.901 70.227 1.00 17.87 44 ALA B C 1
ATOM 5516 O O . ALA B 1 20 ? 5.084 -3.621 69.150 1.00 17.15 44 ALA B O 1
ATOM 5518 N N . GLY B 1 21 ? 4.570 -5.150 70.637 1.00 17.02 45 GLY B N 1
ATOM 5519 C CA . GLY B 1 21 ? 4.736 -6.303 69.775 1.00 16.03 45 GLY B CA 1
ATOM 5520 C C . GLY B 1 21 ? 5.702 -7.358 70.249 1.00 16.33 45 GLY B C 1
ATOM 5521 O O . GLY B 1 21 ? 6.083 -8.230 69.482 1.00 16.95 45 GLY B O 1
ATOM 5522 N N . LEU B 1 22 ? 6.153 -7.305 71.500 1.00 19.02 46 LEU B N 1
ATOM 5523 C CA . LEU B 1 22 ? 7.084 -8.321 71.975 1.00 19.21 46 LEU B CA 1
ATOM 5524 C C . LEU B 1 22 ? 6.423 -9.672 71.943 1.00 20.09 46 LEU B C 1
ATOM 5525 O O . LEU B 1 22 ? 5.306 -9.767 72.401 1.00 21.38 46 LEU B O 1
ATOM 5530 N N . LYS B 1 23 ? 7.068 -10.692 71.400 1.00 20.14 47 LYS B N 1
ATOM 5531 C CA . LYS B 1 23 ? 6.419 -12.023 71.326 1.00 24.63 47 LYS B CA 1
ATOM 5532 C C . LYS B 1 23 ? 7.081 -13.014 72.302 1.00 28.17 47 LYS B C 1
ATOM 5533 O O . LYS B 1 23 ? 6.471 -14.016 72.706 1.00 29.54 47 LYS B O 1
ATOM 5539 N N . LEU B 1 24 ? 8.281 -12.680 72.767 1.00 25.55 48 LEU B N 1
ATOM 5540 C CA . LEU B 1 24 ? 8.830 -13.308 73.965 1.00 25.63 48 LEU B CA 1
ATOM 5541 C C . LEU B 1 24 ? 7.994 -12.993 75.216 1.00 28.83 48 LEU B C 1
ATOM 5542 O O . LEU B 1 24 ? 7.408 -11.893 75.379 1.00 27.66 48 LEU B O 1
ATOM 5547 N N . SER B 1 25 ? 7.994 -13.943 76.149 1.00 35.36 49 SER B N 1
ATOM 5548 C CA . SER B 1 25 ? 7.359 -13.690 77.442 1.00 36.87 49 SER B CA 1
ATOM 5549 C C . SER B 1 25 ? 8.179 -12.658 78.193 1.00 38.49 49 SER B C 1
ATOM 5550 O O . SER B 1 25 ? 9.413 -12.676 78.140 1.00 32.37 49 SER B O 1
ATOM 5553 N N . PRO B 1 26 ? 7.505 -11.778 78.918 1.00 45.16 50 PRO B N 1
ATOM 5554 C CA . PRO B 1 26 ? 8.179 -10.882 79.841 1.00 48.18 50 PRO B CA 1
ATOM 5555 C C . PRO B 1 26 ? 9.133 -11.551 80.837 1.00 46.30 50 PRO B C 1
ATOM 5556 O O . PRO B 1 26 ? 10.111 -10.937 81.219 1.00 39.09 50 PRO B O 1
ATOM 5560 N N . GLN B 1 27 ? 8.865 -12.785 81.250 1.00 44.42 51 GLN B N 1
ATOM 5561 C CA . GLN B 1 27 ? 9.712 -13.405 82.265 1.00 50.94 51 GLN B CA 1
ATOM 5562 C C . GLN B 1 27 ? 10.966 -13.951 81.625 1.00 48.53 51 GLN B C 1
ATOM 5563 O O . GLN B 1 27 ? 11.962 -14.094 82.307 1.00 48.46 51 GLN B O 1
ATOM 5569 N N . GLN B 1 28 ? 10.948 -14.187 80.314 1.00 43.56 52 GLN B N 1
ATOM 5570 C CA . GLN B 1 28 ? 12.158 -14.510 79.594 1.00 41.26 52 GLN B CA 1
ATOM 5571 C C . GLN B 1 28 ? 13.069 -13.306 79.419 1.00 37.79 52 GLN B C 1
ATOM 5572 O O . GLN B 1 28 ? 14.236 -13.407 79.640 1.00 43.41 52 GLN B O 1
ATOM 5578 N N . ILE B 1 29 ? 12.539 -12.156 79.082 1.00 38.85 53 ILE B N 1
ATOM 5579 C CA . ILE B 1 29 ? 13.278 -10.865 79.212 1.00 39.23 53 ILE B CA 1
ATOM 5580 C C . ILE B 1 29 ? 13.813 -10.505 80.616 1.00 40.78 53 ILE B C 1
ATOM 5581 O O . ILE B 1 29 ? 14.714 -9.660 80.773 1.00 41.96 53 ILE B O 1
ATOM 5586 N N . SER B 1 30 ? 13.223 -11.119 81.635 1.00 37.71 54 SER B N 1
ATOM 5587 C CA . SER B 1 30 ? 13.547 -10.844 83.032 1.00 38.84 54 SER B CA 1
ATOM 5588 C C . SER B 1 30 ? 14.829 -11.558 83.430 1.00 37.96 54 SER B C 1
ATOM 5589 O O . SER B 1 30 ? 15.492 -11.200 84.398 1.00 40.05 54 SER B O 1
ATOM 5592 N N . ASP B 1 31 ? 15.149 -12.599 82.692 1.00 35.88 55 ASP B N 1
ATOM 5593 C CA . ASP B 1 31 ? 16.258 -13.441 83.051 1.00 33.97 55 ASP B CA 1
ATOM 5594 C C . ASP B 1 31 ? 17.537 -12.738 82.568 1.00 28.86 55 ASP B C 1
ATOM 5595 O O . ASP B 1 31 ? 17.921 -12.885 81.442 1.00 27.65 55 ASP B O 1
ATOM 5600 N N . LEU B 1 32 ? 18.153 -11.941 83.427 1.00 30.69 56 LEU B N 1
ATOM 5601 C CA . LEU B 1 32 ? 19.267 -11.060 82.974 1.00 33.01 56 LEU B CA 1
ATOM 5602 C C . LEU B 1 32 ? 20.542 -11.827 82.686 1.00 30.82 56 LEU B C 1
ATOM 5603 O O . LEU B 1 32 ? 21.503 -11.280 82.125 1.00 32.80 56 LEU B O 1
ATOM 5608 N N . THR B 1 33 ? 20.573 -13.109 83.022 1.00 28.16 57 THR B N 1
ATOM 5609 C CA . THR B 1 33 ? 21.643 -13.995 82.522 1.00 32.30 57 THR B CA 1
ATOM 5610 C C . THR B 1 33 ? 21.131 -15.110 81.638 1.00 30.66 57 THR B C 1
ATOM 5611 O O . THR B 1 33 ? 21.855 -16.097 81.453 1.00 32.79 57 THR B O 1
ATOM 5615 N N . GLY B 1 34 ? 19.895 -14.955 81.121 1.00 29.39 58 GLY B N 1
ATOM 5616 C CA . GLY B 1 34 ? 19.313 -15.877 80.116 1.00 31.96 58 GLY B CA 1
ATOM 5617 C C . GLY B 1 34 ? 19.423 -15.456 78.645 1.00 30.72 58 GLY B C 1
ATOM 5618 O O . GLY B 1 34 ? 20.200 -14.552 78.306 1.00 25.48 58 GLY B O 1
ATOM 5619 N N . ASP B 1 35 ? 18.661 -16.150 77.791 1.00 33.42 59 ASP B N 1
ATOM 5620 C CA . ASP B 1 35 ? 18.470 -15.824 76.370 1.00 34.49 59 ASP B CA 1
ATOM 5621 C C . ASP B 1 35 ? 17.317 -14.849 76.236 1.00 31.94 59 ASP B C 1
ATOM 5622 O O . ASP B 1 35 ? 16.252 -15.113 76.730 1.00 31.21 59 ASP B O 1
ATOM 5627 N N . PRO B 1 36 ? 17.540 -13.672 75.622 1.00 28.90 60 PRO B N 1
ATOM 5628 C CA . PRO B 1 36 ? 18.778 -13.102 75.061 1.00 28.11 60 PRO B CA 1
ATOM 5629 C C . PRO B 1 36 ? 19.565 -12.133 75.977 1.00 26.00 60 PRO B C 1
ATOM 5630 O O . PRO B 1 36 ? 20.677 -11.732 75.629 1.00 23.76 60 PRO B O 1
ATOM 5634 N N . MET B 1 37 ? 18.980 -11.715 77.094 1.00 23.09 61 MET B N 1
ATOM 5635 C CA . MET B 1 37 ? 19.549 -10.639 77.869 1.00 23.21 61 MET B CA 1
ATOM 5636 C C . MET B 1 37 ? 20.976 -10.955 78.333 1.00 23.05 61 MET B C 1
ATOM 5637 O O . MET B 1 37 ? 21.762 -10.036 78.544 1.00 18.18 61 MET B O 1
ATOM 5642 N N . GLY B 1 38 ? 21.289 -12.256 78.495 1.00 21.42 62 GLY B N 1
ATOM 5643 C CA . GLY B 1 38 ? 22.620 -12.730 78.967 1.00 19.63 62 GLY B CA 1
ATOM 5644 C C . GLY B 1 38 ? 23.731 -12.589 77.976 1.00 20.61 62 GLY B C 1
ATOM 5645 O O . GLY B 1 38 ? 24.928 -12.612 78.352 1.00 20.24 62 GLY B O 1
ATOM 5646 N N . ALA B 1 39 ? 23.351 -12.338 76.711 1.00 19.15 63 ALA B N 1
ATOM 5647 C CA . ALA B 1 39 ? 24.298 -12.008 75.629 1.00 18.78 63 ALA B CA 1
ATOM 5648 C C . ALA B 1 39 ? 24.767 -10.511 75.626 1.00 17.46 63 ALA B C 1
ATOM 5649 O O . ALA B 1 39 ? 25.737 -10.160 75.006 1.00 19.29 63 ALA B O 1
ATOM 5651 N N . VAL B 1 40 ? 24.045 -9.653 76.320 1.00 17.54 64 VAL B N 1
ATOM 5652 C CA . VAL B 1 40 ? 24.351 -8.234 76.344 1.00 18.06 64 VAL B CA 1
ATOM 5653 C C . VAL B 1 40 ? 25.471 -7.964 77.388 1.00 18.04 64 VAL B C 1
ATOM 5654 O O . VAL B 1 40 ? 25.390 -8.405 78.547 1.00 20.68 64 VAL B O 1
ATOM 5658 N N . VAL B 1 41 ? 26.522 -7.315 76.921 1.00 16.84 65 VAL B N 1
ATOM 5659 C CA . VAL B 1 41 ? 27.683 -6.945 77.759 1.00 16.58 65 VAL B CA 1
ATOM 5660 C C . VAL B 1 41 ? 27.965 -5.434 77.825 1.00 15.82 65 VAL B C 1
ATOM 5661 O O . VAL B 1 41 ? 27.523 -4.665 76.977 1.00 13.79 65 VAL B O 1
ATOM 5665 N N . ALA B 1 42 ? 28.704 -5.031 78.855 1.00 17.31 66 ALA B N 1
ATOM 5666 C CA . ALA B 1 42 ? 29.118 -3.666 79.037 1.00 18.12 66 ALA B CA 1
ATOM 5667 C C . ALA B 1 42 ? 30.644 -3.586 78.676 1.00 20.82 66 ALA B C 1
ATOM 5668 O O . ALA B 1 42 ? 31.390 -4.479 79.007 1.00 20.83 66 ALA B O 1
ATOM 5670 N N . LEU B 1 43 ? 31.061 -2.527 77.988 1.00 19.63 67 LEU B N 1
ATOM 5671 C CA . LEU B 1 43 ? 32.459 -2.306 77.659 1.00 22.42 67 LEU B CA 1
ATOM 5672 C C . LEU B 1 43 ? 33.075 -1.247 78.581 1.00 22.92 67 LEU B C 1
ATOM 5673 O O . LEU B 1 43 ? 34.279 -1.119 78.592 1.00 23.50 67 LEU B O 1
ATOM 5678 N N . GLY B 1 44 ? 32.253 -0.481 79.300 1.00 23.55 68 GLY B N 1
ATOM 5679 C CA . GLY B 1 44 ? 32.705 0.709 80.025 1.00 24.65 68 GLY B CA 1
ATOM 5680 C C . GLY B 1 44 ? 32.488 1.946 79.215 1.00 26.66 68 GLY B C 1
ATOM 5681 O O . GLY B 1 44 ? 33.414 2.429 78.588 1.00 28.31 68 GLY B O 1
ATOM 5682 N N . GLY B 1 45 ? 31.266 2.475 79.201 1.00 26.87 69 GLY B N 1
ATOM 5683 C CA . GLY B 1 45 ? 30.920 3.630 78.366 1.00 24.74 69 GLY B CA 1
ATOM 5684 C C . GLY B 1 45 ? 30.493 3.310 76.942 1.00 23.92 69 GLY B C 1
ATOM 5685 O O . GLY B 1 45 ? 30.123 4.200 76.222 1.00 24.37 69 GLY B O 1
ATOM 5686 N N . CYS B 1 46 ? 30.528 2.041 76.562 1.00 20.24 70 CYS B N 1
ATOM 5687 C CA . CYS B 1 46 ? 29.800 1.505 75.381 1.00 22.49 70 CYS B CA 1
ATOM 5688 C C . CYS B 1 46 ? 29.157 0.193 75.786 1.00 18.97 70 CYS B C 1
ATOM 5689 O O . CYS B 1 46 ? 29.563 -0.413 76.778 1.00 17.43 70 CYS B O 1
ATOM 5692 N N . THR B 1 47 ? 28.107 -0.233 75.063 1.00 13.97 71 THR B N 1
ATOM 5693 C CA . THR B 1 47 ? 27.564 -1.597 75.200 1.00 13.51 71 THR B CA 1
ATOM 5694 C C . THR B 1 47 ? 28.034 -2.481 74.064 1.00 12.34 71 THR B C 1
ATOM 5695 O O . THR B 1 47 ? 28.509 -1.984 73.091 1.00 12.96 71 THR B O 1
ATOM 5699 N N . ALA B 1 48 ? 27.875 -3.800 74.162 1.00 12.67 72 ALA B N 1
ATOM 5700 C CA . ALA B 1 48 ? 28.166 -4.684 73.109 1.00 12.61 72 ALA B CA 1
ATOM 5701 C C . ALA B 1 48 ? 27.351 -5.944 73.309 1.00 13.02 72 ALA B C 1
ATOM 5702 O O . ALA B 1 48 ? 26.498 -6.019 74.224 1.00 12.61 72 ALA B O 1
ATOM 5704 N N . SER B 1 49 ? 27.575 -6.940 72.471 1.00 14.97 73 SER B N 1
ATOM 5705 C CA . SER B 1 49 ? 26.889 -8.191 72.726 1.00 15.18 73 SER B CA 1
ATOM 5706 C C . SER B 1 49 ? 27.613 -9.361 72.091 1.00 15.14 73 SER B C 1
ATOM 5707 O O . SER B 1 49 ? 28.319 -9.215 71.111 1.00 16.47 73 SER B O 1
ATOM 5710 N N . PHE B 1 50 ? 27.411 -10.539 72.657 1.00 16.34 74 PHE B N 1
ATOM 5711 C CA . PHE B 1 50 ? 27.995 -11.776 72.094 1.00 17.34 74 PHE B CA 1
ATOM 5712 C C . PHE B 1 50 ? 27.175 -12.292 70.921 1.00 17.01 74 PHE B C 1
ATOM 5713 O O . PHE B 1 50 ? 25.892 -12.366 71.015 1.00 17.70 74 PHE B O 1
ATOM 5721 N N . VAL B 1 51 ? 27.862 -12.655 69.853 1.00 17.00 75 VAL B N 1
ATOM 5722 C CA . VAL B 1 51 ? 27.255 -13.120 68.670 1.00 18.39 75 VAL B CA 1
ATOM 5723 C C . VAL B 1 51 ? 27.796 -14.452 68.166 1.00 24.51 75 VAL B C 1
ATOM 5724 O O . VAL B 1 51 ? 27.499 -14.831 67.021 1.00 22.70 75 VAL B O 1
ATOM 5728 N N . SER B 1 52 ? 28.571 -15.180 68.979 1.00 22.75 76 SER B N 1
ATOM 5729 C CA . SER B 1 52 ? 28.841 -16.602 68.657 1.00 24.18 76 SER B CA 1
ATOM 5730 C C . SER B 1 52 ? 29.165 -17.334 69.913 1.00 26.59 76 SER B C 1
ATOM 5731 O O . SER B 1 52 ? 29.504 -16.708 70.943 1.00 23.72 76 SER B O 1
ATOM 5734 N N . PRO B 1 53 ? 29.077 -18.680 69.856 1.00 30.56 77 PRO B N 1
ATOM 5735 C CA . PRO B 1 53 ? 29.558 -19.439 71.025 1.00 31.43 77 PRO B CA 1
ATOM 5736 C C . PRO B 1 53 ? 31.092 -19.386 71.248 1.00 28.68 77 PRO B C 1
ATOM 5737 O O . PRO B 1 53 ? 31.547 -19.813 72.315 1.00 33.21 77 PRO B O 1
ATOM 5741 N N . ASN B 1 54 ? 31.867 -18.870 70.293 1.00 28.25 78 ASN B N 1
ATOM 5742 C CA . ASN B 1 54 ? 33.317 -18.652 70.515 1.00 26.56 78 ASN B CA 1
ATOM 5743 C C . ASN B 1 54 ? 33.779 -17.222 70.900 1.00 26.41 78 ASN B C 1
ATOM 5744 O O . ASN B 1 54 ? 34.894 -16.792 70.609 1.00 23.08 78 ASN B O 1
ATOM 5749 N N . GLY B 1 55 ? 32.943 -16.465 71.604 1.00 24.55 79 GLY B N 1
ATOM 5750 C CA . GLY B 1 55 ? 33.417 -15.213 72.204 1.00 22.85 79 GLY B CA 1
ATOM 5751 C C . GLY B 1 55 ? 33.471 -14.001 71.282 1.00 21.23 79 GLY B C 1
ATOM 5752 O O . GLY B 1 55 ? 34.009 -12.942 71.642 1.00 24.99 79 GLY B O 1
ATOM 5753 N N . LEU B 1 56 ? 32.841 -14.115 70.121 1.00 22.20 80 LEU B N 1
ATOM 5754 C CA . LEU B 1 56 ? 32.706 -12.980 69.196 1.00 21.72 80 LEU B CA 1
ATOM 5755 C C . LEU B 1 56 ? 31.690 -11.956 69.754 1.00 20.21 80 LEU B C 1
ATOM 5756 O O . LEU B 1 56 ? 30.617 -12.352 70.197 1.00 19.73 80 LEU B O 1
ATOM 5761 N N . VAL B 1 57 ? 32.114 -10.689 69.729 1.00 20.45 81 VAL B N 1
ATOM 5762 C CA . VAL B 1 57 ? 31.432 -9.546 70.349 1.00 17.29 81 VAL B CA 1
ATOM 5763 C C . VAL B 1 57 ? 31.313 -8.485 69.260 1.00 17.11 81 VAL B C 1
ATOM 5764 O O . VAL B 1 57 ? 32.287 -8.061 68.676 1.00 17.35 81 VAL B O 1
ATOM 5768 N N . VAL B 1 58 ? 30.102 -8.006 69.042 1.00 16.29 82 VAL B N 1
ATOM 5769 C CA . VAL B 1 58 ? 29.893 -6.932 68.119 1.00 15.44 82 VAL B CA 1
ATOM 5770 C C . VAL B 1 58 ? 29.521 -5.658 68.894 1.00 14.24 82 VAL B C 1
ATOM 5771 O O . VAL B 1 58 ? 28.813 -5.688 69.946 1.00 12.59 82 VAL B O 1
ATOM 5775 N N . THR B 1 59 ? 30.020 -4.563 68.346 1.00 14.12 83 THR B N 1
ATOM 5776 C CA . THR B 1 59 ? 29.812 -3.236 68.939 1.00 13.52 83 THR B CA 1
ATOM 5777 C C . THR B 1 59 ? 29.917 -2.248 67.842 1.00 12.27 83 THR B C 1
ATOM 5778 O O . THR B 1 59 ? 30.017 -2.620 66.711 1.00 14.21 83 THR B O 1
ATOM 5782 N N . ASN B 1 60 ? 29.876 -0.937 68.142 1.00 13.26 84 ASN B N 1
ATOM 5783 C CA . ASN B 1 60 ? 30.065 0.041 67.124 1.00 14.72 84 ASN B CA 1
ATOM 5784 C C . ASN B 1 60 ? 31.535 0.251 66.725 1.00 16.50 84 ASN B C 1
ATOM 5785 O O . ASN B 1 60 ? 32.428 0.059 67.565 1.00 18.25 84 ASN B O 1
ATOM 5790 N N . HIS B 1 61 ? 31.738 0.772 65.513 1.00 15.45 85 HIS B N 1
ATOM 5791 C CA . HIS B 1 61 ? 33.049 1.268 65.076 1.00 17.56 85 HIS B CA 1
ATOM 5792 C C . HIS B 1 61 ? 33.591 2.389 65.978 1.00 18.65 85 HIS B C 1
ATOM 5793 O O . HIS B 1 61 ? 34.756 2.333 66.404 1.00 21.29 85 HIS B O 1
ATOM 5800 N N . HIS B 1 62 ? 32.746 3.345 66.330 1.00 17.83 86 HIS B N 1
ATOM 5801 C CA . HIS B 1 62 ? 33.221 4.429 67.144 1.00 20.78 86 HIS B CA 1
ATOM 5802 C C . HIS B 1 62 ? 33.437 4.011 68.603 1.00 22.36 86 HIS B C 1
ATOM 5803 O O . HIS B 1 62 ? 34.112 4.735 69.332 1.00 24.92 86 HIS B O 1
ATOM 5810 N N . CYS B 1 63 ? 32.929 2.832 69.003 1.00 21.36 87 CYS B N 1
ATOM 5811 C CA . CYS B 1 63 ? 33.236 2.218 70.311 1.00 22.14 87 CYS B CA 1
ATOM 5812 C C . CYS B 1 63 ? 34.563 1.447 70.288 1.00 23.80 87 CYS B C 1
ATOM 5813 O O . CYS B 1 63 ? 35.273 1.308 71.323 1.00 21.46 87 CYS B O 1
ATOM 5816 N N . ALA B 1 64 ? 34.868 0.885 69.126 1.00 22.01 88 ALA B N 1
ATOM 5817 C CA . ALA B 1 64 ? 36.136 0.251 68.897 1.00 21.12 88 ALA B CA 1
ATOM 5818 C C . ALA B 1 64 ? 37.232 1.217 68.477 1.00 22.50 88 ALA B C 1
ATOM 5819 O O . ALA B 1 64 ? 38.364 0.789 68.326 1.00 20.96 88 ALA B O 1
ATOM 5821 N N . TYR B 1 65 ? 36.907 2.488 68.262 1.00 22.09 89 TYR B N 1
ATOM 5822 C CA . TYR B 1 65 ? 37.793 3.445 67.589 1.00 25.63 89 TYR B CA 1
ATOM 5823 C C . TYR B 1 65 ? 39.080 3.644 68.355 1.00 25.80 89 TYR B C 1
ATOM 5824 O O . TYR B 1 65 ? 40.148 3.744 67.762 1.00 24.55 89 TYR B O 1
ATOM 5833 N N . GLY B 1 66 ? 38.953 3.738 69.690 1.00 28.19 90 GLY B N 1
ATOM 5834 C CA . GLY B 1 66 ? 40.118 3.750 70.600 1.00 25.12 90 GLY B CA 1
ATOM 5835 C C . GLY B 1 66 ? 41.087 2.624 70.242 1.00 26.84 90 GLY B C 1
ATOM 5836 O O . GLY B 1 66 ? 42.261 2.847 70.126 1.00 26.19 90 GLY B O 1
ATOM 5837 N N . ALA B 1 67 ? 40.594 1.422 70.087 1.00 28.95 91 ALA B N 1
ATOM 5838 C CA . ALA B 1 67 ? 41.424 0.228 69.913 1.00 26.81 91 ALA B CA 1
ATOM 5839 C C . ALA B 1 67 ? 42.010 0.183 68.538 1.00 31.36 91 ALA B C 1
ATOM 5840 O O . ALA B 1 67 ? 43.137 -0.245 68.321 1.00 32.31 91 ALA B O 1
ATOM 5842 N N . ILE B 1 68 ? 41.207 0.585 67.574 1.00 29.13 92 ILE B N 1
ATOM 5843 C CA . ILE B 1 68 ? 41.682 0.632 66.212 1.00 28.04 92 ILE B CA 1
ATOM 5844 C C . ILE B 1 68 ? 42.773 1.689 66.168 1.00 28.29 92 ILE B C 1
ATOM 5845 O O . ILE B 1 68 ? 43.821 1.504 65.543 1.00 26.09 92 ILE B O 1
ATOM 5850 N N . GLN B 1 69 ? 42.519 2.821 66.835 1.00 30.18 93 GLN B N 1
ATOM 5851 C CA . GLN B 1 69 ? 43.480 3.938 66.806 1.00 29.87 93 GLN B CA 1
ATOM 5852 C C . GLN B 1 69 ? 44.791 3.578 67.490 1.00 33.45 93 GLN B C 1
ATOM 5853 O O . GLN B 1 69 ? 45.876 4.017 67.028 1.00 31.27 93 GLN B O 1
ATOM 5859 N N . LEU B 1 70 ? 44.682 2.855 68.628 1.00 33.43 94 LEU B N 1
ATOM 5860 C CA . LEU B 1 70 ? 45.851 2.308 69.343 1.00 31.49 94 LEU B CA 1
ATOM 5861 C C . LEU B 1 70 ? 46.671 1.352 68.477 1.00 33.02 94 LEU B C 1
ATOM 5862 O O . LEU B 1 70 ? 47.894 1.296 68.668 1.00 29.55 94 LEU B O 1
ATOM 5867 N N . ASN B 1 71 ? 46.049 0.647 67.531 1.00 26.68 95 ASN B N 1
ATOM 5868 C CA . ASN B 1 71 ? 46.798 -0.309 66.699 1.00 29.82 95 ASN B CA 1
ATOM 5869 C C . ASN B 1 71 ? 47.108 0.300 65.350 1.00 29.18 95 ASN B C 1
ATOM 5870 O O . ASN B 1 71 ? 47.490 -0.423 64.407 1.00 26.14 95 ASN B O 1
ATOM 5875 N N . SER B 1 72 ? 46.926 1.609 65.238 1.00 27.97 96 SER B N 1
ATOM 5876 C CA . SER B 1 72 ? 47.182 2.280 63.964 1.00 33.06 96 SER B CA 1
ATOM 5877 C C . SER B 1 72 ? 48.485 3.107 64.029 1.00 36.08 96 SER B C 1
ATOM 5878 O O . SER B 1 72 ? 48.840 3.693 65.099 1.00 34.51 96 SER B O 1
ATOM 5881 N N . THR B 1 73 ? 49.158 3.203 62.876 1.00 34.43 97 THR B N 1
ATOM 5882 C CA . THR B 1 73 ? 50.165 4.258 62.655 1.00 38.98 97 THR B CA 1
ATOM 5883 C C . THR B 1 73 ? 49.860 5.144 61.416 1.00 42.66 97 THR B C 1
ATOM 5884 O O . THR B 1 73 ? 48.900 4.894 60.662 1.00 41.59 97 THR B O 1
ATOM 5888 N N . ALA B 1 74 ? 50.700 6.163 61.215 1.00 45.28 98 ALA B N 1
ATOM 5889 C CA . ALA B 1 74 ? 50.771 6.896 59.933 1.00 50.06 98 ALA B CA 1
ATOM 5890 C C . ALA B 1 74 ? 50.994 5.940 58.729 1.00 51.33 98 ALA B C 1
ATOM 5891 O O . ALA B 1 74 ? 50.371 6.125 57.677 1.00 55.89 98 ALA B O 1
ATOM 5893 N N . GLU B 1 75 ? 51.817 4.897 58.914 1.00 49.51 99 GLU B N 1
ATOM 5894 C CA . GLU B 1 75 ? 52.259 4.017 57.828 1.00 55.10 99 GLU B CA 1
ATOM 5895 C C . GLU B 1 75 ? 51.468 2.710 57.728 1.00 54.17 99 GLU B C 1
ATOM 5896 O O . GLU B 1 75 ? 51.568 2.023 56.719 1.00 54.82 99 GLU B O 1
ATOM 5902 N N . ASN B 1 76 ? 50.730 2.338 58.786 1.00 49.75 100 ASN B N 1
ATOM 5903 C CA . ASN B 1 76 ? 49.570 1.481 58.634 1.00 50.97 100 ASN B CA 1
ATOM 5904 C C . ASN B 1 76 ? 48.319 1.996 59.362 1.00 52.85 100 ASN B C 1
ATOM 5905 O O . ASN B 1 76 ? 48.118 1.722 60.564 1.00 51.44 100 ASN B O 1
ATOM 5910 N N . ASN B 1 77 ? 47.456 2.703 58.627 1.00 46.75 101 ASN B N 1
ATOM 5911 C CA . ASN B 1 77 ? 46.279 3.278 59.243 1.00 44.11 101 ASN B CA 1
ATOM 5912 C C . ASN B 1 77 ? 45.063 2.371 59.188 1.00 39.51 101 ASN B C 1
ATOM 5913 O O . ASN B 1 77 ? 44.403 2.269 58.157 1.00 37.19 101 ASN B O 1
ATOM 5918 N N . LEU B 1 78 ? 44.786 1.702 60.309 1.00 37.84 102 LEU B N 1
ATOM 5919 C CA . LEU B 1 78 ? 43.627 0.811 60.372 1.00 32.88 102 LEU B CA 1
ATOM 5920 C C . LEU B 1 78 ? 42.338 1.629 60.412 1.00 28.90 102 LEU B C 1
ATOM 5921 O O . LEU B 1 78 ? 41.313 1.127 59.951 1.00 30.01 102 LEU B O 1
ATOM 5926 N N . ILE B 1 79 ? 42.390 2.846 60.988 1.00 25.59 103 ILE B N 1
ATOM 5927 C CA . ILE B 1 79 ? 41.268 3.723 60.963 1.00 27.57 103 ILE B CA 1
ATOM 5928 C C . ILE B 1 79 ? 40.861 3.833 59.506 1.00 31.44 103 ILE B C 1
ATOM 5929 O O . ILE B 1 79 ? 39.699 3.564 59.190 1.00 28.59 103 ILE B O 1
ATOM 5934 N N . LYS B 1 80 ? 41.804 4.184 58.625 1.00 33.81 104 LYS B N 1
ATOM 5935 C CA . LYS B 1 80 ? 41.499 4.271 57.180 1.00 34.42 104 LYS B CA 1
ATOM 5936 C C . LYS B 1 80 ? 41.185 2.928 56.523 1.00 32.05 104 LYS B C 1
ATOM 5937 O O . LYS B 1 80 ? 40.149 2.772 55.830 1.00 29.69 104 LYS B O 1
ATOM 5943 N N . ASN B 1 81 ? 42.018 1.927 56.742 1.00 30.35 105 ASN B N 1
ATOM 5944 C CA . ASN B 1 81 ? 41.959 0.742 55.884 1.00 30.67 105 ASN B CA 1
ATOM 5945 C C . ASN B 1 81 ? 41.010 -0.358 56.327 1.00 30.21 105 ASN B C 1
ATOM 5946 O O . ASN B 1 81 ? 40.721 -1.271 55.562 1.00 29.26 105 ASN B O 1
ATOM 5951 N N . GLY B 1 82 ? 40.549 -0.310 57.576 1.00 28.84 106 GLY B N 1
ATOM 5952 C CA . GLY B 1 82 ? 39.841 -1.465 58.130 1.00 27.19 106 GLY B CA 1
ATOM 5953 C C . GLY B 1 82 ? 40.799 -2.482 58.705 1.00 29.51 106 GLY B C 1
ATOM 5954 O O . GLY B 1 82 ? 42.028 -2.303 58.633 1.00 31.03 106 GLY B O 1
ATOM 5955 N N . PHE B 1 83 ? 40.242 -3.565 59.237 1.00 29.27 107 PHE B N 1
ATOM 5956 C CA . PHE B 1 83 ? 41.046 -4.642 59.801 1.00 28.27 107 PHE B CA 1
ATOM 5957 C C . PHE B 1 83 ? 40.217 -5.886 59.668 1.00 26.81 107 PHE B C 1
ATOM 5958 O O . PHE B 1 83 ? 39.016 -5.862 59.892 1.00 21.40 107 PHE B O 1
ATOM 5966 N N . ASN B 1 84 ? 40.857 -6.977 59.272 1.00 27.40 108 ASN B N 1
ATOM 5967 C CA . ASN B 1 84 ? 40.240 -8.288 59.232 1.00 29.96 108 ASN B CA 1
ATOM 5968 C C . ASN B 1 84 ? 41.280 -9.331 59.660 1.00 33.38 108 ASN B C 1
ATOM 5969 O O . ASN B 1 84 ? 42.398 -9.314 59.159 1.00 39.86 108 ASN B O 1
ATOM 5974 N N . ALA B 1 85 ? 40.915 -10.211 60.595 1.00 32.02 109 ALA B N 1
ATOM 5975 C CA . ALA B 1 85 ? 41.784 -11.266 61.061 1.00 28.89 109 ALA B CA 1
ATOM 5976 C C . ALA B 1 85 ? 41.265 -12.587 60.503 1.00 33.10 109 ALA B C 1
ATOM 5977 O O . ALA B 1 85 ? 40.215 -13.020 60.917 1.00 34.78 109 ALA B O 1
ATOM 5979 N N . PRO B 1 86 ? 41.969 -13.216 59.524 1.00 32.71 110 PRO B N 1
ATOM 5980 C CA . PRO B 1 86 ? 41.310 -14.356 58.898 1.00 35.49 110 PRO B CA 1
ATOM 5981 C C . PRO B 1 86 ? 41.150 -15.574 59.825 1.00 34.72 110 PRO B C 1
ATOM 5982 O O . PRO B 1 86 ? 40.223 -16.401 59.648 1.00 36.14 110 PRO B O 1
ATOM 5986 N N . THR B 1 87 ? 42.012 -15.663 60.826 1.00 36.69 111 THR B N 1
ATOM 5987 C CA . THR B 1 87 ? 41.881 -16.646 61.905 1.00 35.23 111 THR B CA 1
ATOM 5988 C C . THR B 1 87 ? 42.035 -15.914 63.226 1.00 37.53 111 THR B C 1
ATOM 5989 O O . THR B 1 87 ? 42.546 -14.768 63.294 1.00 32.74 111 THR B O 1
ATOM 5993 N N . THR B 1 88 ? 41.654 -16.593 64.305 1.00 37.39 112 THR B N 1
ATOM 5994 C CA . THR B 1 88 ? 41.601 -15.902 65.573 1.00 40.67 112 THR B CA 1
ATOM 5995 C C . THR B 1 88 ? 43.024 -15.620 66.041 1.00 39.59 112 THR B C 1
ATOM 5996 O O . THR B 1 88 ? 43.282 -14.673 66.768 1.00 44.18 112 THR B O 1
ATOM 6000 N N . ALA B 1 89 ? 43.966 -16.413 65.559 1.00 41.35 113 ALA B N 1
ATOM 6001 C CA . ALA B 1 89 ? 45.361 -16.142 65.832 1.00 40.33 113 ALA B CA 1
ATOM 6002 C C . ALA B 1 89 ? 45.763 -14.766 65.318 1.00 35.81 113 ALA B C 1
ATOM 6003 O O . ALA B 1 89 ? 46.710 -14.177 65.843 1.00 30.50 113 ALA B O 1
ATOM 6005 N N . ASP B 1 90 ? 45.040 -14.215 64.331 1.00 37.63 114 ASP B N 1
ATOM 6006 C CA . ASP B 1 90 ? 45.414 -12.868 63.773 1.00 35.70 114 ASP B CA 1
ATOM 6007 C C . ASP B 1 90 ? 44.897 -11.633 64.504 1.00 35.80 114 ASP B C 1
ATOM 6008 O O . ASP B 1 90 ? 45.324 -10.483 64.228 1.00 37.19 114 ASP B O 1
ATOM 6013 N N . GLU B 1 91 ? 44.011 -11.853 65.454 1.00 34.84 115 GLU B N 1
ATOM 6014 C CA . GLU B 1 91 ? 43.333 -10.738 66.115 1.00 33.42 115 GLU B CA 1
ATOM 6015 C C . GLU B 1 91 ? 44.354 -9.958 66.963 1.00 34.89 115 GLU B C 1
ATOM 6016 O O . GLU B 1 91 ? 45.173 -10.567 67.621 1.00 38.78 115 GLU B O 1
ATOM 6022 N N . VAL B 1 92 ? 44.343 -8.624 66.922 1.00 35.60 116 VAL B N 1
ATOM 6023 C CA . VAL B 1 92 ? 45.283 -7.799 67.699 1.00 32.34 116 VAL B CA 1
ATOM 6024 C C . VAL B 1 92 ? 44.646 -7.337 69.020 1.00 35.14 116 VAL B C 1
ATOM 6025 O O . VAL B 1 92 ? 43.429 -7.173 69.097 1.00 29.33 116 VAL B O 1
ATOM 6029 N N . SER B 1 93 ? 45.450 -7.098 70.053 1.00 32.16 117 SER B N 1
ATOM 6030 C CA . SER B 1 93 ? 44.902 -6.727 71.351 1.00 31.29 117 SER B CA 1
ATOM 6031 C C . SER B 1 93 ? 44.253 -5.355 71.230 1.00 30.40 117 SER B C 1
ATOM 6032 O O . SER B 1 93 ? 44.762 -4.481 70.498 1.00 30.94 117 SER B O 1
ATOM 6035 N N . ALA B 1 94 ? 43.117 -5.190 71.924 1.00 27.47 118 ALA B N 1
ATOM 6036 C CA . ALA B 1 94 ? 42.408 -3.928 71.940 1.00 31.33 118 ALA B CA 1
ATOM 6037 C C . ALA B 1 94 ? 43.070 -2.932 72.830 1.00 27.78 118 ALA B C 1
ATOM 6038 O O . ALA B 1 94 ? 42.706 -1.731 72.861 1.00 28.13 118 ALA B O 1
ATOM 6040 N N . GLY B 1 95 ? 44.025 -3.430 73.587 1.00 27.03 119 GLY B N 1
ATOM 6041 C CA . GLY B 1 95 ? 44.803 -2.580 74.474 1.00 29.07 119 GLY B CA 1
ATOM 6042 C C . GLY B 1 95 ? 44.508 -2.979 75.915 1.00 28.77 119 GLY B C 1
ATOM 6043 O O . GLY B 1 95 ? 43.439 -3.499 76.196 1.00 28.52 119 GLY B O 1
ATOM 6044 N N . PRO B 1 96 ? 45.431 -2.702 76.832 1.00 30.10 120 PRO B N 1
ATOM 6045 C CA . PRO B 1 96 ? 45.296 -3.290 78.195 1.00 28.60 120 PRO B CA 1
ATOM 6046 C C . PRO B 1 96 ? 44.070 -2.794 78.955 1.00 25.56 120 PRO B C 1
ATOM 6047 O O . PRO B 1 96 ? 43.553 -3.506 79.817 1.00 24.41 120 PRO B O 1
ATOM 6051 N N . ASN B 1 97 ? 43.633 -1.568 78.726 1.00 22.86 121 ASN B N 1
ATOM 6052 C CA . ASN B 1 97 ? 42.418 -1.087 79.445 1.00 22.82 121 ASN B CA 1
ATOM 6053 C C . ASN B 1 97 ? 41.084 -1.591 78.922 1.00 25.86 121 ASN B C 1
ATOM 6054 O O . ASN B 1 97 ? 40.048 -1.209 79.467 1.00 28.11 121 ASN B O 1
ATOM 6059 N N . ALA B 1 98 ? 41.103 -2.418 77.871 1.00 25.80 122 ALA B N 1
ATOM 6060 C CA . ALA B 1 98 ? 39.884 -2.795 77.195 1.00 26.51 122 ALA B CA 1
ATOM 6061 C C . ALA B 1 98 ? 39.212 -3.909 78.010 1.00 25.07 122 ALA B C 1
ATOM 6062 O O . ALA B 1 98 ? 39.873 -4.786 78.568 1.00 23.14 122 ALA B O 1
ATOM 6064 N N . ARG B 1 99 ? 37.877 -3.876 78.123 1.00 22.52 123 ARG B N 1
ATOM 6065 C CA . ARG B 1 99 ? 37.175 -4.817 78.972 1.00 22.58 123 ARG B CA 1
ATOM 6066 C C . ARG B 1 99 ? 35.875 -5.272 78.322 1.00 23.05 123 ARG B C 1
ATOM 6067 O O . ARG B 1 99 ? 35.290 -4.515 77.578 1.00 20.65 123 ARG B O 1
ATOM 6075 N N . VAL B 1 100 ? 35.471 -6.494 78.604 1.00 21.73 124 VAL B N 1
ATOM 6076 C CA . VAL B 1 100 ? 34.105 -6.962 78.461 1.00 23.07 124 VAL B CA 1
ATOM 6077 C C . VAL B 1 100 ? 33.538 -7.436 79.805 1.00 23.13 124 VAL B C 1
ATOM 6078 O O . VAL B 1 100 ? 34.091 -8.352 80.421 1.00 22.07 124 VAL B O 1
ATOM 6082 N N . PHE B 1 101 ? 32.484 -6.772 80.292 1.00 20.52 125 PHE B N 1
ATOM 6083 C CA . PHE B 1 101 ? 31.858 -7.150 81.553 1.00 20.21 125 PHE B CA 1
ATOM 6084 C C . PHE B 1 101 ? 30.565 -7.935 81.296 1.00 20.73 125 PHE B C 1
ATOM 6085 O O . PHE B 1 101 ? 29.674 -7.451 80.633 1.00 18.80 125 PHE B O 1
ATOM 6093 N N . VAL B 1 102 ? 30.486 -9.161 81.804 1.00 22.32 126 VAL B N 1
ATOM 6094 C CA . VAL B 1 102 ? 29.324 -10.063 81.640 1.00 23.07 126 VAL B CA 1
ATOM 6095 C C . VAL B 1 102 ? 28.519 -10.146 82.914 1.00 23.86 126 VAL B C 1
ATOM 6096 O O . VAL B 1 102 ? 29.079 -10.481 83.992 1.00 22.74 126 VAL B O 1
ATOM 6100 N N . LEU B 1 103 ? 27.217 -9.835 82.850 1.00 22.96 127 LEU B N 1
ATOM 6101 C CA . LEU B 1 103 ? 26.502 -9.545 84.094 1.00 23.43 127 LEU B CA 1
ATOM 6102 C C . LEU B 1 103 ? 26.359 -10.868 84.857 1.00 24.34 127 LEU B C 1
ATOM 6103 O O . LEU B 1 103 ? 26.239 -11.909 84.226 1.00 23.22 127 LEU B O 1
ATOM 6108 N N . ASP B 1 104 ? 26.544 -10.831 86.199 1.00 29.01 128 ASP B N 1
ATOM 6109 C CA . ASP B 1 104 ? 26.519 -12.049 87.073 1.00 27.77 128 ASP B CA 1
ATOM 6110 C C . ASP B 1 104 ? 25.401 -11.982 88.052 1.00 26.38 128 ASP B C 1
ATOM 6111 O O . ASP B 1 104 ? 24.622 -12.911 88.105 1.00 29.45 128 ASP B O 1
ATOM 6116 N N . GLU B 1 105 ? 25.271 -10.886 88.785 1.00 28.65 129 GLU B N 1
ATOM 6117 C CA . GLU B 1 105 ? 24.233 -10.785 89.820 1.00 29.41 129 GLU B CA 1
ATOM 6118 C C . GLU B 1 105 ? 23.889 -9.342 90.126 1.00 27.07 129 GLU B C 1
ATOM 6119 O O . GLU B 1 105 ? 24.753 -8.501 90.148 1.00 28.14 129 GLU B O 1
ATOM 6125 N N . ILE B 1 106 ? 22.621 -9.028 90.329 1.00 26.82 130 ILE B N 1
ATOM 6126 C CA . ILE B 1 106 ? 22.243 -7.746 90.909 1.00 28.82 130 ILE B CA 1
ATOM 6127 C C . ILE B 1 106 ? 21.759 -7.993 92.354 1.00 31.69 130 ILE B C 1
ATOM 6128 O O . ILE B 1 106 ? 21.093 -8.989 92.590 1.00 32.29 130 ILE B O 1
ATOM 6133 N N . THR B 1 107 ? 22.044 -7.072 93.279 1.00 33.21 131 THR B N 1
ATOM 6134 C CA . THR B 1 107 ? 21.545 -7.163 94.682 1.00 32.88 131 THR B CA 1
ATOM 6135 C C . THR B 1 107 ? 21.031 -5.809 95.121 1.00 34.30 131 THR B C 1
ATOM 6136 O O . THR B 1 107 ? 21.716 -4.792 94.939 1.00 33.98 131 THR B O 1
ATOM 6140 N N . ASP B 1 108 ? 19.844 -5.759 95.725 1.00 31.26 132 ASP B N 1
ATOM 6141 C CA . ASP B 1 108 ? 19.415 -4.539 96.372 1.00 32.75 132 ASP B CA 1
ATOM 6142 C C . ASP B 1 108 ? 20.199 -4.471 97.690 1.00 32.92 132 ASP B C 1
ATOM 6143 O O . ASP B 1 108 ? 20.332 -5.475 98.373 1.00 34.39 132 ASP B O 1
ATOM 6148 N N . VAL B 1 109 ? 20.695 -3.285 98.020 1.00 29.84 133 VAL B N 1
ATOM 6149 C CA . VAL B 1 109 ? 21.450 -3.058 99.252 1.00 29.65 133 VAL B CA 1
ATOM 6150 C C . VAL B 1 109 ? 21.042 -1.738 99.808 1.00 28.82 133 VAL B C 1
ATOM 6151 O O . VAL B 1 109 ? 21.799 -1.067 100.510 1.00 29.36 133 VAL B O 1
ATOM 6155 N N . THR B 1 110 ? 19.810 -1.346 99.486 1.00 26.93 134 THR B N 1
ATOM 6156 C CA . THR B 1 110 ? 19.326 -0.012 99.771 1.00 26.51 134 THR B CA 1
ATOM 6157 C C . THR B 1 110 ? 19.305 0.195 101.322 1.00 28.23 134 THR B C 1
ATOM 6158 O O . THR B 1 110 ? 19.855 1.169 101.835 1.00 31.47 134 THR B O 1
ATOM 6162 N N . LYS B 1 111 ? 18.673 -0.723 102.037 1.00 34.08 135 LYS B N 1
ATOM 6163 C CA . LYS B 1 111 ? 18.552 -0.595 103.526 1.00 38.02 135 LYS B CA 1
ATOM 6164 C C . LYS B 1 111 ? 19.909 -0.384 104.191 1.00 37.67 135 LYS B C 1
ATOM 6165 O O . LYS B 1 111 ? 20.122 0.610 104.921 1.00 41.29 135 LYS B O 1
ATOM 6171 N N . ASP B 1 112 ? 20.818 -1.309 103.893 1.00 34.62 136 ASP B N 1
ATOM 6172 C CA . ASP B 1 112 ? 22.232 -1.219 104.365 1.00 37.56 136 ASP B CA 1
ATOM 6173 C C . ASP B 1 112 ? 22.890 0.115 104.069 1.00 36.78 136 ASP B C 1
ATOM 6174 O O . ASP B 1 112 ? 23.456 0.726 104.976 1.00 38.44 136 ASP B O 1
ATOM 6179 N N . ALA B 1 113 ? 22.724 0.630 102.848 1.00 33.76 137 ALA B N 1
ATOM 6180 C CA . ALA B 1 113 ? 23.405 1.858 102.449 1.00 28.17 137 ALA B CA 1
ATOM 6181 C C . ALA B 1 113 ? 22.822 3.038 103.150 1.00 29.95 137 ALA B C 1
ATOM 6182 O O . ALA B 1 113 ? 23.566 3.999 103.549 1.00 28.31 137 ALA B O 1
ATOM 6184 N N . LYS B 1 114 ? 21.485 3.045 103.269 1.00 26.18 138 LYS B N 1
ATOM 6185 C CA . LYS B 1 114 ? 20.833 4.187 103.929 1.00 31.46 138 LYS B CA 1
ATOM 6186 C C . LYS B 1 114 ? 21.144 4.180 105.426 1.00 30.36 138 LYS B C 1
ATOM 6187 O O . LYS B 1 114 ? 21.278 5.249 106.003 1.00 31.88 138 LYS B O 1
ATOM 6193 N N . ALA B 1 115 ? 21.252 2.989 106.010 1.00 28.38 139 ALA B N 1
ATOM 6194 C CA . ALA B 1 115 ? 21.636 2.856 107.446 1.00 33.47 139 ALA B CA 1
ATOM 6195 C C . ALA B 1 115 ? 23.049 3.395 107.665 1.00 34.75 139 ALA B C 1
ATOM 6196 O O . ALA B 1 115 ? 23.282 4.299 108.499 1.00 36.00 139 ALA B O 1
ATOM 6198 N N . ALA B 1 116 ? 23.996 2.900 106.851 1.00 34.88 140 ALA B N 1
ATOM 6199 C CA . ALA B 1 116 ? 25.376 3.388 106.929 1.00 28.03 140 ALA B CA 1
ATOM 6200 C C . ALA B 1 116 ? 25.460 4.887 106.702 1.00 29.13 140 ALA B C 1
ATOM 6201 O O . ALA B 1 116 ? 26.192 5.604 107.393 1.00 32.51 140 ALA B O 1
ATOM 6203 N N . ILE B 1 117 ? 24.672 5.418 105.799 1.00 28.89 141 ILE B N 1
ATOM 6204 C CA . ILE B 1 117 ? 24.666 6.866 105.633 1.00 31.74 141 ILE B CA 1
ATOM 6205 C C . ILE B 1 117 ? 24.125 7.539 106.931 1.00 36.75 141 ILE B C 1
ATOM 6206 O O . ILE B 1 117 ? 24.597 8.630 107.348 1.00 35.43 141 ILE B O 1
ATOM 6211 N N . ALA B 1 118 ? 23.127 6.895 107.535 1.00 35.94 142 ALA B N 1
ATOM 6212 C CA . ALA B 1 118 ? 22.371 7.516 108.640 1.00 44.47 142 ALA B CA 1
ATOM 6213 C C . ALA B 1 118 ? 23.209 7.483 109.909 1.00 42.90 142 ALA B C 1
ATOM 6214 O O . ALA B 1 118 ? 23.556 8.541 110.451 1.00 44.34 142 ALA B O 1
ATOM 6216 N N . ALA B 1 119 ? 23.566 6.268 110.326 1.00 42.88 143 ALA B N 1
ATOM 6217 C CA . ALA B 1 119 ? 24.742 5.985 111.190 1.00 42.24 143 ALA B CA 1
ATOM 6218 C C . ALA B 1 119 ? 25.885 6.993 111.232 1.00 45.56 143 ALA B C 1
ATOM 6219 O O . ALA B 1 119 ? 26.521 7.145 112.275 1.00 47.40 143 ALA B O 1
ATOM 6221 N N . ALA B 1 120 ? 26.155 7.731 110.158 1.00 47.87 144 ALA B N 1
ATOM 6222 C CA . ALA B 1 120 ? 27.120 8.853 110.258 1.00 44.28 144 ALA B CA 1
ATOM 6223 C C . ALA B 1 120 ? 26.420 9.987 110.909 1.00 45.63 144 ALA B C 1
ATOM 6224 O O . ALA B 1 120 ? 25.219 9.955 111.033 1.00 49.11 144 ALA B O 1
ATOM 6226 N N . GLY B 1 121 ? 27.161 11.021 111.276 1.00 47.52 145 GLY B N 1
ATOM 6227 C CA . GLY B 1 121 ? 26.579 12.281 111.722 1.00 51.25 145 GLY B CA 1
ATOM 6228 C C . GLY B 1 121 ? 25.204 12.626 111.152 1.00 53.48 145 GLY B C 1
ATOM 6229 O O . GLY B 1 121 ? 24.217 12.068 111.573 1.00 54.65 145 GLY B O 1
ATOM 6230 N N . ASP B 1 122 ? 25.139 13.541 110.189 1.00 48.56 146 ASP B N 1
ATOM 6231 C CA . ASP B 1 122 ? 24.707 14.899 110.430 1.00 50.11 146 ASP B CA 1
ATOM 6232 C C . ASP B 1 122 ? 25.857 15.869 110.357 1.00 46.03 146 ASP B C 1
ATOM 6233 O O . ASP B 1 122 ? 25.684 17.064 110.555 1.00 50.77 146 ASP B O 1
ATOM 6238 N N . ASP B 1 123 ? 27.037 15.330 110.084 1.00 45.53 147 ASP B N 1
ATOM 6239 C CA . ASP B 1 123 ? 28.151 16.046 109.496 1.00 41.51 147 ASP B CA 1
ATOM 6240 C C . ASP B 1 123 ? 28.178 15.680 107.997 1.00 36.15 147 ASP B C 1
ATOM 6241 O O . ASP B 1 123 ? 28.064 14.490 107.655 1.00 27.91 147 ASP B O 1
ATOM 6246 N N . ALA B 1 124 ? 28.361 16.664 107.118 1.00 33.64 148 ALA B N 1
ATOM 6247 C CA . ALA B 1 124 ? 28.194 16.371 105.692 1.00 36.58 148 ALA B CA 1
ATOM 6248 C C . ALA B 1 124 ? 29.321 15.436 105.211 1.00 38.23 148 ALA B C 1
ATOM 6249 O O . ALA B 1 124 ? 29.064 14.356 104.642 1.00 35.29 148 ALA B O 1
ATOM 6251 N N . LEU B 1 125 ? 30.556 15.821 105.527 1.00 36.47 149 LEU B N 1
ATOM 6252 C CA . LEU B 1 125 ? 31.743 15.071 105.120 1.00 38.63 149 LEU B CA 1
ATOM 6253 C C . LEU B 1 125 ? 31.760 13.654 105.613 1.00 35.74 149 LEU B C 1
ATOM 6254 O O . LEU B 1 125 ? 32.107 12.713 104.920 1.00 33.02 149 LEU B O 1
ATOM 6259 N N . ALA B 1 126 ? 31.357 13.485 106.848 1.00 35.48 150 ALA B N 1
ATOM 6260 C CA . ALA B 1 126 ? 31.340 12.183 107.430 1.00 32.61 150 ALA B CA 1
ATOM 6261 C C . ALA B 1 126 ? 30.323 11.319 106.719 1.00 31.94 150 ALA B C 1
ATOM 6262 O O . ALA B 1 126 ? 30.391 10.040 106.701 1.00 27.54 150 ALA B O 1
ATOM 6264 N N . ARG B 1 127 ? 29.301 11.982 106.177 1.00 31.71 151 ARG B N 1
ATOM 6265 C CA . ARG B 1 127 ? 28.251 11.207 105.498 1.00 34.76 151 ARG B CA 1
ATOM 6266 C C . ARG B 1 127 ? 28.800 10.584 104.179 1.00 27.81 151 ARG B C 1
ATOM 6267 O O . ARG B 1 127 ? 28.664 9.371 103.937 1.00 27.33 151 ARG B O 1
ATOM 6275 N N . THR B 1 128 ? 29.488 11.417 103.413 1.00 30.44 152 THR B N 1
ATOM 6276 C CA . THR B 1 128 ? 30.225 10.974 102.191 1.00 30.02 152 THR B CA 1
ATOM 6277 C C . THR B 1 128 ? 31.157 9.831 102.614 1.00 30.60 152 THR B C 1
ATOM 6278 O O . THR B 1 128 ? 31.105 8.765 102.005 1.00 29.64 152 THR B O 1
ATOM 6282 N N . LYS B 1 129 ? 31.942 10.008 103.710 1.00 33.29 153 LYS B N 1
ATOM 6283 C CA . LYS B 1 129 ? 33.025 9.039 104.018 1.00 30.50 153 LYS B CA 1
ATOM 6284 C C . LYS B 1 129 ? 32.436 7.767 104.470 1.00 26.17 153 LYS B C 1
ATOM 6285 O O . LYS B 1 129 ? 32.966 6.732 104.194 1.00 28.61 153 LYS B O 1
ATOM 6291 N N . ALA B 1 130 ? 31.259 7.833 105.100 1.00 28.19 154 ALA B N 1
ATOM 6292 C CA . ALA B 1 130 ? 30.533 6.643 105.524 1.00 28.90 154 ALA B CA 1
ATOM 6293 C C . ALA B 1 130 ? 29.939 5.805 104.385 1.00 28.91 154 ALA B C 1
ATOM 6294 O O . ALA B 1 130 ? 29.888 4.570 104.424 1.00 26.04 154 ALA B O 1
ATOM 6296 N N . LEU B 1 131 ? 29.459 6.477 103.360 1.00 31.90 155 LEU B N 1
ATOM 6297 C CA . LEU B 1 131 ? 29.012 5.758 102.139 1.00 29.28 155 LEU B CA 1
ATOM 6298 C C . LEU B 1 131 ? 30.189 5.173 101.390 1.00 25.43 155 LEU B C 1
ATOM 6299 O O . LEU B 1 131 ? 30.134 3.992 100.991 1.00 25.56 155 LEU B O 1
ATOM 6304 N N . GLU B 1 132 ? 31.243 5.990 101.258 1.00 25.67 156 GLU B N 1
ATOM 6305 C CA . GLU B 1 132 ? 32.540 5.529 100.658 1.00 28.34 156 GLU B CA 1
ATOM 6306 C C . GLU B 1 132 ? 32.969 4.273 101.345 1.00 29.37 156 GLU B C 1
ATOM 6307 O O . GLU B 1 132 ? 33.143 3.217 100.719 1.00 25.75 156 GLU B O 1
ATOM 6313 N N . ALA B 1 133 ? 33.072 4.352 102.685 1.00 29.57 157 ALA B N 1
ATOM 6314 C CA . ALA B 1 133 ? 33.529 3.169 103.420 1.00 29.01 157 ALA B CA 1
ATOM 6315 C C . ALA B 1 133 ? 32.617 1.984 103.197 1.00 25.43 157 ALA B C 1
ATOM 6316 O O . ALA B 1 133 ? 33.050 0.868 103.089 1.00 24.20 157 ALA B O 1
ATOM 6318 N N . PHE B 1 134 ? 31.310 2.226 103.179 1.00 29.16 158 PHE B N 1
ATOM 6319 C CA . PHE B 1 134 ? 30.360 1.125 103.004 1.00 28.93 158 PHE B CA 1
ATOM 6320 C C . PHE B 1 134 ? 30.433 0.438 101.603 1.00 30.02 158 PHE B C 1
ATOM 6321 O O . PHE B 1 134 ? 30.390 -0.793 101.457 1.00 27.45 158 PHE B O 1
ATOM 6329 N N . GLU B 1 135 ? 30.489 1.267 100.577 1.00 30.33 159 GLU B N 1
ATOM 6330 C CA . GLU B 1 135 ? 30.741 0.777 99.201 1.00 30.57 159 GLU B CA 1
ATOM 6331 C C . GLU B 1 135 ? 32.042 -0.049 99.084 1.00 24.69 159 GLU B C 1
ATOM 6332 O O . GLU B 1 135 ? 32.067 -1.196 98.564 1.00 22.99 159 GLU B O 1
ATOM 6338 N N . LYS B 1 136 ? 33.120 0.506 99.616 1.00 26.83 160 LYS B N 1
ATOM 6339 C CA . LYS B 1 136 ? 34.402 -0.193 99.553 1.00 28.62 160 LYS B CA 1
ATOM 6340 C C . LYS B 1 136 ? 34.326 -1.593 100.187 1.00 27.33 160 LYS B C 1
ATOM 6341 O O . LYS B 1 136 ? 34.846 -2.595 99.629 1.00 23.41 160 LYS B O 1
ATOM 6347 N N . LYS B 1 137 ? 33.660 -1.696 101.338 1.00 27.27 161 LYS B N 1
ATOM 6348 C CA . LYS B 1 137 ? 33.531 -3.019 101.935 1.00 30.42 161 LYS B CA 1
ATOM 6349 C C . LYS B 1 137 ? 32.626 -4.004 101.162 1.00 28.38 161 LYS B C 1
ATOM 6350 O O . LYS B 1 137 ? 32.996 -5.181 100.966 1.00 26.58 161 LYS B O 1
ATOM 6356 N N . LEU B 1 138 ? 31.426 -3.559 100.766 1.00 31.17 162 LEU B N 1
ATOM 6357 C CA . LEU B 1 138 ? 30.608 -4.326 99.773 1.00 31.10 162 LEU B CA 1
ATOM 6358 C C . LEU B 1 138 ? 31.400 -4.847 98.553 1.00 26.48 162 LEU B C 1
ATOM 6359 O O . LEU B 1 138 ? 31.331 -6.051 98.159 1.00 20.57 162 LEU B O 1
ATOM 6364 N N . ILE B 1 139 ? 32.145 -3.925 97.938 1.00 25.77 163 ILE B N 1
ATOM 6365 C CA . ILE B 1 139 ? 32.899 -4.272 96.740 1.00 25.88 163 ILE B CA 1
ATOM 6366 C C . ILE B 1 139 ? 34.033 -5.231 97.050 1.00 26.58 163 ILE B C 1
ATOM 6367 O O . ILE B 1 139 ? 34.198 -6.269 96.345 1.00 23.53 163 ILE B O 1
ATOM 6372 N N . ALA B 1 140 ? 34.756 -4.952 98.161 1.00 26.19 164 ALA B N 1
ATOM 6373 C CA . ALA B 1 140 ? 35.835 -5.861 98.572 1.00 26.98 164 ALA B CA 1
ATOM 6374 C C . ALA B 1 140 ? 35.318 -7.269 98.796 1.00 26.90 164 ALA B C 1
ATOM 6375 O O . ALA B 1 140 ? 35.896 -8.207 98.317 1.00 24.63 164 ALA B O 1
ATOM 6377 N N . ASP B 1 141 ? 34.168 -7.400 99.457 1.00 30.09 165 ASP B N 1
ATOM 6378 C CA . ASP B 1 141 ? 33.528 -8.717 99.627 1.00 30.59 165 ASP B CA 1
ATOM 6379 C C . ASP B 1 141 ? 33.071 -9.344 98.346 1.00 31.31 165 ASP B C 1
ATOM 6380 O O . ASP B 1 141 ? 33.347 -10.485 98.109 1.00 28.19 165 ASP B O 1
ATOM 6385 N N . CYS B 1 142 ? 32.349 -8.600 97.528 1.00 35.50 166 CYS B N 1
ATOM 6386 C CA . CYS B 1 142 ? 31.871 -9.135 96.235 1.00 36.74 166 CYS B CA 1
ATOM 6387 C C . CYS B 1 142 ? 33.039 -9.576 95.310 1.00 33.27 166 CYS B C 1
ATOM 6388 O O . CYS B 1 142 ? 32.967 -10.649 94.699 1.00 37.89 166 CYS B O 1
ATOM 6391 N N . GLU B 1 143 ? 34.139 -8.804 95.295 1.00 31.85 167 GLU B N 1
ATOM 6392 C CA . GLU B 1 143 ? 35.323 -9.076 94.421 1.00 31.97 167 GLU B CA 1
ATOM 6393 C C . GLU B 1 143 ? 36.257 -10.157 94.925 1.00 33.69 167 GLU B C 1
ATOM 6394 O O . GLU B 1 143 ? 37.265 -10.502 94.289 1.00 32.83 167 GLU B O 1
ATOM 6400 N N . ALA B 1 144 ? 35.917 -10.705 96.081 1.00 36.56 168 ALA B N 1
ATOM 6401 C CA . ALA B 1 144 ? 36.728 -11.719 96.735 1.00 41.25 168 ALA B CA 1
ATOM 6402 C C . ALA B 1 144 ? 36.847 -12.972 95.864 1.00 41.52 168 ALA B C 1
ATOM 6403 O O . ALA B 1 144 ? 37.811 -13.686 95.955 1.00 40.42 168 ALA B O 1
ATOM 6405 N N . GLU B 1 145 ? 35.876 -13.221 94.994 1.00 43.12 169 GLU B N 1
ATOM 6406 C CA . GLU B 1 145 ? 35.997 -14.290 94.011 1.00 46.65 169 GLU B CA 1
ATOM 6407 C C . GLU B 1 145 ? 36.810 -13.753 92.837 1.00 45.68 169 GLU B C 1
ATOM 6408 O O . GLU B 1 145 ? 36.415 -12.763 92.203 1.00 43.46 169 GLU B O 1
ATOM 6414 N N . ALA B 1 146 ? 37.954 -14.384 92.573 1.00 39.56 170 ALA B N 1
ATOM 6415 C CA . ALA B 1 146 ? 38.814 -14.049 91.434 1.00 41.45 170 ALA B CA 1
ATOM 6416 C C . ALA B 1 146 ? 38.008 -13.953 90.125 1.00 42.97 170 ALA B C 1
ATOM 6417 O O . ALA B 1 146 ? 37.221 -14.867 89.819 1.00 41.00 170 ALA B O 1
ATOM 6419 N N . GLY B 1 147 ? 38.185 -12.846 89.382 1.00 38.25 171 GLY B N 1
ATOM 6420 C CA . GLY B 1 147 ? 37.625 -12.720 88.010 1.00 34.24 171 GLY B CA 1
ATOM 6421 C C . GLY B 1 147 ? 36.402 -11.818 87.905 1.00 29.61 171 GLY B C 1
ATOM 6422 O O . GLY B 1 147 ? 35.927 -11.534 86.829 1.00 30.45 171 GLY B O 1
ATOM 6423 N N . PHE B 1 148 ? 35.913 -11.333 89.019 1.00 29.22 172 PHE B N 1
ATOM 6424 C CA . PHE B 1 148 ? 34.763 -10.461 89.049 1.00 31.49 172 PHE B CA 1
ATOM 6425 C C . PHE B 1 148 ? 35.142 -9.031 89.426 1.00 29.44 172 PHE B C 1
ATOM 6426 O O . PHE B 1 148 ? 35.986 -8.809 90.290 1.00 30.62 172 PHE B O 1
ATOM 6434 N N . ARG B 1 149 ? 34.476 -8.056 88.790 1.00 25.69 173 ARG B N 1
ATOM 6435 C CA . ARG B 1 149 ? 34.450 -6.686 89.248 1.00 23.31 173 ARG B CA 1
ATOM 6436 C C . ARG B 1 149 ? 33.031 -6.283 89.627 1.00 23.10 173 ARG B C 1
ATOM 6437 O O . ARG B 1 149 ? 32.068 -6.599 88.925 1.00 26.01 173 ARG B O 1
ATOM 6445 N N . CYS B 1 150 ? 32.888 -5.511 90.672 1.00 21.42 174 CYS B N 1
ATOM 6446 C CA . CYS B 1 150 ? 31.538 -5.095 91.176 1.00 21.91 174 CYS B CA 1
ATOM 6447 C C . CYS B 1 150 ? 31.406 -3.593 91.167 1.00 22.47 174 CYS B C 1
ATOM 6448 O O . CYS B 1 150 ? 32.429 -2.877 91.165 1.00 24.47 174 CYS B O 1
ATOM 6451 N N . ARG B 1 151 ? 30.169 -3.109 91.145 1.00 21.09 175 ARG B N 1
ATOM 6452 C CA . ARG B 1 151 ? 29.904 -1.666 91.124 1.00 19.75 175 ARG B CA 1
ATOM 6453 C C . ARG B 1 151 ? 28.661 -1.386 91.948 1.00 20.35 175 ARG B C 1
ATOM 6454 O O . ARG B 1 151 ? 27.698 -2.133 91.915 1.00 19.49 175 ARG B O 1
ATOM 6462 N N . LEU B 1 152 ? 28.692 -0.298 92.698 1.00 24.20 176 LEU B N 1
ATOM 6463 C CA . LEU B 1 152 ? 27.583 0.116 93.426 1.00 22.52 176 LEU B CA 1
ATOM 6464 C C . LEU B 1 152 ? 26.956 1.244 92.678 1.00 22.28 176 LEU B C 1
ATOM 6465 O O . LEU B 1 152 ? 27.586 2.227 92.302 1.00 21.08 176 LEU B O 1
ATOM 6470 N N . TYR B 1 153 ? 25.660 1.148 92.537 1.00 21.44 177 TYR B N 1
ATOM 6471 C CA . TYR B 1 153 ? 24.919 2.156 91.841 1.00 22.36 177 TYR B CA 1
ATOM 6472 C C . TYR B 1 153 ? 23.845 2.788 92.741 1.00 21.86 177 TYR B C 1
ATOM 6473 O O . TYR B 1 153 ? 23.137 2.088 93.470 1.00 24.18 177 TYR B O 1
ATOM 6482 N N . SER B 1 154 ? 23.711 4.098 92.668 1.00 24.52 178 SER B N 1
ATOM 6483 C CA . SER B 1 154 ? 22.643 4.819 93.326 1.00 24.14 178 SER B CA 1
ATOM 6484 C C . SER B 1 154 ? 21.661 5.301 92.276 1.00 26.34 178 SER B C 1
ATOM 6485 O O . SER B 1 154 ? 22.051 5.955 91.279 1.00 24.89 178 SER B O 1
ATOM 6488 N N . PHE B 1 155 ? 20.398 4.988 92.524 1.00 25.57 179 PHE B N 1
ATOM 6489 C CA . PHE B 1 155 ? 19.306 5.308 91.615 1.00 26.01 179 PHE B CA 1
ATOM 6490 C C . PHE B 1 155 ? 18.376 6.343 92.237 1.00 29.58 179 PHE B C 1
ATOM 6491 O O . PHE B 1 155 ? 18.204 6.429 93.469 1.00 26.82 179 PHE B O 1
ATOM 6499 N N . SER B 1 156 ? 17.720 7.100 91.375 1.00 30.54 180 SER B N 1
ATOM 6500 C CA . SER B 1 156 ? 16.729 8.083 91.787 1.00 32.54 180 SER B CA 1
ATOM 6501 C C . SER B 1 156 ? 17.219 8.905 92.997 1.00 34.76 180 SER B C 1
ATOM 6502 O O . SER B 1 156 ? 16.500 9.092 93.962 1.00 33.25 180 SER B O 1
ATOM 6505 N N . GLY B 1 157 ? 18.426 9.424 92.921 1.00 37.30 181 GLY B N 1
ATOM 6506 C CA . GLY B 1 157 ? 18.865 10.475 93.840 1.00 36.36 181 GLY B CA 1
ATOM 6507 C C . GLY B 1 157 ? 19.301 9.906 95.181 1.00 36.92 181 GLY B C 1
ATOM 6508 O O . GLY B 1 157 ? 19.599 10.673 96.107 1.00 48.48 181 GLY B O 1
ATOM 6509 N N . GLY B 1 158 ? 19.329 8.575 95.283 1.00 32.16 182 GLY B N 1
ATOM 6510 C CA . GLY B 1 158 ? 19.738 7.864 96.460 1.00 31.62 182 GLY B CA 1
ATOM 6511 C C . GLY B 1 158 ? 18.584 7.238 97.208 1.00 35.00 182 GLY B C 1
ATOM 6512 O O . GLY B 1 158 ? 18.689 6.970 98.412 1.00 28.89 182 GLY B O 1
ATOM 6513 N N . ASN B 1 159 ? 17.495 6.946 96.496 1.00 31.92 183 ASN B N 1
ATOM 6514 C CA . ASN B 1 159 ? 16.407 6.166 97.034 1.00 29.61 183 ASN B CA 1
ATOM 6515 C C . ASN B 1 159 ? 16.588 4.707 96.890 1.00 31.05 183 ASN B C 1
ATOM 6516 O O . ASN B 1 159 ? 15.912 3.946 97.567 1.00 31.32 183 ASN B O 1
ATOM 6521 N N . THR B 1 160 ? 17.507 4.278 96.033 1.00 26.47 184 THR B N 1
ATOM 6522 C CA . THR B 1 160 ? 17.764 2.877 95.912 1.00 28.41 184 THR B CA 1
ATOM 6523 C C . THR B 1 160 ? 19.213 2.743 95.583 1.00 29.86 184 THR B C 1
ATOM 6524 O O . THR B 1 160 ? 19.792 3.665 94.964 1.00 26.92 184 THR B O 1
ATOM 6528 N N . TYR B 1 161 ? 19.784 1.610 96.013 1.00 27.96 185 TYR B N 1
ATOM 6529 C CA . TYR B 1 161 ? 21.173 1.267 95.773 1.00 27.24 185 TYR B CA 1
ATOM 6530 C C . TYR B 1 161 ? 21.122 -0.141 95.320 1.00 27.87 185 TYR B C 1
ATOM 6531 O O . TYR B 1 161 ? 20.400 -0.946 95.925 1.00 27.65 185 TYR B O 1
ATOM 6540 N N . ARG B 1 162 ? 21.843 -0.472 94.243 1.00 25.36 186 ARG B N 1
ATOM 6541 C CA . ARG B 1 162 ? 22.018 -1.847 93.913 1.00 25.17 186 ARG B CA 1
ATOM 6542 C C . ARG B 1 162 ? 23.467 -2.112 93.618 1.00 25.16 186 ARG B C 1
ATOM 6543 O O . ARG B 1 162 ? 24.195 -1.224 93.110 1.00 27.97 186 ARG B O 1
ATOM 6551 N N . LEU B 1 163 ? 23.865 -3.351 93.852 1.00 22.07 187 LEU B N 1
ATOM 6552 C CA . LEU B 1 163 ? 25.230 -3.729 93.672 1.00 26.05 187 LEU B CA 1
ATOM 6553 C C . LEU B 1 163 ? 25.144 -4.599 92.486 1.00 28.43 187 LEU B C 1
ATOM 6554 O O . LEU B 1 163 ? 24.275 -5.495 92.494 1.00 26.66 187 LEU B O 1
ATOM 6559 N N . PHE B 1 164 ? 25.985 -4.329 91.462 1.00 25.52 188 PHE B N 1
ATOM 6560 C CA . PHE B 1 164 ? 26.132 -5.212 90.298 1.00 25.03 188 PHE B CA 1
ATOM 6561 C C . PHE B 1 164 ? 27.410 -6.028 90.381 1.00 24.71 188 PHE B C 1
ATOM 6562 O O . PHE B 1 164 ? 28.501 -5.486 90.642 1.00 24.53 188 PHE B O 1
ATOM 6570 N N . LYS B 1 165 ? 27.313 -7.324 90.119 1.00 23.37 189 LYS B N 1
ATOM 6571 C CA . LYS B 1 165 ? 28.501 -8.136 90.019 1.00 24.42 189 LYS B CA 1
ATOM 6572 C C . LYS B 1 165 ? 28.722 -8.665 88.583 1.00 25.13 189 LYS B C 1
ATOM 6573 O O . LYS B 1 165 ? 27.862 -9.358 88.034 1.00 25.84 189 LYS B O 1
ATOM 6579 N N . ASN B 1 166 ? 29.921 -8.415 88.028 1.00 23.46 190 ASN B N 1
ATOM 6580 C CA . ASN B 1 166 ? 30.252 -8.764 86.635 1.00 24.09 190 ASN B CA 1
ATOM 6581 C C . ASN B 1 166 ? 31.483 -9.636 86.532 1.00 22.25 190 ASN B C 1
ATOM 6582 O O . ASN B 1 166 ? 32.489 -9.375 87.206 1.00 23.14 190 ASN B O 1
ATOM 6587 N N . LEU B 1 167 ? 31.449 -10.621 85.650 1.00 21.68 191 LEU B N 1
ATOM 6588 C CA . LEU B 1 167 ? 32.678 -11.203 85.135 1.00 24.47 191 LEU B CA 1
ATOM 6589 C C . LEU B 1 167 ? 33.457 -10.181 84.313 1.00 27.40 191 LEU B C 1
ATOM 6590 O O . LEU B 1 167 ? 32.911 -9.580 83.368 1.00 30.09 191 LEU B O 1
ATOM 6595 N N . GLU B 1 168 ? 34.727 -9.999 84.647 1.00 26.32 192 GLU B N 1
ATOM 6596 C CA . GLU B 1 168 ? 35.558 -8.995 84.008 1.00 27.15 192 GLU B CA 1
ATOM 6597 C C . GLU B 1 168 ? 36.601 -9.643 83.091 1.00 28.22 192 GLU B C 1
ATOM 6598 O O . GLU B 1 168 ? 37.735 -9.918 83.522 1.00 25.62 192 GLU B O 1
ATOM 6604 N N . ILE B 1 169 ? 36.228 -9.823 81.818 1.00 26.05 193 ILE B N 1
ATOM 6605 C CA . ILE B 1 169 ? 37.162 -10.166 80.759 1.00 26.93 193 ILE B CA 1
ATOM 6606 C C . ILE B 1 169 ? 38.144 -9.043 80.428 1.00 27.11 193 ILE B C 1
ATOM 6607 O O . ILE B 1 169 ? 37.790 -7.888 80.123 1.00 27.70 193 ILE B O 1
ATOM 6612 N N . LYS B 1 170 ? 39.411 -9.384 80.575 1.00 26.94 194 LYS B N 1
ATOM 6613 C CA . LYS B 1 170 ? 40.467 -8.391 80.583 1.00 29.86 194 LYS B CA 1
ATOM 6614 C C . LYS B 1 170 ? 41.373 -8.513 79.355 1.00 29.26 194 LYS B C 1
ATOM 6615 O O . LYS B 1 170 ? 42.311 -7.716 79.199 1.00 32.30 194 LYS B O 1
ATOM 6621 N N . ASP B 1 171 ? 41.134 -9.527 78.522 1.00 27.45 195 ASP B N 1
ATOM 6622 C CA . ASP B 1 171 ? 41.852 -9.690 77.264 1.00 27.84 195 ASP B CA 1
ATOM 6623 C C . ASP B 1 171 ? 40.897 -9.590 76.091 1.00 26.22 195 ASP B C 1
ATOM 6624 O O . ASP B 1 171 ? 40.286 -10.577 75.692 1.00 23.99 195 ASP B O 1
ATOM 6629 N N . VAL B 1 172 ? 40.799 -8.384 75.535 1.00 23.65 196 VAL B N 1
ATOM 6630 C CA . VAL B 1 172 ? 39.878 -8.152 74.420 1.00 23.66 196 VAL B CA 1
ATOM 6631 C C . VAL B 1 172 ? 40.716 -7.838 73.206 1.00 24.91 196 VAL B C 1
ATOM 6632 O O . VAL B 1 172 ? 41.615 -7.013 73.266 1.00 26.00 196 VAL B O 1
ATOM 6636 N N . ARG B 1 173 ? 40.385 -8.500 72.116 1.00 23.90 197 ARG B N 1
ATOM 6637 C CA . ARG B 1 173 ? 41.085 -8.353 70.888 1.00 26.69 197 ARG B CA 1
ATOM 6638 C C . ARG B 1 173 ? 40.139 -7.928 69.798 1.00 24.61 197 ARG B C 1
ATOM 6639 O O . ARG B 1 173 ? 38.975 -8.339 69.801 1.00 25.50 197 ARG B O 1
ATOM 6647 N N . LEU B 1 174 ? 40.692 -7.140 68.874 1.00 23.48 198 LEU B N 1
ATOM 6648 C CA . LEU B 1 174 ? 40.038 -6.751 67.634 1.00 26.40 198 LEU B CA 1
ATOM 6649 C C . LEU B 1 174 ? 40.015 -7.879 66.610 1.00 26.25 198 LEU B C 1
ATOM 6650 O O . LEU B 1 174 ? 41.045 -8.408 66.275 1.00 33.19 198 LEU B O 1
ATOM 6655 N N . ALA B 1 175 ? 38.824 -8.229 66.133 1.00 25.45 199 ALA B N 1
ATOM 6656 C CA . ALA B 1 175 ? 38.609 -9.207 65.092 1.00 24.24 199 ALA B CA 1
ATOM 6657 C C . ALA B 1 175 ? 38.275 -8.630 63.744 1.00 24.82 199 ALA B C 1
ATOM 6658 O O . ALA B 1 175 ? 38.605 -9.227 62.735 1.00 24.48 199 ALA B O 1
ATOM 6660 N N . TYR B 1 176 ? 37.610 -7.478 63.693 1.00 25.08 200 TYR B N 1
ATOM 6661 C CA . TYR B 1 176 ? 37.210 -6.871 62.431 1.00 23.32 200 TYR B CA 1
ATOM 6662 C C . TYR B 1 176 ? 36.728 -5.466 62.611 1.00 24.45 200 TYR B C 1
ATOM 6663 O O . TYR B 1 176 ? 35.946 -5.205 63.531 1.00 21.97 200 TYR B O 1
ATOM 6672 N N . ALA B 1 177 ? 37.155 -4.579 61.709 1.00 21.19 201 ALA B N 1
ATOM 6673 C CA . ALA B 1 177 ? 36.611 -3.265 61.583 1.00 21.22 201 ALA B CA 1
ATOM 6674 C C . ALA B 1 177 ? 36.559 -2.881 60.117 1.00 23.00 201 ALA B C 1
ATOM 6675 O O . ALA B 1 177 ? 37.538 -3.025 59.386 1.00 25.31 201 ALA B O 1
ATOM 6677 N N . PRO B 1 178 ? 35.396 -2.390 59.666 1.00 20.02 202 PRO B N 1
ATOM 6678 C CA . PRO B 1 178 ? 35.335 -2.015 58.270 1.00 18.67 202 PRO B CA 1
ATOM 6679 C C . PRO B 1 178 ? 36.169 -0.745 58.098 1.00 19.70 202 PRO B C 1
ATOM 6680 O O . PRO B 1 178 ? 36.546 -0.136 59.101 1.00 20.91 202 PRO B O 1
ATOM 6684 N N . PRO B 1 179 ? 36.437 -0.332 56.857 1.00 19.61 203 PRO B N 1
ATOM 6685 C CA . PRO B 1 179 ? 37.166 0.851 56.667 1.00 21.78 203 PRO B CA 1
ATOM 6686 C C . PRO B 1 179 ? 36.453 2.035 57.270 1.00 20.50 203 PRO B C 1
ATOM 6687 O O . PRO B 1 179 ? 35.191 2.078 57.298 1.00 20.00 203 PRO B O 1
ATOM 6691 N N . GLY B 1 180 ? 37.247 2.998 57.707 1.00 21.85 204 GLY B N 1
ATOM 6692 C CA . GLY B 1 180 ? 36.744 4.215 58.330 1.00 21.74 204 GLY B CA 1
ATOM 6693 C C . GLY B 1 180 ? 35.713 4.944 57.480 1.00 23.82 204 GLY B C 1
ATOM 6694 O O . GLY B 1 180 ? 34.808 5.645 58.017 1.00 21.23 204 GLY B O 1
ATOM 6695 N N . SER B 1 181 ? 35.826 4.821 56.144 1.00 20.55 205 SER B N 1
ATOM 6696 C CA . SER B 1 181 ? 34.831 5.482 55.283 1.00 20.60 205 SER B CA 1
ATOM 6697 C C . SER B 1 181 ? 33.463 4.818 55.294 1.00 17.43 205 SER B C 1
ATOM 6698 O O . SER B 1 181 ? 32.523 5.408 54.831 1.00 16.85 205 SER B O 1
ATOM 6701 N N . VAL B 1 182 ? 33.401 3.566 55.727 1.00 18.36 206 VAL B N 1
ATOM 6702 C CA . VAL B 1 182 ? 32.158 2.864 56.088 1.00 16.42 206 VAL B CA 1
ATOM 6703 C C . VAL B 1 182 ? 31.801 3.086 57.621 1.00 17.74 206 VAL B C 1
ATOM 6704 O O . VAL B 1 182 ? 30.714 3.592 57.957 1.00 16.21 206 VAL B O 1
ATOM 6708 N N . GLY B 1 183 ? 32.724 2.769 58.539 1.00 14.43 207 GLY B N 1
ATOM 6709 C CA . GLY B 1 183 ? 32.458 2.867 59.978 1.00 14.60 207 GLY B CA 1
ATOM 6710 C C . GLY B 1 183 ? 32.067 4.277 60.454 1.00 16.45 207 GLY B C 1
ATOM 6711 O O . GLY B 1 183 ? 31.366 4.438 61.470 1.00 14.79 207 GLY B O 1
ATOM 6712 N N . LYS B 1 184 ? 32.634 5.278 59.791 1.00 17.44 208 LYS B N 1
ATOM 6713 C CA . LYS B 1 184 ? 32.379 6.667 60.088 1.00 18.72 208 LYS B CA 1
ATOM 6714 C C . LYS B 1 184 ? 32.016 7.468 58.811 1.00 15.99 208 LYS B C 1
ATOM 6715 O O . LYS B 1 184 ? 32.251 8.665 58.694 1.00 14.76 208 LYS B O 1
ATOM 6721 N N . PHE B 1 185 ? 31.329 6.842 57.877 1.00 16.27 209 PHE B N 1
ATOM 6722 C CA . PHE B 1 185 ? 30.797 7.599 56.723 1.00 16.89 209 PHE B CA 1
ATOM 6723 C C . PHE B 1 185 ? 30.055 8.883 57.110 1.00 16.76 209 PHE B C 1
ATOM 6724 O O . PHE B 1 185 ? 29.140 8.870 57.972 1.00 18.05 209 PHE B O 1
ATOM 6732 N N . GLY B 1 186 ? 30.451 10.009 56.512 1.00 15.32 210 GLY B N 1
ATOM 6733 C CA . GLY B 1 186 ? 29.836 11.271 56.815 1.00 16.48 210 GLY B CA 1
ATOM 6734 C C . GLY B 1 186 ? 30.470 11.982 57.991 1.00 16.01 210 GLY B C 1
ATOM 6735 O O . GLY B 1 186 ? 30.245 13.149 58.158 1.00 18.00 210 GLY B O 1
ATOM 6736 N N . GLY B 1 187 ? 31.384 11.325 58.688 1.00 15.65 211 GLY B N 1
ATOM 6737 C CA . GLY B 1 187 ? 32.189 11.936 59.753 1.00 17.34 211 GLY B CA 1
ATOM 6738 C C . GLY B 1 187 ? 31.379 12.815 60.686 1.00 17.29 211 GLY B C 1
ATOM 6739 O O . GLY B 1 187 ? 30.247 12.442 61.096 1.00 16.12 211 GLY B O 1
ATOM 6740 N N . ASP B 1 188 ? 31.897 14.027 60.917 1.00 17.00 212 ASP B N 1
ATOM 6741 C CA . ASP B 1 188 ? 31.308 14.937 61.856 1.00 19.62 212 ASP B CA 1
ATOM 6742 C C . ASP B 1 188 ? 30.176 15.791 61.252 1.00 19.06 212 ASP B C 1
ATOM 6743 O O . ASP B 1 188 ? 29.411 16.436 61.969 1.00 19.94 212 ASP B O 1
ATOM 6748 N N . ILE B 1 189 ? 30.065 15.753 59.930 1.00 18.12 213 ILE B N 1
ATOM 6749 C CA . ILE B 1 189 ? 29.006 16.430 59.214 1.00 17.83 213 ILE B CA 1
ATOM 6750 C C . ILE B 1 189 ? 27.753 15.667 59.440 1.00 15.34 213 ILE B C 1
ATOM 6751 O O . ILE B 1 189 ? 26.727 16.250 59.754 1.00 16.48 213 ILE B O 1
ATOM 6756 N N . ASP B 1 190 ? 27.798 14.350 59.342 1.00 14.49 214 ASP B N 1
ATOM 6757 C CA . ASP B 1 190 ? 26.573 13.589 59.555 1.00 12.39 214 ASP B CA 1
ATOM 6758 C C . ASP B 1 190 ? 26.325 13.188 61.036 1.00 11.68 214 ASP B C 1
ATOM 6759 O O . ASP B 1 190 ? 25.257 12.672 61.385 1.00 11.91 214 ASP B O 1
ATOM 6764 N N . ASN B 1 191 ? 27.346 13.332 61.861 1.00 10.75 215 ASN B N 1
ATOM 6765 C CA . ASN B 1 191 ? 27.215 13.044 63.289 1.00 11.54 215 ASN B CA 1
ATOM 6766 C C . ASN B 1 191 ? 26.020 13.800 63.924 1.00 10.64 215 ASN B C 1
ATOM 6767 O O . ASN B 1 191 ? 25.822 15.034 63.692 1.00 12.86 215 ASN B O 1
ATOM 6772 N N . TRP B 1 192 ? 25.252 13.083 64.702 1.00 12.47 216 TRP B N 1
ATOM 6773 C CA . TRP B 1 192 ? 24.019 13.596 65.364 1.00 11.84 216 TRP B CA 1
ATOM 6774 C C . TRP B 1 192 ? 22.928 13.883 64.275 1.00 13.19 216 TRP B C 1
ATOM 6775 O O . TRP B 1 192 ? 22.024 14.657 64.520 1.00 13.84 216 TRP B O 1
ATOM 6786 N N . MET B 1 193 ? 23.005 13.319 63.076 1.00 12.67 217 MET B N 1
ATOM 6787 C CA . MET B 1 193 ? 21.991 13.640 62.052 1.00 14.08 217 MET B CA 1
ATOM 6788 C C . MET B 1 193 ? 21.390 12.442 61.404 1.00 13.93 217 MET B C 1
ATOM 6789 O O . MET B 1 193 ? 21.996 11.348 61.354 1.00 11.50 217 MET B O 1
ATOM 6794 N N . TRP B 1 194 ? 20.154 12.686 60.939 1.00 12.77 218 TRP B N 1
ATOM 6795 C CA . TRP B 1 194 ? 19.428 11.870 59.949 1.00 12.28 218 TRP B CA 1
ATOM 6796 C C . TRP B 1 194 ? 19.108 12.752 58.783 1.00 12.40 218 TRP B C 1
ATOM 6797 O O . TRP B 1 194 ? 18.834 13.927 58.987 1.00 13.32 218 TRP B O 1
ATOM 6808 N N . PRO B 1 195 ? 19.105 12.236 57.567 1.00 12.13 219 PRO B N 1
ATOM 6809 C CA . PRO B 1 195 ? 19.351 10.864 57.101 1.00 13.19 219 PRO B CA 1
ATOM 6810 C C . PRO B 1 195 ? 20.772 10.462 57.432 1.00 12.14 219 PRO B C 1
ATOM 6811 O O . PRO B 1 195 ? 21.680 11.295 57.388 1.00 13.87 219 PRO B O 1
ATOM 6815 N N . ARG B 1 196 ? 20.945 9.193 57.775 1.00 12.62 220 ARG B N 1
ATOM 6816 C CA . ARG B 1 196 ? 22.248 8.706 58.131 1.00 10.12 220 ARG B CA 1
ATOM 6817 C C . ARG B 1 196 ? 22.579 7.489 57.299 1.00 11.59 220 ARG B C 1
ATOM 6818 O O . ARG B 1 196 ? 21.699 6.693 56.976 1.00 10.82 220 ARG B O 1
ATOM 6826 N N . HIS B 1 197 ? 23.870 7.295 56.961 1.00 11.98 221 HIS B N 1
ATOM 6827 C CA . HIS B 1 197 ? 24.277 6.243 56.028 1.00 12.12 221 HIS B CA 1
ATOM 6828 C C . HIS B 1 197 ? 25.586 5.580 56.505 1.00 12.36 221 HIS B C 1
ATOM 6829 O O . HIS B 1 197 ? 26.482 5.315 55.696 1.00 11.57 221 HIS B O 1
ATOM 6836 N N . THR B 1 198 ? 25.683 5.330 57.799 1.00 11.69 222 THR B N 1
ATOM 6837 C CA . THR B 1 198 ? 26.962 4.999 58.456 1.00 13.79 222 THR B CA 1
ATOM 6838 C C . THR B 1 198 ? 26.928 3.525 58.877 1.00 13.58 222 THR B C 1
ATOM 6839 O O . THR B 1 198 ? 26.056 3.088 59.685 1.00 15.48 222 THR B O 1
ATOM 6843 N N . GLY B 1 199 ? 27.951 2.780 58.466 1.00 15.23 223 GLY B N 1
ATOM 6844 C CA . GLY B 1 199 ? 28.034 1.425 58.842 1.00 13.77 223 GLY B CA 1
ATOM 6845 C C . GLY B 1 199 ? 28.791 1.305 60.166 1.00 15.06 223 GLY B C 1
ATOM 6846 O O . GLY B 1 199 ? 30.030 0.917 60.194 1.00 13.21 223 GLY B O 1
ATOM 6847 N N . ASP B 1 200 ? 28.139 1.675 61.259 1.00 14.57 224 ASP B N 1
ATOM 6848 C CA . ASP B 1 200 ? 28.871 1.888 62.555 1.00 15.84 224 ASP B CA 1
ATOM 6849 C C . ASP B 1 200 ? 28.905 0.587 63.348 1.00 14.24 224 ASP B C 1
ATOM 6850 O O . ASP B 1 200 ? 28.114 0.355 64.284 1.00 14.36 224 ASP B O 1
ATOM 6855 N N . PHE B 1 201 ? 29.849 -0.270 62.943 1.00 14.21 225 PHE B N 1
ATOM 6856 C CA . PHE B 1 201 ? 30.069 -1.578 63.521 1.00 14.03 225 PHE B CA 1
ATOM 6857 C C . PHE B 1 201 ? 31.547 -2.041 63.546 1.00 15.26 225 PHE B C 1
ATOM 6858 O O . PHE B 1 201 ? 32.368 -1.590 62.757 1.00 14.99 225 PHE B O 1
ATOM 6866 N N . ALA B 1 202 ? 31.814 -2.977 64.433 1.00 15.47 226 ALA B N 1
ATOM 6867 C CA . ALA B 1 202 ? 33.169 -3.594 64.559 1.00 15.97 226 ALA B CA 1
ATOM 6868 C C . ALA B 1 202 ? 33.040 -4.782 65.492 1.00 15.91 226 ALA B C 1
ATOM 6869 O O . ALA B 1 202 ? 32.055 -4.876 66.305 1.00 16.66 226 ALA B O 1
ATOM 6871 N N . PHE B 1 203 ? 34.002 -5.717 65.404 1.00 18.08 227 PHE B N 1
ATOM 6872 C CA . PHE B 1 203 ? 33.930 -6.936 66.178 1.00 18.29 227 PHE B CA 1
ATOM 6873 C C . PHE B 1 203 ? 35.193 -7.059 67.051 1.00 20.89 227 PHE B C 1
ATOM 6874 O O . PHE B 1 203 ? 36.305 -6.817 66.585 1.00 20.27 227 PHE B O 1
ATOM 6882 N N . TYR B 1 204 ? 34.972 -7.478 68.280 1.00 22.32 228 TYR B N 1
ATOM 6883 C CA . TYR B 1 204 ? 36.005 -7.992 69.147 1.00 22.92 228 TYR B CA 1
ATOM 6884 C C . TYR B 1 204 ? 35.826 -9.500 69.375 1.00 24.67 228 TYR B C 1
ATOM 6885 O O . TYR B 1 204 ? 34.736 -10.090 69.132 1.00 24.84 228 TYR B O 1
ATOM 6894 N N . ARG B 1 205 ? 36.863 -10.117 69.944 1.00 26.15 229 ARG B N 1
ATOM 6895 C CA . ARG B 1 205 ? 36.713 -11.372 70.632 1.00 24.74 229 ARG B CA 1
ATOM 6896 C C . ARG B 1 205 ? 37.260 -11.315 72.051 1.00 25.52 229 ARG B C 1
ATOM 6897 O O . ARG B 1 205 ? 38.310 -10.698 72.328 1.00 22.53 229 ARG B O 1
ATOM 6905 N N . ALA B 1 206 ? 36.529 -11.977 72.944 1.00 24.66 230 ALA B N 1
ATOM 6906 C CA . ALA B 1 206 ? 36.835 -12.017 74.348 1.00 26.99 230 ALA B CA 1
ATOM 6907 C C . ALA B 1 206 ? 37.628 -13.309 74.627 1.00 27.01 230 ALA B C 1
ATOM 6908 O O . ALA B 1 206 ? 37.323 -14.353 74.043 1.00 24.53 230 ALA B O 1
ATOM 6910 N N . TYR B 1 207 ? 38.609 -13.176 75.520 1.00 29.30 231 TYR B N 1
ATOM 6911 C CA . TYR B 1 207 ? 39.601 -14.244 75.847 1.00 30.30 231 TYR B CA 1
ATOM 6912 C C . TYR B 1 207 ? 39.687 -14.359 77.363 1.00 30.28 231 TYR B C 1
ATOM 6913 O O . TYR B 1 207 ? 39.595 -13.342 78.134 1.00 29.07 231 TYR B O 1
ATOM 6922 N N . VAL B 1 208 ? 39.896 -15.604 77.784 1.00 32.75 232 VAL B N 1
ATOM 6923 C CA . VAL B 1 208 ? 40.199 -15.920 79.174 1.00 33.81 232 VAL B CA 1
ATOM 6924 C C . VAL B 1 208 ? 41.446 -16.809 79.222 1.00 35.61 232 VAL B C 1
ATOM 6925 O O . VAL B 1 208 ? 41.913 -17.264 78.189 1.00 31.88 232 VAL B O 1
ATOM 6929 N N . GLY B 1 209 ? 41.993 -17.015 80.416 1.00 38.43 233 GLY B N 1
ATOM 6930 C CA . GLY B 1 209 ? 43.019 -18.035 80.602 1.00 40.57 233 GLY B CA 1
ATOM 6931 C C . GLY B 1 209 ? 42.554 -19.393 80.130 1.00 42.26 233 GLY B C 1
ATOM 6932 O O . GLY B 1 209 ? 41.363 -19.618 79.924 1.00 45.64 233 GLY B O 1
ATOM 6933 N N . LYS B 1 210 ? 43.502 -20.321 79.990 1.00 50.43 234 LYS B N 1
ATOM 6934 C CA . LYS B 1 210 ? 43.206 -21.737 79.669 1.00 49.68 234 LYS B CA 1
ATOM 6935 C C . LYS B 1 210 ? 42.521 -22.502 80.813 1.00 46.30 234 LYS B C 1
ATOM 6936 O O . LYS B 1 210 ? 42.032 -23.590 80.576 1.00 48.15 234 LYS B O 1
ATOM 6942 N N . ASP B 1 211 ? 42.502 -21.942 82.034 1.00 42.10 235 ASP B N 1
ATOM 6943 C CA . ASP B 1 211 ? 41.639 -22.407 83.113 1.00 43.92 235 ASP B CA 1
ATOM 6944 C C . ASP B 1 211 ? 40.235 -21.842 83.019 1.00 48.97 235 ASP B C 1
ATOM 6945 O O . ASP B 1 211 ? 39.362 -22.227 83.790 1.00 46.00 235 ASP B O 1
ATOM 6950 N N . GLY B 1 212 ? 40.007 -20.930 82.067 1.00 48.22 236 GLY B N 1
ATOM 6951 C CA . GLY B 1 212 ? 38.699 -20.362 81.877 1.00 42.97 236 GLY B CA 1
ATOM 6952 C C . GLY B 1 212 ? 38.423 -19.156 82.756 1.00 46.55 236 GLY B C 1
ATOM 6953 O O . GLY B 1 212 ? 37.317 -18.608 82.700 1.00 42.06 236 GLY B O 1
ATOM 6954 N N . LYS B 1 213 ? 39.408 -18.718 83.548 1.00 46.01 237 LYS B N 1
ATOM 6955 C CA . LYS B 1 213 ? 39.275 -17.489 84.318 1.00 47.04 237 LYS B CA 1
ATOM 6956 C C . LYS B 1 213 ? 39.851 -16.306 83.578 1.00 42.82 237 LYS B C 1
ATOM 6957 O O . LYS B 1 213 ? 40.809 -16.464 82.823 1.00 39.86 237 LYS B O 1
ATOM 6963 N N . PRO B 1 214 ? 39.317 -15.095 83.855 1.00 37.40 238 PRO B N 1
ATOM 6964 C CA . PRO B 1 214 ? 39.867 -13.913 83.269 1.00 36.95 238 PRO B CA 1
ATOM 6965 C C . PRO B 1 214 ? 41.375 -13.857 83.422 1.00 39.26 238 PRO B C 1
ATOM 6966 O O . PRO B 1 214 ? 41.906 -14.294 84.457 1.00 39.01 238 PRO B O 1
ATOM 6970 N N . ALA B 1 215 ? 42.042 -13.279 82.422 1.00 35.52 239 ALA B N 1
ATOM 6971 C CA . ALA B 1 215 ? 43.432 -12.853 82.565 1.00 34.63 239 ALA B CA 1
ATOM 6972 C C . ALA B 1 215 ? 43.809 -11.721 81.612 1.00 34.87 239 ALA B C 1
ATOM 6973 O O . ALA B 1 215 ? 43.125 -11.497 80.604 1.00 34.15 239 ALA B O 1
ATOM 6975 N N . ALA B 1 216 ? 44.893 -11.013 81.922 1.00 33.19 240 ALA B N 1
ATOM 6976 C CA . ALA B 1 216 ? 45.367 -9.922 81.066 1.00 34.05 240 ALA B CA 1
ATOM 6977 C C . ALA B 1 216 ? 45.995 -10.560 79.808 1.00 33.47 240 ALA B C 1
ATOM 6978 O O . ALA B 1 216 ? 46.184 -11.771 79.770 1.00 34.66 240 ALA B O 1
ATOM 6980 N N . PHE B 1 217 ? 46.244 -9.789 78.750 1.00 39.21 241 PHE B N 1
ATOM 6981 C CA . PHE B 1 217 ? 46.641 -10.370 77.417 1.00 41.88 241 PHE B CA 1
ATOM 6982 C C . PHE B 1 217 ? 47.805 -11.350 77.552 1.00 44.22 241 PHE B C 1
ATOM 6983 O O . PHE B 1 217 ? 48.768 -11.076 78.292 1.00 40.67 241 PHE B O 1
ATOM 6991 N N . SER B 1 218 ? 47.702 -12.481 76.860 1.00 41.60 242 SER B N 1
ATOM 6992 C CA . SER B 1 218 ? 48.802 -13.439 76.739 1.00 38.84 242 SER B CA 1
ATOM 6993 C C . SER B 1 218 ? 48.485 -14.385 75.584 1.00 36.93 242 SER B C 1
ATOM 6994 O O . SER B 1 218 ? 47.322 -14.694 75.362 1.00 34.90 242 SER B O 1
ATOM 6997 N N . LYS B 1 219 ? 49.496 -14.866 74.860 1.00 36.53 243 LYS B N 1
ATOM 6998 C CA . LYS B 1 219 ? 49.263 -15.791 73.738 1.00 36.88 243 LYS B CA 1
ATOM 6999 C C . LYS B 1 219 ? 48.810 -17.138 74.184 1.00 35.06 243 LYS B C 1
ATOM 7000 O O . LYS B 1 219 ? 48.388 -17.926 73.374 1.00 39.35 243 LYS B O 1
ATOM 7006 N N . ASP B 1 220 ? 48.858 -17.412 75.481 1.00 40.89 244 ASP B N 1
ATOM 7007 C CA . ASP B 1 220 ? 48.268 -18.634 76.033 1.00 40.30 244 ASP B CA 1
ATOM 7008 C C . ASP B 1 220 ? 46.756 -18.572 76.223 1.00 41.02 244 ASP B C 1
ATOM 7009 O O . ASP B 1 220 ? 46.135 -19.609 76.440 1.00 34.69 244 ASP B O 1
ATOM 7014 N N . ASN B 1 221 ? 46.164 -17.368 76.178 1.00 38.23 245 ASN B N 1
ATOM 7015 C CA . ASN B 1 221 ? 44.721 -17.231 76.463 1.00 37.54 245 ASN B CA 1
ATOM 7016 C C . ASN B 1 221 ? 43.908 -17.827 75.331 1.00 35.41 245 ASN B C 1
ATOM 7017 O O . ASN B 1 221 ? 44.396 -17.945 74.218 1.00 34.08 245 ASN B O 1
ATOM 7022 N N . VAL B 1 222 ? 42.663 -18.184 75.619 1.00 34.19 246 VAL B N 1
ATOM 7023 C CA . VAL B 1 222 ? 41.766 -18.784 74.615 1.00 36.98 246 VAL B CA 1
ATOM 7024 C C . VAL B 1 222 ? 40.386 -18.083 74.602 1.00 32.52 246 VAL B C 1
ATOM 7025 O O . VAL B 1 222 ? 39.981 -17.548 75.630 1.00 32.59 246 VAL B O 1
ATOM 7029 N N . PRO B 1 223 ? 39.685 -18.096 73.448 1.00 33.58 247 PRO B N 1
ATOM 7030 C CA . PRO B 1 223 ? 38.328 -17.497 73.378 1.00 30.87 247 PRO B CA 1
ATOM 7031 C C . PRO B 1 223 ? 37.428 -17.899 74.533 1.00 31.10 247 PRO B C 1
ATOM 7032 O O . PRO B 1 223 ? 37.343 -19.070 74.901 1.00 31.08 247 PRO B O 1
ATOM 7036 N N . TYR B 1 224 ? 36.782 -16.901 75.130 1.00 28.76 248 TYR B N 1
ATOM 7037 C CA . TYR B 1 224 ? 35.694 -17.137 76.071 1.00 28.14 248 TYR B CA 1
ATOM 7038 C C . TYR B 1 224 ? 34.486 -17.822 75.383 1.00 27.96 248 TYR B C 1
ATOM 7039 O O . TYR B 1 224 ? 34.240 -17.634 74.183 1.00 24.78 248 TYR B O 1
ATOM 7048 N N . GLN B 1 225 ? 33.784 -18.672 76.129 1.00 28.36 249 GLN B N 1
ATOM 7049 C CA . GLN B 1 225 ? 32.677 -19.461 75.605 1.00 28.32 249 GLN B CA 1
ATOM 7050 C C . GLN B 1 225 ? 31.389 -18.989 76.287 1.00 29.04 249 GLN B C 1
ATOM 7051 O O . GLN B 1 225 ? 30.992 -19.488 77.362 1.00 27.91 249 GLN B O 1
ATOM 7057 N N . PRO B 1 226 ? 30.717 -18.000 75.690 1.00 30.08 250 PRO B N 1
ATOM 7058 C CA . PRO B 1 226 ? 29.588 -17.422 76.467 1.00 27.87 250 PRO B CA 1
ATOM 7059 C C . PRO B 1 226 ? 28.418 -18.394 76.653 1.00 26.69 250 PRO B C 1
ATOM 7060 O O . PRO B 1 226 ? 28.134 -19.166 75.812 1.00 24.93 250 PRO B O 1
ATOM 7064 N N . LYS B 1 227 ? 27.723 -18.307 77.765 1.00 26.68 251 LYS B N 1
ATOM 7065 C CA . LYS B 1 227 ? 26.529 -19.102 77.931 1.00 32.39 251 LYS B CA 1
ATOM 7066 C C . LYS B 1 227 ? 25.419 -18.672 76.982 1.00 26.79 251 LYS B C 1
ATOM 7067 O O . LYS B 1 227 ? 24.626 -19.468 76.635 1.00 25.26 251 LYS B O 1
ATOM 7073 N N . HIS B 1 228 ? 25.337 -17.395 76.610 1.00 24.57 252 HIS B N 1
ATOM 7074 C CA . HIS B 1 228 ? 24.332 -17.006 75.680 1.00 26.62 252 HIS B CA 1
ATOM 7075 C C . HIS B 1 228 ? 24.878 -16.019 74.680 1.00 21.90 252 HIS B C 1
ATOM 7076 O O . HIS B 1 228 ? 25.659 -15.180 75.021 1.00 21.27 252 HIS B O 1
ATOM 7083 N N . TRP B 1 229 ? 24.396 -16.125 73.455 1.00 22.22 253 TRP B N 1
ATOM 7084 C CA . TRP B 1 229 ? 24.718 -15.193 72.401 1.00 23.82 253 TRP B CA 1
ATOM 7085 C C . TRP B 1 229 ? 23.524 -14.920 71.512 1.00 22.87 253 TRP B C 1
ATOM 7086 O O . TRP B 1 229 ? 22.537 -15.636 71.578 1.00 23.16 253 TRP B O 1
ATOM 7097 N N . LEU B 1 230 ? 23.597 -13.837 70.732 1.00 21.27 254 LEU B N 1
ATOM 7098 C CA . LEU B 1 230 ? 22.464 -13.394 69.908 1.00 20.18 254 LEU B CA 1
ATOM 7099 C C . LEU B 1 230 ? 22.568 -14.063 68.528 1.00 20.90 254 LEU B C 1
ATOM 7100 O O . LEU B 1 230 ? 23.670 -14.320 68.014 1.00 22.07 254 LEU B O 1
ATOM 7105 N N . LYS B 1 231 ? 21.412 -14.304 67.941 1.00 19.09 255 LYS B N 1
ATOM 7106 C CA . LYS B 1 231 ? 21.283 -14.699 66.561 1.00 20.73 255 LYS B CA 1
ATOM 7107 C C . LYS B 1 231 ? 20.726 -13.568 65.679 1.00 20.32 255 LYS B C 1
ATOM 7108 O O . LYS B 1 231 ? 19.799 -12.904 66.078 1.00 18.44 255 LYS B O 1
ATOM 7114 N N . PHE B 1 232 ? 21.248 -13.437 64.470 1.00 20.58 256 PHE B N 1
ATOM 7115 C CA . PHE B 1 232 ? 20.704 -12.548 63.468 1.00 20.64 256 PHE B CA 1
ATOM 7116 C C . PHE B 1 232 ? 19.280 -12.884 63.157 1.00 23.26 256 PHE B C 1
ATOM 7117 O O . PHE B 1 232 ? 18.937 -14.052 63.023 1.00 19.09 256 PHE B O 1
ATOM 7125 N N . ALA B 1 233 ? 18.441 -11.872 63.009 1.00 21.78 257 ALA B N 1
ATOM 7126 C CA . ALA B 1 233 ? 17.047 -12.109 62.623 1.00 21.61 257 ALA B CA 1
ATOM 7127 C C . ALA B 1 233 ? 16.953 -12.896 61.317 1.00 21.37 257 ALA B C 1
ATOM 7128 O O . ALA B 1 233 ? 17.779 -12.752 60.470 1.00 18.09 257 ALA B O 1
ATOM 7130 N N . ASP B 1 234 ? 15.873 -13.675 61.166 1.00 21.22 258 ASP B N 1
ATOM 7131 C CA . ASP B 1 234 ? 15.532 -14.344 59.900 1.00 24.90 258 ASP B CA 1
ATOM 7132 C C . ASP B 1 234 ? 14.241 -13.731 59.299 1.00 25.09 258 ASP B C 1
ATOM 7133 O O . ASP B 1 234 ? 13.833 -14.061 58.197 1.00 24.50 258 ASP B O 1
ATOM 7138 N N . GLN B 1 235 ? 13.637 -12.800 60.004 1.00 21.99 259 GLN B N 1
ATOM 7139 C CA . GLN B 1 235 ? 12.535 -12.033 59.449 1.00 23.49 259 GLN B CA 1
ATOM 7140 C C . GLN B 1 235 ? 12.988 -10.603 59.143 1.00 23.19 259 GLN B C 1
ATOM 7141 O O . GLN B 1 235 ? 13.689 -9.995 59.961 1.00 20.03 259 GLN B O 1
ATOM 7147 N N . PRO B 1 236 ? 12.619 -10.081 57.963 1.00 20.62 260 PRO B N 1
ATOM 7148 C CA . PRO B 1 236 ? 13.084 -8.756 57.618 1.00 18.41 260 PRO B CA 1
ATOM 7149 C C . PRO B 1 236 ? 12.456 -7.722 58.481 1.00 17.49 260 PRO B C 1
ATOM 7150 O O . PRO B 1 236 ? 11.269 -7.744 58.637 1.00 17.04 260 PRO B O 1
ATOM 7154 N N . LEU B 1 237 ? 13.244 -6.799 59.031 1.00 17.75 261 LEU B N 1
ATOM 7155 C CA . LEU B 1 237 ? 12.714 -5.660 59.779 1.00 15.81 261 LEU B CA 1
ATOM 7156 C C . LEU B 1 237 ? 12.136 -4.564 58.902 1.00 14.10 261 LEU B C 1
ATOM 7157 O O . LEU B 1 237 ? 12.745 -4.121 57.955 1.00 13.07 261 LEU B O 1
ATOM 7162 N N . GLY B 1 238 ? 10.900 -4.189 59.202 1.00 13.17 262 GLY B N 1
ATOM 7163 C CA . GLY B 1 238 ? 10.197 -3.153 58.473 1.00 12.52 262 GLY B CA 1
ATOM 7164 C C . GLY B 1 238 ? 9.592 -2.069 59.348 1.00 12.07 262 GLY B C 1
ATOM 7165 O O . GLY B 1 238 ? 9.570 -2.160 60.556 1.00 12.51 262 GLY B O 1
ATOM 7166 N N . ALA B 1 239 ? 9.108 -1.016 58.719 1.00 12.81 263 ALA B N 1
ATOM 7167 C CA . ALA B 1 239 ? 8.447 0.108 59.402 1.00 12.91 263 ALA B CA 1
ATOM 7168 C C . ALA B 1 239 ? 7.255 -0.356 60.253 1.00 13.51 263 ALA B C 1
ATOM 7169 O O . ALA B 1 239 ? 6.529 -1.268 59.871 1.00 14.38 263 ALA B O 1
ATOM 7171 N N . GLY B 1 240 ? 7.233 0.131 61.471 1.00 13.12 264 GLY B N 1
ATOM 7172 C CA . GLY B 1 240 ? 6.254 -0.171 62.492 1.00 15.20 264 GLY B CA 1
ATOM 7173 C C . GLY B 1 240 ? 6.564 -1.451 63.290 1.00 15.66 264 GLY B C 1
ATOM 7174 O O . GLY B 1 240 ? 5.858 -1.716 64.252 1.00 15.67 264 GLY B O 1
ATOM 7175 N N . ASP B 1 241 ? 7.642 -2.191 62.950 1.00 15.14 265 ASP B N 1
ATOM 7176 C CA . ASP B 1 241 ? 7.960 -3.411 63.672 1.00 15.89 265 ASP B CA 1
ATOM 7177 C C . ASP B 1 241 ? 8.427 -3.108 65.105 1.00 14.94 265 ASP B C 1
ATOM 7178 O O . ASP B 1 241 ? 9.087 -2.099 65.358 1.00 12.56 265 ASP B O 1
ATOM 7183 N N . PHE B 1 242 ? 8.183 -4.067 65.996 1.00 14.32 266 PHE B N 1
ATOM 7184 C CA . PHE B 1 242 ? 8.699 -3.981 67.358 1.00 13.76 266 PHE B CA 1
ATOM 7185 C C . PHE B 1 242 ? 10.228 -4.057 67.395 1.00 12.01 266 PHE B C 1
ATOM 7186 O O . PHE B 1 242 ? 10.794 -4.911 66.729 1.00 11.86 266 PHE B O 1
ATOM 7194 N N . VAL B 1 243 ? 10.836 -3.168 68.188 1.00 13.44 267 VAL B N 1
ATOM 7195 C CA . VAL B 1 243 ? 12.292 -3.257 68.516 1.00 13.04 267 VAL B CA 1
ATOM 7196 C C . VAL B 1 243 ? 12.515 -2.934 70.005 1.00 12.96 267 VAL B C 1
ATOM 7197 O O . VAL B 1 243 ? 11.744 -2.207 70.638 1.00 11.12 267 VAL B O 1
ATOM 7201 N N . MET B 1 244 ? 13.618 -3.471 70.547 1.00 14.30 268 MET B N 1
ATOM 7202 C CA . MET B 1 244 ? 14.018 -3.214 71.892 1.00 14.29 268 MET B CA 1
ATOM 7203 C C . MET B 1 244 ? 15.506 -3.234 72.028 1.00 14.45 268 MET B C 1
ATOM 7204 O O . MET B 1 244 ? 16.154 -3.909 71.265 1.00 12.12 268 MET B O 1
ATOM 7209 N N . VAL B 1 245 ? 15.972 -2.450 72.981 1.00 13.91 269 VAL B N 1
ATOM 7210 C CA . VAL B 1 245 ? 17.415 -2.350 73.266 1.00 14.29 269 VAL B CA 1
ATOM 7211 C C . VAL B 1 245 ? 17.615 -2.620 74.722 1.00 14.55 269 VAL B C 1
ATOM 7212 O O . VAL B 1 245 ? 16.930 -2.077 75.577 1.00 16.07 269 VAL B O 1
ATOM 7216 N N . ALA B 1 246 ? 18.671 -3.331 75.012 1.00 14.68 270 ALA B N 1
ATOM 7217 C CA . ALA B 1 246 ? 19.164 -3.356 76.357 1.00 13.42 270 ALA B CA 1
ATOM 7218 C C . ALA B 1 246 ? 20.624 -2.901 76.345 1.00 12.88 270 ALA B C 1
ATOM 7219 O O . ALA B 1 246 ? 21.372 -3.188 75.406 1.00 15.07 270 ALA B O 1
ATOM 7221 N N . GLY B 1 247 ? 21.014 -2.107 77.340 1.00 12.72 271 GLY B N 1
ATOM 7222 C CA . GLY B 1 247 ? 22.397 -1.592 77.354 1.00 13.46 271 GLY B CA 1
ATOM 7223 C C . GLY B 1 247 ? 22.560 -0.654 78.540 1.00 14.13 271 GLY B C 1
ATOM 7224 O O . GLY B 1 247 ? 21.759 -0.714 79.472 1.00 14.90 271 GLY B O 1
ATOM 7225 N N . TYR B 1 248 ? 23.603 0.183 78.499 1.00 14.54 272 TYR B N 1
ATOM 7226 C CA . TYR B 1 248 ? 24.174 0.857 79.624 1.00 14.60 272 TYR B CA 1
ATOM 7227 C C . TYR B 1 248 ? 24.231 2.361 79.459 1.00 14.27 272 TYR B C 1
ATOM 7228 O O . TYR B 1 248 ? 25.318 2.958 79.399 1.00 13.20 272 TYR B O 1
ATOM 7237 N N . PRO B 1 249 ? 23.071 3.021 79.454 1.00 12.62 273 PRO B N 1
ATOM 7238 C CA . PRO B 1 249 ? 23.066 4.451 79.306 1.00 12.91 273 PRO B CA 1
ATOM 7239 C C . PRO B 1 249 ? 23.711 5.104 80.488 1.00 14.41 273 PRO B C 1
ATOM 7240 O O . PRO B 1 249 ? 23.473 4.681 81.624 1.00 12.70 273 PRO B O 1
ATOM 7244 N N . GLY B 1 250 ? 24.436 6.201 80.246 1.00 14.84 274 GLY B N 1
ATOM 7245 C CA . GLY B 1 250 ? 25.395 6.707 81.199 1.00 16.31 274 GLY B CA 1
ATOM 7246 C C . GLY B 1 250 ? 24.777 7.746 82.134 1.00 18.53 274 GLY B C 1
ATOM 7247 O O . GLY B 1 250 ? 24.705 7.543 83.355 1.00 19.53 274 GLY B O 1
ATOM 7248 N N . SER B 1 251 ? 24.288 8.846 81.576 1.00 19.48 275 SER B N 1
ATOM 7249 C CA . SER B 1 251 ? 23.700 9.885 82.400 1.00 22.96 275 SER B CA 1
ATOM 7250 C C . SER B 1 251 ? 22.534 10.574 81.704 1.00 21.67 275 SER B C 1
ATOM 7251 O O . SER B 1 251 ? 22.616 10.845 80.534 1.00 16.93 275 SER B O 1
ATOM 7254 N N . THR B 1 252 ? 21.413 10.746 82.416 1.00 20.86 276 THR B N 1
ATOM 7255 C CA . THR B 1 252 ? 20.360 11.729 82.049 1.00 19.41 276 THR B CA 1
ATOM 7256 C C . THR B 1 252 ? 20.091 12.694 83.220 1.00 19.29 276 THR B C 1
ATOM 7257 O O . THR B 1 252 ? 20.352 12.349 84.350 1.00 16.37 276 THR B O 1
ATOM 7261 N N . ASN B 1 253 ? 19.567 13.880 82.905 1.00 19.05 277 ASN B N 1
ATOM 7262 C CA . ASN B 1 253 ? 19.190 14.858 83.881 1.00 19.28 277 ASN B CA 1
ATOM 7263 C C . ASN B 1 253 ? 17.715 15.299 83.861 1.00 18.75 277 ASN B C 1
ATOM 7264 O O . ASN B 1 253 ? 17.437 16.507 83.934 1.00 18.77 277 ASN B O 1
ATOM 7269 N N . ARG B 1 254 ? 16.807 14.351 83.754 1.00 16.92 278 ARG B N 1
ATOM 7270 C CA . ARG B 1 254 ? 15.380 14.616 83.594 1.00 19.56 278 ARG B CA 1
ATOM 7271 C C . ARG B 1 254 ? 14.700 14.922 84.962 1.00 21.68 278 ARG B C 1
ATOM 7272 O O . ARG B 1 254 ? 13.702 15.585 85.010 1.00 19.19 278 ARG B O 1
ATOM 7280 N N . TYR B 1 255 ? 15.365 14.546 86.041 1.00 22.59 279 TYR B N 1
ATOM 7281 C CA . TYR B 1 255 ? 14.996 15.034 87.368 1.00 26.49 279 TYR B CA 1
ATOM 7282 C C . TYR B 1 255 ? 16.000 16.121 87.706 1.00 27.98 279 TYR B C 1
ATOM 7283 O O . TYR B 1 255 ? 17.164 15.862 87.886 1.00 32.97 279 TYR B O 1
ATOM 7292 N N . ALA B 1 256 ? 15.616 17.367 87.679 1.00 31.18 280 ALA B N 1
ATOM 7293 C CA . ALA B 1 256 ? 16.617 18.390 87.955 1.00 34.25 280 ALA B CA 1
ATOM 7294 C C . ALA B 1 256 ? 15.912 19.634 88.371 1.00 35.82 280 ALA B C 1
ATOM 7295 O O . ALA B 1 256 ? 14.855 19.959 87.847 1.00 32.24 280 ALA B O 1
ATOM 7297 N N . LEU B 1 257 ? 16.515 20.362 89.280 1.00 35.70 281 LEU B N 1
ATOM 7298 C CA . LEU B 1 257 ? 16.072 21.707 89.523 1.00 35.15 281 LEU B CA 1
ATOM 7299 C C . LEU B 1 257 ? 16.184 22.512 88.242 1.00 39.02 281 LEU B C 1
ATOM 7300 O O . LEU B 1 257 ? 17.134 22.338 87.460 1.00 39.40 281 LEU B O 1
ATOM 7305 N N . ALA B 1 258 ? 15.253 23.450 88.058 1.00 36.37 282 ALA B N 1
ATOM 7306 C CA . ALA B 1 258 ? 15.361 24.464 87.016 1.00 34.38 282 ALA B CA 1
ATOM 7307 C C . ALA B 1 258 ? 16.644 25.259 86.972 1.00 33.42 282 ALA B C 1
ATOM 7308 O O . ALA B 1 258 ? 17.111 25.617 85.874 1.00 34.54 282 ALA B O 1
ATOM 7310 N N . ALA B 1 259 ? 17.233 25.580 88.131 1.00 29.78 283 ALA B N 1
ATOM 7311 C CA . ALA B 1 259 ? 18.471 26.370 88.100 1.00 30.89 283 ALA B CA 1
ATOM 7312 C C . ALA B 1 259 ? 19.643 25.486 87.636 1.00 29.03 283 ALA B C 1
ATOM 7313 O O . ALA B 1 259 ? 20.625 25.980 87.076 1.00 30.18 283 ALA B O 1
ATOM 7315 N N . GLU B 1 260 ? 19.529 24.184 87.880 1.00 32.44 284 GLU B N 1
ATOM 7316 C CA . GLU B 1 260 ? 20.520 23.220 87.355 1.00 34.36 284 GLU B CA 1
ATOM 7317 C C . GLU B 1 260 ? 20.510 23.287 85.826 1.00 31.66 284 GLU B C 1
ATOM 7318 O O . GLU B 1 260 ? 21.559 23.410 85.187 1.00 28.77 284 GLU B O 1
ATOM 7324 N N . PHE B 1 261 ? 19.304 23.263 85.259 1.00 32.24 285 PHE B N 1
ATOM 7325 C CA . PHE B 1 261 ? 19.123 23.434 83.834 1.00 30.18 285 PHE B CA 1
ATOM 7326 C C . PHE B 1 261 ? 19.702 24.769 83.379 1.00 28.76 285 PHE B C 1
ATOM 7327 O O . PHE B 1 261 ? 20.504 24.863 82.403 1.00 26.56 285 PHE B O 1
ATOM 7335 N N . ASP B 1 262 ? 19.348 25.845 84.092 1.00 28.11 286 ASP B N 1
ATOM 7336 C CA . ASP B 1 262 ? 19.747 27.156 83.629 1.00 27.82 286 ASP B CA 1
ATOM 7337 C C . ASP B 1 262 ? 21.235 27.268 83.581 1.00 26.29 286 ASP B C 1
ATOM 7338 O O . ASP B 1 262 ? 21.816 27.849 82.636 1.00 27.09 286 ASP B O 1
ATOM 7343 N N . ASN B 1 263 ? 21.885 26.764 84.625 1.00 27.11 287 ASN B N 1
ATOM 7344 C CA . ASN B 1 263 ? 23.342 26.900 84.656 1.00 28.79 287 ASN B CA 1
ATOM 7345 C C . ASN B 1 263 ? 23.974 26.092 83.539 1.00 24.98 287 ASN B C 1
ATOM 7346 O O . ASN B 1 263 ? 24.990 26.507 82.972 1.00 24.20 287 ASN B O 1
ATOM 7351 N N . THR B 1 264 ? 23.350 24.948 83.227 1.00 27.94 288 THR B N 1
ATOM 7352 C CA . THR B 1 264 ? 23.893 24.057 82.194 1.00 26.48 288 THR B CA 1
ATOM 7353 C C . THR B 1 264 ? 23.702 24.695 80.821 1.00 26.03 288 THR B C 1
ATOM 7354 O O . THR B 1 264 ? 24.667 24.850 80.050 1.00 28.00 288 THR B O 1
ATOM 7358 N N . ALA B 1 265 ? 22.472 25.120 80.536 1.00 27.73 289 ALA B N 1
ATOM 7359 C CA . ALA B 1 265 ? 22.185 25.900 79.317 1.00 28.48 289 ALA B CA 1
ATOM 7360 C C . ALA B 1 265 ? 23.016 27.133 79.145 1.00 29.17 289 ALA B C 1
ATOM 7361 O O . ALA B 1 265 ? 23.539 27.354 78.086 1.00 32.56 289 ALA B O 1
ATOM 7363 N N . GLN B 1 266 ? 23.124 27.958 80.187 1.00 34.78 290 GLN B N 1
ATOM 7364 C CA . GLN B 1 266 ? 23.673 29.338 80.043 1.00 32.76 290 GLN B CA 1
ATOM 7365 C C . GLN B 1 266 ? 25.192 29.362 80.227 1.00 30.31 290 GLN B C 1
ATOM 7366 O O . GLN B 1 266 ? 25.868 30.125 79.566 1.00 32.50 290 GLN B O 1
ATOM 7372 N N . TRP B 1 267 ? 25.739 28.463 81.041 1.00 29.07 291 TRP B N 1
ATOM 7373 C CA . TRP B 1 267 ? 27.183 28.427 81.296 1.00 29.35 291 TRP B CA 1
ATOM 7374 C C . TRP B 1 267 ? 27.891 27.096 80.805 1.00 24.02 291 TRP B C 1
ATOM 7375 O O . TRP B 1 267 ? 28.767 27.106 79.894 1.00 26.09 291 TRP B O 1
ATOM 7386 N N . THR B 1 268 ? 27.511 25.966 81.385 1.00 24.20 292 THR B N 1
ATOM 7387 C CA . THR B 1 268 ? 28.279 24.710 81.183 1.00 24.02 292 THR B CA 1
ATOM 7388 C C . THR B 1 268 ? 28.470 24.315 79.715 1.00 22.24 292 THR B C 1
ATOM 7389 O O . THR B 1 268 ? 29.591 24.129 79.229 1.00 22.25 292 THR B O 1
ATOM 7393 N N . TYR B 1 269 ? 27.361 24.149 79.010 1.00 22.44 293 TYR B N 1
ATOM 7394 C CA . TYR B 1 269 ? 27.426 23.679 77.621 1.00 22.07 293 TYR B CA 1
ATOM 7395 C C . TYR B 1 269 ? 28.130 24.672 76.678 1.00 24.28 293 TYR B C 1
ATOM 7396 O O . TYR B 1 269 ? 29.055 24.277 75.886 1.00 27.10 293 TYR B O 1
ATOM 7405 N N . PRO B 1 270 ? 27.754 25.986 76.758 1.00 26.94 294 PRO B N 1
ATOM 7406 C CA . PRO B 1 270 ? 28.456 26.978 75.946 1.00 26.14 294 PRO B CA 1
ATOM 7407 C C . PRO B 1 270 ? 29.923 27.011 76.215 1.00 25.00 294 PRO B C 1
ATOM 7408 O O . PRO B 1 270 ? 30.670 27.075 75.275 1.00 28.54 294 PRO B O 1
ATOM 7412 N N . THR B 1 271 ? 30.326 26.951 77.489 1.00 27.86 295 THR B N 1
ATOM 7413 C CA . THR B 1 271 ? 31.764 27.011 77.882 1.00 27.13 295 THR B CA 1
ATOM 7414 C C . THR B 1 271 ? 32.581 25.820 77.419 1.00 22.70 295 THR B C 1
ATOM 7415 O O . THR B 1 271 ? 33.645 25.972 76.811 1.00 25.78 295 THR B O 1
ATOM 7419 N N . ILE B 1 272 ? 32.065 24.622 77.714 1.00 26.83 296 ILE B N 1
ATOM 7420 C CA . ILE B 1 272 ? 32.747 23.406 77.281 1.00 22.99 296 ILE B CA 1
ATOM 7421 C C . ILE B 1 272 ? 32.833 23.344 75.774 1.00 20.68 296 ILE B C 1
ATOM 7422 O O . ILE B 1 272 ? 33.927 23.159 75.219 1.00 20.46 296 ILE B O 1
ATOM 7427 N N . ALA B 1 273 ? 31.731 23.574 75.075 1.00 23.59 297 ALA B N 1
ATOM 7428 C CA . ALA B 1 273 ? 31.821 23.565 73.590 1.00 25.20 297 ALA B CA 1
ATOM 7429 C C . ALA B 1 273 ? 32.857 24.537 73.042 1.00 25.36 297 ALA B C 1
ATOM 7430 O O . ALA B 1 273 ? 33.615 24.208 72.134 1.00 25.65 297 ALA B O 1
ATOM 7432 N N . ARG B 1 274 ? 32.907 25.740 73.618 1.00 30.86 298 ARG B N 1
ATOM 7433 C CA . ARG B 1 274 ? 33.885 26.744 73.210 1.00 29.95 298 ARG B CA 1
ATOM 7434 C C . ARG B 1 274 ? 35.298 26.195 73.361 1.00 25.99 298 ARG B C 1
ATOM 7435 O O . ARG B 1 274 ? 36.085 26.166 72.430 1.00 24.22 298 ARG B O 1
ATOM 7443 N N . HIS B 1 275 ? 35.612 25.750 74.561 1.00 26.20 299 HIS B N 1
ATOM 7444 C CA . HIS B 1 275 ? 36.923 25.131 74.830 1.00 29.06 299 HIS B CA 1
ATOM 7445 C C . HIS B 1 275 ? 37.229 23.968 73.917 1.00 25.77 299 HIS B C 1
ATOM 7446 O O . HIS B 1 275 ? 38.353 23.806 73.443 1.00 26.79 299 HIS B O 1
ATOM 7453 N N . TYR B 1 276 ? 36.223 23.127 73.683 1.00 24.13 300 TYR B N 1
ATOM 7454 C CA . TYR B 1 276 ? 36.446 21.919 72.866 1.00 22.87 300 TYR B CA 1
ATOM 7455 C C . TYR B 1 276 ? 36.694 22.321 71.417 1.00 22.06 300 TYR B C 1
ATOM 7456 O O . TYR B 1 276 ? 37.640 21.866 70.798 1.00 21.94 300 TYR B O 1
ATOM 7465 N N . LYS B 1 277 ? 35.941 23.292 70.924 1.00 23.89 301 LYS B N 1
ATOM 7466 C CA . LYS B 1 277 ? 36.170 23.791 69.570 1.00 25.27 301 LYS B CA 1
ATOM 7467 C C . LYS B 1 277 ? 37.547 24.418 69.334 1.00 23.07 301 LYS B C 1
ATOM 7468 O O . LYS B 1 277 ? 38.166 24.203 68.280 1.00 25.27 301 LYS B O 1
ATOM 7474 N N . ASN B 1 278 ? 37.992 25.212 70.288 1.00 24.00 302 ASN B N 1
ATOM 7475 C CA . ASN B 1 278 ? 39.379 25.780 70.306 1.00 24.96 302 ASN B CA 1
ATOM 7476 C C . ASN B 1 278 ? 40.467 24.737 70.268 1.00 25.03 302 ASN B C 1
ATOM 7477 O O . ASN B 1 278 ? 41.373 24.814 69.431 1.00 25.36 302 ASN B O 1
ATOM 7482 N N . GLN B 1 279 ? 40.363 23.691 71.106 1.00 25.73 303 GLN B N 1
ATOM 7483 C CA . GLN B 1 279 ? 41.356 22.602 71.009 1.00 24.52 303 GLN B CA 1
ATOM 7484 C C . GLN B 1 279 ? 41.290 21.883 69.670 1.00 24.46 303 GLN B C 1
ATOM 7485 O O . GLN B 1 279 ? 42.327 21.504 69.102 1.00 26.03 303 GLN B O 1
ATOM 7491 N N . ILE B 1 280 ? 40.074 21.725 69.137 1.00 22.75 304 ILE B N 1
ATOM 7492 C CA . ILE B 1 280 ? 39.912 21.048 67.841 1.00 23.34 304 ILE B CA 1
ATOM 7493 C C . ILE B 1 280 ? 40.732 21.850 66.801 1.00 22.42 304 ILE B C 1
ATOM 7494 O O . ILE B 1 280 ? 41.461 21.249 65.967 1.00 25.25 304 ILE B O 1
ATOM 7499 N N . ALA B 1 281 ? 40.611 23.188 66.843 1.00 25.39 305 ALA B N 1
ATOM 7500 C CA . ALA B 1 281 ? 41.126 24.048 65.777 1.00 25.71 305 ALA B CA 1
ATOM 7501 C C . ALA B 1 281 ? 42.644 23.953 65.778 1.00 26.83 305 ALA B C 1
ATOM 7502 O O . ALA B 1 281 ? 43.293 23.734 64.731 1.00 26.63 305 ALA B O 1
ATOM 7504 N N . MET B 1 282 ? 43.178 23.934 66.998 1.00 28.11 306 MET B N 1
ATOM 7505 C CA . MET B 1 282 ? 44.622 23.754 67.200 1.00 31.92 306 MET B CA 1
ATOM 7506 C C . MET B 1 282 ? 45.093 22.418 66.708 1.00 31.81 306 MET B C 1
ATOM 7507 O O . MET B 1 282 ? 46.041 22.347 65.956 1.00 32.25 306 MET B O 1
ATOM 7512 N N . VAL B 1 283 ? 44.437 21.328 67.093 1.00 27.95 307 VAL B N 1
ATOM 7513 C CA . VAL B 1 283 ? 44.974 20.019 66.722 1.00 24.97 307 VAL B CA 1
ATOM 7514 C C . VAL B 1 283 ? 44.798 19.669 65.249 1.00 27.29 307 VAL B C 1
ATOM 7515 O O . VAL B 1 283 ? 45.620 18.949 64.633 1.00 28.26 307 VAL B O 1
ATOM 7519 N N . GLU B 1 284 ? 43.680 20.110 64.713 1.00 31.58 308 GLU B N 1
ATOM 7520 C CA . GLU B 1 284 ? 43.392 20.027 63.300 1.00 36.12 308 GLU B CA 1
ATOM 7521 C C . GLU B 1 284 ? 44.513 20.692 62.470 1.00 32.53 308 GLU B C 1
ATOM 7522 O O . GLU B 1 284 ? 44.993 20.113 61.525 1.00 31.02 308 GLU B O 1
ATOM 7528 N N . ALA B 1 285 ? 44.881 21.914 62.804 1.00 36.36 309 ALA B N 1
ATOM 7529 C CA . ALA B 1 285 ? 45.987 22.581 62.096 1.00 37.52 309 ALA B CA 1
ATOM 7530 C C . ALA B 1 285 ? 47.249 21.677 62.071 1.00 41.58 309 ALA B C 1
ATOM 7531 O O . ALA B 1 285 ? 47.765 21.259 60.977 1.00 41.60 309 ALA B O 1
ATOM 7533 N N . ALA B 1 286 ? 47.699 21.309 63.275 1.00 35.87 310 ALA B N 1
ATOM 7534 C CA . ALA B 1 286 ? 49.014 20.739 63.426 1.00 34.71 310 ALA B CA 1
ATOM 7535 C C . ALA B 1 286 ? 49.044 19.352 62.819 1.00 37.99 310 ALA B C 1
ATOM 7536 O O . ALA B 1 286 ? 50.086 18.882 62.416 1.00 45.34 310 ALA B O 1
ATOM 7538 N N . GLY B 1 287 ? 47.898 18.692 62.711 1.00 40.55 311 GLY B N 1
ATOM 7539 C CA . GLY B 1 287 ? 47.860 17.357 62.131 1.00 43.35 311 GLY B CA 1
ATOM 7540 C C . GLY B 1 287 ? 47.788 17.317 60.620 1.00 47.96 311 GLY B C 1
ATOM 7541 O O . GLY B 1 287 ? 48.046 16.254 59.997 1.00 43.26 311 GLY B O 1
ATOM 7542 N N . LYS B 1 288 ? 47.399 18.443 60.016 1.00 51.50 312 LYS B N 1
ATOM 7543 C CA . LYS B 1 288 ? 47.318 18.520 58.536 1.00 53.23 312 LYS B CA 1
ATOM 7544 C C . LYS B 1 288 ? 48.729 18.617 57.925 1.00 50.42 312 LYS B C 1
ATOM 7545 O O . LYS B 1 288 ? 49.006 18.026 56.879 1.00 47.49 312 LYS B O 1
ATOM 7551 N N . GLN B 1 289 ? 49.642 19.266 58.642 1.00 49.70 313 GLN B N 1
ATOM 7552 C CA . GLN B 1 289 ? 51.086 19.152 58.365 1.00 55.25 313 GLN B CA 1
ATOM 7553 C C . GLN B 1 289 ? 51.903 17.966 58.991 1.00 53.31 313 GLN B C 1
ATOM 7554 O O . GLN B 1 289 ? 53.123 17.949 58.861 1.00 55.16 313 GLN B O 1
ATOM 7560 N N . ASN B 1 290 ? 51.269 16.989 59.651 1.00 51.05 314 ASN B N 1
ATOM 7561 C CA . ASN B 1 290 ? 51.979 16.117 60.616 1.00 42.00 314 ASN B CA 1
ATOM 7562 C C . ASN B 1 290 ? 51.240 14.820 60.837 1.00 43.80 314 ASN B C 1
ATOM 7563 O O . ASN B 1 290 ? 50.434 14.719 61.759 1.00 46.56 314 ASN B O 1
ATOM 7568 N N . ALA B 1 291 ? 51.468 13.819 59.998 1.00 41.24 315 ALA B N 1
ATOM 7569 C CA . ALA B 1 291 ? 50.575 12.644 60.015 1.00 44.54 315 ALA B CA 1
ATOM 7570 C C . ALA B 1 291 ? 50.628 11.947 61.375 1.00 42.90 315 ALA B C 1
ATOM 7571 O O . ALA B 1 291 ? 49.702 11.245 61.727 1.00 42.71 315 ALA B O 1
ATOM 7573 N N . ASP B 1 292 ? 51.713 12.136 62.122 1.00 41.87 316 ASP B N 1
ATOM 7574 C CA . ASP B 1 292 ? 51.884 11.420 63.368 1.00 42.03 316 ASP B CA 1
ATOM 7575 C C . ASP B 1 292 ? 50.955 12.057 64.425 1.00 40.67 316 ASP B C 1
ATOM 7576 O O . ASP B 1 292 ? 50.261 11.324 65.126 1.00 40.06 316 ASP B O 1
ATOM 7581 N N . ILE B 1 293 ? 50.954 13.396 64.519 1.00 34.15 317 ILE B N 1
ATOM 7582 C CA . ILE B 1 293 ? 50.037 14.121 65.365 1.00 30.53 317 ILE B CA 1
ATOM 7583 C C . ILE B 1 293 ? 48.551 13.897 65.012 1.00 32.81 317 ILE B C 1
ATOM 7584 O O . ILE B 1 293 ? 47.669 13.743 65.912 1.00 29.57 317 ILE B O 1
ATOM 7589 N N . GLN B 1 294 ? 48.267 13.846 63.716 1.00 32.44 318 GLN B N 1
ATOM 7590 C CA . GLN B 1 294 ? 46.943 13.516 63.250 1.00 32.52 318 GLN B CA 1
ATOM 7591 C C . GLN B 1 294 ? 46.482 12.154 63.733 1.00 29.91 318 GLN B C 1
ATOM 7592 O O . GLN B 1 294 ? 45.376 12.076 64.216 1.00 27.92 318 GLN B O 1
ATOM 7598 N N . VAL B 1 295 ? 47.287 11.091 63.601 1.00 29.88 319 VAL B N 1
ATOM 7599 C CA . VAL B 1 295 ? 46.840 9.763 64.009 1.00 28.76 319 VAL B CA 1
ATOM 7600 C C . VAL B 1 295 ? 46.737 9.670 65.532 1.00 27.34 319 VAL B C 1
ATOM 7601 O O . VAL B 1 295 ? 45.812 9.021 66.082 1.00 25.11 319 VAL B O 1
ATOM 7605 N N . LYS B 1 296 ? 47.667 10.330 66.222 1.00 25.08 320 LYS B N 1
ATOM 7606 C CA . LYS B 1 296 ? 47.822 10.114 67.642 1.00 25.35 320 LYS B CA 1
ATOM 7607 C C . LYS B 1 296 ? 46.732 10.830 68.406 1.00 22.92 320 LYS B C 1
ATOM 7608 O O . LYS B 1 296 ? 46.391 10.417 69.512 1.00 22.73 320 LYS B O 1
ATOM 7614 N N . TYR B 1 297 ? 46.198 11.895 67.805 1.00 22.64 321 TYR B N 1
ATOM 7615 C CA . TYR B 1 297 ? 45.198 12.759 68.425 1.00 21.27 321 TYR B CA 1
ATOM 7616 C C . TYR B 1 297 ? 43.777 12.440 67.879 1.00 22.97 321 TYR B C 1
ATOM 7617 O O . TYR B 1 297 ? 42.842 13.068 68.296 1.00 21.00 321 TYR B O 1
ATOM 7626 N N . ALA B 1 298 ? 43.652 11.400 67.075 1.00 22.88 322 ALA B N 1
ATOM 7627 C CA . ALA B 1 298 ? 42.390 11.110 66.383 1.00 26.77 322 ALA B CA 1
ATOM 7628 C C . ALA B 1 298 ? 41.273 10.782 67.363 1.00 23.55 322 ALA B C 1
ATOM 7629 O O . ALA B 1 298 ? 40.166 11.219 67.164 1.00 25.94 322 ALA B O 1
ATOM 7631 N N . ALA B 1 299 ? 41.517 9.937 68.346 1.00 21.66 323 ALA B N 1
ATOM 7632 C CA . ALA B 1 299 ? 40.451 9.610 69.253 1.00 23.15 323 ALA B CA 1
ATOM 7633 C C . ALA B 1 299 ? 40.027 10.850 70.086 1.00 25.09 323 ALA B C 1
ATOM 7634 O O . ALA B 1 299 ? 38.834 11.089 70.273 1.00 20.27 323 ALA B O 1
ATOM 7636 N N . THR B 1 300 ? 40.984 11.616 70.608 1.00 24.43 324 THR B N 1
ATOM 7637 C CA . THR B 1 300 ? 40.715 12.848 71.386 1.00 23.93 324 THR B CA 1
ATOM 7638 C C . THR B 1 300 ? 39.883 13.822 70.586 1.00 22.32 324 THR B C 1
ATOM 7639 O O . THR B 1 300 ? 38.898 14.370 71.062 1.00 21.02 324 THR B O 1
ATOM 7643 N N . MET B 1 301 ? 40.267 13.976 69.335 1.00 21.68 325 MET B N 1
ATOM 7644 C CA . MET B 1 301 ? 39.513 14.801 68.381 1.00 24.53 325 MET B CA 1
ATOM 7645 C C . MET B 1 301 ? 38.064 14.404 68.115 1.00 20.98 325 MET B C 1
ATOM 7646 O O . MET B 1 301 ? 37.183 15.243 68.110 1.00 20.75 325 MET B O 1
ATOM 7651 N N . ALA B 1 302 ? 37.868 13.121 67.996 1.00 21.27 326 ALA B N 1
ATOM 7652 C CA . ALA B 1 302 ? 36.555 12.559 67.792 1.00 23.10 326 ALA B CA 1
ATOM 7653 C C . ALA B 1 302 ? 35.659 12.846 68.997 1.00 21.67 326 ALA B C 1
ATOM 7654 O O . ALA B 1 302 ? 34.480 13.180 68.830 1.00 18.04 326 ALA B O 1
ATOM 7656 N N . GLY B 1 303 ? 36.228 12.674 70.208 1.00 18.92 327 GLY B N 1
ATOM 7657 C CA . GLY B 1 303 ? 35.532 12.989 71.449 1.00 16.30 327 GLY B CA 1
ATOM 7658 C C . GLY B 1 303 ? 35.136 14.440 71.591 1.00 15.83 327 GLY B C 1
ATOM 7659 O O . GLY B 1 303 ? 33.968 14.748 71.930 1.00 14.01 327 GLY B O 1
ATOM 7660 N N . TRP B 1 304 ? 36.086 15.330 71.292 1.00 15.24 328 TRP B N 1
ATOM 7661 C CA . TRP B 1 304 ? 35.823 16.756 71.357 1.00 17.82 328 TRP B CA 1
ATOM 7662 C C . TRP B 1 304 ? 34.735 17.183 70.361 1.00 18.59 328 TRP B C 1
ATOM 7663 O O . TRP B 1 304 ? 33.846 17.950 70.746 1.00 16.95 328 TRP B O 1
ATOM 7674 N N . ASN B 1 305 ? 34.835 16.678 69.123 1.00 18.72 329 ASN B N 1
ATOM 7675 C CA . ASN B 1 305 ? 33.874 16.988 68.075 1.00 18.20 329 ASN B CA 1
ATOM 7676 C C . ASN B 1 305 ? 32.535 16.509 68.514 1.00 17.12 329 ASN B C 1
ATOM 7677 O O . ASN B 1 305 ? 31.576 17.240 68.458 1.00 18.77 329 ASN B O 1
ATOM 7682 N N . ASN B 1 306 ? 32.467 15.269 68.961 1.00 15.19 330 ASN B N 1
ATOM 7683 C CA . ASN B 1 306 ? 31.188 14.622 69.275 1.00 14.91 330 ASN B CA 1
ATOM 7684 C C . ASN B 1 306 ? 30.492 15.342 70.444 1.00 15.64 330 ASN B C 1
ATOM 7685 O O . ASN B 1 306 ? 29.291 15.585 70.370 1.00 12.81 330 ASN B O 1
ATOM 7690 N N . THR B 1 307 ? 31.233 15.678 71.510 1.00 14.34 331 THR B N 1
ATOM 7691 C CA . THR B 1 307 ? 30.541 16.360 72.655 1.00 14.72 331 THR B CA 1
ATOM 7692 C C . THR B 1 307 ? 30.139 17.786 72.324 1.00 14.11 331 THR B C 1
ATOM 7693 O O . THR B 1 307 ? 29.106 18.285 72.787 1.00 15.28 331 THR B O 1
ATOM 7697 N N . SER B 1 308 ? 31.033 18.481 71.644 1.00 15.35 332 SER B N 1
ATOM 7698 C CA . SER B 1 308 ? 30.764 19.877 71.318 1.00 16.20 332 SER B CA 1
ATOM 7699 C C . SER B 1 308 ? 29.563 19.967 70.367 1.00 16.57 332 SER B C 1
ATOM 7700 O O . SER B 1 308 ? 28.706 20.811 70.567 1.00 17.02 332 SER B O 1
ATOM 7703 N N . LYS B 1 309 ? 29.480 19.097 69.360 1.00 16.99 333 LYS B N 1
ATOM 7704 C CA . LYS B 1 309 ? 28.298 19.080 68.524 1.00 15.42 333 LYS B CA 1
ATOM 7705 C C . LYS B 1 309 ? 27.091 18.699 69.292 1.00 15.24 333 LYS B C 1
ATOM 7706 O O . LYS B 1 309 ? 26.053 19.283 69.092 1.00 16.78 333 LYS B O 1
ATOM 7712 N N . ASN B 1 310 ? 27.169 17.666 70.143 1.00 15.29 334 ASN B N 1
ATOM 7713 C CA . ASN B 1 310 ? 26.023 17.336 71.014 1.00 15.23 334 ASN B CA 1
ATOM 7714 C C . ASN B 1 310 ? 25.484 18.524 71.815 1.00 16.87 334 ASN B C 1
ATOM 7715 O O . ASN B 1 310 ? 24.286 18.725 71.892 1.00 14.89 334 ASN B O 1
ATOM 7720 N N . TYR B 1 311 ? 26.389 19.220 72.501 1.00 18.41 335 TYR B N 1
ATOM 7721 C CA . TYR B 1 311 ? 26.068 20.451 73.263 1.00 20.65 335 TYR B CA 1
ATOM 7722 C C . TYR B 1 311 ? 25.480 21.554 72.330 1.00 22.00 335 TYR B C 1
ATOM 7723 O O . TYR B 1 311 ? 24.443 22.114 72.667 1.00 23.88 335 TYR B O 1
ATOM 7732 N N . ASP B 1 312 ? 26.080 21.822 71.147 1.00 21.60 336 ASP B N 1
ATOM 7733 C CA . ASP B 1 312 ? 25.430 22.741 70.210 1.00 22.19 336 ASP B CA 1
ATOM 7734 C C . ASP B 1 312 ? 24.007 22.293 69.951 1.00 23.62 336 ASP B C 1
ATOM 7735 O O . ASP B 1 312 ? 23.120 23.115 69.880 1.00 22.83 336 ASP B O 1
ATOM 7740 N N . GLY B 1 313 ? 23.767 20.972 69.811 1.00 19.79 337 GLY B N 1
ATOM 7741 C CA . GLY B 1 313 ? 22.442 20.458 69.595 1.00 18.42 337 GLY B CA 1
ATOM 7742 C C . GLY B 1 313 ? 21.473 20.585 70.719 1.00 20.92 337 GLY B C 1
ATOM 7743 O O . GLY B 1 313 ? 20.268 20.858 70.492 1.00 20.60 337 GLY B O 1
ATOM 7744 N N . GLN B 1 314 ? 21.968 20.356 71.945 1.00 19.95 338 GLN B N 1
ATOM 7745 C CA . GLN B 1 314 ? 21.171 20.495 73.114 1.00 21.32 338 GLN B CA 1
ATOM 7746 C C . GLN B 1 314 ? 20.745 21.971 73.250 1.00 22.29 338 GLN B C 1
ATOM 7747 O O . GLN B 1 314 ? 19.598 22.220 73.584 1.00 21.99 338 GLN B O 1
ATOM 7753 N N . LEU B 1 315 ? 21.635 22.909 72.962 1.00 23.80 339 LEU B N 1
ATOM 7754 C CA . LEU B 1 315 ? 21.263 24.315 73.090 1.00 28.70 339 LEU B CA 1
ATOM 7755 C C . LEU B 1 315 ? 20.128 24.658 72.091 1.00 30.82 339 LEU B C 1
ATOM 7756 O O . LEU B 1 315 ? 19.125 25.195 72.487 1.00 28.57 339 LEU B O 1
ATOM 7761 N N . GLU B 1 316 ? 20.266 24.271 70.818 1.00 31.30 340 GLU B N 1
ATOM 7762 C CA . GLU B 1 316 ? 19.196 24.489 69.836 1.00 29.14 340 GLU B CA 1
ATOM 7763 C C . GLU B 1 316 ? 17.859 23.823 70.183 1.00 29.24 340 GLU B C 1
ATOM 7764 O O . GLU B 1 316 ? 16.809 24.459 70.060 1.00 27.46 340 GLU B O 1
ATOM 7770 N N . GLY B 1 317 ? 17.890 22.562 70.644 1.00 23.83 341 GLY B N 1
ATOM 7771 C CA . GLY B 1 317 ? 16.734 21.863 71.134 1.00 22.27 341 GLY B CA 1
ATOM 7772 C C . GLY B 1 317 ? 16.050 22.501 72.325 1.00 26.04 341 GLY B C 1
ATOM 7773 O O . GLY B 1 317 ? 14.798 22.443 72.451 1.00 20.78 341 GLY B O 1
ATOM 7774 N N . PHE B 1 318 ? 16.854 23.097 73.218 1.00 27.46 342 PHE B N 1
ATOM 7775 C CA . PHE B 1 318 ? 16.287 23.944 74.328 1.00 29.07 342 PHE B CA 1
ATOM 7776 C C . PHE B 1 318 ? 15.415 25.096 73.745 1.00 28.98 342 PHE B C 1
ATOM 7777 O O . PHE B 1 318 ? 14.261 25.256 74.109 1.00 28.55 342 PHE B O 1
ATOM 7785 N N . LYS B 1 319 ? 15.995 25.876 72.848 1.00 32.78 343 LYS B N 1
ATOM 7786 C CA . LYS B 1 319 ? 15.296 26.967 72.195 1.00 38.03 343 LYS B CA 1
ATOM 7787 C C . LYS B 1 319 ? 14.099 26.448 71.431 1.00 36.23 343 LYS B C 1
ATOM 7788 O O . LYS B 1 319 ? 13.044 27.017 71.565 1.00 33.99 343 LYS B O 1
ATOM 7794 N N . ARG B 1 320 ? 14.235 25.340 70.684 1.00 36.39 344 ARG B N 1
ATOM 7795 C CA . ARG B 1 320 ? 13.104 24.772 69.915 1.00 33.15 344 ARG B CA 1
ATOM 7796 C C . ARG B 1 320 ? 11.930 24.354 70.800 1.00 31.00 344 ARG B C 1
ATOM 7797 O O . ARG B 1 320 ? 10.747 24.466 70.388 1.00 31.00 344 ARG B O 1
ATOM 7805 N N . ILE B 1 321 ? 12.173 23.876 72.002 1.00 27.12 345 ILE B N 1
ATOM 7806 C CA . ILE B 1 321 ? 11.016 23.419 72.833 1.00 29.01 345 ILE B CA 1
ATOM 7807 C C . ILE B 1 321 ? 10.758 24.339 74.039 1.00 32.10 345 ILE B C 1
ATOM 7808 O O . ILE B 1 321 ? 10.017 23.984 74.978 1.00 34.84 345 ILE B O 1
ATOM 7813 N N . ASP B 1 322 ? 11.418 25.490 74.014 1.00 34.07 346 ASP B N 1
ATOM 7814 C CA . ASP B 1 322 ? 11.537 26.350 75.193 1.00 40.34 346 ASP B CA 1
ATOM 7815 C C . ASP B 1 322 ? 11.748 25.551 76.497 1.00 35.80 346 ASP B C 1
ATOM 7816 O O . ASP B 1 322 ? 10.934 25.506 77.413 1.00 34.02 346 ASP B O 1
ATOM 7821 N N . ALA B 1 323 ? 12.878 24.885 76.550 1.00 34.96 347 ALA B N 1
ATOM 7822 C CA . ALA B 1 323 ? 13.240 24.075 77.712 1.00 33.01 347 ALA B CA 1
ATOM 7823 C C . ALA B 1 323 ? 13.240 24.917 79.024 1.00 30.33 347 ALA B C 1
ATOM 7824 O O . ALA B 1 323 ? 12.824 24.441 80.039 1.00 29.32 347 ALA B O 1
ATOM 7826 N N . ALA B 1 324 ? 13.770 26.124 78.959 1.00 33.11 348 ALA B N 1
ATOM 7827 C CA . ALA B 1 324 ? 13.947 26.955 80.166 1.00 40.85 348 ALA B CA 1
ATOM 7828 C C . ALA B 1 324 ? 12.579 27.244 80.724 1.00 42.18 348 ALA B C 1
ATOM 7829 O O . ALA B 1 324 ? 12.317 26.993 81.901 1.00 45.29 348 ALA B O 1
ATOM 7831 N N . GLY B 1 325 ? 11.700 27.722 79.832 1.00 46.25 349 GLY B N 1
ATOM 7832 C CA . GLY B 1 325 ? 10.279 27.916 80.152 1.00 44.03 349 GLY B CA 1
ATOM 7833 C C . GLY B 1 325 ? 9.600 26.691 80.717 1.00 41.97 349 GLY B C 1
ATOM 7834 O O . GLY B 1 325 ? 8.882 26.772 81.692 1.00 43.57 349 GLY B O 1
ATOM 7835 N N . GLN B 1 326 ? 9.814 25.536 80.117 1.00 41.76 350 GLN B N 1
ATOM 7836 C CA . GLN B 1 326 ? 9.117 24.326 80.539 1.00 40.52 350 GLN B CA 1
ATOM 7837 C C . GLN B 1 326 ? 9.604 23.874 81.911 1.00 40.67 350 GLN B C 1
ATOM 7838 O O . GLN B 1 326 ? 8.875 23.205 82.667 1.00 40.47 350 GLN B O 1
ATOM 7844 N N . LYS B 1 327 ? 10.844 24.246 82.232 1.00 43.87 351 LYS B N 1
ATOM 7845 C CA . LYS B 1 327 ? 11.463 23.802 83.485 1.00 40.12 351 LYS B CA 1
ATOM 7846 C C . LYS B 1 327 ? 10.892 24.674 84.613 1.00 38.41 351 LYS B C 1
ATOM 7847 O O . LYS B 1 327 ? 10.222 24.165 85.499 1.00 37.14 351 LYS B O 1
ATOM 7853 N N . LEU B 1 328 ? 11.166 25.973 84.530 1.00 43.49 352 LEU B N 1
ATOM 7854 C CA . LEU B 1 328 ? 10.476 27.011 85.335 1.00 46.40 352 LEU B CA 1
ATOM 7855 C C . LEU B 1 328 ? 9.003 26.706 85.574 1.00 44.10 352 LEU B C 1
ATOM 7856 O O . LEU B 1 328 ? 8.532 26.734 86.702 1.00 45.94 352 LEU B O 1
ATOM 7861 N N . ARG B 1 329 ? 8.274 26.389 84.510 1.00 44.54 353 ARG B N 1
ATOM 7862 C CA . ARG B 1 329 ? 6.828 26.179 84.650 1.00 48.63 353 ARG B CA 1
ATOM 7863 C C . ARG B 1 329 ? 6.576 24.893 85.447 1.00 42.69 353 ARG B C 1
ATOM 7864 O O . ARG B 1 329 ? 5.777 24.888 86.340 1.00 44.57 353 ARG B O 1
ATOM 7872 N N . GLU B 1 330 ? 7.296 23.821 85.156 1.00 44.28 354 GLU B N 1
ATOM 7873 C CA . GLU B 1 330 ? 7.144 22.552 85.902 1.00 48.45 354 GLU B CA 1
ATOM 7874 C C . GLU B 1 330 ? 7.533 22.677 87.407 1.00 48.40 354 GLU B C 1
ATOM 7875 O O . GLU B 1 330 ? 7.091 21.882 88.281 1.00 37.77 354 GLU B O 1
ATOM 7881 N N . GLU B 1 331 ? 8.413 23.631 87.695 1.00 47.42 355 GLU B N 1
ATOM 7882 C CA . GLU B 1 331 ? 8.937 23.756 89.047 1.00 54.24 355 GLU B CA 1
ATOM 7883 C C . GLU B 1 331 ? 7.929 24.544 89.922 1.00 51.63 355 GLU B C 1
ATOM 7884 O O . GLU B 1 331 ? 7.525 24.056 90.981 1.00 48.70 355 GLU B O 1
ATOM 7890 N N . ALA B 1 332 ? 7.492 25.722 89.452 1.00 51.27 356 ALA B N 1
ATOM 7891 C CA . ALA B 1 332 ? 6.205 26.322 89.897 1.00 47.23 356 ALA B CA 1
ATOM 7892 C C . ALA B 1 332 ? 5.177 25.255 90.252 1.00 44.85 356 ALA B C 1
ATOM 7893 O O . ALA B 1 332 ? 4.743 25.149 91.379 1.00 51.54 356 ALA B O 1
ATOM 7895 N N . ALA B 1 333 ? 4.844 24.399 89.310 1.00 41.39 357 ALA B N 1
ATOM 7896 C CA . ALA B 1 333 ? 3.758 23.473 89.500 1.00 39.95 357 ALA B CA 1
ATOM 7897 C C . ALA B 1 333 ? 4.030 22.392 90.553 1.00 42.01 357 ALA B C 1
ATOM 7898 O O . ALA B 1 333 ? 3.092 21.779 91.099 1.00 36.20 357 ALA B O 1
ATOM 7900 N N . VAL B 1 334 ? 5.300 22.105 90.831 1.00 42.74 358 VAL B N 1
ATOM 7901 C CA . VAL B 1 334 ? 5.601 21.081 91.864 1.00 42.18 358 VAL B CA 1
ATOM 7902 C C . VAL B 1 334 ? 5.873 21.720 93.256 1.00 40.86 358 VAL B C 1
ATOM 7903 O O . VAL B 1 334 ? 5.598 21.123 94.294 1.00 32.54 358 VAL B O 1
ATOM 7907 N N . LEU B 1 335 ? 6.451 22.916 93.260 1.00 42.22 359 LEU B N 1
ATOM 7908 C CA . LEU B 1 335 ? 6.394 23.778 94.440 1.00 46.88 359 LEU B CA 1
ATOM 7909 C C . LEU B 1 335 ? 4.910 24.036 94.878 1.00 48.59 359 LEU B C 1
ATOM 7910 O O . LEU B 1 335 ? 4.508 23.622 95.988 1.00 45.59 359 LEU B O 1
ATOM 7915 N N . GLY B 1 336 ? 4.103 24.649 94.001 1.00 48.58 360 GLY B N 1
ATOM 7916 C CA . GLY B 1 336 ? 2.637 24.645 94.176 1.00 49.49 360 GLY B CA 1
ATOM 7917 C C . GLY B 1 336 ? 2.134 23.390 94.887 1.00 51.27 360 GLY B C 1
ATOM 7918 O O . GLY B 1 336 ? 1.553 23.468 95.980 1.00 52.71 360 GLY B O 1
ATOM 7919 N N . TRP B 1 337 ? 2.401 22.229 94.282 1.00 44.35 361 TRP B N 1
ATOM 7920 C CA . TRP B 1 337 ? 1.817 20.945 94.695 1.00 41.95 361 TRP B CA 1
ATOM 7921 C C . TRP B 1 337 ? 2.145 20.645 96.111 1.00 44.20 361 TRP B C 1
ATOM 7922 O O . TRP B 1 337 ? 1.373 20.004 96.785 1.00 48.07 361 TRP B O 1
ATOM 7933 N N . LEU B 1 338 ? 3.339 21.042 96.538 1.00 47.05 362 LEU B N 1
ATOM 7934 C CA . LEU B 1 338 ? 3.929 20.509 97.767 1.00 48.40 362 LEU B CA 1
ATOM 7935 C C . LEU B 1 338 ? 3.379 21.231 99.035 1.00 56.00 362 LEU B C 1
ATOM 7936 O O . LEU B 1 338 ? 2.874 20.586 99.964 1.00 50.59 362 LEU B O 1
ATOM 7941 N N . LYS B 1 339 ? 3.509 22.560 99.065 1.00 59.00 363 LYS B N 1
ATOM 7942 C CA . LYS B 1 339 ? 2.850 23.367 100.098 1.00 65.96 363 LYS B CA 1
ATOM 7943 C C . LYS B 1 339 ? 1.347 23.076 100.224 1.00 66.31 363 LYS B C 1
ATOM 7944 O O . LYS B 1 339 ? 0.873 22.796 101.333 1.00 68.72 363 LYS B O 1
ATOM 7950 N N . GLY B 1 340 ? 0.615 23.110 99.110 1.00 61.11 364 GLY B N 1
ATOM 7951 C CA . GLY B 1 340 ? -0.330 22.054 98.753 1.00 59.78 364 GLY B CA 1
ATOM 7952 C C . GLY B 1 340 ? -0.765 21.112 99.863 1.00 60.49 364 GLY B C 1
ATOM 7953 O O . GLY B 1 340 ? -1.887 21.178 100.309 1.00 60.65 364 GLY B O 1
ATOM 7954 N N . GLN B 1 341 ? 0.101 20.221 100.323 1.00 61.09 365 GLN B N 1
ATOM 7955 C CA . GLN B 1 341 ? -0.283 19.321 101.415 1.00 63.98 365 GLN B CA 1
ATOM 7956 C C . GLN B 1 341 ? 0.450 19.656 102.719 1.00 60.88 365 GLN B C 1
ATOM 7957 O O . GLN B 1 341 ? 0.660 18.762 103.542 1.00 56.37 365 GLN B O 1
ATOM 7963 N N . GLY B 1 342 ? 0.836 20.934 102.879 1.00 60.56 366 GLY B N 1
ATOM 7964 C CA . GLY B 1 342 ? 1.444 21.483 104.107 1.00 70.32 366 GLY B CA 1
ATOM 7965 C C . GLY B 1 342 ? 2.276 20.508 104.943 1.00 78.52 366 GLY B C 1
ATOM 7966 O O . GLY B 1 342 ? 3.454 20.269 104.638 1.00 84.12 366 GLY B O 1
ATOM 7967 N N . ALA B 1 343 ? 1.650 19.932 105.978 1.00 76.91 367 ALA B N 1
ATOM 7968 C CA . ALA B 1 343 ? 2.341 19.110 106.989 1.00 74.83 367 ALA B CA 1
ATOM 7969 C C . ALA B 1 343 ? 3.231 18.044 106.346 1.00 72.21 367 ALA B C 1
ATOM 7970 O O . ALA B 1 343 ? 4.447 18.053 106.534 1.00 74.47 367 ALA B O 1
ATOM 7972 N N . LYS B 1 344 ? 2.632 17.127 105.595 1.00 73.10 368 LYS B N 1
ATOM 7973 C CA . LYS B 1 344 ? 3.357 15.934 105.168 1.00 70.80 368 LYS B CA 1
ATOM 7974 C C . LYS B 1 344 ? 4.280 16.220 103.955 1.00 69.38 368 LYS B C 1
ATOM 7975 O O . LYS B 1 344 ? 5.241 15.472 103.713 1.00 57.80 368 LYS B O 1
ATOM 7981 N N . GLY B 1 345 ? 4.007 17.322 103.241 1.00 62.85 369 GLY B N 1
ATOM 7982 C CA . GLY B 1 345 ? 4.837 17.786 102.131 1.00 56.39 369 GLY B CA 1
ATOM 7983 C C . GLY B 1 345 ? 5.956 18.732 102.518 1.00 52.04 369 GLY B C 1
ATOM 7984 O O . GLY B 1 345 ? 6.518 19.442 101.670 1.00 55.66 369 GLY B O 1
ATOM 7985 N N . GLN B 1 346 ? 6.305 18.743 103.798 1.00 49.52 370 GLN B N 1
ATOM 7986 C CA . GLN B 1 346 ? 7.296 19.709 104.302 1.00 47.02 370 GLN B CA 1
ATOM 7987 C C . GLN B 1 346 ? 8.764 19.284 104.147 1.00 39.56 370 GLN B C 1
ATOM 7988 O O . GLN B 1 346 ? 9.583 20.135 103.752 1.00 39.34 370 GLN B O 1
ATOM 7994 N N . PRO B 1 347 ? 9.094 18.010 104.465 1.00 39.02 371 PRO B N 1
ATOM 7995 C CA . PRO B 1 347 ? 10.489 17.588 104.217 1.00 44.12 371 PRO B CA 1
ATOM 7996 C C . PRO B 1 347 ? 10.943 17.878 102.754 1.00 47.52 371 PRO B C 1
ATOM 7997 O O . PRO B 1 347 ? 11.956 18.566 102.542 1.00 45.56 371 PRO B O 1
ATOM 8001 N N . ALA B 1 348 ? 10.149 17.443 101.761 1.00 47.54 372 ALA B N 1
ATOM 8002 C CA . ALA B 1 348 ? 10.453 17.738 100.339 1.00 41.18 372 ALA B CA 1
ATOM 8003 C C . ALA B 1 348 ? 10.720 19.187 100.094 1.00 38.58 372 ALA B C 1
ATOM 8004 O O . ALA B 1 348 ? 11.651 19.517 99.396 1.00 39.48 372 ALA B O 1
ATOM 8006 N N . LEU B 1 349 ? 9.943 20.086 100.687 1.00 43.24 373 LEU B N 1
ATOM 8007 C CA . LEU B 1 349 ? 10.032 21.516 100.295 1.00 45.06 373 LEU B CA 1
ATOM 8008 C C . LEU B 1 349 ? 11.348 22.160 100.759 1.00 46.35 373 LEU B C 1
ATOM 8009 O O . LEU B 1 349 ? 11.833 23.204 100.212 1.00 43.92 373 LEU B O 1
ATOM 8014 N N . ASP B 1 350 ? 11.916 21.518 101.782 1.00 49.42 374 ASP B N 1
ATOM 8015 C CA . ASP B 1 350 ? 13.069 22.021 102.516 1.00 50.93 374 ASP B CA 1
ATOM 8016 C C . ASP B 1 350 ? 14.369 21.735 101.697 1.00 47.33 374 ASP B C 1
ATOM 8017 O O . ASP B 1 350 ? 15.082 22.678 101.262 1.00 45.20 374 ASP B O 1
ATOM 8022 N N . ALA B 1 351 ? 14.661 20.431 101.580 1.00 37.77 375 ALA B N 1
ATOM 8023 C CA . ALA B 1 351 ? 15.338 19.795 100.410 1.00 38.76 375 ALA B CA 1
ATOM 8024 C C . ALA B 1 351 ? 15.488 20.713 99.201 1.00 34.63 375 ALA B C 1
ATOM 8025 O O . ALA B 1 351 ? 16.596 21.051 98.837 1.00 38.11 375 ALA B O 1
ATOM 8027 N N . HIS B 1 352 ? 14.415 21.230 98.641 1.00 34.08 376 HIS B N 1
ATOM 8028 C CA . HIS B 1 352 ? 14.552 22.092 97.474 1.00 34.70 376 HIS B CA 1
ATOM 8029 C C . HIS B 1 352 ? 15.405 23.325 97.748 1.00 41.26 376 HIS B C 1
ATOM 8030 O O . HIS B 1 352 ? 16.197 23.817 96.898 1.00 43.70 376 HIS B O 1
ATOM 8037 N N . ALA B 1 353 ? 15.232 23.892 98.938 1.00 42.83 377 ALA B N 1
ATOM 8038 C CA . ALA B 1 353 ? 15.945 25.103 99.246 1.00 44.60 377 ALA B CA 1
ATOM 8039 C C . ALA B 1 353 ? 17.443 24.768 99.512 1.00 37.43 377 ALA B C 1
ATOM 8040 O O . ALA B 1 353 ? 18.322 25.563 99.192 1.00 34.43 377 ALA B O 1
ATOM 8042 N N . LYS B 1 354 ? 17.701 23.596 100.082 1.00 36.32 378 LYS B N 1
ATOM 8043 C CA . LYS B 1 354 ? 19.082 23.111 100.303 1.00 43.01 378 LYS B CA 1
ATOM 8044 C C . LYS B 1 354 ? 19.798 22.960 98.955 1.00 41.38 378 LYS B C 1
ATOM 8045 O O . LYS B 1 354 ? 20.843 23.612 98.692 1.00 37.31 378 LYS B O 1
ATOM 8051 N N . LEU B 1 355 ? 19.153 22.154 98.094 1.00 39.11 379 LEU B N 1
ATOM 8052 C CA . LEU B 1 355 ? 19.701 21.728 96.793 1.00 33.23 379 LEU B CA 1
ATOM 8053 C C . LEU B 1 355 ? 20.011 22.956 96.056 1.00 34.38 379 LEU B C 1
ATOM 8054 O O . LEU B 1 355 ? 21.107 23.128 95.538 1.00 37.14 379 LEU B O 1
ATOM 8059 N N . LEU B 1 356 ? 19.086 23.898 96.108 1.00 38.13 380 LEU B N 1
ATOM 8060 C CA . LEU B 1 356 ? 19.292 25.178 95.460 1.00 38.75 380 LEU B CA 1
ATOM 8061 C C . LEU B 1 356 ? 20.535 25.966 95.950 1.00 41.60 380 LEU B C 1
ATOM 8062 O O . LEU B 1 356 ? 21.258 26.631 95.160 1.00 39.24 380 LEU B O 1
ATOM 8067 N N . ASP B 1 357 ? 20.805 25.891 97.254 1.00 46.20 381 ASP B N 1
ATOM 8068 C CA . ASP B 1 357 ? 21.950 26.608 97.817 1.00 48.22 381 ASP B CA 1
ATOM 8069 C C . ASP B 1 357 ? 23.301 25.983 97.453 1.00 44.90 381 ASP B C 1
ATOM 8070 O O . ASP B 1 357 ? 24.281 26.692 97.053 1.00 41.49 381 ASP B O 1
ATOM 8075 N N . LEU B 1 358 ? 23.348 24.659 97.634 1.00 41.43 382 LEU B N 1
ATOM 8076 C CA . LEU B 1 358 ? 24.450 23.829 97.125 1.00 38.04 382 LEU B CA 1
ATOM 8077 C C . LEU B 1 358 ? 24.842 24.159 95.694 1.00 38.43 382 LEU B C 1
ATOM 8078 O O . LEU B 1 358 ? 26.024 24.294 95.364 1.00 42.70 382 LEU B O 1
ATOM 8083 N N . LEU B 1 359 ? 23.837 24.307 94.851 1.00 36.28 383 LEU B N 1
ATOM 8084 C CA . LEU B 1 359 ? 24.050 24.690 93.484 1.00 35.83 383 LEU B CA 1
ATOM 8085 C C . LEU B 1 359 ? 24.689 26.069 93.363 1.00 36.07 383 LEU B C 1
ATOM 8086 O O . LEU B 1 359 ? 25.636 26.248 92.584 1.00 37.19 383 LEU B O 1
ATOM 8091 N N . GLU B 1 360 ? 24.188 27.048 94.132 1.00 39.42 384 GLU B N 1
ATOM 8092 C CA . GLU B 1 360 ? 24.803 28.409 94.159 1.00 40.53 384 GLU B CA 1
ATOM 8093 C C . GLU B 1 360 ? 26.271 28.354 94.614 1.00 40.13 384 GLU B C 1
ATOM 8094 O O . GLU B 1 360 ? 27.131 29.081 94.096 1.00 35.35 384 GLU B O 1
ATOM 8100 N N . GLN B 1 361 ? 26.542 27.440 95.536 1.00 37.67 385 GLN B N 1
ATOM 8101 C CA . GLN B 1 361 ? 27.888 27.134 95.959 1.00 41.71 385 GLN B CA 1
ATOM 8102 C C . GLN B 1 361 ? 28.788 26.562 94.870 1.00 46.51 385 GLN B C 1
ATOM 8103 O O . GLN B 1 361 ? 29.867 27.101 94.650 1.00 49.71 385 GLN B O 1
ATOM 8109 N N . SER B 1 362 ? 28.376 25.466 94.212 1.00 44.62 386 SER B N 1
ATOM 8110 C CA . SER B 1 362 ? 29.081 25.002 93.013 1.00 40.99 386 SER B CA 1
ATOM 8111 C C . SER B 1 362 ? 29.337 26.170 92.121 1.00 37.55 386 SER B C 1
ATOM 8112 O O . SER B 1 362 ? 30.455 26.375 91.637 1.00 31.07 386 SER B O 1
ATOM 8115 N N . LYS B 1 363 ? 28.275 26.943 91.898 1.00 37.73 387 LYS B N 1
ATOM 8116 C CA . LYS B 1 363 ? 28.299 28.053 90.946 1.00 39.83 387 LYS B CA 1
ATOM 8117 C C . LYS B 1 363 ? 29.407 29.062 91.248 1.00 39.21 387 LYS B C 1
ATOM 8118 O O . LYS B 1 363 ? 30.055 29.583 90.351 1.00 41.17 387 LYS B O 1
ATOM 8124 N N . ALA B 1 364 ? 29.666 29.298 92.524 1.00 41.36 388 ALA B N 1
ATOM 8125 C CA . ALA B 1 364 ? 30.668 30.284 92.933 1.00 39.67 388 ALA B CA 1
ATOM 8126 C C . ALA B 1 364 ? 32.049 30.038 92.357 1.00 39.57 388 ALA B C 1
ATOM 8127 O O . ALA B 1 364 ? 32.793 30.985 92.102 1.00 39.91 388 ALA B O 1
ATOM 8129 N N . THR B 1 365 ? 32.423 28.780 92.162 1.00 37.39 389 THR B N 1
ATOM 8130 C CA . THR B 1 365 ? 33.808 28.444 91.789 1.00 39.04 389 THR B CA 1
ATOM 8131 C C . THR B 1 365 ? 33.885 27.717 90.466 1.00 39.57 389 THR B C 1
ATOM 8132 O O . THR B 1 365 ? 34.882 27.048 90.143 1.00 34.87 389 THR B O 1
ATOM 8136 N N . ARG B 1 366 ? 32.812 27.767 89.705 1.00 40.38 390 ARG B N 1
ATOM 8137 C CA . ARG B 1 366 ? 32.684 26.802 88.635 1.00 38.88 390 ARG B CA 1
ATOM 8138 C C . ARG B 1 366 ? 33.747 27.041 87.577 1.00 37.55 390 ARG B C 1
ATOM 8139 O O . ARG B 1 366 ? 34.285 26.087 87.019 1.00 35.77 390 ARG B O 1
ATOM 8147 N N . ASP B 1 367 ? 34.127 28.304 87.367 1.00 37.25 391 ASP B N 1
ATOM 8148 C CA . ASP B 1 367 ? 35.146 28.626 86.383 1.00 36.13 391 ASP B CA 1
ATOM 8149 C C . ASP B 1 367 ? 36.533 28.163 86.781 1.00 37.50 391 ASP B C 1
ATOM 8150 O O . ASP B 1 367 ? 37.374 27.709 85.946 1.00 35.41 391 ASP B O 1
ATOM 8155 N N . ARG B 1 368 ? 36.802 28.336 88.067 1.00 38.44 392 ARG B N 1
ATOM 8156 C CA . ARG B 1 368 ? 38.052 27.895 88.636 1.00 38.86 392 ARG B CA 1
ATOM 8157 C C . ARG B 1 368 ? 38.094 26.379 88.447 1.00 31.53 392 ARG B C 1
ATOM 8158 O O . ARG B 1 368 ? 39.050 25.822 87.891 1.00 36.33 392 ARG B O 1
ATOM 8166 N N . ASP B 1 369 ? 37.011 25.746 88.854 1.00 35.41 393 ASP B N 1
ATOM 8167 C CA . ASP B 1 369 ? 36.933 24.311 88.980 1.00 34.12 393 ASP B CA 1
ATOM 8168 C C . ASP B 1 369 ? 37.142 23.659 87.608 1.00 35.27 393 ASP B C 1
ATOM 8169 O O . ASP B 1 369 ? 37.968 22.736 87.491 1.00 38.74 393 ASP B O 1
ATOM 8174 N N . LEU B 1 370 ? 36.488 24.195 86.573 1.00 33.47 394 LEU B N 1
ATOM 8175 C CA . LEU B 1 370 ? 36.633 23.673 85.199 1.00 32.98 394 LEU B CA 1
ATOM 8176 C C . LEU B 1 370 ? 38.015 23.878 84.642 1.00 30.87 394 LEU B C 1
ATOM 8177 O O . LEU B 1 370 ? 38.593 22.979 84.053 1.00 29.76 394 LEU B O 1
ATOM 8182 N N . THR B 1 371 ? 38.522 25.094 84.779 1.00 29.57 395 THR B N 1
ATOM 8183 C CA . THR B 1 371 ? 39.779 25.444 84.174 1.00 29.89 395 THR B CA 1
ATOM 8184 C C . THR B 1 371 ? 40.929 24.644 84.751 1.00 29.40 395 THR B C 1
ATOM 8185 O O . THR B 1 371 ? 41.870 24.242 84.036 1.00 30.94 395 THR B O 1
ATOM 8189 N N . LEU B 1 372 ? 40.862 24.443 86.056 1.00 31.27 396 LEU B N 1
ATOM 8190 C CA . LEU B 1 372 ? 41.888 23.731 86.800 1.00 33.02 396 LEU B CA 1
ATOM 8191 C C . LEU B 1 372 ? 41.836 22.242 86.363 1.00 31.43 396 LEU B C 1
ATOM 8192 O O . LEU B 1 372 ? 42.852 21.647 85.997 1.00 34.71 396 LEU B O 1
ATOM 8197 N N . ALA B 1 373 ? 40.629 21.689 86.350 1.00 30.65 397 ALA B N 1
ATOM 8198 C CA . ALA B 1 373 ? 40.393 20.283 85.978 1.00 28.64 397 ALA B CA 1
ATOM 8199 C C . ALA B 1 373 ? 40.900 20.052 84.579 1.00 29.97 397 ALA B C 1
ATOM 8200 O O . ALA B 1 373 ? 41.649 19.084 84.347 1.00 26.07 397 ALA B O 1
ATOM 8202 N N . LEU B 1 374 ? 40.585 20.955 83.647 1.00 30.25 398 LEU B N 1
ATOM 8203 C CA . LEU B 1 374 ? 41.069 20.730 82.272 1.00 32.50 398 LEU B CA 1
ATOM 8204 C C . LEU B 1 374 ? 42.517 21.023 82.086 1.00 30.33 398 LEU B C 1
ATOM 8205 O O . LEU B 1 374 ? 43.201 20.326 81.331 1.00 28.21 398 LEU B O 1
ATOM 8210 N N . PHE B 1 375 ? 43.028 22.040 82.775 1.00 32.21 399 PHE B N 1
ATOM 8211 C CA . PHE B 1 375 ? 44.471 22.280 82.729 1.00 30.17 399 PHE B CA 1
ATOM 8212 C C . PHE B 1 375 ? 45.223 21.008 83.191 1.00 26.16 399 PHE B C 1
ATOM 8213 O O . PHE B 1 375 ? 46.146 20.557 82.533 1.00 30.58 399 PHE B O 1
ATOM 8221 N N . ASN B 1 376 ? 44.776 20.436 84.291 1.00 27.29 400 ASN B N 1
ATOM 8222 C CA . ASN B 1 376 ? 45.388 19.218 84.841 1.00 29.46 400 ASN B CA 1
ATOM 8223 C C . ASN B 1 376 ? 45.124 17.927 84.087 1.00 32.70 400 ASN B C 1
ATOM 8224 O O . ASN B 1 376 ? 45.748 16.893 84.423 1.00 31.11 400 ASN B O 1
ATOM 8229 N N . ASN B 1 377 ? 44.179 17.981 83.141 1.00 29.87 401 ASN B N 1
ATOM 8230 C CA . ASN B 1 377 ? 43.903 16.887 82.203 1.00 31.34 401 ASN B CA 1
ATOM 8231 C C . ASN B 1 377 ? 44.871 16.829 80.998 1.00 29.72 401 ASN B C 1
ATOM 8232 O O . ASN B 1 377 ? 44.931 15.777 80.333 1.00 27.80 401 ASN B O 1
ATOM 8237 N N . THR B 1 378 ? 45.682 17.880 80.733 1.00 24.45 402 THR B N 1
ATOM 8238 C CA . THR B 1 378 ? 46.725 17.743 79.706 1.00 26.41 402 THR B CA 1
ATOM 8239 C C . THR B 1 378 ? 47.677 16.600 80.125 1.00 24.46 402 THR B C 1
ATOM 8240 O O . THR B 1 378 ? 47.688 16.201 81.269 1.00 26.29 402 THR B O 1
ATOM 8244 N N . ALA B 1 379 ? 48.455 16.086 79.202 1.00 26.54 403 ALA B N 1
ATOM 8245 C CA . ALA B 1 379 ? 48.997 14.713 79.293 1.00 25.48 403 ALA B CA 1
ATOM 8246 C C . ALA B 1 379 ? 50.033 14.575 80.411 1.00 26.63 403 ALA B C 1
ATOM 8247 O O . ALA B 1 379 ? 50.059 13.567 81.127 1.00 24.84 403 ALA B O 1
ATOM 8249 N N . MET B 1 380 ? 50.886 15.588 80.546 1.00 25.98 404 MET B N 1
ATOM 8250 C CA . MET B 1 380 ? 52.063 15.469 81.403 1.00 28.64 404 MET B CA 1
ATOM 8251 C C . MET B 1 380 ? 51.669 15.854 82.803 1.00 25.48 404 MET B C 1
ATOM 8252 O O . MET B 1 380 ? 52.099 15.227 83.769 1.00 24.78 404 MET B O 1
ATOM 8257 N N . LEU B 1 381 ? 50.716 16.769 82.917 1.00 25.32 405 LEU B N 1
ATOM 8258 C CA . LEU B 1 381 ? 50.249 17.178 84.208 1.00 26.53 405 LEU B CA 1
ATOM 8259 C C . LEU B 1 381 ? 49.263 16.232 84.817 1.00 24.48 405 LEU B C 1
ATOM 8260 O O . LEU B 1 381 ? 49.269 15.979 86.014 1.00 22.61 405 LEU B O 1
ATOM 8265 N N . GLY B 1 382 ? 48.365 15.717 83.980 1.00 25.07 406 GLY B N 1
ATOM 8266 C CA . GLY B 1 382 ? 47.573 14.571 84.362 1.00 22.72 406 GLY B CA 1
ATOM 8267 C C . GLY B 1 382 ? 48.392 13.406 84.834 1.00 22.60 406 GLY B C 1
ATOM 8268 O O . GLY B 1 382 ? 48.100 12.827 85.897 1.00 23.14 406 GLY B O 1
ATOM 8269 N N . SER B 1 383 ? 49.419 13.026 84.082 1.00 23.64 407 SER B N 1
ATOM 8270 C CA . SER B 1 383 ? 50.202 11.846 84.511 1.00 22.61 407 SER B CA 1
ATOM 8271 C C . SER B 1 383 ? 50.878 12.159 85.869 1.00 21.95 407 SER B C 1
ATOM 8272 O O . SER B 1 383 ? 50.916 11.330 86.798 1.00 21.26 407 SER B O 1
ATOM 8275 N N . ALA B 1 384 ? 51.404 13.361 86.001 1.00 23.66 408 ALA B N 1
ATOM 8276 C CA . ALA B 1 384 ? 52.195 13.674 87.203 1.00 25.58 408 ALA B CA 1
ATOM 8277 C C . ALA B 1 384 ? 51.319 13.823 88.393 1.00 26.02 408 ALA B C 1
ATOM 8278 O O . ALA B 1 384 ? 51.662 13.284 89.434 1.00 24.33 408 ALA B O 1
ATOM 8280 N N . THR B 1 385 ? 50.157 14.473 88.254 1.00 25.82 409 THR B N 1
ATOM 8281 C CA . THR B 1 385 ? 49.228 14.520 89.403 1.00 25.16 409 THR B CA 1
ATOM 8282 C C . THR B 1 385 ? 48.662 13.127 89.809 1.00 26.01 409 THR B C 1
ATOM 8283 O O . THR B 1 385 ? 48.536 12.819 91.006 1.00 24.97 409 THR B O 1
ATOM 8287 N N . GLN B 1 386 ? 48.235 12.333 88.811 1.00 24.57 410 GLN B N 1
ATOM 8288 C CA . GLN B 1 386 ? 47.758 10.982 89.084 1.00 23.46 410 GLN B CA 1
ATOM 8289 C C . GLN B 1 386 ? 48.831 10.097 89.822 1.00 19.16 410 GLN B C 1
ATOM 8290 O O . GLN B 1 386 ? 48.585 9.459 90.813 1.00 19.68 410 GLN B O 1
ATOM 8296 N N . LEU B 1 387 ? 50.006 10.098 89.285 1.00 20.38 411 LEU B N 1
ATOM 8297 C CA . LEU B 1 387 ? 51.083 9.301 89.796 1.00 21.63 411 LEU B CA 1
ATOM 8298 C C . LEU B 1 387 ? 51.520 9.786 91.162 1.00 23.61 411 LEU B C 1
ATOM 8299 O O . LEU B 1 387 ? 51.676 8.960 92.077 1.00 24.23 411 LEU B O 1
ATOM 8304 N N . TYR B 1 388 ? 51.680 11.099 91.337 1.00 24.89 412 TYR B N 1
ATOM 8305 C CA . TYR B 1 388 ? 52.014 11.573 92.706 1.00 25.87 412 TYR B CA 1
ATOM 8306 C C . TYR B 1 388 ? 50.890 11.213 93.693 1.00 27.54 412 TYR B C 1
ATOM 8307 O O . TYR B 1 388 ? 51.165 10.723 94.826 1.00 27.02 412 TYR B O 1
ATOM 8316 N N . ARG B 1 389 ? 49.618 11.378 93.290 1.00 25.39 413 ARG B N 1
ATOM 8317 C CA . ARG B 1 389 ? 48.524 11.078 94.232 1.00 24.34 413 ARG B CA 1
ATOM 8318 C C . ARG B 1 389 ? 48.566 9.594 94.587 1.00 22.73 413 ARG B C 1
ATOM 8319 O O . ARG B 1 389 ? 48.304 9.215 95.716 1.00 23.84 413 ARG B O 1
ATOM 8327 N N . LEU B 1 390 ? 48.908 8.738 93.626 1.00 23.53 414 LEU B N 1
ATOM 8328 C CA . LEU B 1 390 ? 48.964 7.300 93.888 1.00 23.48 414 LEU B CA 1
ATOM 8329 C C . LEU B 1 390 ? 50.023 7.019 94.978 1.00 24.80 414 LEU B C 1
ATOM 8330 O O . LEU B 1 390 ? 49.785 6.193 95.869 1.00 25.47 414 LEU B O 1
ATOM 8335 N N . SER B 1 391 ? 51.177 7.682 94.862 1.00 24.36 415 SER B N 1
ATOM 8336 C CA . SER B 1 391 ? 52.267 7.584 95.875 1.00 28.26 415 SER B CA 1
ATOM 8337 C C . SER B 1 391 ? 51.776 7.948 97.281 1.00 26.78 415 SER B C 1
ATOM 8338 O O . SER B 1 391 ? 52.192 7.376 98.247 1.00 26.60 415 SER B O 1
ATOM 8341 N N . ILE B 1 392 ? 50.862 8.908 97.367 1.00 27.33 416 ILE B N 1
ATOM 8342 C CA . ILE B 1 392 ? 50.358 9.354 98.623 1.00 26.51 416 ILE B CA 1
ATOM 8343 C C . ILE B 1 392 ? 49.385 8.320 99.160 1.00 27.90 416 ILE B C 1
ATOM 8344 O O . ILE B 1 392 ? 49.483 7.931 100.315 1.00 30.12 416 ILE B O 1
ATOM 8349 N N . GLU B 1 393 ? 48.457 7.829 98.336 1.00 27.08 417 GLU B N 1
ATOM 8350 C CA . GLU B 1 393 ? 47.479 6.830 98.800 1.00 27.53 417 GLU B CA 1
ATOM 8351 C C . GLU B 1 393 ? 48.071 5.479 99.188 1.00 27.35 417 GLU B C 1
ATOM 8352 O O . GLU B 1 393 ? 47.558 4.777 100.078 1.00 28.80 417 GLU B O 1
ATOM 8358 N N . ARG B 1 394 ? 49.134 5.093 98.499 1.00 29.16 418 ARG B N 1
ATOM 8359 C CA . ARG B 1 394 ? 49.820 3.815 98.713 1.00 29.83 418 ARG B CA 1
ATOM 8360 C C . ARG B 1 394 ? 50.372 3.715 100.144 1.00 33.53 418 ARG B C 1
ATOM 8361 O O . ARG B 1 394 ? 50.634 2.620 100.621 1.00 37.54 418 ARG B O 1
ATOM 8369 N N . GLU B 1 395 ? 50.536 4.852 100.809 1.00 36.12 419 GLU B N 1
ATOM 8370 C CA . GLU B 1 395 ? 50.980 4.889 102.207 1.00 38.51 419 GLU B CA 1
ATOM 8371 C C . GLU B 1 395 ? 49.883 4.548 103.200 1.00 41.91 419 GLU B C 1
ATOM 8372 O O . GLU B 1 395 ? 50.198 4.251 104.341 1.00 35.16 419 GLU B O 1
ATOM 8378 N N . LYS B 1 396 ? 48.610 4.592 102.774 1.00 40.89 420 LYS B N 1
ATOM 8379 C CA . LYS B 1 396 ? 47.493 4.242 103.645 1.00 35.90 420 LYS B CA 1
ATOM 8380 C C . LYS B 1 396 ? 47.105 2.790 103.480 1.00 34.79 420 LYS B C 1
ATOM 8381 O O . LYS B 1 396 ? 47.522 2.160 102.522 1.00 32.58 420 LYS B O 1
ATOM 8387 N N . PRO B 1 397 ? 46.334 2.240 104.449 1.00 35.31 421 PRO B N 1
ATOM 8388 C CA . PRO B 1 397 ? 45.810 0.896 104.275 1.00 35.48 421 PRO B CA 1
ATOM 8389 C C . PRO B 1 397 ? 44.853 0.876 103.087 1.00 33.41 421 PRO B C 1
ATOM 8390 O O . PRO B 1 397 ? 44.182 1.888 102.808 1.00 34.38 421 PRO B O 1
ATOM 8394 N N . ASN B 1 398 ? 44.790 -0.243 102.378 1.00 32.88 422 ASN B N 1
ATOM 8395 C CA . ASN B 1 398 ? 44.112 -0.233 101.069 1.00 32.25 422 ASN B CA 1
ATOM 8396 C C . ASN B 1 398 ? 42.621 0.152 101.208 1.00 33.22 422 ASN B C 1
ATOM 8397 O O . ASN B 1 398 ? 42.103 0.947 100.427 1.00 34.21 422 ASN B O 1
ATOM 8402 N N . ALA B 1 399 ? 41.970 -0.316 102.271 1.00 31.07 423 ALA B N 1
ATOM 8403 C CA . ALA B 1 399 ? 40.583 0.060 102.541 1.00 29.43 423 ALA B CA 1
ATOM 8404 C C . ALA B 1 399 ? 40.359 1.546 102.761 1.00 29.75 423 ALA B C 1
ATOM 8405 O O . ALA B 1 399 ? 39.223 2.019 102.621 1.00 31.67 423 ALA B O 1
ATOM 8407 N N . GLU B 1 400 ? 41.390 2.318 103.077 1.00 29.52 424 GLU B N 1
ATOM 8408 C CA . GLU B 1 400 ? 41.218 3.785 103.188 1.00 33.31 424 GLU B CA 1
ATOM 8409 C C . GLU B 1 400 ? 41.705 4.595 101.988 1.00 30.94 424 GLU B C 1
ATOM 8410 O O . GLU B 1 400 ? 41.670 5.846 102.001 1.00 31.04 424 GLU B O 1
ATOM 8416 N N . ARG B 1 401 ? 42.252 3.910 100.988 1.00 31.63 425 ARG B N 1
ATOM 8417 C CA . ARG B 1 401 ? 42.798 4.611 99.837 1.00 29.55 425 ARG B CA 1
ATOM 8418 C C . ARG B 1 401 ? 41.630 5.180 98.988 1.00 28.50 425 ARG B C 1
ATOM 8419 O O . ARG B 1 401 ? 40.606 4.564 98.891 1.00 22.73 425 ARG B O 1
ATOM 8427 N N . GLU B 1 402 ? 41.768 6.377 98.432 1.00 29.16 426 GLU B N 1
ATOM 8428 C CA . GLU B 1 402 ? 40.694 6.949 97.572 1.00 31.55 426 GLU B CA 1
ATOM 8429 C C . GLU B 1 402 ? 40.310 5.980 96.442 1.00 29.62 426 GLU B C 1
ATOM 8430 O O . GLU B 1 402 ? 41.169 5.465 95.781 1.00 25.65 426 GLU B O 1
ATOM 8436 N N . SER B 1 403 ? 39.020 5.759 96.223 1.00 26.86 427 SER B N 1
ATOM 8437 C CA . SER B 1 403 ? 38.529 5.092 95.013 1.00 27.23 427 SER B CA 1
ATOM 8438 C C . SER B 1 403 ? 39.252 5.581 93.784 1.00 25.82 427 SER B C 1
ATOM 8439 O O . SER B 1 403 ? 39.370 6.779 93.595 1.00 22.09 427 SER B O 1
ATOM 8442 N N . GLY B 1 404 ? 39.728 4.664 92.953 1.00 23.86 428 GLY B N 1
ATOM 8443 C CA . GLY B 1 404 ? 40.570 5.040 91.799 1.00 26.58 428 GLY B CA 1
ATOM 8444 C C . GLY B 1 404 ? 42.069 4.892 92.045 1.00 26.38 428 GLY B C 1
ATOM 8445 O O . GLY B 1 404 ? 42.871 4.889 91.089 1.00 27.57 428 GLY B O 1
ATOM 8446 N N . TYR B 1 405 ? 42.436 4.812 93.324 1.00 24.59 429 TYR B N 1
ATOM 8447 C CA . TYR B 1 405 ? 43.815 4.579 93.750 1.00 23.16 429 TYR B CA 1
ATOM 8448 C C . TYR B 1 405 ? 44.030 3.356 94.643 1.00 25.22 429 TYR B C 1
ATOM 8449 O O . TYR B 1 405 ? 45.087 3.228 95.266 1.00 24.75 429 TYR B O 1
ATOM 8458 N N . GLN B 1 406 ? 43.058 2.446 94.693 1.00 23.83 430 GLN B N 1
ATOM 8459 C CA . GLN B 1 406 ? 43.205 1.190 95.447 1.00 25.27 430 GLN B CA 1
ATOM 8460 C C . GLN B 1 406 ? 43.857 0.123 94.614 1.00 23.43 430 GLN B C 1
ATOM 8461 O O . GLN B 1 406 ? 44.102 0.290 93.391 1.00 22.45 430 GLN B O 1
ATOM 8467 N N . GLU B 1 407 ? 44.127 -1.002 95.249 1.00 25.35 431 GLU B N 1
ATOM 8468 C CA . GLU B 1 407 ? 44.802 -2.110 94.575 1.00 27.67 431 GLU B CA 1
ATOM 8469 C C . GLU B 1 407 ? 44.089 -2.546 93.289 1.00 25.79 431 GLU B C 1
ATOM 8470 O O . GLU B 1 407 ? 44.722 -2.803 92.249 1.00 26.82 431 GLU B O 1
ATOM 8476 N N . ARG B 1 408 ? 42.766 -2.566 93.369 1.00 23.29 432 ARG B N 1
ATOM 8477 C CA . ARG B 1 408 ? 41.884 -2.925 92.276 1.00 24.74 432 ARG B CA 1
ATOM 8478 C C . ARG B 1 408 ? 41.919 -1.911 91.096 1.00 21.40 432 ARG B C 1
ATOM 8479 O O . ARG B 1 408 ? 41.396 -2.212 90.021 1.00 23.89 432 ARG B O 1
ATOM 8487 N N . ASP B 1 409 ? 42.483 -0.714 91.291 1.00 20.76 433 ASP B N 1
ATOM 8488 C CA . ASP B 1 409 ? 42.616 0.264 90.253 1.00 22.32 433 ASP B CA 1
ATOM 8489 C C . ASP B 1 409 ? 44.000 0.261 89.571 1.00 23.99 433 ASP B C 1
ATOM 8490 O O . ASP B 1 409 ? 44.197 0.958 88.571 1.00 23.33 433 ASP B O 1
ATOM 8495 N N . LEU B 1 410 ? 44.943 -0.519 90.096 1.00 23.79 434 LEU B N 1
ATOM 8496 C CA . LEU B 1 410 ? 46.332 -0.462 89.572 1.00 23.57 434 LEU B CA 1
ATOM 8497 C C . LEU B 1 410 ? 46.484 -0.879 88.120 1.00 21.30 434 LEU B C 1
ATOM 8498 O O . LEU B 1 410 ? 47.230 -0.212 87.411 1.00 20.92 434 LEU B O 1
ATOM 8503 N N . PRO B 1 411 ? 45.781 -1.944 87.679 1.00 21.41 435 PRO B N 1
ATOM 8504 C CA . PRO B 1 411 ? 45.776 -2.345 86.284 1.00 22.83 435 PRO B CA 1
ATOM 8505 C C . PRO B 1 411 ? 45.370 -1.236 85.348 1.00 23.50 435 PRO B C 1
ATOM 8506 O O . PRO B 1 411 ? 46.079 -0.971 84.406 1.00 21.24 435 PRO B O 1
ATOM 8510 N N . ALA B 1 412 ? 44.263 -0.550 85.618 1.00 21.84 436 ALA B N 1
ATOM 8511 C CA . ALA B 1 412 ? 43.812 0.536 84.741 1.00 21.39 436 ALA B CA 1
ATOM 8512 C C . ALA B 1 412 ? 44.744 1.745 84.780 1.00 21.52 436 ALA B C 1
ATOM 8513 O O . ALA B 1 412 ? 44.972 2.344 83.731 1.00 19.86 436 ALA B O 1
ATOM 8515 N N . ILE B 1 413 ? 45.311 2.063 85.959 1.00 19.28 437 ILE B N 1
ATOM 8516 C CA . ILE B 1 413 ? 46.300 3.093 86.042 1.00 21.76 437 ILE B CA 1
ATOM 8517 C C . ILE B 1 413 ? 47.512 2.788 85.141 1.00 21.02 437 ILE B C 1
ATOM 8518 O O . ILE B 1 413 ? 47.895 3.615 84.300 1.00 22.73 437 ILE B O 1
ATOM 8523 N N . GLU B 1 414 ? 48.086 1.613 85.314 1.00 18.86 438 GLU B N 1
ATOM 8524 C CA . GLU B 1 414 ? 49.232 1.204 84.533 1.00 19.85 438 GLU B CA 1
ATOM 8525 C C . GLU B 1 414 ? 48.934 1.150 83.050 1.00 19.81 438 GLU B C 1
ATOM 8526 O O . GLU B 1 414 ? 49.717 1.646 82.209 1.00 20.33 438 GLU B O 1
ATOM 8532 N N . GLY B 1 415 ? 47.758 0.591 82.718 1.00 18.33 439 GLY B N 1
ATOM 8533 C CA . GLY B 1 415 ? 47.253 0.591 81.355 1.00 18.62 439 GLY B CA 1
ATOM 8534 C C . GLY B 1 415 ? 47.123 1.946 80.722 1.00 19.29 439 GLY B C 1
ATOM 8535 O O . GLY B 1 415 ? 47.481 2.151 79.550 1.00 20.26 439 GLY B O 1
ATOM 8536 N N . GLY B 1 416 ? 46.577 2.880 81.445 1.00 21.36 440 GLY B N 1
ATOM 8537 C CA . GLY B 1 416 ? 46.449 4.245 80.884 1.00 21.20 440 GLY B CA 1
ATOM 8538 C C . GLY B 1 416 ? 47.818 4.857 80.562 1.00 22.30 440 GLY B C 1
ATOM 8539 O O . GLY B 1 416 ? 47.994 5.500 79.525 1.00 18.45 440 GLY B O 1
ATOM 8540 N N . LEU B 1 417 ? 48.807 4.644 81.432 1.00 19.48 441 LEU B N 1
ATOM 8541 C CA . LEU B 1 417 ? 50.137 5.222 81.139 1.00 21.11 441 LEU B CA 1
ATOM 8542 C C . LEU B 1 417 ? 50.796 4.660 79.908 1.00 21.68 441 LEU B C 1
ATOM 8543 O O . LEU B 1 417 ? 51.664 5.305 79.308 1.00 25.58 441 LEU B O 1
ATOM 8548 N N . LYS B 1 418 ? 50.457 3.438 79.559 1.00 20.32 442 LYS B N 1
ATOM 8549 C CA . LYS B 1 418 ? 50.976 2.824 78.341 1.00 22.64 442 LYS B CA 1
ATOM 8550 C C . LYS B 1 418 ? 50.234 3.271 77.110 1.00 24.25 442 LYS B C 1
ATOM 8551 O O . LYS B 1 418 ? 50.835 3.509 76.050 1.00 22.61 442 LYS B O 1
ATOM 8557 N N . GLN B 1 419 ? 48.900 3.323 77.220 1.00 23.22 443 GLN B N 1
ATOM 8558 C CA . GLN B 1 419 ? 48.087 3.803 76.110 1.00 26.38 443 GLN B CA 1
ATOM 8559 C C . GLN B 1 419 ? 48.377 5.251 75.744 1.00 23.50 443 GLN B C 1
ATOM 8560 O O . GLN B 1 419 ? 48.289 5.608 74.595 1.00 25.87 443 GLN B O 1
ATOM 8566 N N . LEU B 1 420 ? 48.732 6.065 76.710 1.00 23.69 444 LEU B N 1
ATOM 8567 C CA . LEU B 1 420 ? 49.119 7.455 76.439 1.00 26.16 444 LEU B CA 1
ATOM 8568 C C . LEU B 1 420 ? 50.260 7.560 75.356 1.00 27.12 444 LEU B C 1
ATOM 8569 O O . LEU B 1 420 ? 50.341 8.512 74.641 1.00 28.13 444 LEU B O 1
ATOM 8574 N N . GLU B 1 421 ? 51.065 6.533 75.170 1.00 28.96 445 GLU B N 1
ATOM 8575 C CA . GLU B 1 421 ? 52.087 6.596 74.135 1.00 35.72 445 GLU B CA 1
ATOM 8576 C C . GLU B 1 421 ? 51.530 6.786 72.719 1.00 33.87 445 GLU B C 1
ATOM 8577 O O . GLU B 1 421 ? 52.189 7.380 71.844 1.00 31.13 445 GLU B O 1
ATOM 8583 N N . ARG B 1 422 ? 50.341 6.257 72.486 1.00 28.51 446 ARG B N 1
ATOM 8584 C CA . ARG B 1 422 ? 49.710 6.321 71.167 1.00 28.45 446 ARG B CA 1
ATOM 8585 C C . ARG B 1 422 ? 48.866 7.566 71.019 1.00 27.99 446 ARG B C 1
ATOM 8586 O O . ARG B 1 422 ? 48.253 7.751 69.973 1.00 28.92 446 ARG B O 1
ATOM 8594 N N . ARG B 1 423 ? 48.874 8.439 72.027 1.00 26.59 447 ARG B N 1
ATOM 8595 C CA . ARG B 1 423 ? 48.014 9.596 72.121 1.00 26.96 447 ARG B CA 1
ATOM 8596 C C . ARG B 1 423 ? 48.698 10.900 72.564 1.00 25.87 447 ARG B C 1
ATOM 8597 O O . ARG B 1 423 ? 48.041 11.856 72.948 1.00 24.38 447 ARG B O 1
ATOM 8605 N N . TYR B 1 424 ? 50.023 10.959 72.430 1.00 24.71 448 TYR B N 1
ATOM 8606 C CA . TYR B 1 424 ? 50.786 12.055 72.991 1.00 25.32 448 TYR B CA 1
ATOM 8607 C C . TYR B 1 424 ? 51.906 12.343 71.995 1.00 23.98 448 TYR B C 1
ATOM 8608 O O . TYR B 1 424 ? 52.576 11.430 71.442 1.00 21.63 448 TYR B O 1
ATOM 8617 N N . VAL B 1 425 ? 52.009 13.625 71.738 1.00 25.37 449 VAL B N 1
ATOM 8618 C CA . VAL B 1 425 ? 53.101 14.264 71.017 1.00 26.57 449 VAL B CA 1
ATOM 8619 C C . VAL B 1 425 ? 53.410 15.561 71.728 1.00 26.87 449 VAL B C 1
ATOM 8620 O O . VAL B 1 425 ? 52.526 16.324 72.022 1.00 22.17 449 VAL B O 1
ATOM 8624 N N . ALA B 1 426 ? 54.699 15.787 72.020 1.00 28.63 450 ALA B N 1
ATOM 8625 C CA . ALA B 1 426 ? 55.078 16.794 72.997 1.00 29.37 450 ALA B CA 1
ATOM 8626 C C . ALA B 1 426 ? 54.796 18.202 72.441 1.00 26.05 450 ALA B C 1
ATOM 8627 O O . ALA B 1 426 ? 54.337 19.086 73.172 1.00 29.73 450 ALA B O 1
ATOM 8629 N N . ALA B 1 427 ? 55.095 18.391 71.159 1.00 27.88 451 ALA B N 1
ATOM 8630 C CA . ALA B 1 427 ? 54.775 19.657 70.446 1.00 29.27 451 ALA B CA 1
ATOM 8631 C C . ALA B 1 427 ? 53.290 19.974 70.540 1.00 30.87 451 ALA B C 1
ATOM 8632 O O . ALA B 1 427 ? 52.930 21.099 70.891 1.00 32.79 451 ALA B O 1
ATOM 8634 N N . MET B 1 428 ? 52.436 18.957 70.343 1.00 31.08 452 MET B N 1
ATOM 8635 C CA . MET B 1 428 ? 50.991 19.187 70.427 1.00 32.03 452 MET B CA 1
ATOM 8636 C C . MET B 1 428 ? 50.506 19.562 71.827 1.00 29.81 452 MET B C 1
ATOM 8637 O O . MET B 1 428 ? 49.775 20.525 71.995 1.00 26.49 452 MET B O 1
ATOM 8642 N N . ASP B 1 429 ? 50.904 18.783 72.833 1.00 31.53 453 ASP B N 1
ATOM 8643 C CA . ASP B 1 429 ? 50.526 19.002 74.216 1.00 28.21 453 ASP B CA 1
ATOM 8644 C C . ASP B 1 429 ? 50.988 20.330 74.721 1.00 31.68 453 ASP B C 1
ATOM 8645 O O . ASP B 1 429 ? 50.339 20.937 75.581 1.00 31.67 453 ASP B O 1
ATOM 8650 N N . ARG B 1 430 ? 52.140 20.773 74.213 1.00 35.44 454 ARG B N 1
ATOM 8651 C CA . ARG B 1 430 ? 52.655 22.085 74.592 1.00 38.49 454 ARG B CA 1
ATOM 8652 C C . ARG B 1 430 ? 51.604 23.118 74.212 1.00 32.80 454 ARG B C 1
ATOM 8653 O O . ARG B 1 430 ? 51.222 23.940 75.028 1.00 33.62 454 ARG B O 1
ATOM 8661 N N . GLN B 1 431 ? 51.072 23.020 72.997 1.00 33.29 455 GLN B N 1
ATOM 8662 C CA . GLN B 1 431 ? 50.068 23.989 72.575 1.00 33.44 455 GLN B CA 1
ATOM 8663 C C . GLN B 1 431 ? 48.830 23.925 73.423 1.00 32.25 455 GLN B C 1
ATOM 8664 O O . GLN B 1 431 ? 48.192 24.926 73.659 1.00 31.42 455 GLN B O 1
ATOM 8670 N N . LEU B 1 432 ? 48.455 22.727 73.889 1.00 35.43 456 LEU B N 1
ATOM 8671 C CA . LEU B 1 432 ? 47.304 22.577 74.808 1.00 29.35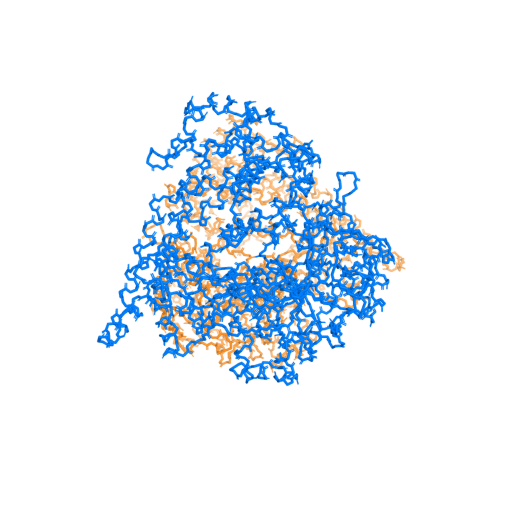 456 LEU B CA 1
ATOM 8672 C C . LEU B 1 432 ? 47.552 23.118 76.230 1.00 27.21 456 LEU B C 1
ATOM 8673 O O . LEU B 1 432 ? 46.691 23.734 76.845 1.00 25.06 456 LEU B O 1
ATOM 8678 N N . GLN B 1 433 ? 48.729 22.830 76.789 1.00 32.81 457 GLN B N 1
ATOM 8679 C CA . GLN B 1 433 ? 49.141 23.491 78.041 1.00 30.53 457 GLN B CA 1
ATOM 8680 C C . GLN B 1 433 ? 49.033 25.042 77.916 1.00 32.24 457 GLN B C 1
ATOM 8681 O O . GLN B 1 433 ? 48.388 25.679 78.741 1.00 32.69 457 GLN B O 1
ATOM 8687 N N . GLU B 1 434 ? 49.659 25.596 76.872 1.00 35.62 458 GLU B N 1
ATOM 8688 C CA . GLU B 1 434 ? 49.573 27.035 76.520 1.00 40.52 458 GLU B CA 1
ATOM 8689 C C . GLU B 1 434 ? 48.137 27.466 76.502 1.00 38.40 458 GLU B C 1
ATOM 8690 O O . GLU B 1 434 ? 47.750 28.414 77.209 1.00 36.38 458 GLU B O 1
ATOM 8696 N N . TYR B 1 435 ? 47.331 26.753 75.700 1.00 36.35 459 TYR B N 1
ATOM 8697 C CA . TYR B 1 435 ? 45.927 27.130 75.620 1.00 32.68 459 TYR B CA 1
ATOM 8698 C C . TYR B 1 435 ? 45.340 27.272 77.006 1.00 29.98 459 TYR B C 1
ATOM 8699 O O . TYR B 1 435 ? 44.671 28.257 77.254 1.00 29.37 459 TYR B O 1
ATOM 8708 N N . TRP B 1 436 ? 45.592 26.333 77.928 1.00 31.00 460 TRP B N 1
ATOM 8709 C CA . TRP B 1 436 ? 44.880 26.340 79.222 1.00 29.09 460 TRP B CA 1
ATOM 8710 C C . TRP B 1 436 ? 45.463 27.293 80.278 1.00 36.25 460 TRP B C 1
ATOM 8711 O O . TRP B 1 436 ? 44.734 27.774 81.153 1.00 37.03 460 TRP B O 1
ATOM 8722 N N . LEU B 1 437 ? 46.781 27.503 80.233 1.00 37.46 461 LEU B N 1
ATOM 8723 C CA . LEU B 1 437 ? 47.406 28.606 80.971 1.00 41.26 461 LEU B CA 1
ATOM 8724 C C . LEU B 1 437 ? 46.811 29.963 80.591 1.00 40.14 461 LEU B C 1
ATOM 8725 O O . LEU B 1 437 ? 46.336 30.718 81.453 1.00 41.20 461 LEU B O 1
ATOM 8730 N N . ASN B 1 438 ? 46.768 30.235 79.281 1.00 42.48 462 ASN B N 1
ATOM 8731 C CA . ASN B 1 438 ? 46.094 31.446 78.792 1.00 40.76 462 ASN B CA 1
ATOM 8732 C C . ASN B 1 438 ? 44.721 31.601 79.366 1.00 40.60 462 ASN B C 1
ATOM 8733 O O . ASN B 1 438 ? 44.369 32.690 79.760 1.00 37.76 462 ASN B O 1
ATOM 8738 N N . GLU B 1 439 ? 43.978 30.499 79.511 1.00 46.66 463 GLU B N 1
ATOM 8739 C CA . GLU B 1 439 ? 42.611 30.552 80.056 1.00 42.77 463 GLU B CA 1
ATOM 8740 C C . GLU B 1 439 ? 42.595 30.705 81.548 1.00 41.24 463 GLU B C 1
ATOM 8741 O O . GLU B 1 439 ? 41.707 31.312 82.124 1.00 36.28 463 GLU B O 1
ATOM 8747 N N . TYR B 1 440 ? 43.566 30.090 82.198 1.00 44.35 464 TYR B N 1
ATOM 8748 C CA . TYR B 1 440 ? 43.734 30.301 83.624 1.00 42.86 464 TYR B CA 1
ATOM 8749 C C . TYR B 1 440 ? 44.069 31.790 83.918 1.00 41.20 464 TYR B C 1
ATOM 8750 O O . TYR B 1 440 ? 43.508 32.361 84.858 1.00 35.61 464 TYR B O 1
ATOM 8759 N N . ILE B 1 441 ? 44.999 32.392 83.159 1.00 44.13 465 ILE B N 1
ATOM 8760 C CA . ILE B 1 441 ? 45.479 33.743 83.560 1.00 49.25 465 ILE B CA 1
ATOM 8761 C C . ILE B 1 441 ? 44.264 34.661 83.616 1.00 48.88 465 ILE B C 1
ATOM 8762 O O . ILE B 1 441 ? 44.110 35.376 84.584 1.00 48.34 465 ILE B O 1
ATOM 8767 N N . LYS B 1 442 ? 43.339 34.538 82.666 1.00 50.51 466 LYS B N 1
ATOM 8768 C CA . LYS B 1 442 ? 42.168 35.405 82.664 1.00 49.17 466 LYS B CA 1
ATOM 8769 C C . LYS B 1 442 ? 41.075 35.059 83.658 1.00 48.22 466 LYS B C 1
ATOM 8770 O O . LYS B 1 442 ? 40.006 35.678 83.617 1.00 47.63 466 LYS B O 1
ATOM 8776 N N . LEU B 1 443 ? 41.291 34.107 84.562 1.00 48.74 467 LEU B N 1
ATOM 8777 C CA . LEU B 1 443 ? 40.321 33.930 85.656 1.00 54.30 467 LEU B CA 1
ATOM 8778 C C . LEU B 1 443 ? 40.138 35.239 86.460 1.00 65.03 467 LEU B C 1
ATOM 8779 O O . LEU B 1 443 ? 41.111 35.950 86.697 1.00 60.26 467 LEU B O 1
ATOM 8784 N N . PRO B 1 444 ? 38.901 35.548 86.897 1.00 69.71 468 PRO B N 1
ATOM 8785 C CA . PRO B 1 444 ? 38.802 36.730 87.727 1.00 74.29 468 PRO B CA 1
ATOM 8786 C C . PRO B 1 444 ? 39.483 36.461 89.055 1.00 82.44 468 PRO B C 1
ATOM 8787 O O . PRO B 1 444 ? 39.476 35.320 89.530 1.00 83.57 468 PRO B O 1
ATOM 8791 N N . ALA B 1 445 ? 40.057 37.507 89.646 1.00 87.22 469 ALA B N 1
ATOM 8792 C CA . ALA B 1 445 ? 41.148 37.365 90.609 1.00 77.60 469 ALA B CA 1
ATOM 8793 C C . ALA B 1 445 ? 40.707 36.567 91.844 1.00 70.72 469 ALA B C 1
ATOM 8794 O O . ALA B 1 445 ? 41.539 35.902 92.449 1.00 75.53 469 ALA B O 1
ATOM 8796 N N . ASP B 1 446 ? 39.411 36.601 92.195 1.00 59.03 470 ASP B N 1
ATOM 8797 C CA . ASP B 1 446 ? 38.882 35.807 93.321 1.00 56.44 470 ASP B CA 1
ATOM 8798 C C . ASP B 1 446 ? 38.665 34.293 93.006 1.00 61.08 470 ASP B C 1
ATOM 8799 O O . ASP B 1 446 ? 38.255 33.516 93.875 1.00 59.99 470 ASP B O 1
ATOM 8804 N N . GLN B 1 447 ? 38.911 33.895 91.763 1.00 57.15 471 GLN B N 1
ATOM 8805 C CA . GLN B 1 447 ? 38.808 32.509 91.363 1.00 60.60 471 GLN B CA 1
ATOM 8806 C C . GLN B 1 447 ? 40.169 31.981 90.954 1.00 63.63 471 GLN B C 1
ATOM 8807 O O . GLN B 1 447 ? 40.252 31.018 90.185 1.00 67.82 471 GLN B O 1
ATOM 8813 N N . ARG B 1 448 ? 41.239 32.615 91.428 1.00 61.13 472 ARG B N 1
ATOM 8814 C CA . ARG B 1 448 ? 42.571 32.110 91.157 1.00 60.26 472 ARG B CA 1
ATOM 8815 C C . ARG B 1 448 ? 42.829 31.016 92.139 1.00 54.02 472 ARG B C 1
ATOM 8816 O O . ARG B 1 448 ? 42.064 30.827 93.090 1.00 53.01 472 ARG B O 1
ATOM 8824 N N . VAL B 1 449 ? 43.931 30.314 91.915 1.00 53.62 473 VAL B N 1
ATOM 8825 C CA . VAL B 1 449 ? 44.394 29.292 92.842 1.00 52.77 473 VAL B CA 1
ATOM 8826 C C . VAL B 1 449 ? 45.808 29.656 93.304 1.00 45.01 473 VAL B C 1
ATOM 8827 O O . VAL B 1 449 ? 46.704 29.825 92.463 1.00 43.34 473 VAL B O 1
ATOM 8831 N N . ALA B 1 450 ? 46.008 29.795 94.617 1.00 43.44 474 ALA B N 1
ATOM 8832 C CA . ALA B 1 450 ? 47.243 30.424 95.121 1.00 43.20 474 ALA B CA 1
ATOM 8833 C C . ALA B 1 450 ? 48.485 29.679 94.583 1.00 44.04 474 ALA B C 1
ATOM 8834 O O . ALA B 1 450 ? 49.376 30.269 93.936 1.00 41.90 474 ALA B O 1
ATOM 8836 N N . ALA B 1 451 ? 48.496 28.360 94.796 1.00 43.07 475 ALA B N 1
ATOM 8837 C CA . ALA B 1 451 ? 49.640 27.534 94.425 1.00 43.54 475 ALA B CA 1
ATOM 8838 C C . ALA B 1 451 ? 49.986 27.679 92.939 1.00 43.54 475 ALA B C 1
ATOM 8839 O O . ALA B 1 451 ? 51.155 27.728 92.567 1.00 49.06 475 ALA B O 1
ATOM 8841 N N . VAL B 1 452 ? 48.979 27.797 92.081 1.00 40.72 476 VAL B N 1
ATOM 8842 C CA . VAL B 1 452 ? 49.260 27.899 90.638 1.00 43.54 476 VAL B CA 1
ATOM 8843 C C . VAL B 1 452 ? 49.789 29.299 90.234 1.00 41.15 476 VAL B C 1
ATOM 8844 O O . VAL B 1 452 ? 50.718 29.406 89.398 1.00 47.64 476 VAL B O 1
ATOM 8848 N N . ASP B 1 453 ? 49.181 30.350 90.787 1.00 41.56 477 ASP B N 1
ATOM 8849 C CA . ASP B 1 453 ? 49.770 31.715 90.795 1.00 49.85 477 ASP B CA 1
ATOM 8850 C C . ASP B 1 453 ? 51.296 31.736 91.103 1.00 48.11 477 ASP B C 1
ATOM 8851 O O . ASP B 1 453 ? 52.121 32.229 90.281 1.00 42.02 477 ASP B O 1
ATOM 8856 N N . ALA B 1 454 ? 51.640 31.167 92.270 1.00 46.99 478 ALA B N 1
ATOM 8857 C CA . ALA B 1 454 ? 53.033 31.014 92.723 1.00 48.86 478 ALA B CA 1
ATOM 8858 C C . ALA B 1 454 ? 53.848 30.203 91.726 1.00 52.95 478 ALA B C 1
ATOM 8859 O O . ALA B 1 454 ? 54.890 30.683 91.202 1.00 45.05 478 ALA B O 1
ATOM 8861 N N . TRP B 1 455 ? 53.365 28.985 91.432 1.00 48.19 479 TRP B N 1
ATOM 8862 C CA . TRP B 1 455 ? 54.078 28.081 90.525 1.00 45.18 479 TRP B CA 1
ATOM 8863 C C . TRP B 1 455 ? 54.441 28.814 89.213 1.00 46.72 479 TRP B C 1
ATOM 8864 O O . TRP B 1 455 ? 55.474 28.522 88.568 1.00 48.74 479 TRP B O 1
ATOM 8875 N N . LEU B 1 456 ? 53.602 29.783 88.839 1.00 45.50 480 LEU B N 1
ATOM 8876 C CA . LEU B 1 456 ? 53.665 30.446 87.527 1.00 53.94 480 LEU B CA 1
ATOM 8877 C C . LEU B 1 456 ? 54.623 31.668 87.466 1.00 56.57 480 LEU B C 1
ATOM 8878 O O . LEU B 1 456 ? 55.278 31.917 86.428 1.00 47.71 480 LEU B O 1
ATOM 8883 N N . GLY B 1 457 ? 54.656 32.427 88.567 1.00 51.26 481 GLY B N 1
ATOM 8884 C CA . GLY B 1 457 ? 55.416 33.667 88.642 1.00 60.20 481 GLY B CA 1
ATOM 8885 C C . GLY B 1 457 ? 54.661 34.835 88.024 1.00 71.07 481 GLY B C 1
ATOM 8886 O O . GLY B 1 457 ? 55.106 35.415 87.006 1.00 64.97 481 GLY B O 1
ATOM 8887 N N . GLY B 1 458 ? 53.514 35.166 88.639 1.00 76.15 482 GLY B N 1
ATOM 8888 C CA . GLY B 1 458 ? 52.552 36.147 88.105 1.00 75.86 482 GLY B CA 1
ATOM 8889 C C . GLY B 1 458 ? 52.144 35.931 86.650 1.00 74.75 482 GLY B C 1
ATOM 8890 O O . GLY B 1 458 ? 52.715 35.091 85.952 1.00 71.87 482 GLY B O 1
ATOM 8891 N N . ASN B 1 459 ? 51.156 36.689 86.175 1.00 72.27 483 ASN B N 1
ATOM 8892 C CA . ASN B 1 459 ? 50.391 36.237 85.008 1.00 74.89 483 ASN B CA 1
ATOM 8893 C C . ASN B 1 459 ? 50.425 37.106 83.752 1.00 64.44 483 ASN B C 1
ATOM 8894 O O . ASN B 1 459 ? 49.572 37.951 83.554 1.00 60.08 483 ASN B O 1
ATOM 8899 N N . ASP B 1 460 ? 51.384 36.829 82.876 1.00 61.01 484 ASP B N 1
ATOM 8900 C CA . ASP B 1 460 ? 51.439 37.458 81.568 1.00 61.64 484 ASP B CA 1
ATOM 8901 C C . ASP B 1 460 ? 52.076 36.521 80.568 1.00 59.84 484 ASP B C 1
ATOM 8902 O O . ASP B 1 460 ? 52.545 35.432 80.928 1.00 58.96 484 ASP B O 1
ATOM 8907 N N . ALA B 1 461 ? 52.098 36.955 79.313 1.00 55.77 485 ALA B N 1
ATOM 8908 C CA . ALA B 1 461 ? 52.724 36.201 78.230 1.00 56.73 485 ALA B CA 1
ATOM 8909 C C . ALA B 1 461 ? 54.112 35.673 78.586 1.00 56.57 485 ALA B C 1
ATOM 8910 O O . ALA B 1 461 ? 54.459 34.550 78.214 1.00 50.24 485 ALA B O 1
ATOM 8912 N N . ALA B 1 462 ? 54.906 36.491 79.282 1.00 56.18 486 ALA B N 1
ATOM 8913 C CA . ALA B 1 462 ? 56.280 36.108 79.661 1.00 53.84 486 ALA B CA 1
ATOM 8914 C C . ALA B 1 462 ? 56.271 34.889 80.584 1.00 47.80 486 ALA B C 1
ATOM 8915 O O . ALA B 1 462 ? 57.071 33.975 80.391 1.00 51.81 486 ALA B O 1
ATOM 8917 N N . ALA B 1 463 ? 55.373 34.886 81.569 1.00 44.18 487 ALA B N 1
ATOM 8918 C CA . ALA B 1 463 ? 55.331 33.823 82.569 1.00 49.75 487 ALA B CA 1
ATOM 8919 C C . ALA B 1 463 ? 54.836 32.506 81.913 1.00 52.80 487 ALA B C 1
ATOM 8920 O O . ALA B 1 463 ? 55.421 31.420 82.106 1.00 47.03 487 ALA B O 1
ATOM 8922 N N . VAL B 1 464 ? 53.801 32.649 81.085 1.00 52.92 488 VAL B N 1
ATOM 8923 C CA . VAL B 1 464 ? 53.343 31.573 80.215 1.00 51.13 488 VAL B CA 1
ATOM 8924 C C . VAL B 1 464 ? 54.508 31.021 79.386 1.00 49.16 488 VAL B C 1
ATOM 8925 O O . VAL B 1 464 ? 54.754 29.820 79.399 1.00 42.92 488 VAL B O 1
ATOM 8929 N N . LYS B 1 465 ? 55.259 31.869 78.700 1.00 50.47 489 LYS B N 1
ATOM 8930 C CA . LYS B 1 465 ? 56.438 31.373 77.965 1.00 53.70 489 LYS B CA 1
ATOM 8931 C C . LYS B 1 465 ? 57.370 30.490 78.852 1.00 50.68 489 LYS B C 1
ATOM 8932 O O . LYS B 1 465 ? 57.892 29.443 78.416 1.00 46.35 489 LYS B O 1
ATOM 8938 N N . ARG B 1 466 ? 57.551 30.922 80.090 1.00 52.04 490 ARG B N 1
ATOM 8939 C CA . ARG B 1 466 ? 58.563 30.369 80.987 1.00 54.04 490 ARG B CA 1
ATOM 8940 C C . ARG B 1 466 ? 58.094 29.052 81.609 1.00 49.58 490 ARG B C 1
ATOM 8941 O O . ARG B 1 466 ? 58.823 28.040 81.597 1.00 46.27 490 ARG B O 1
ATOM 8949 N N . ALA B 1 467 ? 56.883 29.080 82.166 1.00 48.50 491 ALA B N 1
ATOM 8950 C CA . ALA B 1 467 ? 56.036 27.873 82.320 1.00 46.21 491 ALA B CA 1
ATOM 8951 C C . ALA B 1 467 ? 56.268 26.752 81.263 1.00 46.86 491 ALA B C 1
ATOM 8952 O O . ALA B 1 467 ? 56.658 25.607 81.567 1.00 43.34 491 ALA B O 1
ATOM 8954 N N . LEU B 1 468 ? 56.023 27.095 80.011 1.00 44.09 492 LEU B N 1
ATOM 8955 C CA . LEU B 1 468 ? 56.000 26.110 78.959 1.00 48.56 492 LEU B CA 1
ATOM 8956 C C . LEU B 1 468 ? 57.406 25.584 78.718 1.00 48.94 492 LEU B C 1
ATOM 8957 O O . LEU B 1 468 ? 57.585 24.358 78.584 1.00 34.64 492 LEU B O 1
ATOM 8962 N N . ASP B 1 469 ? 58.368 26.524 78.616 1.00 47.33 493 ASP B N 1
ATOM 8963 C CA . ASP B 1 469 ? 59.812 26.219 78.481 1.00 47.25 493 ASP B CA 1
ATOM 8964 C C . ASP B 1 469 ? 60.272 25.289 79.631 1.00 41.67 493 ASP B C 1
ATOM 8965 O O . ASP B 1 469 ? 61.044 24.378 79.403 1.00 42.78 493 ASP B O 1
ATOM 8970 N N . ARG B 1 470 ? 59.777 25.527 80.838 1.00 36.66 494 ARG B N 1
ATOM 8971 C CA . ARG B 1 470 ? 60.143 24.725 82.005 1.00 44.66 494 ARG B CA 1
ATOM 8972 C C . ARG B 1 470 ? 59.577 23.300 81.962 1.00 43.42 494 ARG B C 1
ATOM 8973 O O . ARG B 1 470 ? 60.301 22.352 82.215 1.00 44.25 494 ARG B O 1
ATOM 8981 N N . LEU B 1 471 ? 58.297 23.162 81.621 1.00 38.96 495 LEU B N 1
ATOM 8982 C CA . LEU B 1 471 ? 57.651 21.841 81.586 1.00 35.91 495 LEU B CA 1
ATOM 8983 C C . LEU B 1 471 ? 58.178 20.998 80.437 1.00 34.89 495 LEU B C 1
ATOM 8984 O O . LEU B 1 471 ? 58.134 19.762 80.464 1.00 36.16 495 LEU B O 1
ATOM 8989 N N . ALA B 1 472 ? 58.641 21.659 79.392 1.00 33.32 496 ALA B N 1
ATOM 8990 C CA . ALA B 1 472 ? 59.232 20.963 78.284 1.00 34.76 496 ALA B CA 1
ATOM 8991 C C . ALA B 1 472 ? 60.338 20.060 78.796 1.00 34.30 496 ALA B C 1
ATOM 8992 O O . ALA B 1 472 ? 60.645 19.092 78.155 1.00 34.74 496 ALA B O 1
ATOM 8994 N N . GLY B 1 473 ? 60.904 20.392 79.961 1.00 34.38 497 GLY B N 1
ATOM 8995 C CA . GLY B 1 473 ? 61.978 19.641 80.560 1.00 36.64 497 GLY B CA 1
ATOM 8996 C C . GLY B 1 473 ? 61.624 18.267 81.108 1.00 36.65 497 GLY B C 1
ATOM 8997 O O . GLY B 1 473 ? 62.500 17.432 81.262 1.00 43.18 497 GLY B O 1
ATOM 8998 N N . THR B 1 474 ? 60.354 18.018 81.405 1.00 32.25 498 THR B N 1
ATOM 8999 C CA . THR B 1 474 ? 59.894 16.684 81.864 1.00 27.21 498 THR B CA 1
ATOM 9000 C C . THR B 1 474 ? 60.367 15.454 81.074 1.00 28.28 498 THR B C 1
ATOM 9001 O O . THR B 1 474 ? 60.524 15.455 79.861 1.00 27.67 498 THR B O 1
ATOM 9005 N N . LYS B 1 475 ? 60.564 14.364 81.783 1.00 27.86 499 LYS B N 1
ATOM 9006 C CA . LYS B 1 475 ? 60.865 13.107 81.140 1.00 31.76 499 LYS B CA 1
ATOM 9007 C C . LYS B 1 475 ? 59.636 12.197 81.078 1.00 29.55 499 LYS B C 1
ATOM 9008 O O . LYS B 1 475 ? 59.710 11.108 80.525 1.00 29.58 499 LYS B O 1
ATOM 9014 N N . LEU B 1 476 ? 58.519 12.657 81.614 1.00 27.21 500 LEU B N 1
ATOM 9015 C CA . LEU B 1 476 ? 57.269 11.890 81.595 1.00 27.69 500 LEU B CA 1
ATOM 9016 C C . LEU B 1 476 ? 56.684 11.639 80.201 1.00 28.81 500 LEU B C 1
ATOM 9017 O O . LEU B 1 476 ? 55.712 10.892 80.075 1.00 26.84 500 LEU B O 1
ATOM 9022 N N . GLY B 1 477 ? 57.299 12.211 79.165 1.00 28.08 501 GLY B N 1
ATOM 9023 C CA . GLY B 1 477 ? 56.942 11.937 77.786 1.00 24.96 501 GLY B CA 1
ATOM 9024 C C . GLY B 1 477 ? 57.124 10.522 77.287 1.00 23.40 501 GLY B C 1
ATOM 9025 O O . GLY B 1 477 ? 56.574 10.183 76.244 1.00 24.19 501 GLY B O 1
ATOM 9026 N N . SER B 1 478 ? 57.890 9.694 78.002 1.00 23.54 502 SER B N 1
ATOM 9027 C CA . SER B 1 478 ? 58.110 8.324 77.576 1.00 24.89 502 SER B CA 1
ATOM 9028 C C . SER B 1 478 ? 57.364 7.335 78.516 1.00 23.88 502 SER B C 1
ATOM 9029 O O . SER B 1 478 ? 57.244 7.564 79.702 1.00 24.25 502 SER B O 1
ATOM 9032 N N . THR B 1 479 ? 56.880 6.243 77.942 1.00 23.89 503 THR B N 1
ATOM 9033 C CA . THR B 1 479 ? 56.145 5.238 78.651 1.00 24.33 503 THR B CA 1
ATOM 9034 C C . THR B 1 479 ? 56.975 4.763 79.823 1.00 25.88 503 THR B C 1
ATOM 9035 O O . THR B 1 479 ? 56.445 4.542 80.938 1.00 24.64 503 THR B O 1
ATOM 9039 N N . GLU B 1 480 ? 58.267 4.620 79.593 1.00 23.17 504 GLU B N 1
ATOM 9040 C CA . GLU B 1 480 ? 59.126 4.028 80.615 1.00 25.47 504 GLU B CA 1
ATOM 9041 C C . GLU B 1 480 ? 59.362 4.931 81.826 1.00 23.46 504 GLU B C 1
ATOM 9042 O O . GLU B 1 480 ? 59.437 4.456 82.948 1.00 25.64 504 GLU B O 1
ATOM 9048 N N . GLU B 1 481 ? 59.422 6.243 81.639 1.00 22.31 505 GLU B N 1
ATOM 9049 C CA . GLU B 1 481 ? 59.578 7.120 82.757 1.00 22.06 505 GLU B CA 1
ATOM 9050 C C . GLU B 1 481 ? 58.306 7.139 83.569 1.00 21.65 505 GLU B C 1
ATOM 9051 O O . GLU B 1 481 ? 58.317 7.174 84.797 1.00 22.25 505 GLU B O 1
ATOM 9057 N N . ARG B 1 482 ? 57.182 7.099 82.860 1.00 22.96 506 ARG B N 1
ATOM 9058 C CA . ARG B 1 482 ? 55.866 7.074 83.484 1.00 20.28 506 ARG B CA 1
ATOM 9059 C C . ARG B 1 482 ? 55.737 5.833 84.338 1.00 18.89 506 ARG B C 1
ATOM 9060 O O . ARG B 1 482 ? 55.317 5.963 85.468 1.00 18.58 506 ARG B O 1
ATOM 9068 N N . LEU B 1 483 ? 56.125 4.650 83.830 1.00 19.35 507 LEU B N 1
ATOM 9069 C CA . LEU B 1 483 ? 56.039 3.448 84.622 1.00 20.60 507 LEU B CA 1
ATOM 9070 C C . LEU B 1 483 ? 57.027 3.402 85.784 1.00 22.33 507 LEU B C 1
ATOM 9071 O O . LEU B 1 483 ? 56.737 2.768 86.832 1.00 20.63 507 LEU B O 1
ATOM 9076 N N . LYS B 1 484 ? 58.185 4.075 85.606 1.00 22.26 508 LYS B N 1
ATOM 9077 C CA . LYS B 1 484 ? 59.166 4.179 86.694 1.00 22.77 508 LYS B CA 1
ATOM 9078 C C . LYS B 1 484 ? 58.475 4.853 87.883 1.00 22.77 508 LYS B C 1
ATOM 9079 O O . LYS B 1 484 ? 58.500 4.345 88.986 1.00 23.88 508 LYS B O 1
ATOM 9085 N N . TRP B 1 485 ? 57.864 6.013 87.648 1.00 25.30 509 TRP B N 1
ATOM 9086 C CA . TRP B 1 485 ? 57.117 6.723 88.681 1.00 22.09 509 TRP B CA 1
ATOM 9087 C C . TRP B 1 485 ? 55.814 6.024 89.203 1.00 23.59 509 TRP B C 1
ATOM 9088 O O . TRP B 1 485 ? 55.447 6.207 90.353 1.00 20.28 509 TRP B O 1
ATOM 9099 N N . PHE B 1 486 ? 55.163 5.208 88.369 1.00 22.16 510 PHE B N 1
ATOM 9100 C CA . PHE B 1 486 ? 54.061 4.325 88.823 1.00 23.82 510 PHE B CA 1
ATOM 9101 C C . PHE B 1 486 ? 54.489 3.492 90.015 1.00 25.05 510 PHE B C 1
ATOM 9102 O O . PHE B 1 486 ? 53.681 3.226 90.890 1.00 24.91 510 PHE B O 1
ATOM 9110 N N . ALA B 1 487 ? 55.787 3.138 90.080 1.00 26.55 511 ALA B N 1
ATOM 9111 C CA . ALA B 1 487 ? 56.323 2.304 91.184 1.00 27.73 511 ALA B CA 1
ATOM 9112 C C . ALA B 1 487 ? 57.033 3.060 92.291 1.00 25.77 511 ALA B C 1
ATOM 9113 O O . ALA B 1 487 ? 57.370 2.483 93.287 1.00 24.61 511 ALA B O 1
ATOM 9115 N N . ALA B 1 488 ? 57.245 4.350 92.132 1.00 25.04 512 ALA B N 1
ATOM 9116 C CA . ALA B 1 488 ? 58.145 5.096 93.050 1.00 25.55 512 ALA B CA 1
ATOM 9117 C C . ALA B 1 488 ? 57.379 5.550 94.284 1.00 27.91 512 ALA B C 1
ATOM 9118 O O . ALA B 1 488 ? 56.178 5.820 94.223 1.00 27.98 512 ALA B O 1
ATOM 9120 N N . ASP B 1 489 ? 58.076 5.709 95.395 1.00 29.88 513 ASP B N 1
ATOM 9121 C CA . ASP B 1 489 ? 57.419 6.128 96.615 1.00 29.50 513 ASP B CA 1
ATOM 9122 C C . ASP B 1 489 ? 57.278 7.633 96.710 1.00 28.40 513 ASP B C 1
ATOM 9123 O O . ASP B 1 489 ? 57.847 8.398 95.904 1.00 27.44 513 ASP B O 1
ATOM 9128 N N . ARG B 1 490 ? 56.471 8.046 97.686 1.00 29.28 514 ARG B N 1
ATOM 9129 C CA . ARG B 1 490 ? 56.128 9.423 97.864 1.00 30.95 514 ARG B CA 1
ATOM 9130 C C . ARG B 1 490 ? 57.362 10.348 97.990 1.00 31.80 514 ARG B C 1
ATOM 9131 O O . ARG B 1 490 ? 57.443 11.414 97.364 1.00 31.43 514 ARG B O 1
ATOM 9139 N N . LYS B 1 491 ? 58.334 9.946 98.793 1.00 37.49 515 LYS B N 1
ATOM 9140 C CA . LYS B 1 491 ? 59.536 10.788 98.922 1.00 39.71 515 LYS B CA 1
ATOM 9141 C C . LYS B 1 491 ? 60.347 10.829 97.644 1.00 34.02 515 LYS B C 1
ATOM 9142 O O . LYS B 1 491 ? 60.894 11.875 97.315 1.00 37.03 515 LYS B O 1
ATOM 9148 N N . ALA B 1 492 ? 60.354 9.773 96.844 1.00 30.87 516 ALA B N 1
ATOM 9149 C CA . ALA B 1 492 ? 60.972 9.909 95.530 1.00 31.93 516 ALA B CA 1
ATOM 9150 C C . ALA B 1 492 ? 60.321 11.041 94.659 1.00 31.02 516 ALA B C 1
ATOM 9151 O O . ALA B 1 492 ? 61.043 11.739 93.951 1.00 35.17 516 ALA B O 1
ATOM 9153 N N . PHE B 1 493 ? 59.004 11.280 94.770 1.00 28.64 517 PHE B N 1
ATOM 9154 C CA . PHE B 1 493 ? 58.355 12.366 94.013 1.00 28.15 517 PHE B CA 1
ATOM 9155 C C . PHE B 1 493 ? 58.789 13.740 94.565 1.00 28.76 517 PHE B C 1
ATOM 9156 O O . PHE B 1 493 ? 59.144 14.638 93.826 1.00 27.93 517 PHE B O 1
ATOM 9164 N N . GLU B 1 494 ? 58.690 13.875 95.874 1.00 30.43 518 GLU B N 1
ATOM 9165 C CA . GLU B 1 494 ? 59.117 15.077 96.544 1.00 35.49 518 GLU B CA 1
ATOM 9166 C C . GLU B 1 494 ? 60.625 15.394 96.333 1.00 33.23 518 GLU B C 1
ATOM 9167 O O . GLU B 1 494 ? 61.001 16.568 96.315 1.00 32.64 518 GLU B O 1
ATOM 9173 N N . ALA B 1 495 ? 61.460 14.393 96.071 1.00 33.83 519 ALA B N 1
ATOM 9174 C CA . ALA B 1 495 ? 62.889 14.674 95.764 1.00 35.16 519 ALA B CA 1
ATOM 9175 C C . ALA B 1 495 ? 63.132 15.180 94.309 1.00 39.79 519 ALA B C 1
ATOM 9176 O O . ALA B 1 495 ? 64.237 15.617 93.965 1.00 36.61 519 ALA B O 1
ATOM 9178 N N . SER B 1 496 ? 62.139 15.071 93.430 1.00 38.90 520 SER B N 1
ATOM 9179 C CA . SER B 1 496 ? 62.426 15.045 91.987 1.00 35.09 520 SER B CA 1
ATOM 9180 C C . SER B 1 496 ? 62.622 16.459 91.466 1.00 34.84 520 SER B C 1
ATOM 9181 O O . SER B 1 496 ? 61.933 17.383 91.858 1.00 37.05 520 SER B O 1
ATOM 9184 N N . ASN B 1 497 ? 63.530 16.588 90.525 1.00 35.41 521 ASN B N 1
ATOM 9185 C CA . ASN B 1 497 ? 63.648 17.802 89.766 1.00 40.38 521 ASN B CA 1
ATOM 9186 C C . ASN B 1 497 ? 62.941 17.727 88.458 1.00 35.96 521 ASN B C 1
ATOM 9187 O O . ASN B 1 497 ? 63.107 18.632 87.670 1.00 38.66 521 ASN B O 1
ATOM 9192 N N . ASP B 1 498 ? 62.147 16.678 88.210 1.00 37.05 522 ASP B N 1
ATOM 9193 C CA . ASP B 1 498 ? 61.243 16.704 87.039 1.00 35.11 522 ASP B CA 1
ATOM 9194 C C . ASP B 1 498 ? 60.219 17.836 87.203 1.00 27.32 522 ASP B C 1
ATOM 9195 O O . ASP B 1 498 ? 59.508 17.907 88.171 1.00 28.08 522 ASP B O 1
ATOM 9200 N N . PRO B 1 499 ? 60.160 18.749 86.238 1.00 29.16 523 PRO B N 1
ATOM 9201 C CA . PRO B 1 499 ? 59.325 19.953 86.353 1.00 27.05 523 PRO B CA 1
ATOM 9202 C C . PRO B 1 499 ? 57.813 19.695 86.379 1.00 31.57 523 PRO B C 1
ATOM 9203 O O . PRO B 1 499 ? 57.026 20.519 86.890 1.00 29.21 523 PRO B O 1
ATOM 9207 N N . ALA B 1 500 ? 57.417 18.559 85.779 1.00 35.07 524 ALA B N 1
ATOM 9208 C CA . ALA B 1 500 ? 56.017 18.145 85.718 1.00 30.13 524 ALA B CA 1
ATOM 9209 C C . ALA B 1 500 ? 55.641 17.557 87.100 1.00 31.09 524 ALA B C 1
ATOM 9210 O O . ALA B 1 500 ? 54.610 17.944 87.752 1.00 24.91 524 ALA B O 1
ATOM 9212 N N . ILE B 1 501 ? 56.530 16.689 87.606 1.00 27.54 525 ILE B N 1
ATOM 9213 C CA . ILE B 1 501 ? 56.412 16.182 88.971 1.00 28.46 525 ILE B CA 1
ATOM 9214 C C . ILE B 1 501 ? 56.427 17.302 89.993 1.00 29.60 525 ILE B C 1
ATOM 9215 O O . ILE B 1 501 ? 55.764 17.203 90.981 1.00 29.03 525 ILE B O 1
ATOM 9220 N N . GLN B 1 502 ? 57.223 18.339 89.769 1.00 33.75 526 GLN B N 1
ATOM 9221 C CA . GLN B 1 502 ? 57.280 19.463 90.720 1.00 38.34 526 GLN B CA 1
ATOM 9222 C C . GLN B 1 502 ? 55.999 20.287 90.682 1.00 35.39 526 GLN B C 1
ATOM 9223 O O . GLN B 1 502 ? 55.530 20.776 91.712 1.00 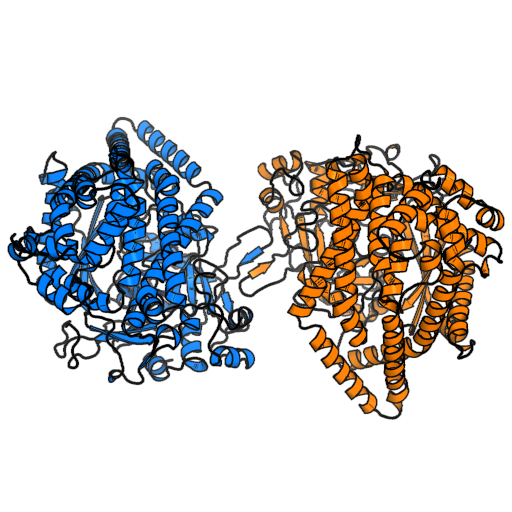36.00 526 GLN B O 1
ATOM 9229 N N . TYR B 1 503 ? 55.410 20.442 89.501 1.00 33.34 527 TYR B N 1
ATOM 9230 C CA . TYR B 1 503 ? 54.067 21.036 89.459 1.00 35.73 527 TYR B CA 1
ATOM 9231 C C . TYR B 1 503 ? 53.089 20.299 90.355 1.00 33.16 527 TYR B C 1
ATOM 9232 O O . TYR B 1 503 ? 52.346 20.915 91.122 1.00 33.54 527 TYR B O 1
ATOM 9241 N N . ALA B 1 504 ? 53.049 18.974 90.216 1.00 32.04 528 ALA B N 1
ATOM 9242 C CA . ALA B 1 504 ? 52.117 18.152 90.991 1.00 33.16 528 ALA B CA 1
ATOM 9243 C C . ALA B 1 504 ? 52.379 18.258 92.481 1.00 32.15 528 ALA B C 1
ATOM 9244 O O . ALA B 1 504 ? 51.442 18.428 93.269 1.00 31.58 528 ALA B O 1
ATOM 9246 N N . VAL B 1 505 ? 53.651 18.120 92.863 1.00 32.73 529 VAL B N 1
ATOM 9247 C CA . VAL B 1 505 ? 54.002 18.179 94.269 1.00 36.48 529 VAL B CA 1
ATOM 9248 C C . VAL B 1 505 ? 53.586 19.549 94.832 1.00 31.85 529 VAL B C 1
ATOM 9249 O O . VAL B 1 505 ? 53.014 19.612 95.889 1.00 36.64 529 VAL B O 1
ATOM 9253 N N . ALA B 1 506 ? 53.803 20.606 94.053 1.00 32.69 530 ALA B N 1
ATOM 9254 C CA . ALA B 1 506 ? 53.340 21.954 94.383 1.00 36.55 530 ALA B CA 1
ATOM 9255 C C . ALA B 1 506 ? 51.823 22.112 94.596 1.00 38.10 530 ALA B C 1
ATOM 9256 O O . ALA B 1 506 ? 51.408 22.825 95.507 1.00 32.17 530 ALA B O 1
ATOM 9258 N N . VAL B 1 507 ? 51.011 21.472 93.746 1.00 37.52 531 VAL B N 1
ATOM 9259 C CA . VAL B 1 507 ? 49.575 21.801 93.628 1.00 34.84 531 VAL B CA 1
ATOM 9260 C C . VAL B 1 507 ? 48.702 20.846 94.457 1.00 36.22 531 VAL B C 1
ATOM 9261 O O . VAL B 1 507 ? 47.560 21.177 94.821 1.00 34.40 531 VAL B O 1
ATOM 9265 N N . MET B 1 508 ? 49.246 19.682 94.819 1.00 33.63 532 MET B N 1
ATOM 9266 C CA . MET B 1 508 ? 48.416 18.628 95.375 1.00 36.49 532 MET B CA 1
ATOM 9267 C C . MET B 1 508 ? 47.639 19.000 96.641 1.00 38.62 532 MET B C 1
ATOM 9268 O O . MET B 1 508 ? 46.431 18.703 96.768 1.00 33.98 532 MET B O 1
ATOM 9273 N N . PRO B 1 509 ? 48.310 19.636 97.619 1.00 42.76 533 PRO B N 1
ATOM 9274 C CA . PRO B 1 509 ? 47.552 20.054 98.800 1.00 39.61 533 PRO B CA 1
ATOM 9275 C C . PRO B 1 509 ? 46.272 20.832 98.492 1.00 35.62 533 PRO B C 1
ATOM 9276 O O . PRO B 1 509 ? 45.241 20.625 99.128 1.00 34.25 533 PRO B O 1
ATOM 9280 N N . THR B 1 510 ? 46.342 21.731 97.528 1.00 38.62 534 THR B N 1
ATOM 9281 C CA . THR B 1 510 ? 45.149 22.405 97.028 1.00 38.38 534 THR B CA 1
ATOM 9282 C C . THR B 1 510 ? 44.112 21.414 96.451 1.00 40.12 534 THR B C 1
ATOM 9283 O O . THR B 1 510 ? 42.914 21.471 96.781 1.00 32.74 534 THR B O 1
ATOM 9287 N N . LEU B 1 511 ? 44.592 20.506 95.596 1.00 40.98 535 LEU B N 1
ATOM 9288 C CA . LEU B 1 511 ? 43.704 19.544 94.956 1.00 35.15 535 LEU B CA 1
ATOM 9289 C C . LEU B 1 511 ? 43.053 18.721 96.005 1.00 33.72 535 LEU B C 1
ATOM 9290 O O . LEU B 1 511 ? 41.868 18.528 95.941 1.00 32.22 535 LEU B O 1
ATOM 9295 N N . LEU B 1 512 ? 43.801 18.236 96.993 1.00 34.30 536 LEU B N 1
ATOM 9296 C CA . LEU B 1 512 ? 43.179 17.511 98.097 1.00 35.04 536 LEU B CA 1
ATOM 9297 C C . LEU B 1 512 ? 42.151 18.338 98.888 1.00 34.97 536 LEU B C 1
ATOM 9298 O O . LEU B 1 512 ? 41.146 17.789 99.379 1.00 35.06 536 LEU B O 1
ATOM 9303 N N . LYS B 1 513 ? 42.396 19.627 99.072 1.00 38.24 537 LYS B N 1
ATOM 9304 C CA . LYS B 1 513 ? 41.431 20.431 99.843 1.00 42.66 537 LYS B CA 1
ATOM 9305 C C . LYS B 1 513 ? 40.187 20.653 99.002 1.00 39.40 537 LYS B C 1
ATOM 9306 O O . LYS B 1 513 ? 39.062 20.487 99.478 1.00 43.68 537 LYS B O 1
ATOM 9312 N N . LEU B 1 514 ? 40.383 20.991 97.737 1.00 39.82 538 LEU B N 1
ATOM 9313 C CA . LEU B 1 514 ? 39.262 21.052 96.813 1.00 34.74 538 LEU B CA 1
ATOM 9314 C C . LEU B 1 514 ? 38.474 19.758 96.746 1.00 34.36 538 LEU B C 1
ATOM 9315 O O . LEU B 1 514 ? 37.231 19.760 96.785 1.00 31.85 538 LEU B O 1
ATOM 9320 N N . GLU B 1 515 ? 39.154 18.630 96.685 1.00 32.78 539 GLU B N 1
ATOM 9321 C CA . GLU B 1 515 ? 38.405 17.360 96.789 1.00 31.85 539 GLU B CA 1
ATOM 9322 C C . GLU B 1 515 ? 37.519 17.246 98.058 1.00 33.47 539 GLU B C 1
ATOM 9323 O O . GLU B 1 515 ? 36.418 16.599 98.057 1.00 29.52 539 GLU B O 1
ATOM 9329 N N . GLN B 1 516 ? 38.050 17.765 99.177 1.00 35.12 540 GLN B N 1
ATOM 9330 C CA . GLN B 1 516 ? 37.331 17.725 100.456 1.00 34.41 540 GLN B CA 1
ATOM 9331 C C . GLN B 1 516 ? 36.127 18.607 100.369 1.00 29.31 540 GLN B C 1
ATOM 9332 O O . GLN B 1 516 ? 35.058 18.233 100.810 1.00 25.73 540 GLN B O 1
ATOM 9338 N N . GLU B 1 517 ? 36.300 19.782 99.774 1.00 34.06 541 GLU B N 1
ATOM 9339 C CA . GLU B 1 517 ? 35.175 20.690 99.550 1.00 39.59 541 GLU B CA 1
ATOM 9340 C C . GLU B 1 517 ? 34.088 19.993 98.717 1.00 39.23 541 GLU B C 1
ATOM 9341 O O . GLU B 1 517 ? 32.893 20.066 99.050 1.00 33.65 541 GLU B O 1
ATOM 9347 N N . ARG B 1 518 ? 34.490 19.253 97.671 1.00 40.32 542 ARG B N 1
ATOM 9348 C CA . ARG B 1 518 ? 33.526 18.469 96.873 1.00 39.46 542 ARG B CA 1
ATOM 9349 C C . ARG B 1 518 ? 32.850 17.375 97.647 1.00 38.54 542 ARG B C 1
ATOM 9350 O O . ARG B 1 518 ? 31.666 17.142 97.448 1.00 40.78 542 ARG B O 1
ATOM 9358 N N . LYS B 1 519 ? 33.580 16.656 98.498 1.00 37.57 543 LYS B N 1
ATOM 9359 C CA . LYS B 1 519 ? 32.965 15.546 99.241 1.00 36.11 543 LYS B CA 1
ATOM 9360 C C . LYS B 1 519 ? 31.958 16.059 100.273 1.00 33.98 543 LYS B C 1
ATOM 9361 O O . LYS B 1 519 ? 30.980 15.376 100.606 1.00 31.34 543 LYS B O 1
ATOM 9367 N N . THR B 1 520 ? 32.244 17.251 100.774 1.00 33.95 544 THR B N 1
ATOM 9368 C CA . THR B 1 520 ? 31.379 17.938 101.731 1.00 39.33 544 THR B CA 1
ATOM 9369 C C . THR B 1 520 ? 30.107 18.434 101.061 1.00 35.18 544 THR B C 1
ATOM 9370 O O . THR B 1 520 ? 29.011 18.075 101.484 1.00 32.79 544 THR B O 1
ATOM 9374 N N . ARG B 1 521 ? 30.266 19.244 100.016 1.00 36.20 545 ARG B N 1
ATOM 9375 C CA . ARG B 1 521 ? 29.138 19.540 99.115 1.00 34.25 545 ARG B CA 1
ATOM 9376 C C . ARG B 1 521 ? 28.332 18.275 98.784 1.00 35.52 545 ARG B C 1
ATOM 9377 O O . ARG B 1 521 ? 27.105 18.303 98.920 1.00 33.81 545 ARG B O 1
ATOM 9385 N N . ALA B 1 522 ? 28.980 17.141 98.454 1.00 32.55 546 ALA B N 1
ATOM 9386 C CA . ALA B 1 522 ? 28.226 15.896 98.112 1.00 32.33 546 ALA B CA 1
ATOM 9387 C C . ALA B 1 522 ? 27.486 15.297 99.257 1.00 33.41 546 ALA B C 1
ATOM 9388 O O . ALA B 1 522 ? 26.511 14.559 99.073 1.00 29.24 546 ALA B O 1
ATOM 9390 N N . GLY B 1 523 ? 28.048 15.470 100.458 1.00 34.11 547 GLY B N 1
ATOM 9391 C CA . GLY B 1 523 ? 27.475 14.839 101.609 1.00 32.82 547 GLY B CA 1
ATOM 9392 C C . GLY B 1 523 ? 26.137 15.471 101.937 1.00 28.21 547 GLY B C 1
ATOM 9393 O O . GLY B 1 523 ? 25.216 14.764 102.323 1.00 35.86 547 GLY B O 1
ATOM 9394 N N . GLU B 1 524 ? 26.082 16.784 101.816 1.00 32.28 548 GLU B N 1
ATOM 9395 C CA . GLU B 1 524 ? 24.875 17.576 102.005 1.00 38.87 548 GLU B CA 1
ATOM 9396 C C . GLU B 1 524 ? 23.829 17.212 100.986 1.00 44.03 548 GLU B C 1
ATOM 9397 O O . GLU B 1 524 ? 22.694 16.852 101.341 1.00 39.77 548 GLU B O 1
ATOM 9403 N N . ASN B 1 525 ? 24.232 17.232 99.711 1.00 42.53 549 ASN B N 1
ATOM 9404 C CA . ASN B 1 525 ? 23.473 16.536 98.673 1.00 42.14 549 ASN B CA 1
ATOM 9405 C C . ASN B 1 525 ? 22.918 15.149 98.996 1.00 38.31 549 ASN B C 1
ATOM 9406 O O . ASN B 1 525 ? 21.746 14.842 98.728 1.00 38.65 549 ASN B O 1
ATOM 9411 N N . LEU B 1 526 ? 23.721 14.287 99.580 1.00 37.14 550 LEU B N 1
ATOM 9412 C CA . LEU B 1 526 ? 23.212 12.955 99.959 1.00 35.55 550 LEU B CA 1
ATOM 9413 C C . LEU B 1 526 ? 21.981 13.008 100.878 1.00 37.64 550 LEU B C 1
ATOM 9414 O O . LEU B 1 526 ? 21.237 12.042 100.994 1.00 30.18 550 LEU B O 1
ATOM 9419 N N . ALA B 1 527 ? 21.815 14.129 101.571 1.00 39.80 551 ALA B N 1
ATOM 9420 C CA . ALA B 1 527 ? 20.717 14.280 102.528 1.00 47.24 551 ALA B CA 1
ATOM 9421 C C . ALA B 1 527 ? 19.421 14.638 101.775 1.00 44.24 551 ALA B C 1
ATOM 9422 O O . ALA B 1 527 ? 18.433 13.892 101.817 1.00 47.82 551 ALA B O 1
ATOM 9424 N N . ALA B 1 528 ? 19.500 15.768 101.070 1.00 38.61 552 ALA B N 1
ATOM 9425 C CA . ALA B 1 528 ? 18.392 16.493 100.436 1.00 37.59 552 ALA B CA 1
ATOM 9426 C C . ALA B 1 528 ? 17.897 15.884 99.103 1.00 38.34 552 ALA B C 1
ATOM 9427 O O . ALA B 1 528 ? 16.692 15.794 98.862 1.00 38.09 552 ALA B O 1
ATOM 9429 N N . ARG B 1 529 ? 18.841 15.452 98.253 1.00 38.83 553 ARG B N 1
ATOM 9430 C CA . ARG B 1 529 ? 18.531 14.842 96.925 1.00 36.21 553 ARG B CA 1
ATOM 9431 C C . ARG B 1 529 ? 17.454 13.742 96.985 1.00 33.75 553 ARG B C 1
ATOM 9432 O O . ARG B 1 529 ? 16.447 13.854 96.299 1.00 32.61 553 ARG B O 1
ATOM 9440 N N . PRO B 1 530 ? 17.616 12.698 97.812 1.00 33.53 554 PRO B N 1
ATOM 9441 C CA . PRO B 1 530 ? 16.683 11.550 97.722 1.00 40.44 554 PRO B CA 1
ATOM 9442 C C . PRO B 1 530 ? 15.217 11.910 98.048 1.00 44.79 554 PRO B C 1
ATOM 9443 O O . PRO B 1 530 ? 14.260 11.294 97.548 1.00 44.40 554 PRO B O 1
ATOM 9447 N N . VAL B 1 531 ? 15.086 12.907 98.900 1.00 48.38 555 VAL B N 1
ATOM 9448 C CA . VAL B 1 531 ? 13.817 13.343 99.396 1.00 45.47 555 VAL B CA 1
ATOM 9449 C C . VAL B 1 531 ? 13.144 14.203 98.346 1.00 38.23 555 VAL B C 1
ATOM 9450 O O . VAL B 1 531 ? 11.994 13.973 98.048 1.00 37.02 555 VAL B O 1
ATOM 9454 N N . TYR B 1 532 ? 13.839 15.214 97.827 1.00 37.89 556 TYR B N 1
ATOM 9455 C CA . TYR B 1 532 ? 13.274 16.088 96.791 1.00 39.05 556 TYR B CA 1
ATOM 9456 C C . TYR B 1 532 ? 13.016 15.360 95.499 1.00 40.43 556 TYR B C 1
ATOM 9457 O O . TYR B 1 532 ? 12.002 15.614 94.835 1.00 34.38 556 TYR B O 1
ATOM 9466 N N . LEU B 1 533 ? 13.915 14.444 95.159 1.00 41.70 557 LEU B N 1
ATOM 9467 C CA . LEU B 1 533 ? 13.735 13.640 93.954 1.00 41.80 557 LEU B CA 1
ATOM 9468 C C . LEU B 1 533 ? 12.579 12.697 94.117 1.00 39.78 557 LEU B C 1
ATOM 9469 O O . LEU B 1 533 ? 11.865 12.460 93.145 1.00 36.24 557 LEU B O 1
ATOM 9474 N N . GLN B 1 534 ? 12.346 12.179 95.316 1.00 38.44 558 GLN B N 1
ATOM 9475 C CA . GLN B 1 534 ? 11.234 11.238 95.506 1.00 40.82 558 GLN B CA 1
ATOM 9476 C C . GLN B 1 534 ? 9.880 11.924 95.425 1.00 42.95 558 GLN B C 1
ATOM 9477 O O . GLN B 1 534 ? 8.847 11.273 95.237 1.00 45.80 558 GLN B O 1
ATOM 9483 N N . ALA B 1 535 ? 9.891 13.233 95.597 1.00 38.49 559 ALA B N 1
ATOM 9484 C CA . ALA B 1 535 ? 8.702 14.025 95.475 1.00 41.10 559 ALA B CA 1
ATOM 9485 C C . ALA B 1 535 ? 8.417 14.359 94.004 1.00 38.40 559 ALA B C 1
ATOM 9486 O O . ALA B 1 535 ? 7.272 14.308 93.590 1.00 38.30 559 ALA B O 1
ATOM 9488 N N . LEU B 1 536 ? 9.451 14.764 93.259 1.00 40.28 560 LEU B N 1
ATOM 9489 C CA . LEU B 1 536 ? 9.398 14.892 91.779 1.00 39.31 560 LEU B CA 1
ATOM 9490 C C . LEU B 1 536 ? 8.752 13.649 91.202 1.00 39.16 560 LEU B C 1
ATOM 9491 O O . LEU B 1 536 ? 7.858 13.729 90.337 1.00 39.95 560 LEU B O 1
ATOM 9496 N N . ALA B 1 537 ? 9.170 12.503 91.700 1.00 34.85 561 ALA B N 1
ATOM 9497 C CA . ALA B 1 537 ? 8.614 11.255 91.230 1.00 37.86 561 ALA B CA 1
ATOM 9498 C C . ALA B 1 537 ? 7.180 11.064 91.626 1.00 40.17 561 ALA B C 1
ATOM 9499 O O . ALA B 1 537 ? 6.378 10.644 90.812 1.00 41.16 561 ALA B O 1
ATOM 9501 N N . ASP B 1 538 ? 6.880 11.296 92.900 1.00 42.84 562 ASP B N 1
ATOM 9502 C CA . ASP B 1 538 ? 5.498 11.232 93.410 1.00 45.82 562 ASP B CA 1
ATOM 9503 C C . ASP B 1 538 ? 4.492 12.140 92.627 1.00 39.93 562 ASP B C 1
ATOM 9504 O O . ASP B 1 538 ? 3.421 11.694 92.265 1.00 41.21 562 ASP B O 1
ATOM 9509 N N . TYR B 1 539 ? 4.881 13.388 92.373 1.00 39.29 563 TYR B N 1
ATOM 9510 C CA . TYR B 1 539 ? 4.179 14.302 91.479 1.00 43.91 563 TYR B CA 1
ATOM 9511 C C . TYR B 1 539 ? 4.041 13.815 90.031 1.00 47.19 563 TYR B C 1
ATOM 9512 O O . TYR B 1 539 ? 3.005 14.071 89.409 1.00 46.10 563 TYR B O 1
ATOM 9521 N N . LYS B 1 540 ? 5.068 13.150 89.479 1.00 43.70 564 LYS B N 1
ATOM 9522 C CA . LYS B 1 540 ? 4.936 12.585 88.124 1.00 43.25 564 LYS B CA 1
ATOM 9523 C C . LYS B 1 540 ? 3.903 11.475 88.129 1.00 40.77 564 LYS B C 1
ATOM 9524 O O . LYS B 1 540 ? 3.056 11.386 87.228 1.00 41.55 564 LYS B O 1
ATOM 9530 N N . LYS B 1 541 ? 3.938 10.639 89.153 1.00 38.85 565 LYS B N 1
ATOM 9531 C CA . LYS B 1 541 ? 2.983 9.584 89.220 1.00 41.61 565 LYS B CA 1
ATOM 9532 C C . LYS B 1 541 ? 1.572 10.163 89.262 1.00 45.94 565 LYS B C 1
ATOM 9533 O O . LYS B 1 541 ? 0.654 9.686 88.572 1.00 45.96 565 LYS B O 1
ATOM 9539 N N . SER B 1 542 ? 1.398 11.203 90.072 1.00 42.43 566 SER B N 1
ATOM 9540 C CA . SER B 1 542 ? 0.070 11.744 90.273 1.00 43.16 566 SER B CA 1
ATOM 9541 C C . SER B 1 542 ? -0.374 12.439 89.001 1.00 42.64 566 SER B C 1
ATOM 9542 O O . SER B 1 542 ? -1.541 12.718 88.860 1.00 47.48 566 SER B O 1
ATOM 9545 N N . GLN B 1 543 ? 0.550 12.760 88.090 1.00 44.57 567 GLN B N 1
ATOM 9546 C CA . GLN B 1 543 ? 0.182 13.322 86.778 1.00 43.30 567 GLN B CA 1
ATOM 9547 C C . GLN B 1 543 ? 0.059 12.260 85.695 1.00 40.19 567 GLN B C 1
ATOM 9548 O O . GLN B 1 543 ? -0.007 12.602 84.527 1.00 39.57 567 GLN B O 1
ATOM 9554 N N . GLY B 1 544 ? 0.046 10.990 86.077 1.00 40.44 568 GLY B N 1
ATOM 9555 C CA . GLY B 1 544 ? -0.004 9.902 85.109 1.00 44.96 568 GLY B CA 1
ATOM 9556 C C . GLY B 1 544 ? 1.254 9.714 84.270 1.00 47.83 568 GLY B C 1
ATOM 9557 O O . GLY B 1 544 ? 1.277 8.838 83.408 1.00 48.75 568 GLY B O 1
ATOM 9558 N N . GLU B 1 545 ? 2.298 10.503 84.546 1.00 42.52 569 GLU B N 1
ATOM 9559 C CA . GLU B 1 545 ? 3.533 10.510 83.740 1.00 40.87 569 GLU B CA 1
ATOM 9560 C C . GLU B 1 545 ? 4.428 9.292 84.010 1.00 36.92 569 GLU B C 1
ATOM 9561 O O . GLU B 1 545 ? 4.300 8.640 85.026 1.00 36.01 569 GLU B O 1
ATOM 9567 N N . PHE B 1 546 ? 5.327 8.988 83.071 1.00 33.70 570 PHE B N 1
ATOM 9568 C CA . PHE B 1 546 ? 6.177 7.801 83.176 1.00 30.90 570 PHE B CA 1
ATOM 9569 C C . PHE B 1 546 ? 7.243 8.119 84.246 1.00 26.72 570 PHE B C 1
ATOM 9570 O O . PHE B 1 546 ? 7.819 9.210 84.205 1.00 27.13 570 PHE B O 1
ATOM 9578 N N . VAL B 1 547 ? 7.521 7.137 85.107 1.00 27.30 571 VAL B N 1
ATOM 9579 C CA . VAL B 1 547 ? 8.482 7.259 86.215 1.00 27.27 571 VAL B CA 1
ATOM 9580 C C . VAL B 1 547 ? 9.543 6.168 86.182 1.00 22.54 571 VAL B C 1
ATOM 9581 O O . VAL B 1 547 ? 9.264 4.945 86.296 1.00 23.11 571 VAL B O 1
ATOM 9585 N N . TYR B 1 548 ? 10.771 6.594 85.913 1.00 22.80 572 TYR B N 1
ATOM 9586 C CA . TYR B 1 548 ? 11.916 5.634 85.834 1.00 21.52 572 TYR B CA 1
ATOM 9587 C C . TYR B 1 548 ? 13.115 6.506 86.200 1.00 19.06 572 TYR B C 1
ATOM 9588 O O . TYR B 1 548 ? 13.095 7.779 86.010 1.00 22.66 572 TYR B O 1
ATOM 9597 N N . PRO B 1 549 ? 14.188 5.894 86.692 1.00 18.74 573 PRO B N 1
ATOM 9598 C CA . PRO B 1 549 ? 15.318 6.670 87.181 1.00 18.97 573 PRO B CA 1
ATOM 9599 C C . PRO B 1 549 ? 16.188 7.242 86.060 1.00 20.24 573 PRO B C 1
ATOM 9600 O O . PRO B 1 549 ? 16.323 6.610 85.045 1.00 21.59 573 PRO B O 1
ATOM 9604 N N . ASP B 1 550 ? 16.709 8.436 86.219 1.00 19.20 574 ASP B N 1
ATOM 9605 C CA . ASP B 1 550 ? 17.727 8.935 85.349 1.00 22.64 574 ASP B CA 1
ATOM 9606 C C . ASP B 1 550 ? 18.820 7.850 85.159 1.00 19.49 574 ASP B C 1
ATOM 9607 O O . ASP B 1 550 ? 18.996 6.932 85.981 1.00 18.30 574 ASP B O 1
ATOM 9612 N N . ALA B 1 551 ? 19.490 7.913 84.007 1.00 18.02 575 ALA B N 1
ATOM 9613 C CA . ALA B 1 551 ? 20.469 6.926 83.666 1.00 17.40 575 ALA B CA 1
ATOM 9614 C C . ALA B 1 551 ? 21.693 7.140 84.592 1.00 16.77 575 ALA B C 1
ATOM 9615 O O . ALA B 1 551 ? 22.018 8.262 84.980 1.00 14.62 575 ALA B O 1
ATOM 9617 N N . ASN B 1 552 ? 22.345 6.032 84.863 1.00 14.93 576 ASN B N 1
ATOM 9618 C CA . ASN B 1 552 ? 23.440 5.946 85.833 1.00 16.85 576 ASN B CA 1
ATOM 9619 C C . ASN B 1 552 ? 24.515 4.905 85.533 1.00 17.75 576 ASN B C 1
ATOM 9620 O O . ASN B 1 552 ? 25.325 4.595 86.407 1.00 18.42 576 ASN B O 1
ATOM 9625 N N . LEU B 1 553 ? 24.625 4.504 84.264 1.00 17.63 577 LEU B N 1
ATOM 9626 C CA . LEU B 1 553 ? 25.625 3.511 83.755 1.00 18.28 577 LEU B CA 1
ATOM 9627 C C . LEU B 1 553 ? 25.260 2.134 84.063 1.00 16.68 577 LEU B C 1
ATOM 9628 O O . LEU B 1 553 ? 26.059 1.239 83.851 1.00 16.62 577 LEU B O 1
ATOM 9633 N N . SER B 1 554 ? 24.018 1.913 84.513 1.00 14.71 578 SER B N 1
ATOM 9634 C CA . SER B 1 554 ? 23.525 0.556 84.726 1.00 14.82 578 SER B CA 1
ATOM 9635 C C . SER B 1 554 ? 22.610 0.067 83.630 1.00 15.59 578 SER B C 1
ATOM 9636 O O . SER B 1 554 ? 22.236 0.805 82.701 1.00 16.27 578 SER B O 1
ATOM 9639 N N . LEU B 1 555 ? 22.362 -1.218 83.649 1.00 15.86 579 LEU B N 1
ATOM 9640 C CA . LEU B 1 555 ? 21.618 -1.845 82.612 1.00 15.89 579 LEU B CA 1
ATOM 9641 C C . LEU B 1 555 ? 20.114 -1.369 82.550 1.00 17.65 579 LEU B C 1
ATOM 9642 O O . LEU B 1 555 ? 19.378 -1.422 83.563 1.00 17.33 579 LEU B O 1
ATOM 9647 N N . ARG B 1 556 ? 19.693 -0.884 81.375 1.00 14.77 580 ARG B N 1
ATOM 9648 C CA . ARG B 1 556 ? 18.349 -0.455 81.136 1.00 14.76 580 ARG B CA 1
ATOM 9649 C C . ARG B 1 556 ? 17.774 -1.137 79.858 1.00 16.86 580 ARG B C 1
ATOM 9650 O O . ARG B 1 556 ? 18.508 -1.539 78.959 1.00 16.44 580 ARG B O 1
ATOM 9658 N N . ILE B 1 557 ? 16.446 -1.260 79.814 1.00 17.90 581 ILE B N 1
ATOM 9659 C CA . ILE B 1 557 ? 15.660 -1.703 78.650 1.00 20.46 581 ILE B CA 1
ATOM 9660 C C . ILE B 1 557 ? 14.826 -0.561 78.143 1.00 16.36 581 ILE B C 1
ATOM 9661 O O . ILE B 1 557 ? 14.197 0.173 78.944 1.00 16.59 581 ILE B O 1
ATOM 9666 N N . THR B 1 558 ? 14.807 -0.398 76.812 1.00 14.49 582 THR B N 1
ATOM 9667 C CA . THR B 1 558 ? 13.925 0.554 76.144 1.00 13.96 582 THR B CA 1
ATOM 9668 C C . THR B 1 558 ? 13.302 -0.207 74.981 1.00 15.44 582 THR B C 1
ATOM 9669 O O . THR B 1 558 ? 13.926 -1.081 74.413 1.00 15.33 582 THR B O 1
ATOM 9673 N N . PHE B 1 559 ? 12.055 0.114 74.642 1.00 14.92 583 PHE B N 1
ATOM 9674 C CA . PHE B 1 559 ? 11.334 -0.603 73.619 1.00 15.91 583 PHE B CA 1
ATOM 9675 C C . PHE B 1 559 ? 10.398 0.355 72.904 1.00 14.32 583 PHE B C 1
ATOM 9676 O O . PHE B 1 559 ? 10.183 1.493 73.340 1.00 14.60 583 PHE B O 1
ATOM 9684 N N . GLY B 1 560 ? 10.014 -0.051 71.710 1.00 13.27 584 GLY B N 1
ATOM 9685 C CA . GLY B 1 560 ? 9.171 0.727 70.844 1.00 13.55 584 GLY B CA 1
ATOM 9686 C C . GLY B 1 560 ? 9.056 0.173 69.489 1.00 12.39 584 GLY B C 1
ATOM 9687 O O . GLY B 1 560 ? 8.999 -1.021 69.305 1.00 12.23 584 GLY B O 1
ATOM 9688 N N . ASN B 1 561 ? 8.991 1.027 68.495 1.00 12.15 585 ASN B N 1
ATOM 9689 C CA . ASN B 1 561 ? 8.851 0.560 67.132 1.00 12.48 585 ASN B CA 1
ATOM 9690 C C . ASN B 1 561 ? 9.661 1.369 66.145 1.00 12.32 585 ASN B C 1
ATOM 9691 O O . ASN B 1 561 ? 9.884 2.538 66.357 1.00 12.79 585 ASN B O 1
ATOM 9696 N N . VAL B 1 562 ? 9.907 0.781 65.001 1.00 12.77 586 VAL B N 1
ATOM 9697 C CA . VAL B 1 562 ? 10.571 1.400 63.881 1.00 12.62 586 VAL B CA 1
ATOM 9698 C C . VAL B 1 562 ? 9.678 2.466 63.246 1.00 13.85 586 VAL B C 1
ATOM 9699 O O . VAL B 1 562 ? 8.513 2.176 62.900 1.00 11.96 586 VAL B O 1
ATOM 9703 N N . MET B 1 563 ? 10.137 3.698 63.262 1.00 12.36 587 MET B N 1
ATOM 9704 C CA . MET B 1 563 ? 9.372 4.781 62.744 1.00 15.13 587 MET B CA 1
ATOM 9705 C C . MET B 1 563 ? 10.222 5.981 62.542 1.00 15.28 587 MET B C 1
ATOM 9706 O O . MET B 1 563 ? 11.150 6.278 63.310 1.00 14.03 587 MET B O 1
ATOM 9711 N N . GLY B 1 564 ? 9.871 6.719 61.499 1.00 15.83 588 GLY B N 1
ATOM 9712 C CA . GLY B 1 564 ? 10.401 8.069 61.314 1.00 14.29 588 GLY B CA 1
ATOM 9713 C C . GLY B 1 564 ? 9.945 9.181 62.244 1.00 14.35 588 GLY B C 1
ATOM 9714 O O . GLY B 1 564 ? 9.311 8.980 63.295 1.00 13.74 588 GLY B O 1
ATOM 9715 N N . TYR B 1 565 ? 10.271 10.391 61.846 1.00 13.24 589 TYR B N 1
ATOM 9716 C CA . TYR B 1 565 ? 9.764 11.560 62.551 1.00 14.79 589 TYR B CA 1
ATOM 9717 C C . TYR B 1 565 ? 9.639 12.742 61.608 1.00 15.05 589 TYR B C 1
ATOM 9718 O O . TYR B 1 565 ? 10.134 12.673 60.480 1.00 15.70 589 TYR B O 1
ATOM 9727 N N . ALA B 1 566 ? 9.001 13.813 62.046 1.00 15.95 590 ALA B N 1
ATOM 9728 C CA . ALA B 1 566 ? 8.708 14.927 61.156 1.00 16.73 590 ALA B CA 1
ATOM 9729 C C . ALA B 1 566 ? 9.256 16.182 61.766 1.00 19.00 590 ALA B C 1
ATOM 9730 O O . ALA B 1 566 ? 8.671 16.699 62.683 1.00 19.27 590 ALA B O 1
ATOM 9732 N N . PRO B 1 567 ? 10.444 16.632 61.310 1.00 19.40 591 PRO B N 1
ATOM 9733 C CA . PRO B 1 567 ? 11.066 17.814 61.807 1.00 22.16 591 PRO B CA 1
ATOM 9734 C C . PRO B 1 567 ? 10.269 19.127 61.508 1.00 22.10 591 PRO B C 1
ATOM 9735 O O . PRO B 1 567 ? 10.451 20.112 62.212 1.00 22.37 591 PRO B O 1
ATOM 9739 N N . LYS B 1 568 ? 9.444 19.176 60.458 1.00 17.12 592 LYS B N 1
ATOM 9740 C CA . LYS B 1 568 ? 8.803 20.436 60.065 1.00 16.53 592 LYS B CA 1
ATOM 9741 C C . LYS B 1 568 ? 7.612 20.055 59.257 1.00 13.42 592 LYS B C 1
ATOM 9742 O O . LYS B 1 568 ? 7.580 18.985 58.649 1.00 13.47 592 LYS B O 1
ATOM 9748 N N . ASP B 1 569 ? 6.660 20.927 59.205 1.00 12.66 593 ASP B N 1
ATOM 9749 C CA . ASP B 1 569 ? 5.412 20.693 58.497 1.00 12.33 593 ASP B CA 1
ATOM 9750 C C . ASP B 1 569 ? 5.695 20.562 56.967 1.00 12.64 593 ASP B C 1
ATOM 9751 O O . ASP B 1 569 ? 6.440 21.377 56.389 1.00 11.86 593 ASP B O 1
ATOM 9756 N N . GLY B 1 570 ? 5.121 19.552 56.345 1.00 10.76 594 GLY B N 1
ATOM 9757 C CA . GLY B 1 570 ? 5.268 19.312 54.909 1.00 11.41 594 GLY B CA 1
ATOM 9758 C C . GLY B 1 570 ? 6.349 18.311 54.611 1.00 12.67 594 GLY B C 1
ATOM 9759 O O . GLY B 1 570 ? 6.527 17.973 53.427 1.00 10.99 594 GLY B O 1
ATOM 9760 N N . MET B 1 571 ? 6.981 17.782 55.662 1.00 13.20 595 MET B N 1
ATOM 9761 C CA . MET B 1 571 ? 7.939 16.762 55.484 1.00 15.55 595 MET B CA 1
ATOM 9762 C C . MET B 1 571 ? 7.985 15.749 56.580 1.00 14.94 595 MET B C 1
ATOM 9763 O O . MET B 1 571 ? 7.513 15.978 57.674 1.00 15.37 595 MET B O 1
ATOM 9768 N N . GLU B 1 572 ? 8.539 14.607 56.217 1.00 14.15 596 GLU B N 1
ATOM 9769 C CA . GLU B 1 572 ? 8.722 13.460 57.106 1.00 15.89 596 GLU B CA 1
ATOM 9770 C C . GLU B 1 572 ? 10.044 12.832 56.803 1.00 14.83 596 GLU B C 1
ATOM 9771 O O . GLU B 1 572 ? 10.393 12.749 55.626 1.00 13.58 596 GLU B O 1
ATOM 9777 N N . TYR B 1 573 ? 10.747 12.342 57.822 1.00 12.60 597 TYR B N 1
ATOM 9778 C CA . TYR B 1 573 ? 11.876 11.495 57.564 1.00 12.78 597 TYR B CA 1
ATOM 9779 C C . TYR B 1 573 ? 11.418 10.081 57.582 1.00 12.62 597 TYR B C 1
ATOM 9780 O O . TYR B 1 573 ? 10.578 9.713 58.346 1.00 14.97 597 TYR B O 1
ATOM 9789 N N . THR B 1 574 ? 11.883 9.326 56.603 1.00 11.89 598 THR B N 1
ATOM 9790 C CA . THR B 1 574 ? 11.489 7.948 56.488 1.00 11.30 598 THR B CA 1
ATOM 9791 C C . THR B 1 574 ? 12.191 7.087 57.501 1.00 11.90 598 THR B C 1
ATOM 9792 O O . THR B 1 574 ? 13.257 7.415 57.972 1.00 13.31 598 THR B O 1
ATOM 9796 N N . PRO B 1 575 ? 11.634 5.905 57.779 1.00 12.21 599 PRO B N 1
ATOM 9797 C CA . PRO B 1 575 ? 12.319 5.108 58.806 1.00 12.25 599 PRO B CA 1
ATOM 9798 C C . PRO B 1 575 ? 13.667 4.542 58.385 1.00 12.92 599 PRO B C 1
ATOM 9799 O O . PRO B 1 575 ? 14.542 4.391 59.261 1.00 10.56 599 PRO B O 1
ATOM 9803 N N . PHE B 1 576 ? 13.866 4.284 57.092 1.00 10.43 600 PHE B N 1
ATOM 9804 C CA . PHE B 1 576 ? 15.106 3.685 56.581 1.00 12.93 600 PHE B CA 1
ATOM 9805 C C . PHE B 1 576 ? 15.847 4.571 55.609 1.00 12.06 600 PHE B C 1
ATOM 9806 O O . PHE B 1 576 ? 15.269 5.416 54.905 1.00 12.36 600 PHE B O 1
ATOM 9814 N N . THR B 1 577 ? 17.161 4.397 55.587 1.00 12.06 601 THR B N 1
ATOM 9815 C CA . THR B 1 577 ? 17.951 4.729 54.467 1.00 12.20 601 THR B CA 1
ATOM 9816 C C . THR B 1 577 ? 18.368 3.464 53.774 1.00 12.26 601 THR B C 1
ATOM 9817 O O . THR B 1 577 ? 18.230 2.334 54.330 1.00 13.49 601 THR B O 1
ATOM 9821 N N . THR B 1 578 ? 18.854 3.646 52.549 1.00 12.75 602 THR B N 1
ATOM 9822 C CA . THR B 1 578 ? 19.228 2.607 51.604 1.00 13.03 602 THR B CA 1
ATOM 9823 C C . THR B 1 578 ? 20.616 2.824 50.965 1.00 12.47 602 THR B C 1
ATOM 9824 O O . THR B 1 578 ? 21.161 3.958 50.978 1.00 12.32 602 THR B O 1
ATOM 9828 N N . LEU B 1 579 ? 21.125 1.760 50.328 1.00 13.01 603 LEU B N 1
ATOM 9829 C CA . LEU B 1 579 ? 22.465 1.782 49.659 1.00 14.77 603 LEU B CA 1
ATOM 9830 C C . LEU B 1 579 ? 22.557 2.914 48.685 1.00 15.21 603 LEU B C 1
ATOM 9831 O O . LEU B 1 579 ? 23.577 3.566 48.596 1.00 15.58 603 LEU B O 1
ATOM 9836 N N . GLU B 1 580 ? 21.481 3.176 47.955 1.00 15.50 604 GLU B N 1
ATOM 9837 C CA . GLU B 1 580 ? 21.535 4.204 46.969 1.00 17.16 604 GLU B CA 1
ATOM 9838 C C . GLU B 1 580 ? 21.781 5.550 47.593 1.00 16.44 604 GLU B C 1
ATOM 9839 O O . GLU B 1 580 ? 22.348 6.434 46.959 1.00 16.69 604 GLU B O 1
ATOM 9845 N N . GLY B 1 581 ? 21.358 5.716 48.851 1.00 14.77 605 GLY B N 1
ATOM 9846 C CA . GLY B 1 581 ? 21.540 6.950 49.567 1.00 13.48 605 GLY B CA 1
ATOM 9847 C C . GLY B 1 581 ? 22.990 7.226 49.962 1.00 13.69 605 GLY B C 1
ATOM 9848 O O . GLY B 1 581 ? 23.383 8.391 50.095 1.00 15.28 605 GLY B O 1
ATOM 9849 N N . VAL B 1 582 ? 23.724 6.169 50.160 1.00 13.31 606 VAL B N 1
ATOM 9850 C CA . VAL B 1 582 ? 25.141 6.224 50.546 1.00 15.34 606 VAL B CA 1
ATOM 9851 C C . VAL B 1 582 ? 25.875 6.775 49.325 1.00 16.48 606 VAL B C 1
ATOM 9852 O O . VAL B 1 582 ? 26.573 7.776 49.404 1.00 16.94 606 VAL B O 1
ATOM 9856 N N . VAL B 1 583 ? 25.618 6.147 48.180 1.00 16.60 607 VAL B N 1
ATOM 9857 C CA . VAL B 1 583 ? 26.244 6.536 46.905 1.00 18.12 607 VAL B CA 1
ATOM 9858 C C . VAL B 1 583 ? 25.879 7.988 46.489 1.00 17.29 607 VAL B C 1
ATOM 9859 O O . VAL B 1 583 ? 26.755 8.759 46.076 1.00 18.61 607 VAL B O 1
ATOM 9863 N N . ALA B 1 584 ? 24.632 8.409 46.657 1.00 15.22 608 ALA B N 1
ATOM 9864 C CA . ALA B 1 584 ? 24.273 9.800 46.393 1.00 16.85 608 ALA B CA 1
ATOM 9865 C C . ALA B 1 584 ? 25.104 10.824 47.127 1.00 19.20 608 ALA B C 1
ATOM 9866 O O . ALA B 1 584 ? 25.187 11.976 46.668 1.00 21.11 608 ALA B O 1
ATOM 9868 N N . LYS B 1 585 ? 25.678 10.503 48.298 1.00 18.17 609 LYS B N 1
ATOM 9869 C CA . LYS B 1 585 ? 26.458 11.505 49.062 1.00 18.07 609 LYS B CA 1
ATOM 9870 C C . LYS B 1 585 ? 27.925 11.459 48.688 1.00 19.63 609 LYS B C 1
ATOM 9871 O O . LYS B 1 585 ? 28.739 12.169 49.286 1.00 18.46 609 LYS B O 1
ATOM 9877 N N . GLU B 1 586 ? 28.312 10.490 47.858 1.00 19.80 610 GLU B N 1
ATOM 9878 C CA . GLU B 1 586 ? 29.732 10.333 47.394 1.00 21.79 610 GLU B CA 1
ATOM 9879 C C . GLU B 1 586 ? 30.338 11.648 46.888 1.00 21.74 610 GLU B C 1
ATOM 9880 O O . GLU B 1 586 ? 29.761 12.378 46.073 1.00 23.23 610 GLU B O 1
ATOM 9886 N N . THR B 1 587 ? 31.496 12.001 47.394 1.00 23.06 611 THR B N 1
ATOM 9887 C CA . THR B 1 587 ? 32.240 13.135 46.829 1.00 25.38 611 THR B CA 1
ATOM 9888 C C . THR B 1 587 ? 33.683 12.746 46.499 1.00 28.71 611 THR B C 1
ATOM 9889 O O . THR B 1 587 ? 34.401 13.559 45.945 1.00 29.07 611 THR B O 1
ATOM 9893 N N . GLY B 1 588 ? 34.115 11.535 46.852 1.00 28.64 612 GLY B N 1
ATOM 9894 C CA . GLY B 1 588 ? 35.524 11.178 46.731 1.00 32.60 612 GLY B CA 1
ATOM 9895 C C . GLY B 1 588 ? 36.479 11.859 47.698 1.00 31.41 612 GLY B C 1
ATOM 9896 O O . GLY B 1 588 ? 37.631 11.531 47.674 1.00 34.41 612 GLY B O 1
ATOM 9897 N N . GLN B 1 589 ? 35.997 12.773 48.551 1.00 30.76 613 GLN B N 1
ATOM 9898 C CA . GLN B 1 589 ? 36.767 13.375 49.615 1.00 28.56 613 GLN B CA 1
ATOM 9899 C C . GLN B 1 589 ? 36.246 12.893 50.976 1.00 26.61 613 GLN B C 1
ATOM 9900 O O . GLN B 1 589 ? 35.030 12.765 51.211 1.00 24.79 613 GLN B O 1
ATOM 9906 N N . ASP B 1 590 ? 37.147 12.721 51.911 1.00 27.87 614 ASP B N 1
ATOM 9907 C CA . ASP B 1 590 ? 36.787 12.606 53.327 1.00 26.02 614 ASP B CA 1
ATOM 9908 C C . ASP B 1 590 ? 35.811 13.719 53.729 1.00 25.36 614 ASP B C 1
ATOM 9909 O O . ASP B 1 590 ? 35.969 14.852 53.316 1.00 23.43 614 ASP B O 1
ATOM 9914 N N . PRO B 1 591 ? 34.719 13.381 54.468 1.00 23.84 615 PRO B N 1
ATOM 9915 C CA . PRO B 1 591 ? 34.259 12.071 54.937 1.00 24.09 615 PRO B CA 1
ATOM 9916 C C . PRO B 1 591 ? 33.276 11.317 54.022 1.00 23.03 615 PRO B C 1
ATOM 9917 O O . PRO B 1 591 ? 32.623 10.342 54.444 1.00 18.74 615 PRO B O 1
ATOM 9921 N N . PHE B 1 592 ? 33.119 11.756 52.790 1.00 23.04 616 PHE B N 1
ATOM 9922 C CA . PHE B 1 592 ? 32.162 11.067 51.925 1.00 23.45 616 PHE B CA 1
ATOM 9923 C C . PHE B 1 592 ? 32.840 10.277 50.800 1.00 23.54 616 PHE B C 1
ATOM 9924 O O . PHE B 1 592 ? 32.561 10.518 49.637 1.00 25.04 616 PHE B O 1
ATOM 9932 N N . ASP B 1 593 ? 33.717 9.350 51.179 1.00 21.23 617 ASP B N 1
ATOM 9933 C CA . ASP B 1 593 ? 34.562 8.626 50.259 1.00 22.88 617 ASP B CA 1
ATOM 9934 C C . ASP B 1 593 ? 34.500 7.149 50.472 1.00 22.03 617 ASP B C 1
ATOM 9935 O O . ASP B 1 593 ? 35.465 6.550 50.948 1.00 20.56 617 ASP B O 1
ATOM 9940 N N . SER B 1 594 ? 33.423 6.538 50.028 1.00 18.77 618 SER B N 1
ATOM 9941 C CA . SER B 1 594 ? 33.210 5.142 50.265 1.00 20.12 618 SER B CA 1
ATOM 9942 C C . SER B 1 594 ? 34.216 4.309 49.480 1.00 22.03 618 SER B C 1
ATOM 9943 O O . SER B 1 594 ? 34.655 4.732 48.419 1.00 21.79 618 SER B O 1
ATOM 9946 N N . PRO B 1 595 ? 34.469 3.082 49.929 1.00 23.22 619 PRO B N 1
ATOM 9947 C CA . PRO B 1 595 ? 35.303 2.141 49.180 1.00 25.68 619 PRO B CA 1
ATOM 9948 C C . PRO B 1 595 ? 34.782 1.922 47.770 1.00 27.40 619 PRO B C 1
ATOM 9949 O O . PRO B 1 595 ? 33.588 1.799 47.545 1.00 27.18 619 PRO B O 1
ATOM 9953 N N . LYS B 1 596 ? 35.698 1.891 46.815 1.00 28.30 620 LYS B N 1
ATOM 9954 C CA . LYS B 1 596 ? 35.389 1.510 45.455 1.00 26.01 620 LYS B CA 1
ATOM 9955 C C . LYS B 1 596 ? 34.462 0.315 45.401 1.00 22.28 620 LYS B C 1
ATOM 9956 O O . LYS B 1 596 ? 33.573 0.254 44.595 1.00 24.96 620 LYS B O 1
ATOM 9962 N N . ALA B 1 597 ? 34.679 -0.666 46.240 1.00 22.19 621 ALA B N 1
ATOM 9963 C CA . ALA B 1 597 ? 33.875 -1.870 46.160 1.00 25.45 621 ALA B CA 1
ATOM 9964 C C . ALA B 1 597 ? 32.393 -1.609 46.522 1.00 26.21 621 ALA B C 1
ATOM 9965 O O . ALA B 1 597 ? 31.461 -2.242 46.006 1.00 22.85 621 ALA B O 1
ATOM 9967 N N . LEU B 1 598 ? 32.167 -0.656 47.403 1.00 27.21 622 LEU B N 1
ATOM 9968 C CA . LEU B 1 598 ? 30.781 -0.298 47.721 1.00 25.94 622 LEU B CA 1
ATOM 9969 C C . LEU B 1 598 ? 30.143 0.435 46.540 1.00 23.02 622 LEU B C 1
ATOM 9970 O O . LEU B 1 598 ? 29.031 0.129 46.091 1.00 21.90 622 LEU B O 1
ATOM 9975 N N . LEU B 1 599 ? 30.861 1.410 46.030 1.00 23.15 623 LEU B N 1
ATOM 9976 C CA . LEU B 1 599 ? 30.345 2.172 44.894 1.00 25.80 623 LEU B CA 1
ATOM 9977 C C . LEU B 1 599 ? 29.961 1.225 43.730 1.00 26.37 623 LEU B C 1
ATOM 9978 O O . LEU B 1 599 ? 28.868 1.321 43.172 1.00 26.81 623 LEU B O 1
ATOM 9983 N N . ASP B 1 600 ? 30.799 0.256 43.440 1.00 24.68 624 ASP B N 1
ATOM 9984 C CA . ASP B 1 600 ? 30.535 -0.664 42.322 1.00 25.30 624 ASP B CA 1
ATOM 9985 C C . ASP B 1 600 ? 29.395 -1.649 42.630 1.00 26.83 624 ASP B C 1
ATOM 9986 O O . ASP B 1 600 ? 28.598 -1.996 41.723 1.00 26.16 624 ASP B O 1
ATOM 9991 N N . ALA B 1 601 ? 29.343 -2.145 43.884 1.00 24.42 625 ALA B N 1
ATOM 9992 C CA . ALA B 1 601 ? 28.300 -3.066 44.280 1.00 26.99 625 ALA B CA 1
ATOM 9993 C C . ALA B 1 601 ? 26.918 -2.388 44.205 1.00 26.00 625 ALA B C 1
ATOM 9994 O O . ALA B 1 601 ? 25.933 -3.005 43.831 1.00 23.73 625 ALA B O 1
ATOM 9996 N N . VAL B 1 602 ? 26.871 -1.096 44.518 1.00 27.84 626 VAL B N 1
ATOM 9997 C CA . VAL B 1 602 ? 25.582 -0.417 44.564 1.00 25.93 626 VAL B CA 1
ATOM 9998 C C . VAL B 1 602 ? 25.122 -0.052 43.130 1.00 28.56 626 VAL B C 1
ATOM 9999 O O . VAL B 1 602 ? 23.952 -0.204 42.797 1.00 27.58 626 VAL B O 1
ATOM 10003 N N . ALA B 1 603 ? 26.066 0.414 42.313 1.00 31.65 627 ALA B N 1
ATOM 10004 C CA . ALA B 1 603 ? 25.819 0.699 40.878 1.00 31.00 627 ALA B CA 1
ATOM 10005 C C . ALA B 1 603 ? 25.264 -0.538 40.187 1.00 30.66 627 ALA B C 1
ATOM 10006 O O . ALA B 1 603 ? 24.276 -0.445 39.427 1.00 32.32 627 ALA B O 1
ATOM 10008 N N . ALA B 1 604 ? 25.847 -1.684 40.515 1.00 28.78 628 ALA B N 1
ATOM 10009 C CA . ALA B 1 604 ? 25.402 -2.994 40.004 1.00 30.15 628 ALA B CA 1
ATOM 10010 C C . ALA B 1 604 ? 24.141 -3.605 40.587 1.00 32.53 628 ALA B C 1
ATOM 10011 O O . ALA B 1 604 ? 23.778 -4.715 40.221 1.00 31.50 628 ALA B O 1
ATOM 10013 N N . LYS B 1 605 ? 23.461 -2.925 41.501 1.00 33.72 629 LYS B N 1
ATOM 10014 C CA . LYS B 1 605 ? 22.475 -3.564 42.357 1.00 32.97 629 LYS B CA 1
ATOM 10015 C C . LYS B 1 605 ? 22.840 -4.933 42.863 1.00 30.52 629 LYS B C 1
ATOM 10016 O O . LYS B 1 605 ? 22.007 -5.822 42.876 1.00 29.36 629 LYS B O 1
ATOM 10022 N N . ARG B 1 606 ? 24.057 -5.128 43.337 1.00 32.70 630 ARG B N 1
ATOM 10023 C CA . ARG B 1 606 ? 24.387 -6.382 44.014 1.00 30.20 630 ARG B CA 1
ATOM 10024 C C . ARG B 1 606 ? 24.028 -6.341 45.507 1.00 31.28 630 ARG B C 1
ATOM 10025 O O . ARG B 1 606 ? 24.844 -5.998 46.358 1.00 25.66 630 ARG B O 1
ATOM 10033 N N . TYR B 1 607 ? 22.808 -6.745 45.791 1.00 26.96 631 TYR B N 1
ATOM 10034 C CA . TYR B 1 607 ? 22.214 -6.653 47.092 1.00 25.33 631 TYR B CA 1
ATOM 10035 C C . TYR B 1 607 ? 22.438 -7.922 47.902 1.00 25.21 631 TYR B C 1
ATOM 10036 O O . TYR B 1 607 ? 21.895 -8.022 49.005 1.00 23.26 631 TYR B O 1
ATOM 10045 N N . GLY B 1 608 ? 23.235 -8.881 47.392 1.00 25.59 632 GLY B N 1
ATOM 10046 C CA . GLY B 1 608 ? 23.652 -10.081 48.150 1.00 24.09 632 GLY B CA 1
ATOM 10047 C C . GLY B 1 608 ? 22.608 -10.888 48.886 1.00 22.78 632 GLY B C 1
ATOM 10048 O O . GLY B 1 608 ? 22.885 -11.489 49.940 1.00 23.38 632 GLY B O 1
ATOM 10049 N N . GLY B 1 609 ? 21.377 -10.947 48.398 1.00 22.35 633 GLY B N 1
ATOM 10050 C CA . GLY B 1 609 ? 20.350 -11.736 49.157 1.00 21.20 633 GLY B CA 1
ATOM 10051 C C . GLY B 1 609 ? 19.766 -10.990 50.352 1.00 21.37 633 GLY B C 1
ATOM 10052 O O . GLY B 1 609 ? 19.135 -11.561 51.191 1.00 24.83 633 GLY B O 1
ATOM 10053 N N . LEU B 1 610 ? 19.989 -9.677 50.406 1.00 22.80 634 LEU B N 1
ATOM 10054 C CA . LEU B 1 610 ? 19.731 -8.873 51.646 1.00 21.27 634 LEU B CA 1
ATOM 10055 C C . LEU B 1 610 ? 18.718 -7.765 51.408 1.00 21.81 634 LEU B C 1
ATOM 10056 O O . LEU B 1 610 ? 18.366 -7.027 52.329 1.00 22.73 634 LEU B O 1
ATOM 10061 N N . GLU B 1 611 ? 18.235 -7.663 50.168 1.00 19.34 635 GLU B N 1
ATOM 10062 C CA . GLU B 1 611 ? 17.277 -6.619 49.783 1.00 22.64 635 GLU B CA 1
ATOM 10063 C C . GLU B 1 611 ? 16.054 -6.838 50.637 1.00 19.75 635 GLU B C 1
ATOM 10064 O O . GLU B 1 611 ? 15.650 -7.959 50.860 1.00 21.68 635 GLU B O 1
ATOM 10070 N N . ASP B 1 612 ? 15.472 -5.758 51.111 1.00 19.00 636 ASP B N 1
ATOM 10071 C CA . ASP B 1 612 ? 14.144 -5.741 51.620 1.00 18.01 636 ASP B CA 1
ATOM 10072 C C . ASP B 1 612 ? 13.225 -5.191 50.586 1.00 19.72 636 ASP B C 1
ATOM 10073 O O . ASP B 1 612 ? 13.333 -4.013 50.158 1.00 16.78 636 ASP B O 1
ATOM 10078 N N . LYS B 1 613 ? 12.232 -6.003 50.246 1.00 19.98 637 LYS B N 1
ATOM 10079 C CA . LYS B 1 613 ? 11.346 -5.666 49.128 1.00 22.28 637 LYS B CA 1
ATOM 10080 C C . LYS B 1 613 ? 10.660 -4.342 49.347 1.00 20.55 637 LYS B C 1
ATOM 10081 O O . LYS B 1 613 ? 10.497 -3.581 48.426 1.00 21.09 637 LYS B O 1
ATOM 10087 N N . ARG B 1 614 ? 10.272 -4.063 50.592 1.00 18.86 638 ARG B N 1
ATOM 10088 C CA . ARG B 1 614 ? 9.500 -2.885 50.905 1.00 20.90 638 ARG B CA 1
ATOM 10089 C C . ARG B 1 614 ? 10.187 -1.578 50.671 1.00 17.80 638 ARG B C 1
ATOM 10090 O O . ARG B 1 614 ? 9.504 -0.576 50.529 1.00 20.57 638 ARG B O 1
ATOM 10098 N N . ILE B 1 615 ? 11.512 -1.554 50.682 1.00 17.05 639 ILE B N 1
ATOM 10099 C CA . ILE B 1 615 ? 12.203 -0.334 50.384 1.00 18.16 639 ILE B CA 1
ATOM 10100 C C . ILE B 1 615 ? 13.004 -0.457 49.090 1.00 19.08 639 ILE B C 1
ATOM 10101 O O . ILE B 1 615 ? 13.592 0.483 48.669 1.00 17.78 639 ILE B O 1
ATOM 10106 N N . GLY B 1 616 ? 13.017 -1.630 48.446 1.00 18.20 640 GLY B N 1
ATOM 10107 C CA . GLY B 1 616 ? 13.633 -1.741 47.117 1.00 18.02 640 GLY B CA 1
ATOM 10108 C C . GLY B 1 616 ? 15.161 -1.758 47.084 1.00 17.89 640 GLY B C 1
ATOM 10109 O O . GLY B 1 616 ? 15.755 -1.534 46.021 1.00 19.49 640 GLY B O 1
ATOM 10110 N N . SER B 1 617 ? 15.782 -2.011 48.239 1.00 16.35 641 SER B N 1
ATOM 10111 C CA . SER B 1 617 ? 17.217 -2.005 48.418 1.00 17.23 641 SER B CA 1
ATOM 10112 C C . SER B 1 617 ? 17.596 -2.680 49.725 1.00 16.25 641 SER B C 1
ATOM 10113 O O . SER B 1 617 ? 16.757 -3.086 50.478 1.00 17.65 641 SER B O 1
ATOM 10116 N N . VAL B 1 618 ? 18.896 -2.726 50.001 1.00 14.48 642 VAL B N 1
ATOM 10117 C CA . VAL B 1 618 ? 19.385 -3.132 51.312 1.00 15.68 642 VAL B CA 1
ATOM 10118 C C . VAL B 1 618 ? 19.279 -1.964 52.267 1.00 14.89 642 VAL B C 1
ATOM 10119 O O . VAL B 1 618 ? 19.674 -0.861 51.941 1.00 13.61 642 VAL B O 1
ATOM 10123 N N . PRO B 1 619 ? 18.696 -2.184 53.426 1.00 15.78 643 PRO B N 1
ATOM 10124 C CA . PRO B 1 619 ? 18.626 -1.069 54.385 1.00 15.37 643 PRO B CA 1
ATOM 10125 C C . PRO B 1 619 ? 19.992 -0.728 54.947 1.00 15.47 643 PRO B C 1
ATOM 10126 O O . PRO B 1 619 ? 20.822 -1.648 55.111 1.00 13.68 643 PRO B O 1
ATOM 10130 N N . VAL B 1 620 ? 20.202 0.545 55.294 1.00 11.51 644 VAL B N 1
ATOM 10131 C CA . VAL B 1 620 ? 21.543 0.976 55.773 1.00 12.27 644 VAL B CA 1
ATOM 10132 C C . VAL B 1 620 ? 21.400 1.308 57.261 1.00 11.57 644 VAL B C 1
ATOM 10133 O O . VAL B 1 620 ? 21.814 0.510 58.119 1.00 12.80 644 VAL B O 1
ATOM 10137 N N . ASN B 1 621 ? 20.677 2.375 57.567 1.00 10.79 645 ASN B N 1
ATOM 10138 C CA . ASN B 1 621 ? 20.342 2.778 58.910 1.00 9.18 645 ASN B CA 1
ATOM 10139 C C . ASN B 1 621 ? 18.803 2.924 59.068 1.00 9.19 645 ASN B C 1
ATOM 10140 O O . ASN B 1 621 ? 18.024 2.988 58.081 1.00 8.36 645 ASN B O 1
ATOM 10145 N N . TYR B 1 622 ? 18.373 2.998 60.285 1.00 9.35 646 TYR B N 1
ATOM 10146 C CA . TYR B 1 622 ? 16.914 3.189 60.567 1.00 9.60 646 TYR B CA 1
ATOM 10147 C C . TYR B 1 622 ? 16.683 3.911 61.899 1.00 10.05 646 TYR B C 1
ATOM 10148 O O . TYR B 1 622 ? 17.560 3.947 62.799 1.00 9.24 646 TYR B O 1
ATOM 10157 N N . LEU B 1 623 ? 15.513 4.531 61.975 1.00 10.52 647 LEU B N 1
ATOM 10158 C CA . LEU B 1 623 ? 14.983 5.314 63.054 1.00 11.14 647 LEU B CA 1
ATOM 10159 C C . LEU B 1 623 ? 13.938 4.500 63.815 1.00 10.87 647 LEU B C 1
ATOM 10160 O O . LEU B 1 623 ? 13.235 3.635 63.254 1.00 11.42 647 LEU B O 1
ATOM 10165 N N . SER B 1 624 ? 13.932 4.715 65.108 1.00 10.87 648 SER B N 1
ATOM 10166 C CA . SER B 1 624 ? 12.891 4.208 66.001 1.00 11.67 648 SER B CA 1
ATOM 10167 C C . SER B 1 624 ? 12.663 5.000 67.247 1.00 12.48 648 SER B C 1
ATOM 10168 O O . SER B 1 624 ? 13.460 5.781 67.631 1.00 10.88 648 SER B O 1
ATOM 10171 N N . ASP B 1 625 ? 11.531 4.773 67.907 1.00 12.72 649 ASP B N 1
ATOM 10172 C CA . ASP B 1 625 ? 11.211 5.638 69.074 1.00 16.23 649 ASP B CA 1
ATOM 10173 C C . ASP B 1 625 ? 11.697 5.071 70.416 1.00 16.75 649 ASP B C 1
ATOM 10174 O O . ASP B 1 625 ? 11.082 5.250 71.449 1.00 19.43 649 ASP B O 1
ATOM 10179 N N . LEU B 1 626 ? 12.857 4.449 70.386 1.00 16.18 650 LEU B N 1
ATOM 10180 C CA . LEU B 1 626 ? 13.562 4.063 71.612 1.00 15.69 650 LEU B CA 1
ATOM 10181 C C . LEU B 1 626 ? 14.217 5.247 72.323 1.00 15.66 650 LEU B C 1
ATOM 10182 O O . LEU B 1 626 ? 14.427 6.354 71.767 1.00 16.50 650 LEU B O 1
ATOM 10187 N N . ASP B 1 627 ? 14.581 5.018 73.592 1.00 14.75 651 ASP B N 1
ATOM 10188 C CA . ASP B 1 627 ? 15.020 6.095 74.454 1.00 14.40 651 ASP B CA 1
ATOM 10189 C C . ASP B 1 627 ? 16.426 5.735 74.946 1.00 16.39 651 ASP B C 1
ATOM 10190 O O . ASP B 1 627 ? 16.558 4.942 75.928 1.00 13.47 651 ASP B O 1
ATOM 10195 N N . ILE B 1 628 ? 17.433 6.232 74.214 1.00 14.11 652 ILE B N 1
ATOM 10196 C CA . ILE B 1 628 ? 18.811 5.856 74.484 1.00 14.18 652 ILE B CA 1
ATOM 10197 C C . ILE B 1 628 ? 19.617 7.089 74.687 1.00 12.38 652 ILE B C 1
ATOM 10198 O O . ILE B 1 628 ? 19.189 8.231 74.320 1.00 14.88 652 ILE B O 1
ATOM 10203 N N . THR B 1 629 ? 20.805 6.909 75.226 1.00 11.94 653 THR B N 1
ATOM 10204 C CA . THR B 1 629 ? 21.719 8.009 75.371 1.00 12.56 653 THR B CA 1
ATOM 10205 C C . THR B 1 629 ? 23.143 7.511 75.418 1.00 11.99 653 THR B C 1
ATOM 10206 O O . THR B 1 629 ? 23.386 6.278 75.255 1.00 10.70 653 THR B O 1
ATOM 10210 N N . GLY B 1 630 ? 24.054 8.448 75.567 1.00 11.28 654 GLY B N 1
ATOM 10211 C CA . GLY B 1 630 ? 25.511 8.122 75.587 1.00 12.15 654 GLY B CA 1
ATOM 10212 C C . GLY B 1 630 ? 25.772 6.989 76.552 1.00 13.73 654 GLY B C 1
ATOM 10213 O O . GLY B 1 630 ? 25.240 7.012 77.698 1.00 14.22 654 GLY B O 1
ATOM 10214 N N . GLY B 1 631 ? 26.505 5.982 76.095 1.00 13.78 655 GLY B N 1
ATOM 10215 C CA . GLY B 1 631 ? 26.665 4.683 76.765 1.00 14.10 655 GLY B CA 1
ATOM 10216 C C . GLY B 1 631 ? 25.952 3.553 76.098 1.00 13.84 655 GLY B C 1
ATOM 10217 O O . GLY B 1 631 ? 26.336 2.350 76.180 1.00 13.72 655 GLY B O 1
ATOM 10218 N N . ASN B 1 632 ? 24.854 3.906 75.426 1.00 13.59 656 ASN B N 1
ATOM 10219 C CA . ASN B 1 632 ? 24.122 2.960 74.626 1.00 13.55 656 ASN B CA 1
ATOM 10220 C C . ASN B 1 632 ? 24.734 2.594 73.281 1.00 13.82 656 ASN B C 1
ATOM 10221 O O . ASN B 1 632 ? 24.282 1.642 72.676 1.00 14.48 656 ASN B O 1
ATOM 10226 N N . SER B 1 633 ? 25.700 3.336 72.767 1.00 13.50 657 SER B N 1
ATOM 10227 C CA . SER B 1 633 ? 26.323 2.903 71.532 1.00 13.70 657 SER B CA 1
ATOM 10228 C C . SER B 1 633 ? 26.736 1.455 71.657 1.00 13.41 657 SER B C 1
ATOM 10229 O O . SER B 1 633 ? 27.272 1.026 72.673 1.00 13.98 657 SER B O 1
ATOM 10232 N N . GLY B 1 634 ? 26.507 0.737 70.594 1.00 11.52 658 GLY B N 1
ATOM 10233 C CA . GLY B 1 634 ? 26.792 -0.704 70.484 1.00 11.56 658 GLY B CA 1
ATOM 10234 C C . GLY B 1 634 ? 25.797 -1.624 71.014 1.00 12.55 658 GLY B C 1
ATOM 10235 O O . GLY B 1 634 ? 26.029 -2.859 70.954 1.00 12.72 658 GLY B O 1
ATOM 10236 N N . SER B 1 635 ? 24.700 -1.081 71.586 1.00 11.86 659 SER B N 1
ATOM 10237 C CA . SER B 1 635 ? 23.724 -1.909 72.173 1.00 12.76 659 SER B CA 1
ATOM 10238 C C . SER B 1 635 ? 23.028 -2.670 71.018 1.00 12.70 659 SER B C 1
ATOM 10239 O O . SER B 1 635 ? 22.733 -2.110 69.974 1.00 12.71 659 SER B O 1
ATOM 10242 N N . PRO B 1 636 ? 22.788 -3.929 71.183 1.00 13.24 660 PRO B N 1
ATOM 10243 C CA . PRO B 1 636 ? 22.082 -4.666 70.156 1.00 13.43 660 PRO B CA 1
ATOM 10244 C C . PRO B 1 636 ? 20.576 -4.335 70.184 1.00 13.21 660 PRO B C 1
ATOM 10245 O O . PRO B 1 636 ? 20.000 -4.038 71.209 1.00 11.85 660 PRO B O 1
ATOM 10249 N N . VAL B 1 637 ? 20.045 -4.205 68.990 1.00 13.86 661 VAL B N 1
ATOM 10250 C CA . VAL B 1 637 ? 18.652 -3.957 68.812 1.00 12.55 661 VAL B CA 1
ATOM 10251 C C . VAL B 1 637 ? 18.074 -5.323 68.516 1.00 13.46 661 VAL B C 1
ATOM 10252 O O . VAL B 1 637 ? 18.582 -6.013 67.616 1.00 11.80 661 VAL B O 1
ATOM 10256 N N . LEU B 1 638 ? 16.988 -5.635 69.211 1.00 13.15 662 LEU B N 1
ATOM 10257 C CA . LEU B 1 638 ? 16.332 -6.901 69.071 1.00 14.34 662 LEU B CA 1
ATOM 10258 C C . LEU B 1 638 ? 14.949 -6.732 68.614 1.00 14.21 662 LEU B C 1
ATOM 10259 O O . LEU B 1 638 ? 14.281 -5.809 69.001 1.00 14.28 662 LEU B O 1
ATOM 10264 N N . ASP B 1 639 ? 14.505 -7.720 67.862 1.00 15.20 663 ASP B N 1
ATOM 10265 C CA . ASP B 1 639 ? 13.128 -7.751 67.325 1.00 14.87 663 ASP B CA 1
ATOM 10266 C C . ASP B 1 639 ? 12.169 -8.473 68.247 1.00 16.95 663 ASP B C 1
ATOM 10267 O O . ASP B 1 639 ? 12.493 -8.740 69.408 1.00 16.65 663 ASP B O 1
ATOM 10272 N N . ALA B 1 640 ? 10.935 -8.712 67.779 1.00 16.82 664 ALA B N 1
ATOM 10273 C CA . ALA B 1 640 ? 9.888 -9.288 68.627 1.00 18.09 664 ALA B CA 1
ATOM 10274 C C . ALA B 1 640 ? 10.209 -10.661 69.188 1.00 18.33 664 ALA B C 1
ATOM 10275 O O . ALA B 1 640 ? 9.638 -11.015 70.210 1.00 20.22 664 ALA B O 1
ATOM 10277 N N . HIS B 1 641 ? 11.111 -11.413 68.539 1.00 17.01 665 HIS B N 1
ATOM 10278 C CA . HIS B 1 641 ? 11.520 -12.730 69.014 1.00 18.99 665 HIS B CA 1
ATOM 10279 C C . HIS B 1 641 ? 12.908 -12.738 69.577 1.00 19.55 665 HIS B C 1
ATOM 10280 O O . HIS B 1 641 ? 13.480 -13.788 69.712 1.00 18.65 665 HIS B O 1
ATOM 10287 N N . GLY B 1 642 ? 13.437 -11.551 69.911 1.00 19.85 666 GLY B N 1
ATOM 10288 C CA . GLY B 1 642 ? 14.742 -11.448 70.530 1.00 18.35 666 GLY B CA 1
ATOM 10289 C C . GLY B 1 642 ? 15.885 -11.666 69.584 1.00 18.49 666 GLY B C 1
ATOM 10290 O O . GLY B 1 642 ? 17.022 -11.866 70.061 1.00 19.76 666 GLY B O 1
ATOM 10291 N N . LYS B 1 643 ? 15.661 -11.534 68.268 1.00 19.27 667 LYS B N 1
ATOM 10292 C CA . LYS B 1 643 ? 16.762 -11.614 67.300 1.00 20.02 667 LYS B CA 1
ATOM 10293 C C . LYS B 1 643 ? 17.423 -10.297 66.987 1.00 18.23 667 LYS B C 1
ATOM 10294 O O . LYS B 1 643 ? 16.789 -9.269 67.008 1.00 18.36 667 LYS B O 1
ATOM 10300 N N . LEU B 1 644 ? 18.696 -10.340 66.631 1.00 16.79 668 LEU B N 1
ATOM 10301 C CA . LEU B 1 644 ? 19.440 -9.136 66.332 1.00 17.25 668 LEU B CA 1
ATOM 10302 C C . LEU B 1 644 ? 19.034 -8.530 64.966 1.00 17.33 668 LEU B C 1
ATOM 10303 O O . LEU B 1 644 ? 19.125 -9.160 63.912 1.00 18.06 668 LEU B O 1
ATOM 10308 N N . VAL B 1 645 ? 18.671 -7.254 65.018 1.00 16.37 669 VAL B N 1
ATOM 10309 C CA . VAL B 1 645 ? 18.297 -6.500 63.844 1.00 14.48 669 VAL B CA 1
ATOM 10310 C C . VAL B 1 645 ? 19.082 -5.207 63.649 1.00 14.41 669 VAL B C 1
ATOM 10311 O O . VAL B 1 645 ? 18.833 -4.446 62.671 1.00 14.58 669 VAL B O 1
ATOM 10315 N N . GLY B 1 646 ? 20.087 -4.971 64.499 1.00 13.62 670 GLY B N 1
ATOM 10316 C CA . GLY B 1 646 ? 20.634 -3.608 64.481 1.00 14.83 670 GLY B CA 1
ATOM 10317 C C . GLY B 1 646 ? 21.638 -3.388 65.564 1.00 14.31 670 GLY B C 1
ATOM 10318 O O . GLY B 1 646 ? 21.674 -4.170 66.505 1.00 14.57 670 GLY B O 1
ATOM 10319 N N . LEU B 1 647 ? 22.403 -2.310 65.456 1.00 12.84 671 LEU B N 1
ATOM 10320 C CA . LEU B 1 647 ? 23.092 -1.782 66.624 1.00 12.99 671 LEU B CA 1
ATOM 10321 C C . LEU B 1 647 ? 22.717 -0.320 66.767 1.00 11.25 671 LEU B C 1
ATOM 10322 O O . LEU B 1 647 ? 22.775 0.461 65.832 1.00 10.52 671 LEU B O 1
ATOM 10327 N N . ALA B 1 648 ? 22.443 0.063 67.983 1.00 10.17 672 ALA B N 1
ATOM 10328 C CA . ALA B 1 648 ? 22.290 1.456 68.278 1.00 9.89 672 ALA B CA 1
ATOM 10329 C C . ALA B 1 648 ? 23.618 2.148 68.031 1.00 9.92 672 ALA B C 1
ATOM 10330 O O . ALA B 1 648 ? 24.591 1.613 68.466 1.00 11.24 672 ALA B O 1
ATOM 10332 N N . PHE B 1 649 ? 23.622 3.406 67.541 1.00 10.07 673 PHE B N 1
ATOM 10333 C CA . PHE B 1 649 ? 24.874 4.198 67.486 1.00 10.24 673 PHE B CA 1
ATOM 10334 C C . PHE B 1 649 ? 24.634 5.693 67.662 1.00 10.89 673 PHE B C 1
ATOM 10335 O O . PHE B 1 649 ? 25.553 6.381 68.029 1.00 10.90 673 PHE B O 1
ATOM 10343 N N . ASP B 1 650 ? 23.425 6.207 67.479 1.00 9.30 674 ASP B N 1
ATOM 10344 C CA . ASP B 1 650 ? 23.323 7.685 67.580 1.00 10.21 674 ASP B CA 1
ATOM 10345 C C . ASP B 1 650 ? 21.900 8.101 67.817 1.00 10.50 674 ASP B C 1
ATOM 10346 O O . ASP B 1 650 ? 21.012 7.283 67.896 1.00 11.19 674 ASP B O 1
ATOM 10351 N N . GLY B 1 651 ? 21.702 9.402 67.906 1.00 10.05 675 GLY B N 1
ATOM 10352 C CA . GLY B 1 651 ? 20.383 9.983 68.002 1.00 10.67 675 GLY B CA 1
ATOM 10353 C C . GLY B 1 651 ? 20.249 11.082 66.931 1.00 10.15 675 GLY B C 1
ATOM 10354 O O . GLY B 1 651 ? 21.214 11.627 66.490 1.00 10.80 675 GLY B O 1
ATOM 10355 N N . ASN B 1 652 ? 19.034 11.372 66.489 1.00 9.50 676 ASN B N 1
ATOM 10356 C CA . ASN B 1 652 ? 18.843 12.444 65.526 1.00 11.89 676 ASN B CA 1
ATOM 10357 C C . ASN B 1 652 ? 19.089 13.816 66.215 1.00 12.92 676 ASN B C 1
ATOM 10358 O O . ASN B 1 652 ? 19.029 13.963 67.470 1.00 14.19 676 ASN B O 1
ATOM 10363 N N . TRP B 1 653 ? 19.337 14.826 65.403 1.00 13.70 677 TRP B N 1
ATOM 10364 C CA . TRP B 1 653 ? 19.693 16.159 65.906 1.00 13.87 677 TRP B CA 1
ATOM 10365 C C . TRP B 1 653 ? 18.751 16.739 66.954 1.00 14.31 677 TRP B C 1
ATOM 10366 O O . TRP B 1 653 ? 19.175 17.335 67.952 1.00 13.52 677 TRP B O 1
ATOM 10377 N N . GLU B 1 654 ? 17.451 16.600 66.748 1.00 15.72 678 GLU B N 1
ATOM 10378 C CA . GLU B 1 654 ? 16.498 17.192 67.672 1.00 16.24 678 GLU B CA 1
ATOM 10379 C C . GLU B 1 654 ? 16.288 16.373 68.931 1.00 16.08 678 GLU B C 1
ATOM 10380 O O . GLU B 1 654 ? 15.591 16.828 69.839 1.00 16.20 678 GLU B O 1
ATOM 10386 N N . SER B 1 655 ? 16.838 15.164 68.996 1.00 13.62 679 SER B N 1
ATOM 10387 C CA . SER B 1 655 ? 16.724 14.286 70.147 1.00 13.91 679 SER B CA 1
ATOM 10388 C C . SER B 1 655 ? 17.502 14.705 71.377 1.00 13.76 679 SER B C 1
ATOM 10389 O O . SER B 1 655 ? 17.176 14.266 72.497 1.00 14.46 679 SER B O 1
ATOM 10392 N N . VAL B 1 656 ? 18.571 15.432 71.170 1.00 12.91 680 VAL B N 1
ATOM 10393 C CA . VAL B 1 656 ? 19.614 15.421 72.156 1.00 14.48 680 VAL B CA 1
ATOM 10394 C C . VAL B 1 656 ? 19.199 16.187 73.413 1.00 16.05 680 VAL B C 1
ATOM 10395 O O . VAL B 1 656 ? 19.649 15.833 74.510 1.00 15.39 680 VAL B O 1
ATOM 10399 N N . SER B 1 657 ? 18.442 17.287 73.264 1.00 16.88 681 SER B N 1
ATOM 10400 C CA . SER B 1 657 ? 17.870 18.016 74.436 1.00 18.76 681 SER B CA 1
ATOM 10401 C C . SER B 1 657 ? 16.998 17.134 75.343 1.00 21.51 681 SER B C 1
ATOM 10402 O O . SER B 1 657 ? 16.649 17.511 76.483 1.00 21.66 681 SER B O 1
ATOM 10405 N N . SER B 1 658 ? 16.647 15.923 74.891 1.00 17.06 682 SER B N 1
ATOM 10406 C CA . SER B 1 658 ? 15.891 15.009 75.724 1.00 17.88 682 SER B CA 1
ATOM 10407 C C . SER B 1 658 ? 16.632 14.524 76.951 1.00 15.83 682 SER B C 1
ATOM 10408 O O . SER B 1 658 ? 16.045 13.930 77.835 1.00 18.42 682 SER B O 1
ATOM 10411 N N . ASN B 1 659 ? 17.936 14.751 76.988 1.00 16.73 683 ASN B N 1
ATOM 10412 C CA . ASN B 1 659 ? 18.697 14.576 78.224 1.00 17.87 683 ASN B CA 1
ATOM 10413 C C . ASN B 1 659 ? 18.096 15.332 79.452 1.00 19.22 683 ASN B C 1
ATOM 10414 O O . ASN B 1 659 ? 18.173 14.841 80.582 1.00 18.39 683 ASN B O 1
ATOM 10419 N N . TRP B 1 660 ? 17.511 16.518 79.198 1.00 20.17 684 TRP B N 1
ATOM 10420 C CA . TRP B 1 660 ? 16.879 17.417 80.203 1.00 22.01 684 TRP B CA 1
ATOM 10421 C C . TRP B 1 660 ? 15.307 17.408 80.142 1.00 26.00 684 TRP B C 1
ATOM 10422 O O . TRP B 1 660 ? 14.621 17.241 81.155 1.00 24.67 684 TRP B O 1
ATOM 10433 N N . VAL B 1 661 ? 14.761 17.523 78.932 1.00 21.81 685 VAL B N 1
ATOM 10434 C CA . VAL B 1 661 ? 13.298 17.526 78.706 1.00 23.49 685 VAL B CA 1
ATOM 10435 C C . VAL B 1 661 ? 12.973 16.615 77.526 1.00 21.45 685 VAL B C 1
ATOM 10436 O O . VAL B 1 661 ? 13.296 16.967 76.369 1.00 20.57 685 VAL B O 1
ATOM 10440 N N . PHE B 1 662 ? 12.324 15.484 77.824 1.00 21.50 686 PHE B N 1
ATOM 10441 C CA . PHE B 1 662 ? 12.022 14.451 76.852 1.00 22.25 686 PHE B CA 1
ATOM 10442 C C . PHE B 1 662 ? 10.950 14.905 75.883 1.00 24.66 686 PHE B C 1
ATOM 10443 O O . PHE B 1 662 ? 9.825 15.157 76.290 1.00 23.22 686 PHE B O 1
ATOM 10451 N N . ASP B 1 663 ? 11.291 14.947 74.591 1.00 21.61 687 ASP B N 1
ATOM 10452 C CA . ASP B 1 663 ? 10.301 15.223 73.536 1.00 23.17 687 ASP B CA 1
ATOM 10453 C C . ASP B 1 663 ? 9.969 13.973 72.731 1.00 21.55 687 ASP B C 1
ATOM 10454 O O . ASP B 1 663 ? 10.761 13.553 71.873 1.00 17.82 687 ASP B O 1
ATOM 10459 N N . PRO B 1 664 ? 8.801 13.385 72.957 1.00 19.21 688 PRO B N 1
ATOM 10460 C CA . PRO B 1 664 ? 8.506 12.173 72.223 1.00 19.39 688 PRO B CA 1
ATOM 10461 C C . PRO B 1 664 ? 8.422 12.313 70.685 1.00 19.31 688 PRO B C 1
ATOM 10462 O O . PRO B 1 664 ? 8.769 11.376 70.008 1.00 21.00 688 PRO B O 1
ATOM 10466 N N . LYS B 1 665 ? 8.017 13.460 70.153 1.00 19.06 689 LYS B N 1
ATOM 10467 C CA . LYS B 1 665 ? 7.799 13.568 68.690 1.00 21.80 689 LYS B CA 1
ATOM 10468 C C . LYS B 1 665 ? 9.127 13.598 67.960 1.00 21.01 689 LYS B C 1
ATOM 10469 O O . LYS B 1 665 ? 9.190 13.233 66.788 1.00 21.14 689 LYS B O 1
ATOM 10475 N N . MET B 1 666 ? 10.180 14.070 68.613 1.00 16.72 690 MET B N 1
ATOM 10476 C CA . MET B 1 666 ? 11.475 14.175 67.931 1.00 19.09 690 MET B CA 1
ATOM 10477 C C . MET B 1 666 ? 12.633 13.443 68.529 1.00 14.77 690 MET B C 1
ATOM 10478 O O . MET B 1 666 ? 13.806 13.722 68.268 1.00 14.31 690 MET B O 1
ATOM 10483 N N . THR B 1 667 ? 12.325 12.464 69.321 1.00 13.66 691 THR B N 1
ATOM 10484 C CA . THR B 1 667 ? 13.387 11.665 69.953 1.00 12.36 691 THR B CA 1
ATOM 10485 C C . THR B 1 667 ? 13.365 10.283 69.286 1.00 12.63 691 THR B C 1
ATOM 10486 O O . THR B 1 667 ? 12.395 9.546 69.400 1.00 12.41 691 THR B O 1
ATOM 10490 N N . ARG B 1 668 ? 14.428 9.988 68.524 1.00 11.04 692 ARG B N 1
ATOM 10491 C CA . ARG B 1 668 ? 14.606 8.697 67.849 1.00 11.15 692 ARG B CA 1
ATOM 10492 C C . ARG B 1 668 ? 16.046 8.176 68.080 1.00 9.93 692 ARG B C 1
ATOM 10493 O O . ARG B 1 668 ? 17.006 8.938 68.040 1.00 9.68 692 ARG B O 1
ATOM 10501 N N . MET B 1 669 ? 16.135 6.857 68.154 1.00 9.40 693 MET B N 1
ATOM 10502 C CA . MET B 1 669 ? 17.417 6.190 68.021 1.00 10.36 693 MET B CA 1
ATOM 10503 C C . MET B 1 669 ? 17.738 6.116 66.518 1.00 9.71 693 MET B C 1
ATOM 10504 O O . MET B 1 669 ? 16.877 5.736 65.665 1.00 9.98 693 MET B O 1
ATOM 10509 N N . ILE B 1 670 ? 19.022 6.245 66.211 1.00 9.31 694 ILE B N 1
ATOM 10510 C CA . ILE B 1 670 ? 19.542 5.869 64.899 1.00 9.70 694 ILE B CA 1
ATOM 10511 C C . ILE B 1 670 ? 20.351 4.591 65.047 1.00 10.12 694 ILE B C 1
ATOM 10512 O O . ILE B 1 670 ? 21.307 4.555 65.882 1.00 11.55 694 ILE B O 1
ATOM 10517 N N . ALA B 1 671 ? 19.982 3.584 64.259 1.00 9.98 695 ALA B N 1
ATOM 10518 C CA . ALA B 1 671 ? 20.607 2.293 64.351 1.00 10.22 695 ALA B CA 1
ATOM 10519 C C . ALA B 1 671 ? 21.174 1.838 63.008 1.00 10.80 695 ALA B C 1
ATOM 10520 O O . ALA B 1 671 ? 20.654 2.241 61.953 1.00 10.16 695 ALA B O 1
ATOM 10522 N N . VAL B 1 672 ? 22.143 0.895 63.047 1.00 10.80 696 VAL B N 1
ATOM 10523 C CA . VAL B 1 672 ? 22.690 0.395 61.815 1.00 11.41 696 VAL B CA 1
ATOM 10524 C C . VAL B 1 672 ? 22.020 -0.936 61.643 1.00 11.71 696 VAL B C 1
ATOM 10525 O O . VAL B 1 672 ? 21.983 -1.778 62.576 1.00 10.82 696 VAL B O 1
ATOM 10529 N N . ASP B 1 673 ? 21.411 -1.125 60.467 1.00 12.66 697 ASP B N 1
ATOM 10530 C CA . ASP B 1 673 ? 20.713 -2.388 60.201 1.00 11.96 697 ASP B CA 1
ATOM 10531 C C . ASP B 1 673 ? 21.695 -3.609 60.147 1.00 11.94 697 ASP B C 1
ATOM 10532 O O . ASP B 1 673 ? 22.806 -3.559 59.506 1.00 12.25 697 ASP B O 1
ATOM 10537 N N . GLY B 1 674 ? 21.347 -4.659 60.845 1.00 12.60 698 GLY B N 1
ATOM 10538 C CA . GLY B 1 674 ? 22.125 -5.929 60.790 1.00 14.41 698 GLY B CA 1
ATOM 10539 C C . GLY B 1 674 ? 22.276 -6.431 59.350 1.00 13.17 698 GLY B C 1
ATOM 10540 O O . GLY B 1 674 ? 23.317 -6.975 58.987 1.00 13.45 698 GLY B O 1
ATOM 10541 N N . ARG B 1 675 ? 21.288 -6.188 58.489 1.00 13.12 699 ARG B N 1
ATOM 10542 C CA . ARG B 1 675 ? 21.501 -6.448 57.039 1.00 13.12 699 ARG B CA 1
ATOM 10543 C C . ARG B 1 675 ? 22.630 -5.657 56.384 1.00 14.12 699 ARG B C 1
ATOM 10544 O O . ARG B 1 675 ? 23.268 -6.127 55.450 1.00 13.89 699 ARG B O 1
ATOM 10552 N N . TYR B 1 676 ? 22.912 -4.426 56.833 1.00 14.26 700 TYR B N 1
ATOM 10553 C CA . TYR B 1 676 ? 24.002 -3.685 56.250 1.00 15.58 700 TYR B CA 1
ATOM 10554 C C . TYR B 1 676 ? 25.315 -4.215 56.756 1.00 16.70 700 TYR B C 1
ATOM 10555 O O . TYR B 1 676 ? 26.291 -4.134 56.022 1.00 16.70 700 TYR B O 1
ATOM 10564 N N . LEU B 1 677 ? 25.360 -4.657 58.016 1.00 17.00 701 LEU B N 1
ATOM 10565 C CA . LEU B 1 677 ? 26.603 -5.231 58.572 1.00 18.18 701 LEU B CA 1
ATOM 10566 C C . LEU B 1 677 ? 26.947 -6.405 57.692 1.00 19.40 701 LEU B C 1
ATOM 10567 O O . LEU B 1 677 ? 28.059 -6.557 57.231 1.00 16.87 701 LEU B O 1
ATOM 10572 N N . ARG B 1 678 ? 25.944 -7.218 57.450 1.00 19.61 702 ARG B N 1
ATOM 10573 C CA . ARG B 1 678 ? 26.115 -8.434 56.635 1.00 21.21 702 ARG B CA 1
ATOM 10574 C C . ARG B 1 678 ? 26.508 -8.115 55.205 1.00 21.03 702 ARG B C 1
ATOM 10575 O O . ARG B 1 678 ? 27.372 -8.790 54.645 1.00 22.75 702 ARG B O 1
ATOM 10583 N N . TRP B 1 679 ? 25.856 -7.122 54.608 1.00 18.07 703 TRP B N 1
ATOM 10584 C CA . TRP B 1 679 ? 26.158 -6.701 53.267 1.00 18.66 703 TRP B CA 1
ATOM 10585 C C . TRP B 1 679 ? 27.588 -6.176 53.096 1.00 19.84 703 TRP B C 1
ATOM 10586 O O . TRP B 1 679 ? 28.254 -6.474 52.099 1.00 18.39 703 TRP B O 1
ATOM 10597 N N . ILE B 1 680 ? 28.013 -5.341 54.018 1.00 16.51 704 ILE B N 1
ATOM 10598 C CA . ILE B 1 680 ? 29.390 -4.869 53.988 1.00 17.56 704 ILE B CA 1
ATOM 10599 C C . ILE B 1 680 ? 30.367 -6.040 54.074 1.00 20.40 704 ILE B C 1
ATOM 10600 O O . ILE B 1 680 ? 31.400 -6.010 53.392 1.00 21.66 704 ILE B O 1
ATOM 10605 N N . MET B 1 681 ? 30.086 -7.022 54.921 1.00 18.12 705 MET B N 1
ATOM 10606 C CA . MET B 1 681 ? 30.963 -8.181 55.116 1.00 22.98 705 MET B CA 1
ATOM 10607 C C . MET B 1 681 ? 30.880 -9.216 53.983 1.00 22.83 705 MET B C 1
ATOM 10608 O O . MET B 1 681 ? 31.751 -10.085 53.897 1.00 23.10 705 MET B O 1
ATOM 10613 N N . GLN B 1 682 ? 29.845 -9.139 53.154 1.00 22.03 706 GLN B N 1
ATOM 10614 C CA . GLN B 1 682 ? 29.736 -9.947 51.941 1.00 23.14 706 GLN B CA 1
ATOM 10615 C C . GLN B 1 682 ? 30.421 -9.232 50.795 1.00 26.28 706 GLN B C 1
ATOM 10616 O O . GLN B 1 682 ? 31.263 -9.835 50.133 1.00 24.73 706 GLN B O 1
ATOM 10622 N N . GLU B 1 683 ? 30.089 -7.968 50.536 1.00 22.63 707 GLU B N 1
ATOM 10623 C CA . GLU B 1 683 ? 30.356 -7.363 49.244 1.00 25.87 707 GLU B CA 1
ATOM 10624 C C . GLU B 1 683 ? 31.418 -6.288 49.229 1.00 26.27 707 GLU B C 1
ATOM 10625 O O . GLU B 1 683 ? 31.752 -5.796 48.165 1.00 31.59 707 GLU B O 1
ATOM 10631 N N . VAL B 1 684 ? 31.855 -5.810 50.381 1.00 23.57 708 VAL B N 1
ATOM 10632 C CA . VAL B 1 684 ? 32.632 -4.618 50.415 1.00 22.59 708 VAL B CA 1
ATOM 10633 C C . VAL B 1 684 ? 33.982 -4.863 51.051 1.00 22.84 708 VAL B C 1
ATOM 10634 O O . VAL B 1 684 ? 34.976 -4.454 50.499 1.00 23.08 708 VAL B O 1
ATOM 10638 N N . TYR B 1 685 ? 34.007 -5.472 52.217 1.00 24.25 709 TYR B N 1
ATOM 10639 C CA . TYR B 1 685 ? 35.257 -5.677 52.969 1.00 23.76 709 TYR B CA 1
ATOM 10640 C C . TYR B 1 685 ? 35.109 -7.038 53.633 1.00 25.29 709 TYR B C 1
ATOM 10641 O O . TYR B 1 685 ? 34.659 -7.154 54.768 1.00 25.96 709 TYR B O 1
ATOM 10650 N N . PRO B 1 686 ? 35.338 -8.100 52.872 1.00 26.18 710 PRO B N 1
ATOM 10651 C CA . PRO B 1 686 ? 34.607 -9.300 53.228 1.00 27.52 710 PRO B CA 1
ATOM 10652 C C . PRO B 1 686 ? 35.198 -9.993 54.427 1.00 27.40 710 PRO B C 1
ATOM 10653 O O . PRO B 1 686 ? 36.369 -9.857 54.671 1.00 27.73 710 PRO B O 1
ATOM 10657 N N . ALA B 1 687 ? 34.339 -10.643 55.210 1.00 26.67 711 ALA B N 1
ATOM 10658 C CA . ALA B 1 687 ? 34.754 -11.439 56.352 1.00 26.04 711 ALA B CA 1
ATOM 10659 C C . ALA B 1 687 ? 33.923 -12.716 56.372 1.00 25.98 711 ALA B C 1
ATOM 10660 O O . ALA B 1 687 ? 33.130 -12.980 57.305 1.00 28.45 711 ALA B O 1
ATOM 10662 N N . PRO B 1 688 ? 34.131 -13.546 55.326 1.00 27.42 712 PRO B N 1
ATOM 10663 C CA . PRO B 1 688 ? 33.384 -14.802 55.247 1.00 26.84 712 PRO B CA 1
ATOM 10664 C C . PRO B 1 688 ? 33.580 -15.639 56.508 1.00 23.43 712 PRO B C 1
ATOM 10665 O O . PRO B 1 688 ? 32.674 -16.328 56.920 1.00 25.40 712 PRO B O 1
ATOM 10669 N N . GLN B 1 689 ? 34.723 -15.574 57.152 1.00 25.22 713 GLN B N 1
ATOM 10670 C CA . GLN B 1 689 ? 34.909 -16.394 58.327 1.00 29.53 713 GLN B CA 1
ATOM 10671 C C . GLN B 1 689 ? 33.959 -16.000 59.499 1.00 29.34 713 GLN B C 1
ATOM 10672 O O . GLN B 1 689 ? 33.394 -16.878 60.185 1.00 27.28 713 GLN B O 1
ATOM 10678 N N . LEU B 1 690 ? 33.748 -14.700 59.707 1.00 28.52 714 LEU B N 1
ATOM 10679 C CA . LEU B 1 690 ? 32.867 -14.260 60.803 1.00 27.62 714 LEU B CA 1
ATOM 10680 C C . LEU B 1 690 ? 31.401 -14.519 60.404 1.00 24.94 714 LEU B C 1
ATOM 10681 O O . LEU B 1 690 ? 30.602 -14.903 61.204 1.00 24.51 714 LEU B O 1
ATOM 10686 N N . LEU B 1 691 ? 31.062 -14.403 59.136 1.00 26.47 715 LEU B N 1
ATOM 10687 C CA . LEU B 1 691 ? 29.681 -14.722 58.727 1.00 25.50 715 LEU B CA 1
ATOM 10688 C C . LEU B 1 691 ? 29.323 -16.201 58.984 1.00 27.66 715 LEU B C 1
ATOM 10689 O O . LEU B 1 691 ? 28.282 -16.556 59.572 1.00 30.06 715 LEU B O 1
ATOM 10694 N N . LYS B 1 692 ? 30.229 -17.069 58.567 1.00 28.93 716 LYS B N 1
ATOM 10695 C CA . LYS B 1 692 ? 30.114 -18.505 58.837 1.00 30.11 716 LYS B CA 1
ATOM 10696 C C . LYS B 1 692 ? 29.992 -18.725 60.351 1.00 25.79 716 LYS B C 1
ATOM 10697 O O . LYS B 1 692 ? 29.067 -19.403 60.811 1.00 30.74 716 LYS B O 1
ATOM 10703 N N . GLU B 1 693 ? 30.858 -18.076 61.131 1.00 25.82 717 GLU B N 1
ATOM 10704 C CA . GLU B 1 693 ? 30.785 -18.185 62.577 1.00 23.97 717 GLU B CA 1
ATOM 10705 C C . GLU B 1 693 ? 29.450 -17.738 63.154 1.00 25.33 717 GLU B C 1
ATOM 10706 O O . GLU B 1 693 ? 29.065 -18.248 64.143 1.00 25.71 717 GLU B O 1
ATOM 10712 N N . MET B 1 694 ? 28.731 -16.806 62.522 1.00 26.32 718 MET B N 1
ATOM 10713 C CA . MET B 1 694 ? 27.427 -16.335 63.048 1.00 29.10 718 MET B CA 1
ATOM 10714 C C . MET B 1 694 ? 26.238 -17.017 62.385 1.00 27.34 718 MET B C 1
ATOM 10715 O O . MET B 1 694 ? 25.114 -16.605 62.567 1.00 25.84 718 MET B O 1
ATOM 10720 N N . ASN B 1 695 ? 26.504 -18.076 61.613 1.00 31.02 719 ASN B N 1
ATOM 10721 C CA . ASN B 1 695 ? 25.501 -18.840 60.902 1.00 29.17 719 ASN B CA 1
ATOM 10722 C C . ASN B 1 695 ? 24.736 -18.034 59.870 1.00 27.55 719 ASN B C 1
ATOM 10723 O O . ASN B 1 695 ? 23.520 -18.197 59.741 1.00 27.79 719 ASN B O 1
ATOM 10728 N N . VAL B 1 696 ? 25.459 -17.164 59.156 1.00 28.96 720 VAL B N 1
ATOM 10729 C CA . VAL B 1 696 ? 24.908 -16.410 58.060 1.00 27.04 720 VAL B CA 1
ATOM 10730 C C . VAL B 1 696 ? 25.891 -16.409 56.903 1.00 28.04 720 VAL B C 1
ATOM 10731 O O . VAL B 1 696 ? 25.989 -15.387 56.204 1.00 29.18 720 VAL B O 1
#

GO terms:
  GO:0070009 serine-type aminopeptidase activity (F, IDA)
  GO:0008239 dipeptidyl-peptidase activity (F, IDA)
  GO:0042802 identical protein binding (F, IDA)
  GO:0042803 protein homodimerization activity (F, IDA)
  GO:0030163 protein catabolic process (P, IDA)

Secondary structure (DSSP, 8-state):
----B-GGGHHHHHHHHHHHT--S-HHHHH-TTSTTGGGEEE-SSSEEEE-STT-EEEE-HHHHHHHHHHT--SSS-HHHH-EE-SSGGGPEE--TT--EEEEEEEEE-HHHHHHHHHTTTT-HHHHHHHHHHHHHHHHHHHTTSTTEEEEEEEETTTTEEEEEEEEEE-EEEEEEE--HHHHTTTHHHHTT-SS------EEEEEEE-TTSS--SS-TT-EE---S----B-SS---TT-EEEEEE------SS--HHHHHHIIIIIHHHHHHHHHHHHHHHHHHHHH-HHHHHHTHHHHHHHHHHHHHHHHHHHHHHHHTHHHHHHHHHHHHHHHHHTTGGGGHHHHHHHHHHHHHHHHHHTTHHHHHHHHHHTTSHHHHHHHHHHHHHHHTTS-GGGS-TTSSGGGHHHHHHHHHHGGGS--HHHHHHHHHHHHHHHHTS-GGG--HHHHHHHT-SSHHHHHHHHHHHHT-STTSHHHHHHHHH--HHHHHT---HHHHHHHHHHHHHHHHHHHHHHHHHHHHHHHHHHHHHHHHHHHHTT--------SS-EEEEEEB--B-SSTTEEE-SEEEHHHHHHT--SBTTB---HHHHHHHHTT--TT--BTTTTB-EEEEEE-----TT-TTPEEE-TTS-EEEEEEEE-GGGGGGGTS--GGG--EEEEEHHHHHHHHHHTS--HHHHHHTT-/----B-GGGHHHHHHHHHHHT--S-HHHHT-TTSTTGGGEEE-SSSEEEE-STT-EEEE-HHHHHHHHHHT--SSS-HHHH-EE-SSGGGPEE--TT--EEEEEEEEE-HHHHHHHHHHS-S-HHHHHHHHHHHHHHHHHHHTTSTTEEEEEEEETTTTEEEEEEEEEE-EEEEEEE--HHHHTTTHHHHTT-SS------EEEEEEE-TTSS--SS-TT-EE---S----B-SS---TT-EEEEEE------SS--HHHHHHIIIIIHHHHHHHHHHHHHHHHHHHHT-HHHHHHTHHHHHHHHHHHHHHHHHHHHHHHHTHHHHHHHHHHHHHHHHHTTTTTTHHHHHHHHHHHHHHHHHHHTHHHHHHHHHHHHSHHHHHHHHHHHHHHHTTS-GGGS-TTSSGGGHHHHHHHHHHGGGS--HHHHHHHHHHHHHHHHTS-GGG--HHHHHHHTSSSHHHHHHHHHHHTT-STTSHHHHHHHHT--HHHHHT---HHHHHHHHHHHHHHHHHHHHHHHHHHHHHHHHHHHHHHHHHHHHTT----PPP-SS-EEEEEEB--B-SSTTEEE-SEEEHHHHHHT--SSTTS---HHHHHHHHTT--TT--BTTTTB-EEEEEE-----TT-TTPEEE-TTS-EEEEEEEE-GGGGGGGTS--GGG--EEEEEHHHHHHHHHHTS--HHHHHHTT-

Solvent-accessible surface area: 55127 Å² total

Foldseek 3Di:
DDDFFDLVCLVVCQVVQVVLFFQDHSVQVSPCCHPPNQQWWFWDQAIWGFQFQQFKIKFFCLVLVLQQLLVAFLVRRCLAAKDAQQDPVRWAFSFQSTKIWGWDDKAWPLVVLVVLLVVQPDALLSSLVSNLLVQLVVQCVLCVPPQKGKDWDAWLLSNTIMMTITRIARGKTWHITHGNLQSQVCNLNCAQAPPDFHNTMGMIFTWDAPVQGHDGDDPRIGTHRRPHGFAFDPDDADFSFKKKFKFFFAFFAQLDQLVVVCCCLPPVLVVLLVLLVVLLVLLVVVCVVPVLSCSQAVSVNSVSSNSSLLSVLLNVLCVVVVLSVVNVVVVVVLLVVLVVVPPNSVLLVVLVVLVVVLVVVCVVQVLLVVLVVQLCVQDLSVLLQLLLLLLVQVPDDQSSRDPCNHPVNLSVNLSVLVSCLSRDDLVSSLVSNLVSLLSQLPDDPVNHDVLVCVLLVDRDPVSSVVLSVLQSQAPSNDSVVSVVSNPDHNVVLVPDPRSSSVSSVSCVVVVVVVVSVVSSSVSSSSVSRNSNSVSVQVVCVVVVHDDHTTRRRDMTMWMFTQAWFAPDPPDIRGFFDFLVVLLVQADCDPNNNAAVLSVVCVVVVVQPPQDDVVVPHRTFKGKTQIDHDRRQRNIFMAGSNGHGFWGWHHWHSSQSSCSHPGDRRRTITMTTTPSNVVVCCPGPVHHPVVVVSSVD/DDDFFPLVCLVVCQVVQVVLPFPDHSVQVSPCCHPPNQQWWFWDLAIWGFQFQQFKIKFFQLVLVLQQLLVAFLVRRCLAAKDAQQDPLRWAWSFQSTKIWGWDDKAWCLVVLVCQLVVFDVQLLRSLVSSLLVQLVVQCVLPVPAQKGKDWFAWLLRNTIMMTITRIQRTKTWHIDHGNLQSQFCNLNCAQAPPDFHNTMGMIGTWDAPVLGHDGDDPRIGTHRRPHGFAFDPDDADFSFKKKFKFFFAFFAQPDALVVVVCCLPPVLVPLLVLLVVLLVLQVVVCVVPVLSCSQAVSVNSVSSNSSLLSVLLNVLCVVVVVSVVNVVVVVVLLVVQCVVPPVSPLLNVLVVLVVVLVVVCVVQVLLVVLVVQLCVQDLNVLLLLLLLLLVQVPDDQSPRPPCNHPVNLSVNLRVLVSCLSRDDLVSSLVVNLVSLVSQLPDDPVNHDVLVCVLQVHDDPVSSVVVSVLLSQAPSNDSVVSVVSSPDHNVVLVVDPNSSSVSNVSCVVVVVVVVSVVSSSVSSSSVSSSSNSVSVQVVCVVVVHDHHTTRRRDMTMWMHTFAWFAPDPPDIRGFFDFLVVLLVQADCDPNSNAAPQSNVCVVVLVQPPQQDPVVRHHTFKGKTQTDHHRRQRNTFMAGSNRHGFWTFHHWHSSQSSCSHPGDRRRTITMTTTPSNNQVCCVTPVHNVPVCVSSVD

Radius of gyration: 39.36 Å; Cα contacts (8 Å, |Δi|>4): 2714; chains: 2; bounding box: 90×90×114 Å